Protein 7BZH (pdb70)

Structure (mmCIF, N/CA/C/O backbone):
data_7BZH
#
_entry.id   7BZH
#
loop_
_atom_site.group_PDB
_atom_site.id
_atom_site.type_symbol
_atom_site.label_atom_id
_atom_site.label_alt_id
_atom_site.label_comp_id
_atom_site.label_asym_id
_atom_site.label_entity_id
_atom_site.label_seq_id
_atom_site.pdbx_PDB_ins_code
_atom_site.Cartn_x
_atom_site.Cartn_y
_atom_site.Cartn_z
_atom_site.occupancy
_atom_site.B_iso_or_equiv
_atom_site.auth_seq_id
_atom_site.auth_comp_id
_atom_site.auth_asym_id
_atom_site.auth_atom_id
_atom_site.pdbx_PDB_model_num
ATOM 1 N N . MET A 1 1 ? -7.262 12.165 4.719 1.00 2.35 1 MET A N 1
ATOM 2 C CA . MET A 1 1 ? -8.379 11.189 4.737 1.00 1.69 1 MET A CA 1
ATOM 3 C C . MET A 1 1 ? -8.713 10.752 3.318 1.00 1.24 1 MET A C 1
ATOM 4 O O . MET A 1 1 ? -9.688 11.207 2.721 1.00 1.79 1 MET A O 1
ATOM 20 N N . GLU A 1 2 ? -7.889 9.860 2.780 1.00 0.98 2 GLU A N 1
ATOM 21 C CA . GLU A 1 2 ? -8.014 9.437 1.392 1.00 0.82 2 GLU A CA 1
ATOM 22 C C . GLU A 1 2 ? -8.493 7.994 1.295 1.00 0.93 2 GLU A C 1
ATOM 23 O O . GLU A 1 2 ? -7.998 7.222 0.469 1.00 1.98 2 GLU A O 1
ATOM 35 N N . ASP A 1 3 ? -9.430 7.632 2.166 1.00 0.54 3 ASP A N 1
ATOM 36 C CA . ASP A 1 3 ? -10.102 6.336 2.103 1.00 0.60 3 ASP A CA 1
ATOM 37 C C . ASP A 1 3 ? -9.098 5.184 2.188 1.00 0.42 3 ASP A C 1
ATOM 38 O O . ASP A 1 3 ? -8.365 5.069 3.173 1.00 0.45 3 ASP A O 1
ATOM 47 N N . VAL A 1 4 ? -9.058 4.353 1.145 1.00 0.29 4 VAL A N 1
ATOM 48 C CA . VAL A 1 4 ? -8.156 3.204 1.086 1.00 0.20 4 VAL A CA 1
ATOM 49 C C . VAL A 1 4 ? -6.726 3.581 1.421 1.00 0.18 4 VAL A C 1
ATOM 50 O O . VAL A 1 4 ? -6.045 2.845 2.133 1.00 0.23 4 VAL A O 1
ATOM 63 N N . LYS A 1 5 ? -6.281 4.733 0.921 1.00 0.17 5 LYS A N 1
ATOM 64 C CA . LYS A 1 5 ? -4.891 5.138 1.052 1.00 0.19 5 LYS A CA 1
ATOM 65 C C . LYS A 1 5 ? -4.447 5.112 2.505 1.00 0.22 5 LYS A C 1
ATOM 66 O O . LYS A 1 5 ? -3.338 4.687 2.800 1.00 0.27 5 LYS A O 1
ATOM 85 N N . GLN A 1 6 ? -5.339 5.519 3.404 1.00 0.25 6 GLN A N 1
ATOM 86 C CA . GLN A 1 6 ? -5.014 5.597 4.826 1.00 0.32 6 GLN A CA 1
ATOM 87 C C . GLN A 1 6 ? -4.644 4.228 5.391 1.00 0.28 6 GLN A C 1
ATOM 88 O O . GLN A 1 6 ? -3.776 4.116 6.257 1.00 0.33 6 GLN A O 1
ATOM 102 N N . SER A 1 7 ? -5.302 3.196 4.894 1.00 0.25 7 SER A N 1
ATOM 103 C CA . SER A 1 7 ? -5.022 1.839 5.326 1.00 0.26 7 SER A CA 1
ATOM 104 C C . SER A 1 7 ? -3.815 1.294 4.574 1.00 0.20 7 SER A C 1
ATOM 105 O O . SER A 1 7 ? -2.928 0.677 5.163 1.00 0.25 7 SER A O 1
ATOM 113 N N . VAL A 1 8 ? -3.787 1.554 3.271 1.00 0.15 8 VAL A N 1
ATOM 114 C CA . VAL A 1 8 ? -2.720 1.074 2.398 1.00 0.15 8 VAL A CA 1
ATOM 115 C C . VAL A 1 8 ? -1.354 1.548 2.883 1.00 0.16 8 VAL A C 1
ATOM 116 O O . VAL A 1 8 ? -0.461 0.735 3.126 1.00 0.20 8 VAL A O 1
ATOM 129 N N . GLU A 1 9 ? -1.207 2.862 3.045 1.00 0.15 9 GLU A N 1
ATOM 130 C CA . GLU A 1 9 ? 0.066 3.442 3.455 1.00 0.20 9 GLU A CA 1
ATOM 131 C C . GLU A 1 9 ? 0.501 2.887 4.808 1.00 0.20 9 GLU A C 1
ATOM 132 O O . GLU A 1 9 ? 1.675 2.595 5.019 1.00 0.25 9 GLU A O 1
ATOM 144 N N . LYS A 1 10 ? -0.461 2.708 5.704 1.00 0.19 10 LYS A N 1
ATOM 145 C CA . LYS A 1 10 ? -0.181 2.217 7.042 1.00 0.21 10 LYS A CA 1
ATOM 146 C C . LYS A 1 10 ? 0.386 0.803 7.002 1.00 0.19 10 LYS A C 1
ATOM 147 O O . LYS A 1 10 ? 1.409 0.524 7.622 1.00 0.20 10 LYS A O 1
ATOM 166 N N . ILE A 1 11 ? -0.279 -0.080 6.268 1.00 0.19 11 ILE A N 1
ATOM 167 C CA . ILE A 1 11 ? 0.123 -1.479 6.215 1.00 0.20 11 ILE A CA 1
ATOM 168 C C . ILE A 1 11 ? 1.521 -1.623 5.621 1.00 0.16 11 ILE A C 1
ATOM 169 O O . ILE A 1 11 ? 2.326 -2.424 6.100 1.00 0.16 11 ILE A O 1
ATOM 185 N N . ILE A 1 12 ? 1.819 -0.829 4.598 1.00 0.14 12 ILE A N 1
ATOM 186 C CA . ILE A 1 12 ? 3.146 -0.840 3.998 1.00 0.14 12 ILE A CA 1
ATOM 187 C C . ILE A 1 12 ? 4.190 -0.399 5.023 1.00 0.15 12 ILE A C 1
ATOM 188 O O . ILE A 1 12 ? 5.265 -0.984 5.128 1.00 0.20 12 ILE A O 1
ATOM 204 N N . LYS A 1 13 ? 3.851 0.630 5.790 1.00 0.18 13 LYS A N 1
ATOM 205 C CA . LYS A 1 13 ? 4.745 1.159 6.816 1.00 0.23 13 LYS A CA 1
ATOM 206 C C . LYS A 1 13 ? 4.922 0.167 7.962 1.00 0.25 13 LYS A C 1
ATOM 207 O O . LYS A 1 13 ? 6.007 0.045 8.535 1.00 0.35 13 LYS A O 1
ATOM 226 N N . ASP A 1 14 ? 3.848 -0.533 8.292 1.00 0.22 14 ASP A N 1
ATOM 227 C CA . ASP A 1 14 ? 3.850 -1.474 9.408 1.00 0.24 14 ASP A CA 1
ATOM 228 C C . ASP A 1 14 ? 4.592 -2.759 9.053 1.00 0.24 14 ASP A C 1
ATOM 229 O O . ASP A 1 14 ? 5.405 -3.254 9.833 1.00 0.30 14 ASP A O 1
ATOM 238 N N . ARG A 1 15 ? 4.323 -3.291 7.870 1.00 0.22 15 ARG A N 1
ATOM 239 C CA . ARG A 1 15 ? 4.879 -4.581 7.477 1.00 0.26 15 ARG A CA 1
ATOM 240 C C . ARG A 1 15 ? 6.193 -4.430 6.715 1.00 0.27 15 ARG A C 1
ATOM 241 O O . ARG A 1 15 ? 6.878 -5.424 6.454 1.00 0.36 15 ARG A O 1
ATOM 262 N N . GLU A 1 16 ? 6.523 -3.191 6.359 1.00 0.25 16 GLU A N 1
ATOM 263 C CA . GLU A 1 16 ? 7.737 -2.858 5.600 1.00 0.29 16 GLU A CA 1
ATOM 264 C C . GLU A 1 16 ? 7.619 -3.295 4.141 1.00 0.26 16 GLU A C 1
ATOM 265 O O . GLU A 1 16 ? 7.747 -2.474 3.235 1.00 0.39 16 GLU A O 1
ATOM 277 N N . TRP A 1 17 ? 7.382 -4.580 3.924 1.00 0.23 17 TRP A N 1
ATOM 278 C CA . TRP A 1 17 ? 7.171 -5.109 2.586 1.00 0.32 17 TRP A CA 1
ATOM 279 C C . TRP A 1 17 ? 5.971 -6.053 2.583 1.00 0.26 17 TRP A C 1
ATOM 280 O O . TRP A 1 17 ? 5.912 -7.016 3.353 1.00 0.31 17 TRP A O 1
ATOM 301 N N . VAL A 1 18 ? 4.997 -5.747 1.736 1.00 0.20 18 VAL A N 1
ATOM 302 C CA . VAL A 1 18 ? 3.742 -6.487 1.694 1.00 0.16 18 VAL A CA 1
ATOM 303 C C . VAL A 1 18 ? 3.329 -6.736 0.246 1.00 0.17 18 VAL A C 1
ATOM 304 O O . VAL A 1 18 ? 3.543 -5.890 -0.621 1.00 0.21 18 VAL A O 1
ATOM 317 N N . THR A 1 19 ? 2.767 -7.905 -0.022 1.00 0.20 19 THR A N 1
ATOM 318 C CA . THR A 1 19 ? 2.268 -8.219 -1.351 1.00 0.23 19 THR A CA 1
ATOM 319 C C . THR A 1 19 ? 0.892 -7.602 -1.572 1.00 0.21 19 THR A C 1
ATOM 320 O O . THR A 1 19 ? 0.206 -7.265 -0.606 1.00 0.21 19 THR A O 1
ATOM 331 N N . PHE A 1 20 ? 0.479 -7.456 -2.825 1.00 0.24 20 PHE A N 1
ATOM 332 C CA . PHE A 1 20 ? -0.821 -6.862 -3.116 1.00 0.25 20 PHE A CA 1
ATOM 333 C C . PHE A 1 20 ? -1.929 -7.679 -2.461 1.00 0.25 20 PHE A C 1
ATOM 334 O O . PHE A 1 20 ? -2.891 -7.134 -1.918 1.00 0.28 20 PHE A O 1
ATOM 351 N N . ASN A 1 21 ? -1.764 -8.994 -2.489 1.00 0.29 21 ASN A N 1
ATOM 352 C CA . ASN A 1 21 ? -2.742 -9.898 -1.905 1.00 0.36 21 ASN A CA 1
ATOM 353 C C . ASN A 1 21 ? -2.723 -9.824 -0.384 1.00 0.33 21 ASN A C 1
ATOM 354 O O . ASN A 1 21 ? -3.722 -10.120 0.265 1.00 0.44 21 ASN A O 1
ATOM 365 N N . ASP A 1 22 ? -1.592 -9.413 0.185 1.00 0.28 22 ASP A N 1
ATOM 366 C CA . ASP A 1 22 ? -1.478 -9.270 1.633 1.00 0.30 22 ASP A CA 1
ATOM 367 C C . ASP A 1 22 ? -2.322 -8.096 2.103 1.00 0.26 22 ASP A C 1
ATOM 368 O O . ASP A 1 22 ? -3.015 -8.179 3.117 1.00 0.32 22 ASP A O 1
ATOM 377 N N . LEU A 1 23 ? -2.278 -7.013 1.333 1.00 0.21 23 LEU A N 1
ATOM 378 C CA . LEU A 1 23 ? -3.105 -5.843 1.596 1.00 0.19 23 LEU A CA 1
ATOM 379 C C . LEU A 1 23 ? -4.578 -6.224 1.631 1.00 0.19 23 LEU A C 1
ATOM 380 O O . LEU A 1 23 ? -5.329 -5.749 2.474 1.00 0.23 23 LEU A O 1
ATOM 396 N N . LEU A 1 24 ? -4.974 -7.112 0.728 1.00 0.19 24 LEU A N 1
ATOM 397 C CA . LEU A 1 24 ? -6.364 -7.540 0.611 1.00 0.20 24 LEU A CA 1
ATOM 398 C C . LEU A 1 24 ? -6.832 -8.299 1.852 1.00 0.20 24 LEU A C 1
ATOM 399 O O . LEU A 1 24 ? -8.027 -8.388 2.122 1.00 0.25 24 LEU A O 1
ATOM 415 N N . LYS A 1 25 ? -5.886 -8.845 2.600 1.00 0.20 25 LYS A N 1
ATOM 416 C CA . LYS A 1 25 ? -6.205 -9.619 3.793 1.00 0.24 25 LYS A CA 1
ATOM 417 C C . LYS A 1 25 ? -6.507 -8.700 4.973 1.00 0.23 25 LYS A C 1
ATOM 418 O O . LYS A 1 25 ? -7.250 -9.064 5.887 1.00 0.32 25 LYS A O 1
ATOM 437 N N . TYR A 1 26 ? -5.938 -7.507 4.943 1.00 0.20 26 TYR A N 1
ATOM 438 C CA . TYR A 1 26 ? -6.141 -6.533 6.008 1.00 0.21 26 TYR A CA 1
ATOM 439 C C . TYR A 1 26 ? -7.123 -5.452 5.570 1.00 0.25 26 TYR A C 1
ATOM 440 O O . TYR A 1 26 ? -7.801 -4.834 6.392 1.00 0.44 26 TYR A O 1
ATOM 458 N N . ILE A 1 27 ? -7.196 -5.241 4.268 1.00 0.23 27 ILE A N 1
ATOM 459 C CA . ILE A 1 27 ? -8.066 -4.235 3.684 1.00 0.25 27 ILE A CA 1
ATOM 460 C C . ILE A 1 27 ? -9.288 -4.888 3.041 1.00 0.22 27 ILE A C 1
ATOM 461 O O . ILE A 1 27 ? -9.165 -5.612 2.055 1.00 0.27 27 ILE A O 1
ATOM 477 N N . PRO A 1 28 ? -10.486 -4.641 3.596 1.00 0.21 28 PRO A N 1
ATOM 478 C CA . PRO A 1 28 ? -11.735 -5.213 3.082 1.00 0.26 28 PRO A CA 1
ATOM 479 C C . PRO A 1 28 ? -12.277 -4.448 1.873 1.00 0.28 28 PRO A C 1
ATOM 480 O O . PRO A 1 28 ? -13.396 -4.691 1.411 1.00 0.43 28 PRO A O 1
ATOM 491 N N . TYR A 1 29 ? -11.477 -3.520 1.375 1.00 0.18 29 TYR A N 1
ATOM 492 C CA . TYR A 1 29 ? -11.840 -2.714 0.222 1.00 0.20 29 TYR A CA 1
ATOM 493 C C . TYR A 1 29 ? -11.385 -3.389 -1.064 1.00 0.20 29 TYR A C 1
ATOM 494 O O . TYR A 1 29 ? -10.272 -3.916 -1.131 1.00 0.18 29 TYR A O 1
ATOM 512 N N . PRO A 1 30 ? -12.275 -3.422 -2.072 1.00 0.25 30 PRO A N 1
ATOM 513 C CA . PRO A 1 30 ? -11.978 -3.934 -3.416 1.00 0.28 30 PRO A CA 1
ATOM 514 C C . PRO A 1 30 ? -10.578 -3.575 -3.903 1.00 0.25 30 PRO A C 1
ATOM 515 O O . PRO A 1 30 ? -10.085 -2.468 -3.671 1.00 0.23 30 PRO A O 1
ATOM 526 N N . ALA A 1 31 ? -9.967 -4.518 -4.615 1.00 0.25 31 ALA A N 1
ATOM 527 C CA . ALA A 1 31 ? -8.614 -4.357 -5.134 1.00 0.25 31 ALA A CA 1
ATOM 528 C C . ALA A 1 31 ? -8.437 -3.081 -5.969 1.00 0.20 31 ALA A C 1
ATOM 529 O O . ALA A 1 31 ? -7.450 -2.378 -5.783 1.00 0.21 31 ALA A O 1
ATOM 536 N N . PRO A 1 32 ? -9.367 -2.752 -6.902 1.00 0.20 32 PRO A N 1
ATOM 537 C CA . PRO A 1 32 ? -9.267 -1.526 -7.711 1.00 0.21 32 PRO A CA 1
ATOM 538 C C . PRO A 1 32 ? -9.140 -0.263 -6.858 1.00 0.18 32 PRO A C 1
ATOM 539 O O . PRO A 1 32 ? -8.578 0.741 -7.298 1.00 0.25 32 PRO A O 1
ATOM 550 N N . GLU A 1 33 ? -9.654 -0.324 -5.635 1.00 0.16 33 GLU A N 1
ATOM 551 C CA . GLU A 1 33 ? -9.585 0.804 -4.717 1.00 0.18 33 GLU A CA 1
ATOM 552 C C . GLU A 1 33 ? -8.185 0.931 -4.131 1.00 0.14 33 GLU A C 1
ATOM 553 O O . GLU A 1 33 ? -7.517 1.953 -4.296 1.00 0.17 33 GLU A O 1
ATOM 565 N N . VAL A 1 34 ? -7.748 -0.124 -3.454 1.00 0.12 34 VAL A N 1
ATOM 566 C CA . VAL A 1 34 ? -6.442 -0.140 -2.803 1.00 0.11 34 VAL A CA 1
ATOM 567 C C . VAL A 1 34 ? -5.308 -0.041 -3.824 1.00 0.13 34 VAL A C 1
ATOM 568 O O . VAL A 1 34 ? -4.289 0.593 -3.561 1.00 0.15 34 VAL A O 1
ATOM 581 N N . TYR A 1 35 ? -5.504 -0.633 -4.997 1.00 0.17 35 TYR A N 1
ATOM 582 C CA . TYR A 1 35 ? -4.498 -0.587 -6.054 1.00 0.22 35 TYR A CA 1
ATOM 583 C C . TYR A 1 35 ? -4.219 0.856 -6.470 1.00 0.20 35 TYR A C 1
ATOM 584 O O . TYR A 1 35 ? -3.063 1.256 -6.642 1.00 0.23 35 TYR A O 1
ATOM 602 N N . ASP A 1 36 ? -5.284 1.636 -6.615 1.00 0.19 36 ASP A N 1
ATOM 603 C CA . ASP A 1 36 ? -5.162 3.036 -7.006 1.00 0.21 36 ASP A CA 1
ATOM 604 C C . ASP A 1 36 ? -4.581 3.851 -5.867 1.00 0.18 36 ASP A C 1
ATOM 605 O O . ASP A 1 36 ? -3.693 4.682 -6.063 1.00 0.23 36 ASP A O 1
ATOM 614 N N . ALA A 1 37 ? -5.102 3.615 -4.678 1.00 0.14 37 ALA A N 1
ATOM 615 C CA . ALA A 1 37 ? -4.587 4.255 -3.478 1.00 0.15 37 ALA A CA 1
ATOM 616 C C . ALA A 1 37 ? -3.092 3.995 -3.334 1.00 0.12 37 ALA A C 1
ATOM 617 O O . ALA A 1 37 ? -2.323 4.898 -3.011 1.00 0.15 37 ALA A O 1
ATOM 624 N N . LEU A 1 38 ? -2.692 2.756 -3.597 1.00 0.11 38 LEU A N 1
ATOM 625 C CA . LEU A 1 38 ? -1.285 2.363 -3.555 1.00 0.12 38 LEU A CA 1
ATOM 626 C C . LEU A 1 38 ? -0.446 3.234 -4.479 1.00 0.14 38 LEU A C 1
ATOM 627 O O . LEU A 1 38 ? 0.568 3.793 -4.059 1.00 0.16 38 LEU A O 1
ATOM 643 N N . SER A 1 39 ? -0.878 3.363 -5.735 1.00 0.16 39 SER A N 1
ATOM 644 C CA . SER A 1 39 ? -0.130 4.122 -6.726 1.00 0.21 39 SER A CA 1
ATOM 645 C C . SER A 1 39 ? -0.008 5.592 -6.334 1.00 0.20 39 SER A C 1
ATOM 646 O O . SER A 1 39 ? 0.826 6.317 -6.871 1.00 0.24 39 SER A O 1
ATOM 654 N N . GLN A 1 40 ? -0.834 6.025 -5.392 1.00 0.20 40 GLN A N 1
ATOM 655 C CA . GLN A 1 40 ? -0.726 7.369 -4.852 1.00 0.23 40 GLN A CA 1
ATOM 656 C C . GLN A 1 40 ? 0.488 7.465 -3.932 1.00 0.21 40 GLN A C 1
ATOM 657 O O . GLN A 1 40 ? 1.294 8.380 -4.061 1.00 0.24 40 GLN A O 1
ATOM 671 N N . LEU A 1 41 ? 0.641 6.495 -3.026 1.00 0.20 41 LEU A N 1
ATOM 672 C CA . LEU A 1 41 ? 1.787 6.486 -2.114 1.00 0.21 41 LEU A CA 1
ATOM 673 C C . LEU A 1 41 ? 3.073 6.207 -2.878 1.00 0.17 41 LEU A C 1
ATOM 674 O O . LEU A 1 41 ? 4.135 6.728 -2.537 1.00 0.20 41 LEU A O 1
ATOM 690 N N . ILE A 1 42 ? 2.971 5.371 -3.902 1.00 0.15 42 ILE A N 1
ATOM 691 C CA . ILE A 1 42 ? 4.106 5.069 -4.763 1.00 0.17 42 ILE A CA 1
ATOM 692 C C . ILE A 1 42 ? 4.557 6.332 -5.489 1.00 0.19 42 ILE A C 1
ATOM 693 O O . ILE A 1 42 ? 5.750 6.632 -5.574 1.00 0.23 42 ILE A O 1
ATOM 709 N N . LYS A 1 43 ? 3.584 7.076 -5.989 1.00 0.21 43 LYS A N 1
ATOM 710 C CA . LYS A 1 43 ? 3.833 8.359 -6.631 1.00 0.28 43 LYS A CA 1
ATOM 711 C C . LYS A 1 43 ? 4.469 9.349 -5.651 1.00 0.29 43 LYS A C 1
ATOM 712 O O . LYS A 1 43 ? 5.349 10.125 -6.027 1.00 0.37 43 LYS A O 1
ATOM 731 N N . GLU A 1 44 ? 4.039 9.301 -4.393 1.00 0.27 44 GLU A N 1
ATOM 732 C CA . GLU A 1 44 ? 4.558 10.204 -3.368 1.00 0.35 44 GLU A CA 1
ATOM 733 C C . GLU A 1 44 ? 5.879 9.691 -2.792 1.00 0.35 44 GLU A C 1
ATOM 734 O O . GLU A 1 44 ? 6.355 10.196 -1.776 1.00 0.43 44 GLU A O 1
ATOM 746 N N . ASN A 1 45 ? 6.457 8.681 -3.450 1.00 0.31 45 ASN A N 1
ATOM 747 C CA . ASN A 1 45 ? 7.738 8.101 -3.054 1.00 0.36 45 ASN A CA 1
ATOM 748 C C . ASN A 1 45 ? 7.710 7.583 -1.622 1.00 0.35 45 ASN A C 1
ATOM 749 O O . ASN A 1 45 ? 8.714 7.621 -0.913 1.00 0.47 45 ASN A O 1
ATOM 760 N N . LYS A 1 46 ? 6.556 7.096 -1.206 1.00 0.25 46 LYS A N 1
ATOM 761 C CA . LYS A 1 46 ? 6.409 6.513 0.116 1.00 0.26 46 LYS A CA 1
ATOM 762 C C . LYS A 1 46 ? 6.445 4.997 0.015 1.00 0.17 46 LYS A C 1
ATOM 763 O O . LYS A 1 46 ? 7.031 4.317 0.852 1.00 0.15 46 LYS A O 1
ATOM 782 N N . VAL A 1 47 ? 5.834 4.476 -1.035 1.00 0.21 47 VAL A N 1
ATOM 783 C CA . VAL A 1 47 ? 5.815 3.044 -1.279 1.00 0.16 47 VAL A CA 1
ATOM 784 C C . VAL A 1 47 ? 6.428 2.751 -2.641 1.00 0.16 47 VAL A C 1
ATOM 785 O O . VAL A 1 47 ? 6.262 3.525 -3.578 1.00 0.21 47 VAL A O 1
ATOM 798 N N . GLY A 1 48 ? 7.157 1.656 -2.742 1.00 0.16 48 GLY A N 1
ATOM 799 C CA . GLY A 1 48 ? 7.745 1.280 -4.006 1.00 0.19 48 GLY A CA 1
ATOM 800 C C . GLY A 1 48 ? 7.354 -0.121 -4.413 1.00 0.19 48 GLY A C 1
ATOM 801 O O . GLY A 1 48 ? 7.233 -1.006 -3.565 1.00 0.21 48 GLY A O 1
ATOM 805 N N . ARG A 1 49 ? 7.142 -0.328 -5.703 1.00 0.18 49 ARG A N 1
ATOM 806 C CA . ARG A 1 49 ? 6.809 -1.648 -6.211 1.00 0.20 49 ARG A CA 1
ATOM 807 C C . ARG A 1 49 ? 8.079 -2.436 -6.468 1.00 0.25 49 ARG A C 1
ATOM 808 O O . ARG A 1 49 ? 8.910 -2.054 -7.294 1.00 0.36 49 ARG A O 1
ATOM 829 N N . ARG A 1 50 ? 8.226 -3.524 -5.752 1.00 0.34 50 ARG A N 1
ATOM 830 C CA . ARG A 1 50 ? 9.3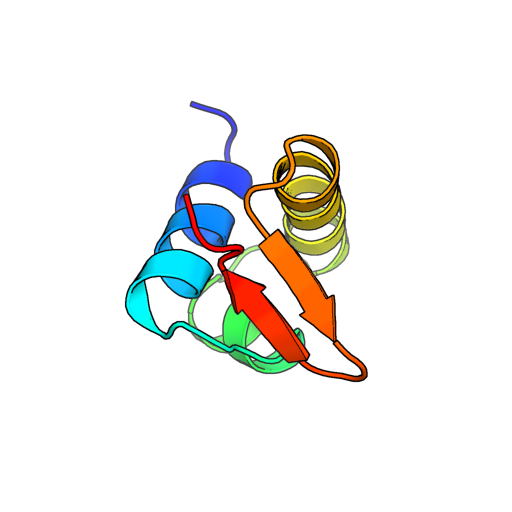92 -4.369 -5.870 1.00 0.47 50 ARG A CA 1
ATOM 831 C C . ARG A 1 50 ? 8.965 -5.779 -6.254 1.00 0.50 50 ARG A C 1
ATOM 832 O O . ARG A 1 50 ? 8.932 -6.689 -5.425 1.00 0.54 50 ARG A O 1
ATOM 853 N N . GLY A 1 51 ? 8.607 -5.941 -7.517 1.00 0.58 51 GLY A N 1
ATOM 854 C CA . GLY A 1 51 ? 8.142 -7.221 -7.997 1.00 0.70 51 GLY A CA 1
ATOM 855 C C . GLY A 1 51 ? 6.692 -7.459 -7.644 1.00 0.65 51 GLY A C 1
ATOM 856 O O . GLY A 1 51 ? 5.805 -6.748 -8.120 1.00 0.71 51 GLY A O 1
ATOM 860 N N . ARG A 1 52 ? 6.446 -8.451 -6.804 1.00 0.66 52 ARG A N 1
ATOM 861 C CA . ARG A 1 52 ? 5.086 -8.790 -6.403 1.00 0.73 52 ARG A CA 1
ATOM 862 C C . ARG A 1 52 ? 4.730 -8.123 -5.077 1.00 0.49 52 ARG A C 1
ATOM 863 O O . ARG A 1 52 ? 3.560 -8.075 -4.689 1.00 0.52 52 ARG A O 1
ATOM 884 N N . TYR A 1 53 ? 5.738 -7.601 -4.391 1.00 0.36 53 TYR A N 1
ATOM 885 C CA . TYR A 1 53 ? 5.531 -6.983 -3.091 1.00 0.27 53 TYR A CA 1
ATOM 886 C C . TYR A 1 53 ? 5.923 -5.511 -3.108 1.00 0.23 53 TYR A C 1
ATOM 887 O O . TYR A 1 53 ? 6.698 -5.064 -3.953 1.00 0.27 53 TYR A O 1
ATOM 905 N N . PHE A 1 54 ? 5.358 -4.769 -2.176 1.00 0.19 54 PHE A N 1
ATOM 906 C CA . PHE A 1 54 ? 5.583 -3.341 -2.068 1.00 0.17 54 PHE A CA 1
ATOM 907 C C . PHE A 1 54 ? 6.347 -3.037 -0.791 1.00 0.18 54 PHE A C 1
ATOM 908 O O . PHE A 1 54 ? 6.021 -3.566 0.268 1.00 0.31 54 PHE A O 1
ATOM 925 N N . TYR A 1 55 ? 7.357 -2.193 -0.894 1.00 0.14 55 TYR A N 1
ATOM 926 C CA . TYR A 1 55 ? 8.166 -1.835 0.259 1.00 0.16 55 TYR A CA 1
ATOM 927 C C . TYR A 1 55 ? 8.009 -0.353 0.562 1.00 0.14 55 TYR A C 1
ATOM 928 O O . TYR A 1 55 ? 7.775 0.450 -0.343 1.00 0.13 55 TYR A O 1
ATOM 946 N N . TYR A 1 56 ? 8.116 0.006 1.832 1.00 0.17 56 TYR A N 1
ATOM 947 C CA . TYR A 1 56 ? 8.107 1.407 2.214 1.00 0.19 56 TYR A CA 1
ATOM 948 C C . TYR A 1 56 ? 9.468 2.018 1.917 1.00 0.21 56 TYR A C 1
ATOM 949 O O . TYR A 1 56 ? 10.489 1.560 2.436 1.00 0.29 56 TYR A O 1
ATOM 967 N N . ILE A 1 57 ? 9.483 3.042 1.081 1.00 0.21 57 ILE A N 1
ATOM 968 C CA . ILE A 1 57 ? 10.731 3.663 0.680 1.00 0.26 57 ILE A CA 1
ATOM 969 C C . ILE A 1 57 ? 11.310 4.478 1.825 1.00 0.37 57 ILE A C 1
ATOM 970 O O . ILE A 1 57 ? 10.609 5.260 2.470 1.00 0.49 57 ILE A O 1
ATOM 986 N N . LYS A 1 58 ? 12.595 4.263 2.066 1.00 0.50 58 LYS A N 1
ATOM 987 C CA . LYS A 1 58 ? 13.331 4.934 3.126 1.00 0.66 58 LYS A CA 1
ATOM 988 C C . LYS A 1 58 ? 13.202 6.450 3.033 1.00 0.94 58 LYS A C 1
ATOM 989 O O . LYS A 1 58 ? 13.262 7.027 1.943 1.00 1.31 58 LYS A O 1
ATOM 1008 N N . ARG A 1 59 ? 13.031 7.083 4.181 1.00 1.08 59 ARG A N 1
ATOM 1009 C CA . ARG A 1 59 ? 12.912 8.526 4.248 1.00 1.52 59 ARG A CA 1
ATOM 1010 C C . ARG A 1 59 ? 14.116 9.117 4.975 1.00 1.96 59 ARG A C 1
ATOM 1011 O O . ARG A 1 59 ? 14.796 9.990 4.392 1.00 2.35 59 ARG A O 1
ATOM 1033 N N . MET A 1 1 ? -8.726 11.193 5.913 1.00 2.35 1 MET A N 2
ATOM 1034 C CA . MET A 1 1 ? -9.962 10.520 5.448 1.00 1.69 1 MET A CA 2
ATOM 1035 C C . MET A 1 1 ? -9.830 10.094 3.987 1.00 1.24 1 MET A C 2
ATOM 1036 O O . MET A 1 1 ? -10.763 10.242 3.198 1.00 1.79 1 MET A O 2
ATOM 1052 N N . GLU A 1 2 ? -8.675 9.538 3.633 1.00 0.98 2 GLU A N 2
ATOM 1053 C CA . GLU A 1 2 ? -8.405 9.171 2.246 1.00 0.82 2 GLU A CA 2
ATOM 1054 C C . GLU A 1 2 ? -8.785 7.716 1.980 1.00 0.93 2 GLU A C 2
ATOM 1055 O O . GLU A 1 2 ? -8.190 7.054 1.128 1.00 1.98 2 GLU A O 2
ATOM 1067 N N . ASP A 1 3 ? -9.765 7.231 2.739 1.00 0.54 3 ASP A N 2
ATOM 1068 C CA . ASP A 1 3 ? -10.365 5.916 2.523 1.00 0.60 3 ASP A CA 2
ATOM 1069 C C . ASP A 1 3 ? -9.324 4.805 2.547 1.00 0.42 3 ASP A C 2
ATOM 1070 O O . ASP A 1 3 ? -8.742 4.504 3.591 1.00 0.45 3 ASP A O 2
ATOM 1079 N N . VAL A 1 4 ? -9.093 4.214 1.388 1.00 0.29 4 VAL A N 2
ATOM 1080 C CA . VAL A 1 4 ? -8.136 3.125 1.241 1.00 0.20 4 VAL A CA 2
ATOM 1081 C C . VAL A 1 4 ? -6.734 3.564 1.615 1.00 0.18 4 VAL A C 2
ATOM 1082 O O . VAL A 1 4 ? -6.051 2.889 2.381 1.00 0.23 4 VAL A O 2
ATOM 1095 N N . LYS A 1 5 ? -6.330 4.716 1.091 1.00 0.17 5 LYS A N 2
ATOM 1096 C CA . LYS A 1 5 ? -4.943 5.157 1.151 1.00 0.19 5 LYS A CA 2
ATOM 1097 C C . LYS A 1 5 ? -4.421 5.200 2.579 1.00 0.22 5 LYS A C 2
ATOM 1098 O O . LYS A 1 5 ? -3.284 4.812 2.837 1.00 0.27 5 LYS A O 2
ATOM 1117 N N . GLN A 1 6 ? -5.265 5.638 3.506 1.00 0.25 6 GLN A N 2
ATOM 1118 C CA . GLN A 1 6 ? -4.866 5.758 4.902 1.00 0.32 6 GLN A CA 2
ATOM 1119 C C . GLN A 1 6 ? -4.543 4.403 5.526 1.00 0.28 6 GLN A C 2
ATOM 1120 O O . GLN A 1 6 ? -3.709 4.308 6.427 1.00 0.33 6 GLN A O 2
ATOM 1134 N N . SER A 1 7 ? -5.197 3.359 5.048 1.00 0.25 7 SER A N 2
ATOM 1135 C CA . SER A 1 7 ? -4.920 2.015 5.524 1.00 0.26 7 SER A CA 2
ATOM 1136 C C . SER A 1 7 ? -3.799 1.383 4.703 1.00 0.20 7 SER A C 2
ATOM 1137 O O . SER A 1 7 ? -2.941 0.681 5.239 1.00 0.25 7 SER A O 2
ATOM 1145 N N . VAL A 1 8 ? -3.801 1.668 3.403 1.00 0.15 8 VAL A N 2
ATOM 1146 C CA . VAL A 1 8 ? -2.802 1.125 2.487 1.00 0.15 8 VAL A CA 2
ATOM 1147 C C . VAL A 1 8 ? -1.395 1.516 2.917 1.00 0.16 8 VAL A C 2
ATOM 1148 O O . VAL A 1 8 ? -0.547 0.652 3.146 1.00 0.20 8 VAL A O 2
ATOM 1161 N N . GLU A 1 9 ? -1.158 2.821 3.044 1.00 0.15 9 GLU A N 2
ATOM 1162 C CA . GLU A 1 9 ? 0.165 3.318 3.393 1.00 0.20 9 GLU A CA 2
ATOM 1163 C C . GLU A 1 9 ? 0.593 2.790 4.758 1.00 0.20 9 GLU A C 2
ATOM 1164 O O . GLU A 1 9 ? 1.773 2.537 4.990 1.00 0.25 9 GLU A O 2
ATOM 1176 N N . LYS A 1 10 ? -0.376 2.595 5.645 1.00 0.19 10 LYS A N 2
ATOM 1177 C CA . LYS A 1 10 ? -0.095 2.115 6.988 1.00 0.21 10 LYS A CA 2
ATOM 1178 C C . LYS A 1 10 ? 0.424 0.684 6.968 1.00 0.19 10 LYS A C 2
ATOM 1179 O O . LYS A 1 10 ? 1.434 0.385 7.599 1.00 0.20 10 LYS A O 2
ATOM 1198 N N . ILE A 1 11 ? -0.257 -0.196 6.242 1.00 0.19 11 ILE A N 2
ATOM 1199 C CA . ILE A 1 11 ? 0.149 -1.596 6.175 1.00 0.20 11 ILE A CA 2
ATOM 1200 C C . ILE A 1 11 ? 1.558 -1.712 5.595 1.00 0.16 11 ILE A C 2
ATOM 1201 O O . ILE A 1 11 ? 2.372 -2.508 6.066 1.00 0.16 11 ILE A O 2
ATOM 1217 N N . ILE A 1 12 ? 1.845 -0.887 4.595 1.00 0.14 12 ILE A N 2
ATOM 1218 C CA . ILE A 1 12 ? 3.170 -0.847 3.989 1.00 0.14 12 ILE A CA 2
ATOM 1219 C C . ILE A 1 12 ? 4.220 -0.412 5.017 1.00 0.15 12 ILE A C 2
ATOM 1220 O O . ILE A 1 12 ? 5.319 -0.955 5.057 1.00 0.20 12 ILE A O 2
ATOM 1236 N N . LYS A 1 13 ? 3.870 0.559 5.854 1.00 0.18 13 LYS A N 2
ATOM 1237 C CA . LYS A 1 13 ? 4.771 1.032 6.906 1.00 0.23 13 LYS A CA 2
ATOM 1238 C C . LYS A 1 13 ? 4.935 -0.025 7.992 1.00 0.25 13 LYS A C 2
ATOM 1239 O O . LYS A 1 13 ? 6.046 -0.316 8.439 1.00 0.35 13 LYS A O 2
ATOM 1258 N N . ASP A 1 14 ? 3.810 -0.586 8.403 1.00 0.22 14 ASP A N 2
ATOM 1259 C CA . ASP A 1 14 ? 3.757 -1.536 9.507 1.00 0.24 14 ASP A CA 2
ATOM 1260 C C . ASP A 1 14 ? 4.517 -2.818 9.182 1.00 0.24 14 ASP A C 2
ATOM 1261 O O . ASP A 1 14 ? 5.235 -3.357 10.026 1.00 0.30 14 ASP A O 2
ATOM 1270 N N . ARG A 1 15 ? 4.367 -3.299 7.957 1.00 0.22 15 ARG A N 2
ATOM 1271 C CA . ARG A 1 15 ? 4.955 -4.576 7.569 1.00 0.26 15 ARG A CA 2
ATOM 1272 C C . ARG A 1 15 ? 6.227 -4.409 6.752 1.00 0.27 15 ARG A C 2
ATOM 1273 O O . ARG A 1 15 ? 6.961 -5.381 6.550 1.00 0.36 15 ARG A O 2
ATOM 1294 N N . GLU A 1 16 ? 6.481 -3.182 6.295 1.00 0.25 16 GLU A N 2
ATOM 1295 C CA . GLU A 1 16 ? 7.642 -2.856 5.457 1.00 0.29 16 GLU A CA 2
ATOM 1296 C C . GLU A 1 16 ? 7.518 -3.477 4.066 1.00 0.26 16 GLU A C 2
ATOM 1297 O O . GLU A 1 16 ? 7.490 -2.765 3.065 1.00 0.39 16 GLU A O 2
ATOM 1309 N N . TRP A 1 17 ? 7.446 -4.800 4.020 1.00 0.23 17 TRP A N 2
ATOM 1310 C CA . TRP A 1 17 ? 7.352 -5.538 2.769 1.00 0.32 17 TRP A CA 2
ATOM 1311 C C . TRP A 1 17 ? 6.048 -6.326 2.724 1.00 0.26 17 TRP A C 2
ATOM 1312 O O . TRP A 1 17 ? 5.868 -7.291 3.474 1.00 0.31 17 TRP A O 2
ATOM 1333 N N . VAL A 1 18 ? 5.135 -5.912 1.856 1.00 0.20 18 VAL A N 2
ATOM 1334 C CA . VAL A 1 18 ? 3.831 -6.552 1.746 1.00 0.16 18 VAL A CA 2
ATOM 1335 C C . VAL A 1 18 ? 3.434 -6.682 0.275 1.00 0.17 18 VAL A C 2
ATOM 1336 O O . VAL A 1 18 ? 3.741 -5.808 -0.532 1.00 0.21 18 VAL A O 2
ATOM 1349 N N . THR A 1 19 ? 2.786 -7.784 -0.074 1.00 0.20 19 THR A N 2
ATOM 1350 C CA . THR A 1 19 ? 2.324 -7.991 -1.437 1.00 0.23 19 THR A CA 2
ATOM 1351 C C . THR A 1 19 ? 0.904 -7.453 -1.604 1.00 0.21 19 THR A C 2
ATOM 1352 O O . THR A 1 19 ? 0.206 -7.244 -0.610 1.00 0.21 19 THR A O 2
ATOM 1363 N N . PHE A 1 20 ? 0.468 -7.226 -2.838 1.00 0.24 20 PHE A N 2
ATOM 1364 C CA . PHE A 1 20 ? -0.871 -6.691 -3.067 1.00 0.25 20 PHE A CA 2
ATOM 1365 C C . PHE A 1 20 ? -1.924 -7.641 -2.508 1.00 0.25 20 PHE A C 2
ATOM 1366 O O . PHE A 1 20 ? -2.923 -7.216 -1.923 1.00 0.28 20 PHE A O 2
ATOM 1383 N N . ASN A 1 21 ? -1.681 -8.933 -2.672 1.00 0.29 21 ASN A N 2
ATOM 1384 C CA . ASN A 1 21 ? -2.607 -9.945 -2.183 1.00 0.36 21 ASN A CA 2
ATOM 1385 C C . ASN A 1 21 ? -2.595 -10.002 -0.661 1.00 0.33 21 ASN A C 2
ATOM 1386 O O . ASN A 1 21 ? -3.591 -10.383 -0.046 1.00 0.44 21 ASN A O 2
ATOM 1397 N N . ASP A 1 22 ? -1.475 -9.612 -0.055 1.00 0.28 22 ASP A N 2
ATOM 1398 C CA . ASP A 1 22 ? -1.383 -9.543 1.397 1.00 0.30 22 ASP A CA 2
ATOM 1399 C C . ASP A 1 22 ? -2.218 -8.372 1.896 1.00 0.26 22 ASP A C 2
ATOM 1400 O O . ASP A 1 22 ? -2.942 -8.483 2.882 1.00 0.32 22 ASP A O 2
ATOM 1409 N N . LEU A 1 23 ? -2.136 -7.257 1.169 1.00 0.21 23 LEU A N 2
ATOM 1410 C CA . LEU A 1 23 ? -2.936 -6.074 1.464 1.00 0.19 23 LEU A CA 2
ATOM 1411 C C . LEU A 1 23 ? -4.422 -6.408 1.514 1.00 0.19 23 LEU A C 2
ATOM 1412 O O . LEU A 1 23 ? -5.104 -6.053 2.465 1.00 0.23 23 LEU A O 2
ATOM 1428 N N . LEU A 1 24 ? -4.905 -7.115 0.496 1.00 0.19 24 LEU A N 2
ATOM 1429 C CA . LEU A 1 24 ? -6.329 -7.422 0.362 1.00 0.20 24 LEU A CA 2
ATOM 1430 C C . LEU A 1 24 ? -6.890 -8.127 1.591 1.00 0.20 24 LEU A C 2
ATOM 1431 O O . LEU A 1 24 ? -8.075 -7.994 1.903 1.00 0.25 24 LEU A O 2
ATOM 1447 N N . LYS A 1 25 ? -6.051 -8.874 2.285 1.00 0.20 25 LYS A N 2
ATOM 1448 C CA . LYS A 1 25 ? -6.479 -9.621 3.434 1.00 0.24 25 LYS A CA 2
ATOM 1449 C C . LYS A 1 25 ? -6.727 -8.698 4.622 1.00 0.23 25 LYS A C 2
ATOM 1450 O O . LYS A 1 25 ? -7.537 -8.993 5.498 1.00 0.32 25 LYS A O 2
ATOM 1469 N N . TYR A 1 26 ? -6.028 -7.573 4.633 1.00 0.20 26 TYR A N 2
ATOM 1470 C CA . TYR A 1 26 ? -6.131 -6.604 5.717 1.00 0.21 26 TYR A CA 2
ATOM 1471 C C . TYR A 1 26 ? -6.825 -5.337 5.227 1.00 0.25 26 TYR A C 2
ATOM 1472 O O . TYR A 1 26 ? -6.975 -4.360 5.960 1.00 0.44 26 TYR A O 2
ATOM 1490 N N . ILE A 1 27 ? -7.244 -5.375 3.972 1.00 0.23 27 ILE A N 2
ATOM 1491 C CA . ILE A 1 27 ? -7.972 -4.281 3.353 1.00 0.25 27 ILE A CA 2
ATOM 1492 C C . ILE A 1 27 ? -9.355 -4.764 2.925 1.00 0.22 27 ILE A C 2
ATOM 1493 O O . ILE A 1 27 ? -9.496 -5.457 1.918 1.00 0.27 27 ILE A O 2
ATOM 1509 N N . PRO A 1 28 ? -10.395 -4.424 3.703 1.00 0.21 28 PRO A N 2
ATOM 1510 C CA . PRO A 1 28 ? -11.786 -4.787 3.390 1.00 0.26 28 PRO A CA 2
ATOM 1511 C C . PRO A 1 28 ? -12.347 -3.985 2.217 1.00 0.28 28 PRO A C 2
ATOM 1512 O O . PRO A 1 28 ? -13.531 -4.073 1.892 1.00 0.43 28 PRO A O 2
ATOM 1523 N N . TYR A 1 29 ? -11.480 -3.209 1.590 1.00 0.18 29 TYR A N 2
ATOM 1524 C CA . TYR A 1 29 ? -11.853 -2.353 0.479 1.00 0.20 29 TYR A CA 2
ATOM 1525 C C . TYR A 1 29 ? -11.538 -3.042 -0.839 1.00 0.20 29 TYR A C 2
ATOM 1526 O O . TYR A 1 29 ? -10.483 -3.667 -0.976 1.00 0.18 29 TYR A O 2
ATOM 1544 N N . PRO A 1 30 ? -12.480 -2.986 -1.794 1.00 0.25 30 PRO A N 2
ATOM 1545 C CA . PRO A 1 30 ? -12.295 -3.498 -3.154 1.00 0.28 30 PRO A CA 2
ATOM 1546 C C . PRO A 1 30 ? -10.893 -3.259 -3.698 1.00 0.25 30 PRO A C 2
ATOM 1547 O O . PRO A 1 30 ? -10.311 -2.182 -3.538 1.00 0.23 30 PRO A O 2
ATOM 1558 N N . ALA A 1 31 ? -10.384 -4.280 -4.372 1.00 0.25 31 ALA A N 2
ATOM 1559 C CA . ALA A 1 31 ? -9.019 -4.297 -4.877 1.00 0.25 31 ALA A CA 2
ATOM 1560 C C . ALA A 1 31 ? -8.669 -3.097 -5.772 1.00 0.20 31 ALA A C 2
ATOM 1561 O O . ALA A 1 31 ? -7.562 -2.571 -5.665 1.00 0.21 31 ALA A O 2
ATOM 1568 N N . PRO A 1 32 ? -9.565 -2.656 -6.688 1.00 0.20 32 PRO A N 2
ATOM 1569 C CA . PRO A 1 32 ? -9.323 -1.451 -7.496 1.00 0.21 32 PRO A CA 2
ATOM 1570 C C . PRO A 1 32 ? -9.018 -0.222 -6.639 1.00 0.18 32 PRO A C 2
ATOM 1571 O O . PRO A 1 32 ? -8.148 0.579 -6.979 1.00 0.25 32 PRO A O 2
ATOM 1582 N N . GLU A 1 33 ? -9.719 -0.093 -5.515 1.00 0.16 33 GLU A N 2
ATOM 1583 C CA . GLU A 1 33 ? -9.563 1.068 -4.644 1.00 0.18 33 GLU A CA 2
ATOM 1584 C C . GLU A 1 33 ? -8.173 1.109 -4.021 1.00 0.14 33 GLU A C 2
ATOM 1585 O O . GLU A 1 33 ? -7.486 2.130 -4.081 1.00 0.17 33 GLU A O 2
ATOM 1597 N N . VAL A 1 34 ? -7.761 -0.007 -3.436 1.00 0.12 34 VAL A N 2
ATOM 1598 C CA . VAL A 1 34 ? -6.463 -0.088 -2.779 1.00 0.11 34 VAL A CA 2
ATOM 1599 C C . VAL A 1 34 ? -5.320 -0.039 -3.796 1.00 0.13 34 VAL A C 2
ATOM 1600 O O . VAL A 1 34 ? -4.262 0.524 -3.514 1.00 0.15 34 VAL A O 2
ATOM 1613 N N . TYR A 1 35 ? -5.544 -0.586 -4.986 1.00 0.17 35 TYR A N 2
ATOM 1614 C CA . TYR A 1 35 ? -4.542 -0.527 -6.049 1.00 0.22 35 TYR A CA 2
ATOM 1615 C C . TYR A 1 35 ? -4.289 0.924 -6.435 1.00 0.20 35 TYR A C 2
ATOM 1616 O O . TYR A 1 35 ? -3.144 1.376 -6.530 1.00 0.23 35 TYR A O 2
ATOM 1634 N N . ASP A 1 36 ? -5.378 1.640 -6.662 1.00 0.19 36 ASP A N 2
ATOM 1635 C CA . ASP A 1 36 ? -5.321 3.060 -6.992 1.00 0.21 36 ASP A CA 2
ATOM 1636 C C . ASP A 1 36 ? -4.644 3.847 -5.885 1.00 0.18 36 ASP A C 2
ATOM 1637 O O . ASP A 1 36 ? -3.734 4.639 -6.135 1.00 0.23 36 ASP A O 2
ATOM 1646 N N . ALA A 1 37 ? -5.109 3.624 -4.664 1.00 0.14 37 ALA A N 2
ATOM 1647 C CA . ALA A 1 37 ? -4.543 4.275 -3.490 1.00 0.15 37 ALA A CA 2
ATOM 1648 C C . ALA A 1 37 ? -3.049 4.001 -3.388 1.00 0.12 37 ALA A C 2
ATOM 1649 O O . ALA A 1 37 ? -2.259 4.917 -3.172 1.00 0.15 37 ALA A O 2
ATOM 1656 N N . LEU A 1 38 ? -2.673 2.736 -3.561 1.00 0.11 38 LEU A N 2
ATOM 1657 C CA . LEU A 1 38 ? -1.269 2.335 -3.547 1.00 0.12 38 LEU A CA 2
ATOM 1658 C C . LEU A 1 38 ? -0.476 3.164 -4.545 1.00 0.14 38 LEU A C 2
ATOM 1659 O O . LEU A 1 38 ? 0.571 3.716 -4.211 1.00 0.16 38 LEU A O 2
ATOM 1675 N N . SER A 1 39 ? -1.003 3.264 -5.763 1.00 0.16 39 SER A N 2
ATOM 1676 C CA . SER A 1 39 ? -0.340 3.987 -6.835 1.00 0.21 39 SER A CA 2
ATOM 1677 C C . SER A 1 39 ? -0.068 5.437 -6.436 1.00 0.20 39 SER A C 2
ATOM 1678 O O . SER A 1 39 ? 0.930 6.029 -6.851 1.00 0.24 39 SER A O 2
ATOM 1686 N N . GLN A 1 40 ? -0.941 5.987 -5.601 1.00 0.20 40 GLN A N 2
ATOM 1687 C CA . GLN A 1 40 ? -0.789 7.352 -5.125 1.00 0.23 40 GLN A CA 2
ATOM 1688 C C . GLN A 1 40 ? 0.439 7.475 -4.227 1.00 0.21 40 GLN A C 2
ATOM 1689 O O . GLN A 1 40 ? 1.231 8.403 -4.375 1.00 0.24 40 GLN A O 2
ATOM 1703 N N . LEU A 1 41 ? 0.608 6.521 -3.312 1.00 0.20 41 LEU A N 2
ATOM 1704 C CA . LEU A 1 41 ? 1.748 6.538 -2.398 1.00 0.21 41 LEU A CA 2
ATOM 1705 C C . LEU A 1 41 ? 3.034 6.207 -3.148 1.00 0.17 41 LEU A C 2
ATOM 1706 O O . LEU A 1 41 ? 4.086 6.788 -2.884 1.00 0.20 41 LEU A O 2
ATOM 1722 N N . ILE A 1 42 ? 2.939 5.271 -4.081 1.00 0.15 42 ILE A N 2
ATOM 1723 C CA . ILE A 1 42 ? 4.077 4.874 -4.903 1.00 0.17 42 ILE A CA 2
ATOM 1724 C C . ILE A 1 42 ? 4.613 6.060 -5.695 1.00 0.19 42 ILE A C 2
ATOM 1725 O O . ILE A 1 42 ? 5.821 6.306 -5.737 1.00 0.23 42 ILE A O 2
ATOM 1741 N N . LYS A 1 43 ? 3.698 6.807 -6.299 1.00 0.21 43 LYS A N 2
ATOM 1742 C CA . LYS A 1 43 ? 4.051 7.985 -7.071 1.00 0.28 43 LYS A CA 2
ATOM 1743 C C . LYS A 1 43 ? 4.689 9.062 -6.186 1.00 0.29 43 LYS A C 2
ATOM 1744 O O . LYS A 1 43 ? 5.566 9.804 -6.631 1.00 0.37 43 LYS A O 2
ATOM 1763 N N . GLU A 1 44 ? 4.273 9.127 -4.925 1.00 0.27 44 GLU A N 2
ATOM 1764 C CA . GLU A 1 44 ? 4.844 10.091 -3.986 1.00 0.35 44 GLU A CA 2
ATOM 1765 C C . GLU A 1 44 ? 6.139 9.561 -3.371 1.00 0.35 44 GLU A C 2
ATOM 1766 O O . GLU A 1 44 ? 6.680 10.159 -2.441 1.00 0.43 44 GLU A O 2
ATOM 1778 N N . ASN A 1 45 ? 6.623 8.435 -3.898 1.00 0.31 45 ASN A N 2
ATOM 1779 C CA . ASN A 1 45 ? 7.846 7.799 -3.426 1.00 0.36 45 ASN A CA 2
ATOM 1780 C C . ASN A 1 45 ? 7.731 7.389 -1.965 1.00 0.35 45 ASN A C 2
ATOM 1781 O O . ASN A 1 45 ? 8.712 7.397 -1.222 1.00 0.47 45 ASN A O 2
ATOM 1792 N N . LYS A 1 46 ? 6.524 7.040 -1.555 1.00 0.25 46 LYS A N 2
ATOM 1793 C CA . LYS A 1 46 ? 6.291 6.537 -0.213 1.00 0.26 46 LYS A CA 2
ATOM 1794 C C . LYS A 1 46 ? 6.376 5.019 -0.217 1.00 0.17 46 LYS A C 2
ATOM 1795 O O . LYS A 1 46 ? 6.823 4.404 0.746 1.00 0.15 46 LYS A O 2
ATOM 1814 N N . VAL A 1 47 ? 5.949 4.426 -1.322 1.00 0.21 47 VAL A N 2
ATOM 1815 C CA . VAL A 1 47 ? 5.953 2.980 -1.469 1.00 0.16 47 VAL A CA 2
ATOM 1816 C C . VAL A 1 47 ? 6.622 2.596 -2.784 1.00 0.16 47 VAL A C 2
ATOM 1817 O O . VAL A 1 47 ? 6.389 3.229 -3.811 1.00 0.21 47 VAL A O 2
ATOM 1830 N N . GLY A 1 48 ? 7.466 1.580 -2.741 1.00 0.16 48 GLY A N 2
ATOM 1831 C CA . GLY A 1 48 ? 8.135 1.124 -3.942 1.00 0.19 48 GLY A CA 2
ATOM 1832 C C . GLY A 1 48 ? 7.685 -0.261 -4.357 1.00 0.19 48 GLY A C 2
ATOM 1833 O O . GLY A 1 48 ? 7.581 -1.159 -3.521 1.00 0.21 48 GLY A O 2
ATOM 1837 N N . ARG A 1 49 ? 7.407 -0.432 -5.642 1.00 0.18 49 ARG A N 2
ATOM 1838 C CA . ARG A 1 49 ? 6.992 -1.722 -6.170 1.00 0.20 49 ARG A CA 2
ATOM 1839 C C . ARG A 1 49 ? 8.210 -2.568 -6.529 1.00 0.25 49 ARG A C 2
ATOM 1840 O O . ARG A 1 49 ? 8.915 -2.270 -7.494 1.00 0.36 49 ARG A O 2
ATOM 1861 N N . ARG A 1 50 ? 8.471 -3.609 -5.752 1.00 0.34 50 ARG A N 2
ATOM 1862 C CA . ARG A 1 50 ? 9.568 -4.513 -6.052 1.00 0.47 50 ARG A CA 2
ATOM 1863 C C . ARG A 1 50 ? 9.019 -5.875 -6.456 1.00 0.50 50 ARG A C 2
ATOM 1864 O O . ARG A 1 50 ? 8.886 -6.778 -5.631 1.00 0.54 50 ARG A O 2
ATOM 1885 N N . GLY A 1 51 ? 8.681 -6.007 -7.727 1.00 0.58 51 GLY A N 2
ATOM 1886 C CA . GLY A 1 51 ? 8.127 -7.247 -8.220 1.00 0.70 51 GLY A CA 2
ATOM 1887 C C . GLY A 1 51 ? 6.694 -7.439 -7.779 1.00 0.65 51 GLY A C 2
ATOM 1888 O O . GLY A 1 51 ? 5.784 -6.820 -8.325 1.00 0.71 51 GLY A O 2
ATOM 1892 N N . ARG A 1 52 ? 6.494 -8.279 -6.776 1.00 0.66 52 ARG A N 2
ATOM 1893 C CA . ARG A 1 52 ? 5.155 -8.551 -6.275 1.00 0.73 52 ARG A CA 2
ATOM 1894 C C . ARG A 1 52 ? 4.964 -7.962 -4.880 1.00 0.49 52 ARG A C 2
ATOM 1895 O O . ARG A 1 52 ? 3.842 -7.883 -4.379 1.00 0.52 52 ARG A O 2
ATOM 1916 N N . TYR A 1 53 ? 6.059 -7.540 -4.260 1.00 0.36 53 TYR A N 2
ATOM 1917 C CA . TYR A 1 53 ? 6.003 -6.992 -2.912 1.00 0.27 53 TYR A CA 2
ATOM 1918 C C . TYR A 1 53 ? 6.339 -5.509 -2.913 1.00 0.23 53 TYR A C 2
ATOM 1919 O O . TYR A 1 53 ? 7.150 -5.039 -3.713 1.00 0.27 53 TYR A O 2
ATOM 1937 N N . PHE A 1 54 ? 5.691 -4.782 -2.025 1.00 0.19 54 PHE A N 2
ATOM 1938 C CA . PHE A 1 54 ? 5.865 -3.348 -1.920 1.00 0.17 54 PHE A CA 2
ATOM 1939 C C . PHE A 1 54 ? 6.618 -3.010 -0.647 1.00 0.18 54 PHE A C 2
ATOM 1940 O O . PHE A 1 54 ? 6.339 -3.575 0.410 1.00 0.31 54 PHE A O 2
ATOM 1957 N N . TYR A 1 55 ? 7.577 -2.103 -0.756 1.00 0.14 55 TYR A N 2
ATOM 1958 C CA . TYR A 1 55 ? 8.367 -1.696 0.395 1.00 0.16 55 TYR A CA 2
ATOM 1959 C C . TYR A 1 55 ? 8.179 -0.214 0.674 1.00 0.14 55 TYR A C 2
ATOM 1960 O O . TYR A 1 55 ? 8.019 0.588 -0.250 1.00 0.13 55 TYR A O 2
ATOM 1978 N N . TYR A 1 56 ? 8.181 0.144 1.949 1.00 0.17 56 TYR A N 2
ATOM 1979 C CA . TYR A 1 56 ? 8.035 1.535 2.347 1.00 0.19 56 TYR A CA 2
ATOM 1980 C C . TYR A 1 56 ? 9.348 2.280 2.147 1.00 0.21 56 TYR A C 2
ATOM 1981 O O . TYR A 1 56 ? 10.408 1.825 2.587 1.00 0.29 56 TYR A O 2
ATOM 1999 N N . ILE A 1 57 ? 9.270 3.418 1.484 1.00 0.21 57 ILE A N 2
ATOM 2000 C CA . ILE A 1 57 ? 10.445 4.216 1.179 1.00 0.26 57 ILE A CA 2
ATOM 2001 C C . ILE A 1 57 ? 10.619 5.330 2.206 1.00 0.37 57 ILE A C 2
ATOM 2002 O O . ILE A 1 57 ? 9.644 5.987 2.583 1.00 0.49 57 ILE A O 2
ATOM 2018 N N . LYS A 1 58 ? 11.865 5.540 2.641 1.00 0.50 58 LYS A N 2
ATOM 2019 C CA . LYS A 1 58 ? 12.195 6.563 3.620 1.00 0.66 58 LYS A CA 2
ATOM 2020 C C . LYS A 1 58 ? 11.335 6.455 4.875 1.00 0.94 58 LYS A C 2
ATOM 2021 O O . LYS A 1 58 ? 10.796 5.391 5.192 1.00 1.31 58 LYS A O 2
ATOM 2040 N N . ARG A 1 59 ? 11.259 7.544 5.611 1.00 1.08 59 ARG A N 2
ATOM 2041 C CA . ARG A 1 59 ? 10.406 7.619 6.785 1.00 1.52 59 ARG A CA 2
ATOM 2042 C C . ARG A 1 59 ? 9.322 8.665 6.572 1.00 1.96 59 ARG A C 2
ATOM 2043 O O . ARG A 1 59 ? 9.458 9.786 7.103 1.00 2.35 59 ARG A O 2
ATOM 2065 N N . MET A 1 1 ? -8.887 10.379 6.207 1.00 2.35 1 MET A N 3
ATOM 2066 C CA . MET A 1 1 ? -8.334 11.424 5.312 1.00 1.69 1 MET A CA 3
ATOM 2067 C C . MET A 1 1 ? -8.848 11.236 3.882 1.00 1.24 1 MET A C 3
ATOM 2068 O O . MET A 1 1 ? -9.746 11.957 3.444 1.00 1.79 1 MET A O 3
ATOM 2084 N N . GLU A 1 2 ? -8.287 10.276 3.147 1.00 0.98 2 GLU A N 3
ATOM 2085 C CA . GLU A 1 2 ? -8.762 9.992 1.796 1.00 0.82 2 GLU A CA 3
ATOM 2086 C C . GLU A 1 2 ? -9.731 8.819 1.810 1.00 0.93 2 GLU A C 3
ATOM 2087 O O . GLU A 1 2 ? -10.942 9.001 1.694 1.00 1.98 2 GLU A O 3
ATOM 2099 N N . ASP A 1 3 ? -9.182 7.622 1.979 1.00 0.54 3 ASP A N 3
ATOM 2100 C CA . ASP A 1 3 ? -9.950 6.386 1.903 1.00 0.60 3 ASP A CA 3
ATOM 2101 C C . ASP A 1 3 ? -9.013 5.200 2.114 1.00 0.42 3 ASP A C 3
ATOM 2102 O O . ASP A 1 3 ? -8.374 5.091 3.161 1.00 0.45 3 ASP A O 3
ATOM 2111 N N . VAL A 1 4 ? -8.907 4.341 1.104 1.00 0.29 4 VAL A N 3
ATOM 2112 C CA . VAL A 1 4 ? -8.000 3.197 1.138 1.00 0.20 4 VAL A CA 3
ATOM 2113 C C . VAL A 1 4 ? -6.581 3.606 1.496 1.00 0.18 4 VAL A C 3
ATOM 2114 O O . VAL A 1 4 ? -5.918 2.914 2.265 1.00 0.23 4 VAL A O 3
ATOM 2127 N N . LYS A 1 5 ? -6.129 4.734 0.947 1.00 0.17 5 LYS A N 3
ATOM 2128 C CA . LYS A 1 5 ? -4.736 5.158 1.074 1.00 0.19 5 LYS A CA 3
ATOM 2129 C C . LYS A 1 5 ? -4.272 5.150 2.522 1.00 0.22 5 LYS A C 3
ATOM 2130 O O . LYS A 1 5 ? -3.181 4.669 2.815 1.00 0.27 5 LYS A O 3
ATOM 2149 N N . GLN A 1 6 ? -5.114 5.648 3.422 1.00 0.25 6 GLN A N 3
ATOM 2150 C CA . GLN A 1 6 ? -4.761 5.727 4.837 1.00 0.32 6 GLN A CA 3
ATOM 2151 C C . GLN A 1 6 ? -4.441 4.353 5.417 1.00 0.28 6 GLN A C 3
ATOM 2152 O O . GLN A 1 6 ? -3.589 4.223 6.296 1.00 0.33 6 GLN A O 3
ATOM 2166 N N . SER A 1 7 ? -5.123 3.333 4.926 1.00 0.25 7 SER A N 3
ATOM 2167 C CA . SER A 1 7 ? -4.871 1.974 5.371 1.00 0.26 7 SER A CA 3
ATOM 2168 C C . SER A 1 7 ? -3.721 1.364 4.576 1.00 0.20 7 SER A C 3
ATOM 2169 O O . SER A 1 7 ? -2.853 0.698 5.135 1.00 0.25 7 SER A O 3
ATOM 2177 N N . VAL A 1 8 ? -3.711 1.630 3.274 1.00 0.15 8 VAL A N 3
ATOM 2178 C CA . VAL A 1 8 ? -2.686 1.103 2.378 1.00 0.15 8 VAL A CA 3
ATOM 2179 C C . VAL A 1 8 ? -1.295 1.523 2.835 1.00 0.16 8 VAL A C 3
ATOM 2180 O O . VAL A 1 8 ? -0.436 0.677 3.083 1.00 0.20 8 VAL A O 3
ATOM 2193 N N . GLU A 1 9 ? -1.088 2.830 2.969 1.00 0.15 9 GLU A N 3
ATOM 2194 C CA . GLU A 1 9 ? 0.215 3.354 3.342 1.00 0.20 9 GLU A CA 3
ATOM 2195 C C . GLU A 1 9 ? 0.613 2.858 4.726 1.00 0.20 9 GLU A C 3
ATOM 2196 O O . GLU A 1 9 ? 1.776 2.548 4.971 1.00 0.25 9 GLU A O 3
ATOM 2208 N N . LYS A 1 10 ? -0.369 2.756 5.613 1.00 0.19 10 LYS A N 3
ATOM 2209 C CA . LYS A 1 10 ? -0.127 2.317 6.977 1.00 0.21 10 LYS A CA 3
ATOM 2210 C C . LYS A 1 10 ? 0.385 0.884 7.009 1.00 0.19 10 LYS A C 3
ATOM 2211 O O . LYS A 1 10 ? 1.358 0.580 7.697 1.00 0.20 10 LYS A O 3
ATOM 2230 N N . ILE A 1 11 ? -0.271 0.007 6.261 1.00 0.19 11 ILE A N 3
ATOM 2231 C CA . ILE A 1 11 ? 0.110 -1.396 6.225 1.00 0.20 11 ILE A CA 3
ATOM 2232 C C . ILE A 1 11 ? 1.525 -1.553 5.673 1.00 0.16 11 ILE A C 3
ATOM 2233 O O . ILE A 1 11 ? 2.306 -2.371 6.164 1.00 0.16 11 ILE A O 3
ATOM 2249 N N . ILE A 1 12 ? 1.858 -0.742 4.675 1.00 0.14 12 ILE A N 3
ATOM 2250 C CA . ILE A 1 12 ? 3.196 -0.753 4.102 1.00 0.14 12 ILE A CA 3
ATOM 2251 C C . ILE A 1 12 ? 4.221 -0.272 5.134 1.00 0.15 12 ILE A C 3
ATOM 2252 O O . ILE A 1 12 ? 5.336 -0.777 5.196 1.00 0.20 12 ILE A O 3
ATOM 2268 N N . LYS A 1 13 ? 3.826 0.696 5.956 1.00 0.18 13 LYS A N 3
ATOM 2269 C CA . LYS A 1 13 ? 4.693 1.197 7.024 1.00 0.23 13 LYS A CA 3
ATOM 2270 C C . LYS A 1 13 ? 4.870 0.144 8.114 1.00 0.25 13 LYS A C 3
ATOM 2271 O O . LYS A 1 13 ? 5.969 -0.059 8.630 1.00 0.35 13 LYS A O 3
ATOM 2290 N N . ASP A 1 14 ? 3.771 -0.509 8.465 1.00 0.22 14 ASP A N 3
ATOM 2291 C CA . ASP A 1 14 ? 3.753 -1.451 9.579 1.00 0.24 14 ASP A CA 3
ATOM 2292 C C . ASP A 1 14 ? 4.425 -2.777 9.211 1.00 0.24 14 ASP A C 3
ATOM 2293 O O . ASP A 1 14 ? 5.285 -3.270 9.941 1.00 0.30 14 ASP A O 3
ATOM 2302 N N . ARG A 1 15 ? 4.046 -3.341 8.071 1.00 0.22 15 ARG A N 3
ATOM 2303 C CA . ARG A 1 15 ? 4.540 -4.658 7.669 1.00 0.26 15 ARG A CA 3
ATOM 2304 C C . ARG A 1 15 ? 5.781 -4.541 6.792 1.00 0.27 15 ARG A C 3
ATOM 2305 O O . ARG A 1 15 ? 6.484 -5.529 6.573 1.00 0.36 15 ARG A O 3
ATOM 2326 N N . GLU A 1 16 ? 6.038 -3.323 6.307 1.00 0.25 16 GLU A N 3
ATOM 2327 C CA . GLU A 1 16 ? 7.216 -3.004 5.487 1.00 0.29 16 GLU A CA 3
ATOM 2328 C C . GLU A 1 16 ? 7.164 -3.697 4.129 1.00 0.26 16 GLU A C 3
ATOM 2329 O O . GLU A 1 16 ? 6.970 -3.050 3.102 1.00 0.39 16 GLU A O 3
ATOM 2341 N N . TRP A 1 17 ? 7.334 -5.007 4.133 1.00 0.23 17 TRP A N 3
ATOM 2342 C CA . TRP A 1 17 ? 7.266 -5.793 2.917 1.00 0.32 17 TRP A CA 3
ATOM 2343 C C . TRP A 1 17 ? 5.948 -6.540 2.865 1.00 0.26 17 TRP A C 3
ATOM 2344 O O . TRP A 1 17 ? 5.722 -7.476 3.635 1.00 0.31 17 TRP A O 3
ATOM 2365 N N . VAL A 1 18 ? 5.072 -6.120 1.976 1.00 0.20 18 VAL A N 3
ATOM 2366 C CA . VAL A 1 18 ? 3.756 -6.720 1.873 1.00 0.16 18 VAL A CA 3
ATOM 2367 C C . VAL A 1 18 ? 3.389 -6.910 0.406 1.00 0.17 18 VAL A C 3
ATOM 2368 O O . VAL A 1 18 ? 3.756 -6.098 -0.438 1.00 0.21 18 VAL A O 3
ATOM 2381 N N . THR A 1 19 ? 2.706 -8.000 0.101 1.00 0.20 19 THR A N 3
ATOM 2382 C CA . THR A 1 19 ? 2.254 -8.253 -1.254 1.00 0.23 19 THR A CA 3
ATOM 2383 C C . THR A 1 19 ? 0.849 -7.698 -1.450 1.00 0.21 19 THR A C 3
ATOM 2384 O O . THR A 1 19 ? 0.203 -7.304 -0.479 1.00 0.21 19 THR A O 3
ATOM 2395 N N . PHE A 1 20 ? 0.366 -7.661 -2.682 1.00 0.24 20 PHE A N 3
ATOM 2396 C CA . PHE A 1 20 ? -0.975 -7.150 -2.929 1.00 0.25 20 PHE A CA 3
ATOM 2397 C C . PHE A 1 20 ? -2.001 -8.070 -2.278 1.00 0.25 20 PHE A C 3
ATOM 2398 O O . PHE A 1 20 ? -3.016 -7.615 -1.751 1.00 0.28 20 PHE A O 3
ATOM 2415 N N . ASN A 1 21 ? -1.707 -9.367 -2.295 1.00 0.29 21 ASN A N 3
ATOM 2416 C CA . ASN A 1 21 ? -2.545 -10.354 -1.621 1.00 0.36 21 ASN A CA 3
ATOM 2417 C C . ASN A 1 21 ? -2.553 -10.089 -0.124 1.00 0.33 21 ASN A C 3
ATOM 2418 O O . ASN A 1 21 ? -3.591 -10.160 0.529 1.00 0.44 21 ASN A O 3
ATOM 2429 N N . ASP A 1 22 ? -1.378 -9.761 0.398 1.00 0.28 22 ASP A N 3
ATOM 2430 C CA . ASP A 1 22 ? -1.203 -9.460 1.816 1.00 0.30 22 ASP A CA 3
ATOM 2431 C C . ASP A 1 22 ? -2.046 -8.248 2.206 1.00 0.26 22 ASP A C 3
ATOM 2432 O O . ASP A 1 22 ? -2.693 -8.239 3.252 1.00 0.32 22 ASP A O 3
ATOM 2441 N N . LEU A 1 23 ? -2.059 -7.241 1.336 1.00 0.21 23 LEU A N 3
ATOM 2442 C CA . LEU A 1 23 ? -2.884 -6.053 1.534 1.00 0.19 23 LEU A CA 3
ATOM 2443 C C . LEU A 1 23 ? -4.366 -6.407 1.588 1.00 0.19 23 LEU A C 3
ATOM 2444 O O . LEU A 1 23 ? -5.079 -5.970 2.483 1.00 0.23 23 LEU A O 3
ATOM 2460 N N . LEU A 1 24 ? -4.814 -7.219 0.637 1.00 0.19 24 LEU A N 3
ATOM 2461 C CA . LEU A 1 24 ? -6.225 -7.585 0.521 1.00 0.20 24 LEU A CA 3
ATOM 2462 C C . LEU A 1 24 ? -6.730 -8.314 1.761 1.00 0.20 24 LEU A C 3
ATOM 2463 O O . LEU A 1 24 ? -7.931 -8.342 2.033 1.00 0.25 24 LEU A O 3
ATOM 2479 N N . LYS A 1 25 ? -5.815 -8.901 2.507 1.00 0.20 25 LYS A N 3
ATOM 2480 C CA . LYS A 1 25 ? -6.172 -9.657 3.695 1.00 0.24 25 LYS A CA 3
ATOM 2481 C C . LYS A 1 25 ? -6.382 -8.737 4.890 1.00 0.23 25 LYS A C 3
ATOM 2482 O O . LYS A 1 25 ? -7.067 -9.092 5.849 1.00 0.32 25 LYS A O 3
ATOM 2501 N N . TYR A 1 26 ? -5.808 -7.548 4.824 1.00 0.20 26 TYR A N 3
ATOM 2502 C CA . TYR A 1 26 ? -5.972 -6.565 5.886 1.00 0.21 26 TYR A CA 3
ATOM 2503 C C . TYR A 1 26 ? -6.838 -5.402 5.415 1.00 0.25 26 TYR A C 3
ATOM 2504 O O . TYR A 1 26 ? -7.252 -4.557 6.208 1.00 0.44 26 TYR A O 3
ATOM 2522 N N . ILE A 1 27 ? -7.106 -5.365 4.119 1.00 0.23 27 ILE A N 3
ATOM 2523 C CA . ILE A 1 27 ? -7.931 -4.325 3.529 1.00 0.25 27 ILE A CA 3
ATOM 2524 C C . ILE A 1 27 ? -9.195 -4.922 2.916 1.00 0.22 27 ILE A C 3
ATOM 2525 O O . ILE A 1 27 ? -9.131 -5.679 1.948 1.00 0.27 27 ILE A O 3
ATOM 2541 N N . PRO A 1 28 ? -10.365 -4.594 3.485 1.00 0.21 28 PRO A N 3
ATOM 2542 C CA . PRO A 1 28 ? -11.657 -5.091 2.998 1.00 0.26 28 PRO A CA 3
ATOM 2543 C C . PRO A 1 28 ? -12.144 -4.339 1.760 1.00 0.28 28 PRO A C 3
ATOM 2544 O O . PRO A 1 28 ? -13.196 -4.650 1.198 1.00 0.43 28 PRO A O 3
ATOM 2555 N N . TYR A 1 29 ? -11.373 -3.351 1.343 1.00 0.18 29 TYR A N 3
ATOM 2556 C CA . TYR A 1 29 ? -11.710 -2.537 0.185 1.00 0.20 29 TYR A CA 3
ATOM 2557 C C . TYR A 1 29 ? -11.290 -3.231 -1.102 1.00 0.20 29 TYR A C 3
ATOM 2558 O O . TYR A 1 29 ? -10.206 -3.813 -1.170 1.00 0.18 29 TYR A O 3
ATOM 2576 N N . PRO A 1 30 ? -12.182 -3.220 -2.109 1.00 0.25 30 PRO A N 3
ATOM 2577 C CA . PRO A 1 30 ? -11.913 -3.767 -3.446 1.00 0.28 30 PRO A CA 3
ATOM 2578 C C . PRO A 1 30 ? -10.509 -3.452 -3.951 1.00 0.25 30 PRO A C 3
ATOM 2579 O O . PRO A 1 30 ? -9.961 -2.377 -3.700 1.00 0.23 30 PRO A O 3
ATOM 2590 N N . ALA A 1 31 ? -9.957 -4.401 -4.697 1.00 0.25 31 ALA A N 3
ATOM 2591 C CA . ALA A 1 31 ? -8.604 -4.306 -5.231 1.00 0.25 31 ALA A CA 3
ATOM 2592 C C . ALA A 1 31 ? -8.370 -3.039 -6.070 1.00 0.20 31 ALA A C 3
ATOM 2593 O O . ALA A 1 31 ? -7.328 -2.400 -5.920 1.00 0.21 31 ALA A O 3
ATOM 2600 N N . PRO A 1 32 ? -9.304 -2.658 -6.979 1.00 0.20 32 PRO A N 3
ATOM 2601 C CA . PRO A 1 32 ? -9.188 -1.412 -7.754 1.00 0.21 32 PRO A CA 3
ATOM 2602 C C . PRO A 1 32 ? -9.044 -0.176 -6.864 1.00 0.18 32 PRO A C 3
ATOM 2603 O O . PRO A 1 32 ? -8.480 0.835 -7.280 1.00 0.25 32 PRO A O 3
ATOM 2614 N N . GLU A 1 33 ? -9.547 -0.267 -5.637 1.00 0.16 33 GLU A N 3
ATOM 2615 C CA . GLU A 1 33 ? -9.464 0.839 -4.692 1.00 0.18 33 GLU A CA 3
ATOM 2616 C C . GLU A 1 33 ? -8.068 0.928 -4.089 1.00 0.14 33 GLU A C 3
ATOM 2617 O O . GLU A 1 33 ? -7.390 1.949 -4.207 1.00 0.17 33 GLU A O 3
ATOM 2629 N N . VAL A 1 34 ? -7.646 -0.154 -3.449 1.00 0.12 34 VAL A N 3
ATOM 2630 C CA . VAL A 1 34 ? -6.364 -0.187 -2.758 1.00 0.11 34 VAL A CA 3
ATOM 2631 C C . VAL A 1 34 ? -5.190 -0.017 -3.726 1.00 0.13 34 VAL A C 3
ATOM 2632 O O . VAL A 1 34 ? -4.194 0.617 -3.380 1.00 0.15 34 VAL A O 3
ATOM 2645 N N . TYR A 1 35 ? -5.307 -0.547 -4.941 1.00 0.17 35 TYR A N 3
ATOM 2646 C CA . TYR A 1 35 ? -4.234 -0.392 -5.921 1.00 0.22 35 TYR A CA 3
ATOM 2647 C C . TYR A 1 35 ? -4.120 1.063 -6.349 1.00 0.20 35 TYR A C 3
ATOM 2648 O O . TYR A 1 35 ? -3.020 1.608 -6.458 1.00 0.23 35 TYR A O 3
ATOM 2666 N N . ASP A 1 36 ? -5.267 1.677 -6.600 1.00 0.19 36 ASP A N 3
ATOM 2667 C CA . ASP A 1 36 ? -5.317 3.104 -6.921 1.00 0.21 36 ASP A CA 3
ATOM 2668 C C . ASP A 1 36 ? -4.635 3.905 -5.830 1.00 0.18 36 ASP A C 3
ATOM 2669 O O . ASP A 1 36 ? -3.732 4.696 -6.088 1.00 0.23 36 ASP A O 3
ATOM 2678 N N . ALA A 1 37 ? -5.078 3.682 -4.607 1.00 0.14 37 ALA A N 3
ATOM 2679 C CA . ALA A 1 37 ? -4.495 4.336 -3.448 1.00 0.15 37 ALA A CA 3
ATOM 2680 C C . ALA A 1 37 ? -2.996 4.067 -3.362 1.00 0.12 37 ALA A C 3
ATOM 2681 O O . ALA A 1 37 ? -2.214 4.964 -3.061 1.00 0.15 37 ALA A O 3
ATOM 2688 N N . LEU A 1 38 ? -2.608 2.830 -3.641 1.00 0.11 38 LEU A N 3
ATOM 2689 C CA . LEU A 1 38 ? -1.206 2.433 -3.636 1.00 0.12 38 LEU A CA 3
ATOM 2690 C C . LEU A 1 38 ? -0.395 3.282 -4.605 1.00 0.14 38 LEU A C 3
ATOM 2691 O O . LEU A 1 38 ? 0.651 3.811 -4.236 1.00 0.16 38 LEU A O 3
ATOM 2707 N N . SER A 1 39 ? -0.886 3.420 -5.838 1.00 0.16 39 SER A N 3
ATOM 2708 C CA . SER A 1 39 ? -0.183 4.199 -6.855 1.00 0.21 39 SER A CA 3
ATOM 2709 C C . SER A 1 39 ? 0.026 5.632 -6.377 1.00 0.20 39 SER A C 3
ATOM 2710 O O . SER A 1 39 ? 0.998 6.287 -6.753 1.00 0.24 39 SER A O 3
ATOM 2718 N N . GLN A 1 40 ? -0.882 6.099 -5.528 1.00 0.20 40 GLN A N 3
ATOM 2719 C CA . GLN A 1 40 ? -0.761 7.415 -4.927 1.00 0.23 40 GLN A CA 3
ATOM 2720 C C . GLN A 1 40 ? 0.470 7.471 -4.023 1.00 0.21 40 GLN A C 3
ATOM 2721 O O . GLN A 1 40 ? 1.309 8.349 -4.175 1.00 0.24 40 GLN A O 3
ATOM 2735 N N . LEU A 1 41 ? 0.601 6.512 -3.107 1.00 0.20 41 LEU A N 3
ATOM 2736 C CA . LEU A 1 41 ? 1.762 6.476 -2.212 1.00 0.21 41 LEU A CA 3
ATOM 2737 C C . LEU A 1 41 ? 3.041 6.260 -3.003 1.00 0.17 41 LEU A C 3
ATOM 2738 O O . LEU A 1 41 ? 4.112 6.740 -2.625 1.00 0.20 41 LEU A O 3
ATOM 2754 N N . ILE A 1 42 ? 2.922 5.524 -4.091 1.00 0.15 42 ILE A N 3
ATOM 2755 C CA . ILE A 1 42 ? 4.049 5.257 -4.964 1.00 0.17 42 ILE A CA 3
ATOM 2756 C C . ILE A 1 42 ? 4.543 6.547 -5.611 1.00 0.19 42 ILE A C 3
ATOM 2757 O O . ILE A 1 42 ? 5.736 6.853 -5.562 1.00 0.23 42 ILE A O 3
ATOM 2773 N N . LYS A 1 43 ? 3.626 7.321 -6.184 1.00 0.21 43 LYS A N 3
ATOM 2774 C CA . LYS A 1 43 ? 3.996 8.609 -6.769 1.00 0.28 43 LYS A CA 3
ATOM 2775 C C . LYS A 1 43 ? 4.371 9.623 -5.683 1.00 0.29 43 LYS A C 3
ATOM 2776 O O . LYS A 1 43 ? 5.107 10.574 -5.943 1.00 0.37 43 LYS A O 3
ATOM 2795 N N . GLU A 1 44 ? 3.868 9.411 -4.465 1.00 0.27 44 GLU A N 3
ATOM 2796 C CA . GLU A 1 44 ? 4.266 10.225 -3.318 1.00 0.35 44 GLU A CA 3
ATOM 2797 C C . GLU A 1 44 ? 5.659 9.837 -2.829 1.00 0.35 44 GLU A C 3
ATOM 2798 O O . GLU A 1 44 ? 6.180 10.434 -1.888 1.00 0.43 44 GLU A O 3
ATOM 2810 N N . ASN A 1 45 ? 6.245 8.822 -3.470 1.00 0.31 45 ASN A N 3
ATOM 2811 C CA . ASN A 1 45 ? 7.570 8.321 -3.121 1.00 0.36 45 ASN A CA 3
ATOM 2812 C C . ASN A 1 45 ? 7.594 7.793 -1.694 1.00 0.35 45 ASN A C 3
ATOM 2813 O O . ASN A 1 45 ? 8.590 7.919 -0.982 1.00 0.47 45 ASN A O 3
ATOM 2824 N N . LYS A 1 46 ? 6.483 7.199 -1.284 1.00 0.25 46 LYS A N 3
ATOM 2825 C CA . LYS A 1 46 ? 6.373 6.599 0.036 1.00 0.26 46 LYS A CA 3
ATOM 2826 C C . LYS A 1 46 ? 6.421 5.080 -0.061 1.00 0.17 46 LYS A C 3
ATOM 2827 O O . LYS A 1 46 ? 6.935 4.408 0.827 1.00 0.15 46 LYS A O 3
ATOM 2846 N N . VAL A 1 47 ? 5.893 4.543 -1.151 1.00 0.21 47 VAL A N 3
ATOM 2847 C CA . VAL A 1 47 ? 5.869 3.101 -1.357 1.00 0.16 47 VAL A CA 3
ATOM 2848 C C . VAL A 1 47 ? 6.429 2.756 -2.733 1.00 0.16 47 VAL A C 3
ATOM 2849 O O . VAL A 1 47 ? 6.203 3.485 -3.698 1.00 0.21 47 VAL A O 3
ATOM 2862 N N . GLY A 1 48 ? 7.174 1.665 -2.810 1.00 0.16 48 GLY A N 3
ATOM 2863 C CA . GLY A 1 48 ? 7.712 1.220 -4.077 1.00 0.19 48 GLY A CA 3
ATOM 2864 C C . GLY A 1 48 ? 7.258 -0.184 -4.422 1.00 0.19 48 GLY A C 3
ATOM 2865 O O . GLY A 1 48 ? 7.054 -1.012 -3.532 1.00 0.21 48 GLY A O 3
ATOM 2869 N N . ARG A 1 49 ? 7.094 -0.451 -5.709 1.00 0.18 49 ARG A N 3
ATOM 2870 C CA . ARG A 1 49 ? 6.677 -1.768 -6.176 1.00 0.20 49 ARG A CA 3
ATOM 2871 C C . ARG A 1 49 ? 7.854 -2.538 -6.747 1.00 0.25 49 ARG A C 3
ATOM 2872 O O . ARG A 1 49 ? 8.687 -1.979 -7.460 1.00 0.36 49 ARG A O 3
ATOM 2893 N N . ARG A 1 50 ? 7.922 -3.821 -6.433 1.00 0.34 50 ARG A N 3
ATOM 2894 C CA . ARG A 1 50 ? 8.881 -4.709 -7.069 1.00 0.47 50 ARG A CA 3
ATOM 2895 C C . ARG A 1 50 ? 8.351 -6.135 -7.101 1.00 0.50 50 ARG A C 3
ATOM 2896 O O . ARG A 1 50 ? 8.064 -6.730 -6.062 1.00 0.54 50 ARG A O 3
ATOM 2917 N N . GLY A 1 51 ? 8.196 -6.665 -8.305 1.00 0.58 51 GLY A N 3
ATOM 2918 C CA . GLY A 1 51 ? 7.722 -8.023 -8.470 1.00 0.70 51 GLY A CA 3
ATOM 2919 C C . GLY A 1 51 ? 6.287 -8.204 -8.020 1.00 0.65 51 GLY A C 3
ATOM 2920 O O . GLY A 1 51 ? 5.348 -7.840 -8.731 1.00 0.71 51 GLY A O 3
ATOM 2924 N N . ARG A 1 52 ? 6.122 -8.756 -6.830 1.00 0.66 52 ARG A N 3
ATOM 2925 C CA . ARG A 1 52 ? 4.800 -9.048 -6.296 1.00 0.73 52 ARG A CA 3
ATOM 2926 C C . ARG A 1 52 ? 4.584 -8.337 -4.964 1.00 0.49 52 ARG A C 3
ATOM 2927 O O . ARG A 1 52 ? 3.492 -8.378 -4.398 1.00 0.52 52 ARG A O 3
ATOM 2948 N N . TYR A 1 53 ? 5.627 -7.684 -4.467 1.00 0.36 53 TYR A N 3
ATOM 2949 C CA . TYR A 1 53 ? 5.584 -7.101 -3.135 1.00 0.27 53 TYR A CA 3
ATOM 2950 C C . TYR A 1 53 ? 5.902 -5.613 -3.155 1.00 0.23 53 TYR A C 3
ATOM 2951 O O . TYR A 1 53 ? 6.502 -5.092 -4.101 1.00 0.27 53 TYR A O 3
ATOM 2969 N N . PHE A 1 54 ? 5.472 -4.945 -2.101 1.00 0.19 54 PHE A N 3
ATOM 2970 C CA . PHE A 1 54 ? 5.640 -3.515 -1.947 1.00 0.17 54 PHE A CA 3
ATOM 2971 C C . PHE A 1 54 ? 6.539 -3.231 -0.755 1.00 0.18 54 PHE A C 3
ATOM 2972 O O . PHE A 1 54 ? 6.544 -3.990 0.216 1.00 0.31 54 PHE A O 3
ATOM 2989 N N . TYR A 1 55 ? 7.304 -2.157 -0.836 1.00 0.14 55 TYR A N 3
ATOM 2990 C CA . TYR A 1 55 ? 8.180 -1.762 0.254 1.00 0.16 55 TYR A CA 3
ATOM 2991 C C . TYR A 1 55 ? 8.020 -0.278 0.546 1.00 0.14 55 TYR A C 3
ATOM 2992 O O . TYR A 1 55 ? 7.716 0.511 -0.353 1.00 0.13 55 TYR A O 3
ATOM 3010 N N . TYR A 1 56 ? 8.211 0.097 1.799 1.00 0.17 56 TYR A N 3
ATOM 3011 C CA . TYR A 1 56 ? 8.129 1.493 2.192 1.00 0.19 56 TYR A CA 3
ATOM 3012 C C . TYR A 1 56 ? 9.449 2.193 1.903 1.00 0.21 56 TYR A C 3
ATOM 3013 O O . TYR A 1 56 ? 10.506 1.754 2.360 1.00 0.29 56 TYR A O 3
ATOM 3031 N N . ILE A 1 57 ? 9.383 3.271 1.136 1.00 0.21 57 ILE A N 3
ATOM 3032 C CA . ILE A 1 57 ? 10.564 4.059 0.823 1.00 0.26 57 ILE A CA 3
ATOM 3033 C C . ILE A 1 57 ? 10.957 4.891 2.038 1.00 0.37 57 ILE A C 3
ATOM 3034 O O . ILE A 1 57 ? 10.111 5.547 2.646 1.00 0.49 57 ILE A O 3
ATOM 3050 N N . LYS A 1 58 ? 12.241 4.836 2.383 1.00 0.50 58 LYS A N 3
ATOM 3051 C CA . LYS A 1 58 ? 12.768 5.488 3.580 1.00 0.66 58 LYS A CA 3
ATOM 3052 C C . LYS A 1 58 ? 12.320 6.946 3.689 1.00 0.94 58 LYS A C 3
ATOM 3053 O O . LYS A 1 58 ? 12.447 7.726 2.741 1.00 1.31 58 LYS A O 3
ATOM 3072 N N . ARG A 1 59 ? 11.790 7.302 4.852 1.00 1.08 59 ARG A N 3
ATOM 3073 C CA . ARG A 1 59 ? 11.342 8.662 5.102 1.00 1.52 59 ARG A CA 3
ATOM 3074 C C . ARG A 1 59 ? 12.537 9.587 5.323 1.00 1.96 59 ARG A C 3
ATOM 3075 O O . ARG A 1 59 ? 13.495 9.178 6.015 1.00 2.35 59 ARG A O 3
ATOM 3097 N N . MET A 1 1 ? -9.033 12.366 4.968 1.00 2.35 1 MET A N 4
ATOM 3098 C CA . MET A 1 1 ? -8.921 10.891 4.970 1.00 1.69 1 MET A CA 4
ATOM 3099 C C . MET A 1 1 ? -9.072 10.346 3.556 1.00 1.24 1 MET A C 4
ATOM 3100 O O . MET A 1 1 ? -10.178 10.274 3.019 1.00 1.79 1 MET A O 4
ATOM 3116 N N . GLU A 1 2 ? -7.953 9.961 2.957 1.00 0.98 2 GLU A N 4
ATOM 3117 C CA . GLU A 1 2 ? -7.937 9.475 1.585 1.00 0.82 2 GLU A CA 4
ATOM 3118 C C . GLU A 1 2 ? -8.289 7.983 1.528 1.00 0.93 2 GLU A C 4
ATOM 3119 O O . GLU A 1 2 ? -7.451 7.152 1.193 1.00 1.98 2 GLU A O 4
ATOM 3131 N N . ASP A 1 3 ? -9.530 7.678 1.914 1.00 0.54 3 ASP A N 4
ATOM 3132 C CA . ASP A 1 3 ? -10.141 6.347 1.767 1.00 0.60 3 ASP A CA 4
ATOM 3133 C C . ASP A 1 3 ? -9.156 5.201 2.038 1.00 0.42 3 ASP A C 4
ATOM 3134 O O . ASP A 1 3 ? -8.584 5.106 3.129 1.00 0.45 3 ASP A O 4
ATOM 3143 N N . VAL A 1 4 ? -8.968 4.338 1.042 1.00 0.29 4 VAL A N 4
ATOM 3144 C CA . VAL A 1 4 ? -8.078 3.186 1.149 1.00 0.20 4 VAL A CA 4
ATOM 3145 C C . VAL A 1 4 ? -6.657 3.580 1.508 1.00 0.18 4 VAL A C 4
ATOM 3146 O O . VAL A 1 4 ? -6.018 2.905 2.313 1.00 0.23 4 VAL A O 4
ATOM 3159 N N . LYS A 1 5 ? -6.173 4.668 0.914 1.00 0.17 5 LYS A N 4
ATOM 3160 C CA . LYS A 1 5 ? -4.776 5.065 1.043 1.00 0.19 5 LYS A CA 4
ATOM 3161 C C . LYS A 1 5 ? -4.359 5.161 2.502 1.00 0.22 5 LYS A C 4
ATOM 3162 O O . LYS A 1 5 ? -3.231 4.821 2.846 1.00 0.27 5 LYS A O 4
ATOM 3181 N N . GLN A 1 6 ? -5.285 5.596 3.352 1.00 0.25 6 GLN A N 4
ATOM 3182 C CA . GLN A 1 6 ? -5.017 5.730 4.782 1.00 0.32 6 GLN A CA 4
ATOM 3183 C C . GLN A 1 6 ? -4.567 4.401 5.381 1.00 0.28 6 GLN A C 4
ATOM 3184 O O . GLN A 1 6 ? -3.681 4.358 6.235 1.00 0.33 6 GLN A O 4
ATOM 3198 N N . SER A 1 7 ? -5.175 3.322 4.914 1.00 0.25 7 SER A N 4
ATOM 3199 C CA . SER A 1 7 ? -4.848 1.990 5.390 1.00 0.26 7 SER A CA 4
ATOM 3200 C C . SER A 1 7 ? -3.695 1.397 4.582 1.00 0.20 7 SER A C 4
ATOM 3201 O O . SER A 1 7 ? -2.810 0.749 5.137 1.00 0.25 7 SER A O 4
ATOM 3209 N N . VAL A 1 8 ? -3.704 1.648 3.275 1.00 0.15 8 VAL A N 4
ATOM 3210 C CA . VAL A 1 8 ? -2.701 1.087 2.372 1.00 0.15 8 VAL A CA 4
ATOM 3211 C C . VAL A 1 8 ? -1.291 1.481 2.792 1.00 0.16 8 VAL A C 4
ATOM 3212 O O . VAL A 1 8 ? -0.438 0.615 2.995 1.00 0.20 8 VAL A O 4
ATOM 3225 N N . GLU A 1 9 ? -1.052 2.782 2.943 1.00 0.15 9 GLU A N 4
ATOM 3226 C CA . GLU A 1 9 ? 0.266 3.259 3.338 1.00 0.20 9 GLU A CA 4
ATOM 3227 C C . GLU A 1 9 ? 0.640 2.697 4.703 1.00 0.20 9 GLU A C 4
ATOM 3228 O O . GLU A 1 9 ? 1.788 2.331 4.939 1.00 0.25 9 GLU A O 4
ATOM 3240 N N . LYS A 1 10 ? -0.353 2.593 5.578 1.00 0.19 10 LYS A N 4
ATOM 3241 C CA . LYS A 1 10 ? -0.141 2.104 6.929 1.00 0.21 10 LYS A CA 4
ATOM 3242 C C . LYS A 1 10 ? 0.350 0.662 6.923 1.00 0.19 10 LYS A C 4
ATOM 3243 O O . LYS A 1 10 ? 1.308 0.331 7.618 1.00 0.20 10 LYS A O 4
ATOM 3262 N N . ILE A 1 11 ? -0.307 -0.192 6.143 1.00 0.19 11 ILE A N 4
ATOM 3263 C CA . ILE A 1 11 ? 0.085 -1.593 6.049 1.00 0.20 11 ILE A CA 4
ATOM 3264 C C . ILE A 1 11 ? 1.526 -1.710 5.567 1.00 0.16 11 ILE A C 4
ATOM 3265 O O . ILE A 1 11 ? 2.308 -2.502 6.097 1.00 0.16 11 ILE A O 4
ATOM 3281 N N . ILE A 1 12 ? 1.878 -0.894 4.580 1.00 0.14 12 ILE A N 4
ATOM 3282 C CA . ILE A 1 12 ? 3.228 -0.894 4.038 1.00 0.14 12 ILE A CA 4
ATOM 3283 C C . ILE A 1 12 ? 4.229 -0.428 5.095 1.00 0.15 12 ILE A C 4
ATOM 3284 O O . ILE A 1 12 ? 5.334 -0.949 5.187 1.00 0.20 12 ILE A O 4
ATOM 3300 N N . LYS A 1 13 ? 3.833 0.549 5.896 1.00 0.18 13 LYS A N 4
ATOM 3301 C CA . LYS A 1 13 ? 4.689 1.059 6.962 1.00 0.23 13 LYS A CA 4
ATOM 3302 C C . LYS A 1 13 ? 4.795 0.050 8.104 1.00 0.25 13 LYS A C 4
ATOM 3303 O O . LYS A 1 13 ? 5.850 -0.099 8.718 1.00 0.35 13 LYS A O 4
ATOM 3322 N N . ASP A 1 14 ? 3.697 -0.642 8.371 1.00 0.22 14 ASP A N 4
ATOM 3323 C CA . ASP A 1 14 ? 3.634 -1.602 9.469 1.00 0.24 14 ASP A CA 4
ATOM 3324 C C . ASP A 1 14 ? 4.420 -2.870 9.143 1.00 0.24 14 ASP A C 4
ATOM 3325 O O . ASP A 1 14 ? 5.214 -3.345 9.956 1.00 0.30 14 ASP A O 4
ATOM 3334 N N . ARG A 1 15 ? 4.206 -3.413 7.949 1.00 0.22 15 ARG A N 4
ATOM 3335 C CA . ARG A 1 15 ? 4.847 -4.666 7.562 1.00 0.26 15 ARG A CA 4
ATOM 3336 C C . ARG A 1 15 ? 6.181 -4.434 6.859 1.00 0.27 15 ARG A C 4
ATOM 3337 O O . ARG A 1 15 ? 7.046 -5.316 6.859 1.00 0.36 15 ARG A O 4
ATOM 3358 N N . GLU A 1 16 ? 6.329 -3.253 6.258 1.00 0.25 16 GLU A N 4
ATOM 3359 C CA . GLU A 1 16 ? 7.502 -2.889 5.451 1.00 0.29 16 GLU A CA 4
ATOM 3360 C C . GLU A 1 16 ? 7.509 -3.616 4.108 1.00 0.26 16 GLU A C 4
ATOM 3361 O O . GLU A 1 16 ? 7.734 -2.999 3.068 1.00 0.39 16 GLU A O 4
ATOM 3373 N N . TRP A 1 17 ? 7.267 -4.920 4.136 1.00 0.23 17 TRP A N 4
ATOM 3374 C CA . TRP A 1 17 ? 7.186 -5.715 2.919 1.00 0.32 17 TRP A CA 4
ATOM 3375 C C . TRP A 1 17 ? 5.849 -6.444 2.850 1.00 0.26 17 TRP A C 4
ATOM 3376 O O . TRP A 1 17 ? 5.599 -7.376 3.617 1.00 0.31 17 TRP A O 4
ATOM 3397 N N . VAL A 1 18 ? 4.988 -6.007 1.940 1.00 0.20 18 VAL A N 4
ATOM 3398 C CA . VAL A 1 18 ? 3.667 -6.596 1.780 1.00 0.16 18 VAL A CA 4
ATOM 3399 C C . VAL A 1 18 ? 3.349 -6.747 0.294 1.00 0.17 18 VAL A C 4
ATOM 3400 O O . VAL A 1 18 ? 3.799 -5.949 -0.526 1.00 0.21 18 VAL A O 4
ATOM 3413 N N . THR A 1 19 ? 2.605 -7.784 -0.048 1.00 0.20 19 THR A N 4
ATOM 3414 C CA . THR A 1 19 ? 2.202 -8.012 -1.423 1.00 0.23 19 THR A CA 4
ATOM 3415 C C . THR A 1 19 ? 0.781 -7.501 -1.642 1.00 0.21 19 THR A C 4
ATOM 3416 O O . THR A 1 19 ? 0.069 -7.246 -0.669 1.00 0.21 19 THR A O 4
ATOM 3427 N N . PHE A 1 20 ? 0.356 -7.344 -2.891 1.00 0.24 20 PHE A N 4
ATOM 3428 C CA . PHE A 1 20 ? -0.958 -6.769 -3.157 1.00 0.25 20 PHE A CA 4
ATOM 3429 C C . PHE A 1 20 ? -2.065 -7.623 -2.545 1.00 0.25 20 PHE A C 4
ATOM 3430 O O . PHE A 1 20 ? -3.027 -7.101 -1.978 1.00 0.28 20 PHE A O 4
ATOM 3447 N N . ASN A 1 21 ? -1.910 -8.934 -2.645 1.00 0.29 21 ASN A N 4
ATOM 3448 C CA . ASN A 1 21 ? -2.869 -9.865 -2.068 1.00 0.36 21 ASN A CA 4
ATOM 3449 C C . ASN A 1 21 ? -2.910 -9.729 -0.551 1.00 0.33 21 ASN A C 4
ATOM 3450 O O . ASN A 1 21 ? -3.980 -9.773 0.046 1.00 0.44 21 ASN A O 4
ATOM 3461 N N . ASP A 1 22 ? -1.746 -9.546 0.061 1.00 0.28 22 ASP A N 4
ATOM 3462 C CA . ASP A 1 22 ? -1.655 -9.388 1.511 1.00 0.30 22 ASP A CA 4
ATOM 3463 C C . ASP A 1 22 ? -2.447 -8.170 1.968 1.00 0.26 22 ASP A C 4
ATOM 3464 O O . ASP A 1 22 ? -3.146 -8.216 2.984 1.00 0.32 22 ASP A O 4
ATOM 3473 N N . LEU A 1 23 ? -2.353 -7.094 1.192 1.00 0.21 23 LEU A N 4
ATOM 3474 C CA . LEU A 1 23 ? -3.103 -5.874 1.463 1.00 0.19 23 LEU A CA 4
ATOM 3475 C C . LEU A 1 23 ? -4.597 -6.159 1.574 1.00 0.19 23 LEU A C 4
ATOM 3476 O O . LEU A 1 23 ? -5.266 -5.639 2.455 1.00 0.23 23 LEU A O 4
ATOM 3492 N N . LEU A 1 24 ? -5.104 -7.017 0.700 1.00 0.19 24 LEU A N 4
ATOM 3493 C CA . LEU A 1 24 ? -6.532 -7.308 0.640 1.00 0.20 24 LEU A CA 4
ATOM 3494 C C . LEU A 1 24 ? -7.009 -8.092 1.861 1.00 0.20 24 LEU A C 4
ATOM 3495 O O . LEU A 1 24 ? -8.208 -8.188 2.119 1.00 0.25 24 LEU A O 4
ATOM 3511 N N . LYS A 1 25 ? -6.075 -8.660 2.606 1.00 0.20 25 LYS A N 4
ATOM 3512 C CA . LYS A 1 25 ? -6.421 -9.425 3.799 1.00 0.24 25 LYS A CA 4
ATOM 3513 C C . LYS A 1 25 ? -6.505 -8.518 5.022 1.00 0.23 25 LYS A C 4
ATOM 3514 O O . LYS A 1 25 ? -7.208 -8.819 5.989 1.00 0.32 25 LYS A O 4
ATOM 3533 N N . TYR A 1 26 ? -5.784 -7.407 4.979 1.00 0.20 26 TYR A N 4
ATOM 3534 C CA . TYR A 1 26 ? -5.847 -6.413 6.044 1.00 0.21 26 TYR A CA 4
ATOM 3535 C C . TYR A 1 26 ? -6.800 -5.289 5.660 1.00 0.25 26 TYR A C 4
ATOM 3536 O O . TYR A 1 26 ? -7.302 -4.558 6.515 1.00 0.44 26 TYR A O 4
ATOM 3554 N N . ILE A 1 27 ? -7.044 -5.165 4.368 1.00 0.23 27 ILE A N 4
ATOM 3555 C CA . ILE A 1 27 ? -7.880 -4.107 3.829 1.00 0.25 27 ILE A CA 4
ATOM 3556 C C . ILE A 1 27 ? -9.119 -4.698 3.151 1.00 0.22 27 ILE A C 4
ATOM 3557 O O . ILE A 1 27 ? -9.010 -5.392 2.142 1.00 0.27 27 ILE A O 4
ATOM 3573 N N . PRO A 1 28 ? -10.314 -4.424 3.699 1.00 0.21 28 PRO A N 4
ATOM 3574 C CA . PRO A 1 28 ? -11.575 -4.987 3.194 1.00 0.26 28 PRO A CA 4
ATOM 3575 C C . PRO A 1 28 ? -12.113 -4.251 1.965 1.00 0.28 28 PRO A C 4
ATOM 3576 O O . PRO A 1 28 ? -13.244 -4.478 1.534 1.00 0.43 28 PRO A O 4
ATOM 3587 N N . TYR A 1 29 ? -11.299 -3.369 1.414 1.00 0.18 29 TYR A N 4
ATOM 3588 C CA . TYR A 1 29 ? -11.678 -2.592 0.243 1.00 0.20 29 TYR A CA 4
ATOM 3589 C C . TYR A 1 29 ? -11.233 -3.294 -1.034 1.00 0.20 29 TYR A C 4
ATOM 3590 O O . TYR A 1 29 ? -10.125 -3.828 -1.101 1.00 0.18 29 TYR A O 4
ATOM 3608 N N . PRO A 1 30 ? -12.133 -3.343 -2.033 1.00 0.25 30 PRO A N 4
ATOM 3609 C CA . PRO A 1 30 ? -11.875 -3.940 -3.352 1.00 0.28 30 PRO A CA 4
ATOM 3610 C C . PRO A 1 30 ? -10.493 -3.634 -3.918 1.00 0.25 30 PRO A C 4
ATOM 3611 O O . PRO A 1 30 ? -9.967 -2.538 -3.708 1.00 0.23 30 PRO A O 4
ATOM 3622 N N . ALA A 1 31 ? -9.930 -4.583 -4.654 1.00 0.25 31 ALA A N 4
ATOM 3623 C CA . ALA A 1 31 ? -8.589 -4.434 -5.217 1.00 0.25 31 ALA A CA 4
ATOM 3624 C C . ALA A 1 31 ? -8.391 -3.098 -5.944 1.00 0.20 31 ALA A C 4
ATOM 3625 O O . ALA A 1 31 ? -7.458 -2.365 -5.617 1.00 0.21 31 ALA A O 4
ATOM 3632 N N . PRO A 1 32 ? -9.260 -2.738 -6.922 1.00 0.20 32 PRO A N 4
ATOM 3633 C CA . PRO A 1 32 ? -9.131 -1.480 -7.670 1.00 0.21 32 PRO A CA 4
ATOM 3634 C C . PRO A 1 32 ? -8.973 -0.261 -6.760 1.00 0.18 32 PRO A C 4
ATOM 3635 O O . PRO A 1 32 ? -8.236 0.673 -7.082 1.00 0.25 32 PRO A O 4
ATOM 3646 N N . GLU A 1 33 ? -9.648 -0.290 -5.615 1.00 0.16 33 GLU A N 4
ATOM 3647 C CA . GLU A 1 33 ? -9.582 0.803 -4.655 1.00 0.18 33 GLU A CA 4
ATOM 3648 C C . GLU A 1 33 ? -8.174 0.930 -4.083 1.00 0.14 33 GLU A C 4
ATOM 3649 O O . GLU A 1 33 ? -7.508 1.953 -4.257 1.00 0.17 33 GLU A O 4
ATOM 3661 N N . VAL A 1 34 ? -7.722 -0.125 -3.420 1.00 0.12 34 VAL A N 4
ATOM 3662 C CA . VAL A 1 34 ? -6.408 -0.134 -2.788 1.00 0.11 34 VAL A CA 4
ATOM 3663 C C . VAL A 1 34 ? -5.286 -0.045 -3.826 1.00 0.13 34 VAL A C 4
ATOM 3664 O O . VAL A 1 34 ? -4.233 0.531 -3.561 1.00 0.15 34 VAL A O 4
ATOM 3677 N N . TYR A 1 35 ? -5.525 -0.582 -5.016 1.00 0.17 35 TYR A N 4
ATOM 3678 C CA . TYR A 1 35 ? -4.534 -0.535 -6.085 1.00 0.22 35 TYR A CA 4
ATOM 3679 C C . TYR A 1 35 ? -4.286 0.908 -6.527 1.00 0.20 35 TYR A C 4
ATOM 3680 O O . TYR A 1 35 ? -3.145 1.311 -6.761 1.00 0.23 35 TYR A O 4
ATOM 3698 N N . ASP A 1 36 ? -5.359 1.685 -6.629 1.00 0.19 36 ASP A N 4
ATOM 3699 C CA . ASP A 1 36 ? -5.248 3.096 -6.987 1.00 0.21 36 ASP A CA 4
ATOM 3700 C C . ASP A 1 36 ? -4.583 3.858 -5.859 1.00 0.18 36 ASP A C 4
ATOM 3701 O O . ASP A 1 36 ? -3.679 4.666 -6.077 1.00 0.23 36 ASP A O 4
ATOM 3710 N N . ALA A 1 37 ? -5.047 3.580 -4.652 1.00 0.14 37 ALA A N 4
ATOM 3711 C CA . ALA A 1 37 ? -4.483 4.166 -3.448 1.00 0.15 37 ALA A CA 4
ATOM 3712 C C . ALA A 1 37 ? -2.985 3.907 -3.368 1.00 0.12 37 ALA A C 4
ATOM 3713 O O . ALA A 1 37 ? -2.205 4.826 -3.129 1.00 0.15 37 ALA A O 4
ATOM 3720 N N . LEU A 1 38 ? -2.596 2.653 -3.584 1.00 0.11 38 LEU A N 4
ATOM 3721 C CA . LEU A 1 38 ? -1.188 2.268 -3.601 1.00 0.12 38 LEU A CA 4
ATOM 3722 C C . LEU A 1 38 ? -0.422 3.130 -4.588 1.00 0.14 38 LEU A C 4
ATOM 3723 O O . LEU A 1 38 ? 0.636 3.667 -4.267 1.00 0.16 38 LEU A O 4
ATOM 3739 N N . SER A 1 39 ? -0.986 3.269 -5.782 1.00 0.16 39 SER A N 4
ATOM 3740 C CA . SER A 1 39 ? -0.371 4.039 -6.844 1.00 0.21 39 SER A CA 4
ATOM 3741 C C . SER A 1 39 ? -0.140 5.486 -6.411 1.00 0.20 39 SER A C 4
ATOM 3742 O O . SER A 1 39 ? 0.797 6.141 -6.873 1.00 0.24 39 SER A O 4
ATOM 3750 N N . GLN A 1 40 ? -0.985 5.977 -5.513 1.00 0.20 40 GLN A N 4
ATOM 3751 C CA . GLN A 1 40 ? -0.810 7.309 -4.959 1.00 0.23 40 GLN A CA 4
ATOM 3752 C C . GLN A 1 40 ? 0.409 7.349 -4.040 1.00 0.21 40 GLN A C 4
ATOM 3753 O O . GLN A 1 40 ? 1.229 8.256 -4.139 1.00 0.24 40 GLN A O 4
ATOM 3767 N N . LEU A 1 41 ? 0.545 6.346 -3.172 1.00 0.20 41 LEU A N 4
AT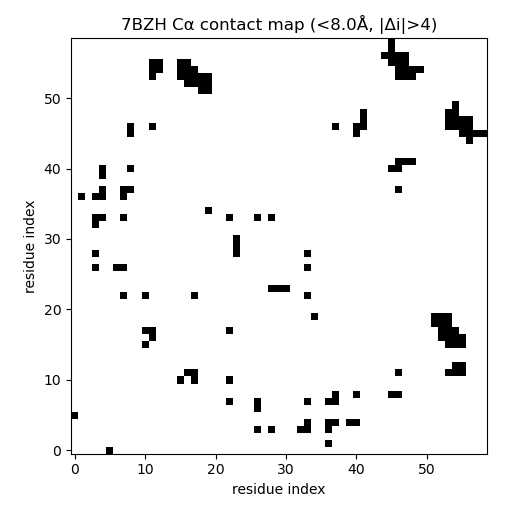OM 3768 C CA . LEU A 1 41 ? 1.689 6.279 -2.256 1.00 0.21 41 LEU A CA 4
ATOM 3769 C C . LEU A 1 41 ? 2.985 6.100 -3.022 1.00 0.17 41 LEU A C 4
ATOM 3770 O O . LEU A 1 41 ? 4.026 6.635 -2.641 1.00 0.20 41 LEU A O 4
ATOM 3786 N N . ILE A 1 42 ? 2.916 5.325 -4.088 1.00 0.15 42 ILE A N 4
ATOM 3787 C CA . ILE A 1 42 ? 4.068 5.081 -4.938 1.00 0.17 42 ILE A CA 4
ATOM 3788 C C . ILE A 1 42 ? 4.497 6.369 -5.628 1.00 0.19 42 ILE A C 4
ATOM 3789 O O . ILE A 1 42 ? 5.687 6.654 -5.766 1.00 0.23 42 ILE A O 4
ATOM 3805 N N . LYS A 1 43 ? 3.514 7.162 -6.033 1.00 0.21 43 LYS A N 4
ATOM 3806 C CA . LYS A 1 43 ? 3.777 8.468 -6.611 1.00 0.28 43 LYS A CA 4
ATOM 3807 C C . LYS A 1 43 ? 4.288 9.433 -5.537 1.00 0.29 43 LYS A C 4
ATOM 3808 O O . LYS A 1 43 ? 5.151 10.271 -5.801 1.00 0.37 43 LYS A O 4
ATOM 3827 N N . GLU A 1 44 ? 3.757 9.301 -4.322 1.00 0.27 44 GLU A N 4
ATOM 3828 C CA . GLU A 1 44 ? 4.190 10.124 -3.191 1.00 0.35 44 GLU A CA 4
ATOM 3829 C C . GLU A 1 44 ? 5.574 9.710 -2.708 1.00 0.35 44 GLU A C 4
ATOM 3830 O O . GLU A 1 44 ? 6.136 10.330 -1.805 1.00 0.43 44 GLU A O 4
ATOM 3842 N N . ASN A 1 45 ? 6.102 8.651 -3.316 1.00 0.31 45 ASN A N 4
ATOM 3843 C CA . ASN A 1 45 ? 7.393 8.081 -2.943 1.00 0.36 45 ASN A CA 4
ATOM 3844 C C . ASN A 1 45 ? 7.370 7.614 -1.485 1.00 0.35 45 ASN A C 4
ATOM 3845 O O . ASN A 1 45 ? 8.347 7.743 -0.748 1.00 0.47 45 ASN A O 4
ATOM 3856 N N . LYS A 1 46 ? 6.225 7.091 -1.070 1.00 0.25 46 LYS A N 4
ATOM 3857 C CA . LYS A 1 46 ? 6.112 6.433 0.221 1.00 0.26 46 LYS A CA 4
ATOM 3858 C C . LYS A 1 46 ? 6.350 4.944 0.044 1.00 0.17 46 LYS A C 4
ATOM 3859 O O . LYS A 1 46 ? 7.062 4.317 0.821 1.00 0.15 46 LYS A O 4
ATOM 3878 N N . VAL A 1 47 ? 5.761 4.393 -1.005 1.00 0.21 47 VAL A N 4
ATOM 3879 C CA . VAL A 1 47 ? 5.827 2.966 -1.264 1.00 0.16 47 VAL A CA 4
ATOM 3880 C C . VAL A 1 47 ? 6.403 2.705 -2.649 1.00 0.16 47 VAL A C 4
ATOM 3881 O O . VAL A 1 47 ? 6.124 3.444 -3.589 1.00 0.21 47 VAL A O 4
ATOM 3894 N N . GLY A 1 48 ? 7.217 1.672 -2.766 1.00 0.16 48 GLY A N 4
ATOM 3895 C CA . GLY A 1 48 ? 7.768 1.313 -4.055 1.00 0.19 48 GLY A CA 4
ATOM 3896 C C . GLY A 1 48 ? 7.389 -0.095 -4.464 1.00 0.19 48 GLY A C 4
ATOM 3897 O O . GLY A 1 48 ? 7.340 -0.994 -3.624 1.00 0.21 48 GLY A O 4
ATOM 3901 N N . ARG A 1 49 ? 7.111 -0.291 -5.749 1.00 0.18 49 ARG A N 4
ATOM 3902 C CA . ARG A 1 49 ? 6.793 -1.613 -6.260 1.00 0.20 49 ARG A CA 4
ATOM 3903 C C . ARG A 1 49 ? 8.080 -2.376 -6.544 1.00 0.25 49 ARG A C 4
ATOM 3904 O O . ARG A 1 49 ? 8.923 -1.906 -7.311 1.00 0.36 49 ARG A O 4
ATOM 3925 N N . ARG A 1 50 ? 8.253 -3.527 -5.921 1.00 0.34 50 ARG A N 4
ATOM 3926 C CA . ARG A 1 50 ? 9.400 -4.362 -6.205 1.00 0.47 50 ARG A CA 4
ATOM 3927 C C . ARG A 1 50 ? 8.951 -5.776 -6.552 1.00 0.50 50 ARG A C 4
ATOM 3928 O O . ARG A 1 50 ? 8.872 -6.653 -5.690 1.00 0.54 50 ARG A O 4
ATOM 3949 N N . GLY A 1 51 ? 8.630 -5.984 -7.818 1.00 0.58 51 GLY A N 4
ATOM 3950 C CA . GLY A 1 51 ? 8.197 -7.289 -8.268 1.00 0.70 51 GLY A CA 4
ATOM 3951 C C . GLY A 1 51 ? 6.768 -7.585 -7.867 1.00 0.65 51 GLY A C 4
ATOM 3952 O O . GLY A 1 51 ? 5.826 -7.097 -8.495 1.00 0.71 51 GLY A O 4
ATOM 3956 N N . ARG A 1 52 ? 6.601 -8.379 -6.819 1.00 0.66 52 ARG A N 4
ATOM 3957 C CA . ARG A 1 52 ? 5.270 -8.721 -6.333 1.00 0.73 52 ARG A CA 4
ATOM 3958 C C . ARG A 1 52 ? 4.993 -8.048 -4.994 1.00 0.49 52 ARG A C 4
ATOM 3959 O O . ARG A 1 52 ? 3.841 -7.929 -4.575 1.00 0.52 52 ARG A O 4
ATOM 3980 N N . TYR A 1 53 ? 6.045 -7.609 -4.322 1.00 0.36 53 TYR A N 4
ATOM 3981 C CA . TYR A 1 53 ? 5.898 -7.015 -3.004 1.00 0.27 53 TYR A CA 4
ATOM 3982 C C . TYR A 1 53 ? 6.231 -5.534 -3.030 1.00 0.23 53 TYR A C 4
ATOM 3983 O O . TYR A 1 53 ? 6.985 -5.061 -3.882 1.00 0.27 53 TYR A O 4
ATOM 4001 N N . PHE A 1 54 ? 5.641 -4.809 -2.100 1.00 0.19 54 PHE A N 4
ATOM 4002 C CA . PHE A 1 54 ? 5.816 -3.376 -2.009 1.00 0.17 54 PHE A CA 4
ATOM 4003 C C . PHE A 1 54 ? 6.593 -3.030 -0.752 1.00 0.18 54 PHE A C 4
ATOM 4004 O O . PHE A 1 54 ? 6.312 -3.559 0.325 1.00 0.31 54 PHE A O 4
ATOM 4021 N N . TYR A 1 55 ? 7.577 -2.161 -0.900 1.00 0.14 55 TYR A N 4
ATOM 4022 C CA . TYR A 1 55 ? 8.424 -1.776 0.214 1.00 0.16 55 TYR A CA 4
ATOM 4023 C C . TYR A 1 55 ? 8.195 -0.317 0.566 1.00 0.14 55 TYR A C 4
ATOM 4024 O O . TYR A 1 55 ? 7.881 0.500 -0.303 1.00 0.13 55 TYR A O 4
ATOM 4042 N N . TYR A 1 56 ? 8.344 0.006 1.837 1.00 0.17 56 TYR A N 4
ATOM 4043 C CA . TYR A 1 56 ? 8.222 1.382 2.276 1.00 0.19 56 TYR A CA 4
ATOM 4044 C C . TYR A 1 56 ? 9.532 2.115 2.019 1.00 0.21 56 TYR A C 4
ATOM 4045 O O . TYR A 1 56 ? 10.568 1.778 2.597 1.00 0.29 56 TYR A O 4
ATOM 4063 N N . ILE A 1 57 ? 9.481 3.102 1.139 1.00 0.21 57 ILE A N 4
ATOM 4064 C CA . ILE A 1 57 ? 10.665 3.850 0.756 1.00 0.26 57 ILE A CA 4
ATOM 4065 C C . ILE A 1 57 ? 11.166 4.685 1.925 1.00 0.37 57 ILE A C 4
ATOM 4066 O O . ILE A 1 57 ? 10.374 5.274 2.666 1.00 0.49 57 ILE A O 4
ATOM 4082 N N . LYS A 1 58 ? 12.482 4.703 2.093 1.00 0.50 58 LYS A N 4
ATOM 4083 C CA . LYS A 1 58 ? 13.129 5.476 3.142 1.00 0.66 58 LYS A CA 4
ATOM 4084 C C . LYS A 1 58 ? 12.716 6.946 3.073 1.00 0.94 58 LYS A C 4
ATOM 4085 O O . LYS A 1 58 ? 12.536 7.499 1.985 1.00 1.31 58 LYS A O 4
ATOM 4104 N N . ARG A 1 59 ? 12.537 7.558 4.233 1.00 1.08 59 ARG A N 4
ATOM 4105 C CA . ARG A 1 59 ? 12.158 8.959 4.313 1.00 1.52 59 ARG A CA 4
ATOM 4106 C C . ARG A 1 59 ? 13.305 9.852 3.863 1.00 1.96 59 ARG A C 4
ATOM 4107 O O . ARG A 1 59 ? 13.173 10.508 2.811 1.00 2.35 59 ARG A O 4
ATOM 4129 N N . MET A 1 1 ? -9.317 14.240 3.341 1.00 2.35 1 MET A N 5
ATOM 4130 C CA . MET A 1 1 ? -9.134 12.960 4.058 1.00 1.69 1 MET A CA 5
ATOM 4131 C C . MET A 1 1 ? -8.988 11.817 3.063 1.00 1.24 1 MET A C 5
ATOM 4132 O O . MET A 1 1 ? -9.739 11.726 2.091 1.00 1.79 1 MET A O 5
ATOM 4148 N N . GLU A 1 2 ? -8.004 10.960 3.298 1.00 0.98 2 GLU A N 5
ATOM 4149 C CA . GLU A 1 2 ? -7.747 9.832 2.414 1.00 0.82 2 GLU A CA 5
ATOM 4150 C C . GLU A 1 2 ? -8.624 8.648 2.805 1.00 0.93 2 GLU A C 5
ATOM 4151 O O . GLU A 1 2 ? -9.144 8.594 3.920 1.00 1.98 2 GLU A O 5
ATOM 4163 N N . ASP A 1 3 ? -8.784 7.707 1.885 1.00 0.54 3 ASP A N 5
ATOM 4164 C CA . ASP A 1 3 ? -9.658 6.562 2.103 1.00 0.60 3 ASP A CA 5
ATOM 4165 C C . ASP A 1 3 ? -8.846 5.279 2.247 1.00 0.42 3 ASP A C 5
ATOM 4166 O O . ASP A 1 3 ? -8.242 5.036 3.290 1.00 0.45 3 ASP A O 5
ATOM 4175 N N . VAL A 1 4 ? -8.830 4.477 1.190 1.00 0.29 4 VAL A N 5
ATOM 4176 C CA . VAL A 1 4 ? -8.043 3.250 1.144 1.00 0.20 4 VAL A CA 5
ATOM 4177 C C . VAL A 1 4 ? -6.599 3.513 1.521 1.00 0.18 4 VAL A C 5
ATOM 4178 O O . VAL A 1 4 ? -5.988 2.731 2.247 1.00 0.23 4 VAL A O 5
ATOM 4191 N N . LYS A 1 5 ? -6.076 4.637 1.043 1.00 0.17 5 LYS A N 5
ATOM 4192 C CA . LYS A 1 5 ? -4.668 4.959 1.196 1.00 0.19 5 LYS A CA 5
ATOM 4193 C C . LYS A 1 5 ? -4.251 4.959 2.656 1.00 0.22 5 LYS A C 5
ATOM 4194 O O . LYS A 1 5 ? -3.121 4.603 2.971 1.00 0.27 5 LYS A O 5
ATOM 4213 N N . GLN A 1 6 ? -5.175 5.321 3.541 1.00 0.25 6 GLN A N 5
ATOM 4214 C CA . GLN A 1 6 ? -4.881 5.354 4.973 1.00 0.32 6 GLN A CA 5
ATOM 4215 C C . GLN A 1 6 ? -4.429 3.980 5.456 1.00 0.28 6 GLN A C 5
ATOM 4216 O O . GLN A 1 6 ? -3.428 3.856 6.161 1.00 0.33 6 GLN A O 5
ATOM 4230 N N . SER A 1 7 ? -5.161 2.952 5.051 1.00 0.25 7 SER A N 5
ATOM 4231 C CA . SER A 1 7 ? -4.838 1.587 5.429 1.00 0.26 7 SER A CA 5
ATOM 4232 C C . SER A 1 7 ? -3.706 1.033 4.566 1.00 0.20 7 SER A C 5
ATOM 4233 O O . SER A 1 7 ? -2.842 0.308 5.057 1.00 0.25 7 SER A O 5
ATOM 4241 N N . VAL A 1 8 ? -3.707 1.394 3.283 1.00 0.15 8 VAL A N 5
ATOM 4242 C CA . VAL A 1 8 ? -2.699 0.906 2.343 1.00 0.15 8 VAL A CA 5
ATOM 4243 C C . VAL A 1 8 ? -1.293 1.275 2.804 1.00 0.16 8 VAL A C 5
ATOM 4244 O O . VAL A 1 8 ? -0.440 0.402 2.983 1.00 0.20 8 VAL A O 5
ATOM 4257 N N . GLU A 1 9 ? -1.062 2.566 3.017 1.00 0.15 9 GLU A N 5
ATOM 4258 C CA . GLU A 1 9 ? 0.253 3.037 3.420 1.00 0.20 9 GLU A CA 5
ATOM 4259 C C . GLU A 1 9 ? 0.595 2.528 4.813 1.00 0.20 9 GLU A C 5
ATOM 4260 O O . GLU A 1 9 ? 1.762 2.301 5.128 1.00 0.25 9 GLU A O 5
ATOM 4272 N N . LYS A 1 10 ? -0.430 2.341 5.641 1.00 0.19 10 LYS A N 5
ATOM 4273 C CA . LYS A 1 10 ? -0.233 1.878 7.004 1.00 0.21 10 LYS A CA 5
ATOM 4274 C C . LYS A 1 10 ? 0.345 0.472 7.023 1.00 0.19 10 LYS A C 5
ATOM 4275 O O . LYS A 1 10 ? 1.333 0.216 7.700 1.00 0.20 10 LYS A O 5
ATOM 4294 N N . ILE A 1 11 ? -0.271 -0.431 6.274 1.00 0.19 11 ILE A N 5
ATOM 4295 C CA . ILE A 1 11 ? 0.173 -1.819 6.237 1.00 0.20 11 ILE A CA 5
ATOM 4296 C C . ILE A 1 11 ? 1.596 -1.908 5.701 1.00 0.16 11 ILE A C 5
ATOM 4297 O O . ILE A 1 11 ? 2.412 -2.679 6.199 1.00 0.16 11 ILE A O 5
ATOM 4313 N N . ILE A 1 12 ? 1.891 -1.097 4.700 1.00 0.14 12 ILE A N 5
ATOM 4314 C CA . ILE A 1 12 ? 3.221 -1.063 4.113 1.00 0.14 12 ILE A CA 5
ATOM 4315 C C . ILE A 1 12 ? 4.229 -0.417 5.066 1.00 0.15 12 ILE A C 5
ATOM 4316 O O . ILE A 1 12 ? 5.389 -0.814 5.118 1.00 0.20 12 ILE A O 5
ATOM 4332 N N . LYS A 1 13 ? 3.776 0.568 5.828 1.00 0.18 13 LYS A N 5
ATOM 4333 C CA . LYS A 1 13 ? 4.570 1.169 6.867 1.00 0.23 13 LYS A CA 5
ATOM 4334 C C . LYS A 1 13 ? 4.826 0.168 7.992 1.00 0.25 13 LYS A C 5
ATOM 4335 O O . LYS A 1 13 ? 5.918 0.102 8.552 1.00 0.35 13 LYS A O 5
ATOM 4354 N N . ASP A 1 14 ? 3.796 -0.608 8.299 1.00 0.22 14 ASP A N 5
ATOM 4355 C CA . ASP A 1 14 ? 3.823 -1.551 9.410 1.00 0.24 14 ASP A CA 5
ATOM 4356 C C . ASP A 1 14 ? 4.615 -2.811 9.061 1.00 0.24 14 ASP A C 5
ATOM 4357 O O . ASP A 1 14 ? 5.550 -3.182 9.770 1.00 0.30 14 ASP A O 5
ATOM 4366 N N . ARG A 1 15 ? 4.240 -3.464 7.965 1.00 0.22 15 ARG A N 5
ATOM 4367 C CA . ARG A 1 15 ? 4.873 -4.720 7.567 1.00 0.26 15 ARG A CA 5
ATOM 4368 C C . ARG A 1 15 ? 6.164 -4.463 6.801 1.00 0.27 15 ARG A C 5
ATOM 4369 O O . ARG A 1 15 ? 6.964 -5.379 6.606 1.00 0.36 15 ARG A O 5
ATOM 4390 N N . GLU A 1 16 ? 6.341 -3.216 6.361 1.00 0.25 16 GLU A N 5
ATOM 4391 C CA . GLU A 1 16 ? 7.523 -2.780 5.610 1.00 0.29 16 GLU A CA 5
ATOM 4392 C C . GLU A 1 16 ? 7.524 -3.314 4.178 1.00 0.26 16 GLU A C 5
ATOM 4393 O O . GLU A 1 16 ? 7.833 -2.580 3.239 1.00 0.39 16 GLU A O 5
ATOM 4405 N N . TRP A 1 17 ? 7.204 -4.586 4.017 1.00 0.23 17 TRP A N 5
ATOM 4406 C CA . TRP A 1 17 ? 7.038 -5.175 2.696 1.00 0.32 17 TRP A CA 5
ATOM 4407 C C . TRP A 1 17 ? 5.771 -6.031 2.666 1.00 0.26 17 TRP A C 5
ATOM 4408 O O . TRP A 1 17 ? 5.606 -6.953 3.468 1.00 0.31 17 TRP A O 5
ATOM 4429 N N . VAL A 1 18 ? 4.856 -5.684 1.772 1.00 0.20 18 VAL A N 5
ATOM 4430 C CA . VAL A 1 18 ? 3.572 -6.365 1.670 1.00 0.16 18 VAL A CA 5
ATOM 4431 C C . VAL A 1 18 ? 3.187 -6.512 0.202 1.00 0.17 18 VAL A C 5
ATOM 4432 O O . VAL A 1 18 ? 3.488 -5.641 -0.608 1.00 0.21 18 VAL A O 5
ATOM 4445 N N . THR A 1 19 ? 2.553 -7.622 -0.140 1.00 0.20 19 THR A N 5
ATOM 4446 C CA . THR A 1 19 ? 2.129 -7.854 -1.509 1.00 0.23 19 THR A CA 5
ATOM 4447 C C . THR A 1 19 ? 0.730 -7.292 -1.733 1.00 0.21 19 THR A C 5
ATOM 4448 O O . THR A 1 19 ? 0.015 -7.022 -0.764 1.00 0.21 19 THR A O 5
ATOM 4459 N N . PHE A 1 20 ? 0.329 -7.110 -2.986 1.00 0.24 20 PHE A N 5
ATOM 4460 C CA . PHE A 1 20 ? -0.985 -6.548 -3.273 1.00 0.25 20 PHE A CA 5
ATOM 4461 C C . PHE A 1 20 ? -2.076 -7.430 -2.688 1.00 0.25 20 PHE A C 5
ATOM 4462 O O . PHE A 1 20 ? -3.062 -6.941 -2.132 1.00 0.28 20 PHE A O 5
ATOM 4479 N N . ASN A 1 21 ? -1.878 -8.734 -2.791 1.00 0.29 21 ASN A N 5
ATOM 4480 C CA . ASN A 1 21 ? -2.849 -9.686 -2.285 1.00 0.36 21 ASN A CA 5
ATOM 4481 C C . ASN A 1 21 ? -2.850 -9.694 -0.766 1.00 0.33 21 ASN A C 5
ATOM 4482 O O . ASN A 1 21 ? -3.880 -9.945 -0.150 1.00 0.44 21 ASN A O 5
ATOM 4493 N N . ASP A 1 22 ? -1.705 -9.391 -0.160 1.00 0.28 22 ASP A N 5
ATOM 4494 C CA . ASP A 1 22 ? -1.606 -9.360 1.293 1.00 0.30 22 ASP A CA 5
ATOM 4495 C C . ASP A 1 22 ? -2.420 -8.202 1.849 1.00 0.26 22 ASP A C 5
ATOM 4496 O O . ASP A 1 22 ? -3.087 -8.331 2.878 1.00 0.32 22 ASP A O 5
ATOM 4505 N N . LEU A 1 23 ? -2.374 -7.078 1.139 1.00 0.21 23 LEU A N 5
ATOM 4506 C CA . LEU A 1 23 ? -3.162 -5.905 1.489 1.00 0.19 23 LEU A CA 5
ATOM 4507 C C . LEU A 1 23 ? -4.640 -6.255 1.596 1.00 0.19 23 LEU A C 5
ATOM 4508 O O . LEU A 1 23 ? -5.343 -5.742 2.458 1.00 0.23 23 LEU A O 5
ATOM 4524 N N . LEU A 1 24 ? -5.094 -7.149 0.730 1.00 0.19 24 LEU A N 5
ATOM 4525 C CA . LEU A 1 24 ? -6.505 -7.506 0.649 1.00 0.20 24 LEU A CA 5
ATOM 4526 C C . LEU A 1 24 ? -6.966 -8.314 1.863 1.00 0.20 24 LEU A C 5
ATOM 4527 O O . LEU A 1 24 ? -8.161 -8.387 2.146 1.00 0.25 24 LEU A O 5
ATOM 4543 N N . LYS A 1 25 ? -6.025 -8.919 2.579 1.00 0.20 25 LYS A N 5
ATOM 4544 C CA . LYS A 1 25 ? -6.365 -9.687 3.776 1.00 0.24 25 LYS A CA 5
ATOM 4545 C C . LYS A 1 25 ? -6.636 -8.752 4.949 1.00 0.23 25 LYS A C 5
ATOM 4546 O O . LYS A 1 25 ? -7.451 -9.045 5.827 1.00 0.32 25 LYS A O 5
ATOM 4565 N N . TYR A 1 26 ? -5.952 -7.621 4.952 1.00 0.20 26 TYR A N 5
ATOM 4566 C CA . TYR A 1 26 ? -6.126 -6.623 5.994 1.00 0.21 26 TYR A CA 5
ATOM 4567 C C . TYR A 1 26 ? -7.159 -5.580 5.570 1.00 0.25 26 TYR A C 5
ATOM 4568 O O . TYR A 1 26 ? -7.965 -5.117 6.379 1.00 0.44 26 TYR A O 5
ATOM 4586 N N . ILE A 1 27 ? -7.141 -5.233 4.293 1.00 0.23 27 ILE A N 5
ATOM 4587 C CA . ILE A 1 27 ? -8.043 -4.232 3.744 1.00 0.25 27 ILE A CA 5
ATOM 4588 C C . ILE A 1 27 ? -9.262 -4.897 3.104 1.00 0.22 27 ILE A C 5
ATOM 4589 O O . ILE A 1 27 ? -9.131 -5.666 2.154 1.00 0.27 27 ILE A O 5
ATOM 4605 N N . PRO A 1 28 ? -10.465 -4.610 3.624 1.00 0.21 28 PRO A N 5
ATOM 4606 C CA . PRO A 1 28 ? -11.710 -5.178 3.096 1.00 0.26 28 PRO A CA 5
ATOM 4607 C C . PRO A 1 28 ? -12.170 -4.482 1.816 1.00 0.28 28 PRO A C 5
ATOM 4608 O O . PRO A 1 28 ? -13.076 -4.952 1.126 1.00 0.43 28 PRO A O 5
ATOM 4619 N N . TYR A 1 29 ? -11.525 -3.368 1.505 1.00 0.18 29 TYR A N 5
ATOM 4620 C CA . TYR A 1 29 ? -11.867 -2.568 0.339 1.00 0.20 29 TYR A CA 5
ATOM 4621 C C . TYR A 1 29 ? -11.419 -3.248 -0.949 1.00 0.20 29 TYR A C 5
ATOM 4622 O O . TYR A 1 29 ? -10.309 -3.780 -1.022 1.00 0.18 29 TYR A O 5
ATOM 4640 N N . PRO A 1 30 ? -12.316 -3.272 -1.953 1.00 0.25 30 PRO A N 5
ATOM 4641 C CA . PRO A 1 30 ? -12.039 -3.777 -3.305 1.00 0.28 30 PRO A CA 5
ATOM 4642 C C . PRO A 1 30 ? -10.639 -3.450 -3.806 1.00 0.25 30 PRO A C 5
ATOM 4643 O O . PRO A 1 30 ? -10.102 -2.367 -3.561 1.00 0.23 30 PRO A O 5
ATOM 4654 N N . ALA A 1 31 ? -10.086 -4.397 -4.556 1.00 0.25 31 ALA A N 5
ATOM 4655 C CA . ALA A 1 31 ? -8.736 -4.294 -5.094 1.00 0.25 31 ALA A CA 5
ATOM 4656 C C . ALA A 1 31 ? -8.500 -3.013 -5.905 1.00 0.20 31 ALA A C 5
ATOM 4657 O O . ALA A 1 31 ? -7.465 -2.375 -5.728 1.00 0.21 31 ALA A O 5
ATOM 4664 N N . PRO A 1 32 ? -9.422 -2.611 -6.815 1.00 0.20 32 PRO A N 5
ATOM 4665 C CA . PRO A 1 32 ? -9.276 -1.364 -7.578 1.00 0.21 32 PRO A CA 5
ATOM 4666 C C . PRO A 1 32 ? -9.061 -0.144 -6.682 1.00 0.18 32 PRO A C 5
ATOM 4667 O O . PRO A 1 32 ? -8.322 0.777 -7.040 1.00 0.25 32 PRO A O 5
ATOM 4678 N N . GLU A 1 33 ? -9.688 -0.153 -5.508 1.00 0.16 33 GLU A N 5
ATOM 4679 C CA . GLU A 1 33 ? -9.586 0.967 -4.584 1.00 0.18 33 GLU A CA 5
ATOM 4680 C C . GLU A 1 33 ? -8.194 1.038 -3.970 1.00 0.14 33 GLU A C 5
ATOM 4681 O O . GLU A 1 33 ? -7.519 2.065 -4.050 1.00 0.17 33 GLU A O 5
ATOM 4693 N N . VAL A 1 34 ? -7.763 -0.063 -3.371 1.00 0.12 34 VAL A N 5
ATOM 4694 C CA . VAL A 1 34 ? -6.453 -0.118 -2.734 1.00 0.11 34 VAL A CA 5
ATOM 4695 C C . VAL A 1 34 ? -5.328 -0.002 -3.767 1.00 0.13 34 VAL A C 5
ATOM 4696 O O . VAL A 1 34 ? -4.283 0.579 -3.483 1.00 0.15 34 VAL A O 5
ATOM 4709 N N . TYR A 1 35 ? -5.555 -0.516 -4.972 1.00 0.17 35 TYR A N 5
ATOM 4710 C CA . TYR A 1 35 ? -4.563 -0.413 -6.040 1.00 0.22 35 TYR A CA 5
ATOM 4711 C C . TYR A 1 35 ? -4.357 1.051 -6.428 1.00 0.20 35 TYR A C 5
ATOM 4712 O O . TYR A 1 35 ? -3.227 1.502 -6.622 1.00 0.23 35 TYR A O 5
ATOM 4730 N N . ASP A 1 36 ? -5.458 1.788 -6.531 1.00 0.19 36 ASP A N 5
ATOM 4731 C CA . ASP A 1 36 ? -5.406 3.216 -6.839 1.00 0.21 36 ASP A CA 5
ATOM 4732 C C . ASP A 1 36 ? -4.661 3.963 -5.751 1.00 0.18 36 ASP A C 5
ATOM 4733 O O . ASP A 1 36 ? -3.748 4.748 -6.024 1.00 0.23 36 ASP A O 5
ATOM 4742 N N . ALA A 1 37 ? -5.073 3.709 -4.521 1.00 0.14 37 ALA A N 5
ATOM 4743 C CA . ALA A 1 37 ? -4.447 4.302 -3.353 1.00 0.15 37 ALA A CA 5
ATOM 4744 C C . ALA A 1 37 ? -2.961 3.973 -3.303 1.00 0.12 37 ALA A C 5
ATOM 4745 O O . ALA A 1 37 ? -2.138 4.842 -3.024 1.00 0.15 37 ALA A O 5
ATOM 4752 N N . LEU A 1 38 ? -2.628 2.715 -3.578 1.00 0.11 38 LEU A N 5
ATOM 4753 C CA . LEU A 1 38 ? -1.237 2.281 -3.633 1.00 0.12 38 LEU A CA 5
ATOM 4754 C C . LEU A 1 38 ? -0.459 3.134 -4.618 1.00 0.14 38 LEU A C 5
ATOM 4755 O O . LEU A 1 38 ? 0.621 3.632 -4.302 1.00 0.16 38 LEU A O 5
ATOM 4771 N N . SER A 1 39 ? -1.029 3.311 -5.808 1.00 0.16 39 SER A N 5
ATOM 4772 C CA . SER A 1 39 ? -0.376 4.066 -6.865 1.00 0.21 39 SER A CA 5
ATOM 4773 C C . SER A 1 39 ? -0.067 5.486 -6.399 1.00 0.20 39 SER A C 5
ATOM 4774 O O . SER A 1 39 ? 0.895 6.101 -6.857 1.00 0.24 39 SER A O 5
ATOM 4782 N N . GLN A 1 40 ? -0.876 5.991 -5.474 1.00 0.20 40 GLN A N 5
ATOM 4783 C CA . GLN A 1 40 ? -0.637 7.301 -4.891 1.00 0.23 40 GLN A CA 5
ATOM 4784 C C . GLN A 1 40 ? 0.651 7.291 -4.074 1.00 0.21 40 GLN A C 5
ATOM 4785 O O . GLN A 1 40 ? 1.537 8.104 -4.312 1.00 0.24 40 GLN A O 5
ATOM 4799 N N . LEU A 1 41 ? 0.768 6.350 -3.133 1.00 0.20 41 LEU A N 5
ATOM 4800 C CA . LEU A 1 41 ? 1.966 6.264 -2.290 1.00 0.21 41 LEU A CA 5
ATOM 4801 C C . LEU A 1 41 ? 3.201 6.002 -3.139 1.00 0.17 41 LEU A C 5
ATOM 4802 O O . LEU A 1 41 ? 4.280 6.520 -2.858 1.00 0.20 41 LEU A O 5
ATOM 4818 N N . ILE A 1 42 ? 3.038 5.183 -4.167 1.00 0.15 42 ILE A N 5
ATOM 4819 C CA . ILE A 1 42 ? 4.128 4.870 -5.074 1.00 0.17 42 ILE A CA 5
ATOM 4820 C C . ILE A 1 42 ? 4.589 6.130 -5.801 1.00 0.19 42 ILE A C 5
ATOM 4821 O O . ILE A 1 42 ? 5.787 6.419 -5.875 1.00 0.23 42 ILE A O 5
ATOM 4837 N N . LYS A 1 43 ? 3.627 6.888 -6.307 1.00 0.21 43 LYS A N 5
ATOM 4838 C CA . LYS A 1 43 ? 3.910 8.151 -6.976 1.00 0.28 43 LYS A CA 5
ATOM 4839 C C . LYS A 1 43 ? 4.484 9.174 -5.993 1.00 0.29 43 LYS A C 5
ATOM 4840 O O . LYS A 1 43 ? 5.412 9.908 -6.327 1.00 0.37 43 LYS A O 5
ATOM 4859 N N . GLU A 1 44 ? 3.950 9.196 -4.773 1.00 0.27 44 GLU A N 5
ATOM 4860 C CA . GLU A 1 44 ? 4.411 10.121 -3.736 1.00 0.35 44 GLU A CA 5
ATOM 4861 C C . GLU A 1 44 ? 5.776 9.708 -3.181 1.00 0.35 44 GLU A C 5
ATOM 4862 O O . GLU A 1 44 ? 6.325 10.371 -2.301 1.00 0.43 44 GLU A O 5
ATOM 4874 N N . ASN A 1 45 ? 6.306 8.603 -3.706 1.00 0.31 45 ASN A N 5
ATOM 4875 C CA . ASN A 1 45 ? 7.609 8.070 -3.304 1.00 0.36 45 ASN A CA 5
ATOM 4876 C C . ASN A 1 45 ? 7.595 7.694 -1.824 1.00 0.35 45 ASN A C 5
ATOM 4877 O O . ASN A 1 45 ? 8.514 8.002 -1.069 1.00 0.47 45 ASN A O 5
ATOM 4888 N N . LYS A 1 46 ? 6.515 7.047 -1.420 1.00 0.25 46 LYS A N 5
ATOM 4889 C CA . LYS A 1 46 ? 6.379 6.542 -0.063 1.00 0.26 46 LYS A CA 5
ATOM 4890 C C . LYS A 1 46 ? 6.401 5.023 -0.076 1.00 0.17 46 LYS A C 5
ATOM 4891 O O . LYS A 1 46 ? 6.799 4.385 0.893 1.00 0.15 46 LYS A O 5
ATOM 4910 N N . VAL A 1 47 ? 5.972 4.449 -1.191 1.00 0.21 47 VAL A N 5
ATOM 4911 C CA . VAL A 1 47 ? 5.976 3.005 -1.367 1.00 0.16 47 VAL A CA 5
ATOM 4912 C C . VAL A 1 47 ? 6.575 2.651 -2.723 1.00 0.16 47 VAL A C 5
ATOM 4913 O O . VAL A 1 47 ? 6.313 3.324 -3.719 1.00 0.21 47 VAL A O 5
ATOM 4926 N N . GLY A 1 48 ? 7.401 1.618 -2.753 1.00 0.16 48 GLY A N 5
ATOM 4927 C CA . GLY A 1 48 ? 8.011 1.197 -3.995 1.00 0.19 48 GLY A CA 5
ATOM 4928 C C . GLY A 1 48 ? 7.603 -0.207 -4.381 1.00 0.19 48 GLY A C 5
ATOM 4929 O O . GLY A 1 48 ? 7.522 -1.091 -3.527 1.00 0.21 48 GLY A O 5
ATOM 4933 N N . ARG A 1 49 ? 7.332 -0.414 -5.662 1.00 0.18 49 ARG A N 5
ATOM 4934 C CA . ARG A 1 49 ? 6.961 -1.727 -6.158 1.00 0.20 49 ARG A CA 5
ATOM 4935 C C . ARG A 1 49 ? 8.212 -2.556 -6.429 1.00 0.25 49 ARG A C 5
ATOM 4936 O O . ARG A 1 49 ? 8.878 -2.365 -7.445 1.00 0.36 49 ARG A O 5
ATOM 4957 N N . ARG A 1 50 ? 8.544 -3.458 -5.519 1.00 0.34 50 ARG A N 5
ATOM 4958 C CA . ARG A 1 50 ? 9.705 -4.312 -5.694 1.00 0.47 50 ARG A CA 5
ATOM 4959 C C . ARG A 1 50 ? 9.265 -5.735 -6.000 1.00 0.50 50 ARG A C 5
ATOM 4960 O O . ARG A 1 50 ? 9.109 -6.564 -5.099 1.00 0.54 50 ARG A O 5
ATOM 4981 N N . GLY A 1 51 ? 9.048 -6.002 -7.276 1.00 0.58 51 GLY A N 5
ATOM 4982 C CA . GLY A 1 51 ? 8.618 -7.314 -7.696 1.00 0.70 51 GLY A CA 5
ATOM 4983 C C . GLY A 1 51 ? 7.198 -7.612 -7.276 1.00 0.65 51 GLY A C 5
ATOM 4984 O O . GLY A 1 51 ? 6.263 -6.925 -7.694 1.00 0.71 51 GLY A O 5
ATOM 4988 N N . ARG A 1 52 ? 7.038 -8.617 -6.430 1.00 0.66 52 ARG A N 5
ATOM 4989 C CA . ARG A 1 52 ? 5.715 -9.059 -6.011 1.00 0.73 52 ARG A CA 5
ATOM 4990 C C . ARG A 1 52 ? 5.204 -8.254 -4.820 1.00 0.49 52 ARG A C 5
ATOM 4991 O O . ARG A 1 52 ? 3.999 -8.195 -4.577 1.00 0.52 52 ARG A O 5
ATOM 5012 N N . TYR A 1 53 ? 6.110 -7.630 -4.080 1.00 0.36 53 TYR A N 5
ATOM 5013 C CA . TYR A 1 53 ? 5.722 -6.920 -2.870 1.00 0.27 53 TYR A CA 5
ATOM 5014 C C . TYR A 1 53 ? 6.086 -5.446 -2.938 1.00 0.23 53 TYR A C 5
ATOM 5015 O O . TYR A 1 53 ? 6.897 -5.021 -3.760 1.00 0.27 53 TYR A O 5
ATOM 5033 N N . PHE A 1 54 ? 5.464 -4.679 -2.064 1.00 0.19 54 PHE A N 5
ATOM 5034 C CA . PHE A 1 54 ? 5.668 -3.249 -1.995 1.00 0.17 54 PHE A CA 5
ATOM 5035 C C . PHE A 1 54 ? 6.378 -2.898 -0.700 1.00 0.18 54 PHE A C 5
ATOM 5036 O O . PHE A 1 54 ? 5.977 -3.349 0.373 1.00 0.31 54 PHE A O 5
ATOM 5053 N N . TYR A 1 55 ? 7.436 -2.114 -0.806 1.00 0.14 55 TYR A N 5
ATOM 5054 C CA . TYR A 1 55 ? 8.210 -1.727 0.363 1.00 0.16 55 TYR A CA 5
ATOM 5055 C C . TYR A 1 55 ? 8.032 -0.244 0.640 1.00 0.14 55 TYR A C 5
ATOM 5056 O O . TYR A 1 55 ? 7.820 0.546 -0.281 1.00 0.13 55 TYR A O 5
ATOM 5074 N N . TYR A 1 56 ? 8.108 0.131 1.907 1.00 0.17 56 TYR A N 5
ATOM 5075 C CA . TYR A 1 56 ? 7.991 1.528 2.287 1.00 0.19 56 TYR A CA 5
ATOM 5076 C C . TYR A 1 56 ? 9.315 2.244 2.043 1.00 0.21 56 TYR A C 5
ATOM 5077 O O . TYR A 1 56 ? 10.372 1.778 2.477 1.00 0.29 56 TYR A O 5
ATOM 5095 N N . ILE A 1 57 ? 9.253 3.366 1.346 1.00 0.21 57 ILE A N 5
ATOM 5096 C CA . ILE A 1 57 ? 10.444 4.125 1.006 1.00 0.26 57 ILE A CA 5
ATOM 5097 C C . ILE A 1 57 ? 10.757 5.139 2.095 1.00 0.37 57 ILE A C 5
ATOM 5098 O O . ILE A 1 57 ? 9.869 5.844 2.578 1.00 0.49 57 ILE A O 5
ATOM 5114 N N . LYS A 1 58 ? 12.024 5.185 2.479 1.00 0.50 58 LYS A N 5
ATOM 5115 C CA . LYS A 1 58 ? 12.513 6.158 3.442 1.00 0.66 58 LYS A CA 5
ATOM 5116 C C . LYS A 1 58 ? 12.247 7.578 2.952 1.00 0.94 58 LYS A C 5
ATOM 5117 O O . LYS A 1 58 ? 12.408 7.877 1.766 1.00 1.31 58 LYS A O 5
ATOM 5136 N N . ARG A 1 59 ? 11.840 8.445 3.859 1.00 1.08 59 ARG A N 5
ATOM 5137 C CA . ARG A 1 59 ? 11.536 9.820 3.504 1.00 1.52 59 ARG A CA 5
ATOM 5138 C C . ARG A 1 59 ? 12.798 10.670 3.576 1.00 1.96 59 ARG A C 5
ATOM 5139 O O . ARG A 1 59 ? 13.160 11.288 2.555 1.00 2.35 59 ARG A O 5
ATOM 5161 N N . MET A 1 1 ? -8.101 13.635 5.657 1.00 2.35 1 MET A N 6
ATOM 5162 C CA . MET A 1 1 ? -8.761 12.312 5.618 1.00 1.69 1 MET A CA 6
ATOM 5163 C C . MET A 1 1 ? -8.592 11.672 4.249 1.00 1.24 1 MET A C 6
ATOM 5164 O O . MET A 1 1 ? -8.838 12.308 3.224 1.00 1.79 1 MET A O 6
ATOM 5180 N N . GLU A 1 2 ? -8.168 10.417 4.237 1.00 0.98 2 GLU A N 6
ATOM 5181 C CA . GLU A 1 2 ? -8.027 9.666 2.999 1.00 0.82 2 GLU A CA 6
ATOM 5182 C C . GLU A 1 2 ? -8.851 8.388 3.067 1.00 0.93 2 GLU A C 6
ATOM 5183 O O . GLU A 1 2 ? -9.278 7.977 4.145 1.00 1.98 2 GLU A O 6
ATOM 5195 N N . ASP A 1 3 ? -9.069 7.766 1.921 1.00 0.54 3 ASP A N 6
ATOM 5196 C CA . ASP A 1 3 ? -9.843 6.532 1.849 1.00 0.60 3 ASP A CA 6
ATOM 5197 C C . ASP A 1 3 ? -8.946 5.327 2.095 1.00 0.42 3 ASP A C 6
ATOM 5198 O O . ASP A 1 3 ? -8.333 5.199 3.159 1.00 0.45 3 ASP A O 6
ATOM 5207 N N . VAL A 1 4 ? -8.883 4.446 1.103 1.00 0.29 4 VAL A N 6
ATOM 5208 C CA . VAL A 1 4 ? -7.985 3.299 1.128 1.00 0.20 4 VAL A CA 6
ATOM 5209 C C . VAL A 1 4 ? -6.555 3.722 1.416 1.00 0.18 4 VAL A C 6
ATOM 5210 O O . VAL A 1 4 ? -5.864 3.071 2.190 1.00 0.23 4 VAL A O 6
ATOM 5223 N N . LYS A 1 5 ? -6.140 4.829 0.805 1.00 0.17 5 LYS A N 6
ATOM 5224 C CA . LYS A 1 5 ? -4.745 5.252 0.806 1.00 0.19 5 LYS A CA 6
ATOM 5225 C C . LYS A 1 5 ? -4.137 5.269 2.203 1.00 0.22 5 LYS A C 6
ATOM 5226 O O . LYS A 1 5 ? -3.032 4.767 2.398 1.00 0.27 5 LYS A O 6
ATOM 5245 N N . GLN A 1 6 ? -4.860 5.816 3.173 1.00 0.25 6 GLN A N 6
ATOM 5246 C CA . GLN A 1 6 ? -4.321 5.938 4.527 1.00 0.32 6 GLN A CA 6
ATOM 5247 C C . GLN A 1 6 ? -4.120 4.569 5.160 1.00 0.28 6 GLN A C 6
ATOM 5248 O O . GLN A 1 6 ? -3.153 4.335 5.885 1.00 0.33 6 GLN A O 6
ATOM 5262 N N . SER A 1 7 ? -5.044 3.673 4.888 1.00 0.25 7 SER A N 6
ATOM 5263 C CA . SER A 1 7 ? -4.961 2.314 5.391 1.00 0.26 7 SER A CA 6
ATOM 5264 C C . SER A 1 7 ? -3.897 1.530 4.624 1.00 0.20 7 SER A C 6
ATOM 5265 O O . SER A 1 7 ? -3.148 0.750 5.208 1.00 0.25 7 SER A O 6
ATOM 5273 N N . VAL A 1 8 ? -3.825 1.767 3.319 1.00 0.15 8 VAL A N 6
ATOM 5274 C CA . VAL A 1 8 ? -2.851 1.104 2.459 1.00 0.15 8 VAL A CA 6
ATOM 5275 C C . VAL A 1 8 ? -1.434 1.455 2.875 1.00 0.16 8 VAL A C 6
ATOM 5276 O O . VAL A 1 8 ? -0.611 0.566 3.106 1.00 0.20 8 VAL A O 6
ATOM 5289 N N . GLU A 1 9 ? -1.150 2.753 2.988 1.00 0.15 9 GLU A N 6
ATOM 5290 C CA . GLU A 1 9 ? 0.178 3.193 3.377 1.00 0.20 9 GLU A CA 6
ATOM 5291 C C . GLU A 1 9 ? 0.524 2.655 4.758 1.00 0.20 9 GLU A C 6
ATOM 5292 O O . GLU A 1 9 ? 1.664 2.289 5.021 1.00 0.25 9 GLU A O 6
ATOM 5304 N N . LYS A 1 10 ? -0.485 2.574 5.620 1.00 0.19 10 LYS A N 6
ATOM 5305 C CA . LYS A 1 10 ? -0.299 2.088 6.976 1.00 0.21 10 LYS A CA 6
ATOM 5306 C C . LYS A 1 10 ? 0.202 0.652 6.968 1.00 0.19 10 LYS A C 6
ATOM 5307 O O . LYS A 1 10 ? 1.150 0.321 7.675 1.00 0.20 10 LYS A O 6
ATOM 5326 N N . ILE A 1 11 ? -0.434 -0.197 6.167 1.00 0.19 11 ILE A N 6
ATOM 5327 C CA . ILE A 1 11 ? -0.033 -1.594 6.064 1.00 0.20 11 ILE A CA 6
ATOM 5328 C C . ILE A 1 11 ? 1.417 -1.692 5.603 1.00 0.16 11 ILE A C 6
ATOM 5329 O O . ILE A 1 11 ? 2.205 -2.473 6.140 1.00 0.16 11 ILE A O 6
ATOM 5345 N N . ILE A 1 12 ? 1.763 -0.879 4.612 1.00 0.14 12 ILE A N 6
ATOM 5346 C CA . ILE A 1 12 ? 3.116 -0.860 4.071 1.00 0.14 12 ILE A CA 6
ATOM 5347 C C . ILE A 1 12 ? 4.111 -0.362 5.122 1.00 0.15 12 ILE A C 6
ATOM 5348 O O . ILE A 1 12 ? 5.222 -0.865 5.220 1.00 0.20 12 ILE A O 6
ATOM 5364 N N . LYS A 1 13 ? 3.702 0.626 5.910 1.00 0.18 13 LYS A N 6
ATOM 5365 C CA . LYS A 1 13 ? 4.539 1.144 6.993 1.00 0.23 13 LYS A CA 6
ATOM 5366 C C . LYS A 1 13 ? 4.692 0.106 8.099 1.00 0.25 13 LYS A C 6
ATOM 5367 O O . LYS A 1 13 ? 5.777 -0.083 8.650 1.00 0.35 13 LYS A O 6
ATOM 5386 N N . ASP A 1 14 ? 3.591 -0.560 8.412 1.00 0.22 14 ASP A N 6
ATOM 5387 C CA . ASP A 1 14 ? 3.542 -1.536 9.495 1.00 0.24 14 ASP A CA 6
ATOM 5388 C C . ASP A 1 14 ? 4.363 -2.781 9.175 1.00 0.24 14 ASP A C 6
ATOM 5389 O O . ASP A 1 14 ? 5.142 -3.252 10.002 1.00 0.30 14 ASP A O 6
ATOM 5398 N N . ARG A 1 15 ? 4.194 -3.311 7.973 1.00 0.22 15 ARG A N 6
ATOM 5399 C CA . ARG A 1 15 ? 4.821 -4.577 7.614 1.00 0.26 15 ARG A CA 6
ATOM 5400 C C . ARG A 1 15 ? 6.083 -4.381 6.789 1.00 0.27 15 ARG A C 6
ATOM 5401 O O . ARG A 1 15 ? 6.896 -5.300 6.676 1.00 0.36 15 ARG A O 6
ATOM 5422 N N . GLU A 1 16 ? 6.238 -3.182 6.232 1.00 0.25 16 GLU A N 6
ATOM 5423 C CA . GLU A 1 16 ? 7.375 -2.835 5.375 1.00 0.29 16 GLU A CA 6
ATOM 5424 C C . GLU A 1 16 ? 7.303 -3.576 4.042 1.00 0.26 16 GLU A C 6
ATOM 5425 O O . GLU A 1 16 ? 7.140 -2.955 2.996 1.00 0.39 16 GLU A O 6
ATOM 5437 N N . TRP A 1 17 ? 7.401 -4.896 4.089 1.00 0.23 17 TRP A N 6
ATOM 5438 C CA . TRP A 1 17 ? 7.312 -5.716 2.891 1.00 0.32 17 TRP A CA 6
ATOM 5439 C C . TRP A 1 17 ? 5.996 -6.484 2.877 1.00 0.26 17 TRP A C 6
ATOM 5440 O O . TRP A 1 17 ? 5.792 -7.402 3.673 1.00 0.31 17 TRP A O 6
ATOM 5461 N N . VAL A 1 18 ? 5.099 -6.091 1.983 1.00 0.20 18 VAL A N 6
ATOM 5462 C CA . VAL A 1 18 ? 3.798 -6.731 1.857 1.00 0.16 18 VAL A CA 6
ATOM 5463 C C . VAL A 1 18 ? 3.441 -6.862 0.379 1.00 0.17 18 VAL A C 6
ATOM 5464 O O . VAL A 1 18 ? 3.796 -6.003 -0.426 1.00 0.21 18 VAL A O 6
ATOM 5477 N N . THR A 1 19 ? 2.775 -7.948 0.021 1.00 0.20 19 THR A N 6
ATOM 5478 C CA . THR A 1 19 ? 2.369 -8.161 -1.357 1.00 0.23 19 THR A CA 6
ATOM 5479 C C . THR A 1 19 ? 0.966 -7.619 -1.592 1.00 0.21 19 THR A C 6
ATOM 5480 O O . THR A 1 19 ? 0.220 -7.401 -0.635 1.00 0.21 19 THR A O 6
ATOM 5491 N N . PHE A 1 20 ? 0.599 -7.394 -2.849 1.00 0.24 20 PHE A N 6
ATOM 5492 C CA . PHE A 1 20 ? -0.730 -6.875 -3.156 1.00 0.25 20 PHE A CA 6
ATOM 5493 C C . PHE A 1 20 ? -1.792 -7.845 -2.661 1.00 0.25 20 PHE A C 6
ATOM 5494 O O . PHE A 1 20 ? -2.836 -7.442 -2.143 1.00 0.28 20 PHE A O 6
ATOM 5511 N N . ASN A 1 21 ? -1.500 -9.129 -2.797 1.00 0.29 21 ASN A N 6
ATOM 5512 C CA . ASN A 1 21 ? -2.424 -10.169 -2.379 1.00 0.36 21 ASN A CA 6
ATOM 5513 C C . ASN A 1 21 ? -2.491 -10.263 -0.860 1.00 0.33 21 ASN A C 6
ATOM 5514 O O . ASN A 1 21 ? -3.474 -10.752 -0.315 1.00 0.44 21 ASN A O 6
ATOM 5525 N N . ASP A 1 22 ? -1.454 -9.784 -0.176 1.00 0.28 22 ASP A N 6
ATOM 5526 C CA . ASP A 1 22 ? -1.449 -9.767 1.284 1.00 0.30 22 ASP A CA 6
ATOM 5527 C C . ASP A 1 22 ? -2.271 -8.590 1.793 1.00 0.26 22 ASP A C 6
ATOM 5528 O O . ASP A 1 22 ? -2.997 -8.705 2.782 1.00 0.32 22 ASP A O 6
ATOM 5537 N N . LEU A 1 23 ? -2.168 -7.468 1.083 1.00 0.21 23 LEU A N 6
ATOM 5538 C CA . LEU A 1 23 ? -2.918 -6.259 1.411 1.00 0.19 23 LEU A CA 6
ATOM 5539 C C . LEU A 1 23 ? -4.412 -6.543 1.526 1.00 0.19 23 LEU A C 6
ATOM 5540 O O . LEU A 1 23 ? -5.064 -6.079 2.452 1.00 0.23 23 LEU A O 6
ATOM 5556 N N . LEU A 1 24 ? -4.935 -7.334 0.600 1.00 0.19 24 LEU A N 6
ATOM 5557 C CA . LEU A 1 24 ? -6.368 -7.600 0.513 1.00 0.20 24 LEU A CA 6
ATOM 5558 C C . LEU A 1 24 ? -6.906 -8.328 1.748 1.00 0.20 24 LEU A C 6
ATOM 5559 O O . LEU A 1 24 ? -8.115 -8.359 1.982 1.00 0.25 24 LEU A O 6
ATOM 5575 N N . LYS A 1 25 ? -6.015 -8.913 2.533 1.00 0.20 25 LYS A N 6
ATOM 5576 C CA . LYS A 1 25 ? -6.416 -9.603 3.755 1.00 0.24 25 LYS A CA 6
ATOM 5577 C C . LYS A 1 25 ? -6.687 -8.606 4.876 1.00 0.23 25 LYS A C 6
ATOM 5578 O O . LYS A 1 25 ? -7.527 -8.842 5.745 1.00 0.32 25 LYS A O 6
ATOM 5597 N N . TYR A 1 26 ? -5.981 -7.488 4.846 1.00 0.20 26 TYR A N 6
ATOM 5598 C CA . TYR A 1 26 ? -6.070 -6.502 5.913 1.00 0.21 26 TYR A CA 6
ATOM 5599 C C . TYR A 1 26 ? -6.775 -5.245 5.423 1.00 0.25 26 TYR A C 6
ATOM 5600 O O . TYR A 1 26 ? -7.245 -4.430 6.213 1.00 0.44 26 TYR A O 6
ATOM 5618 N N . ILE A 1 27 ? -6.842 -5.106 4.112 1.00 0.23 27 ILE A N 6
ATOM 5619 C CA . ILE A 1 27 ? -7.611 -4.051 3.485 1.00 0.25 27 ILE A CA 6
ATOM 5620 C C . ILE A 1 27 ? -8.944 -4.619 3.004 1.00 0.22 27 ILE A C 6
ATOM 5621 O O . ILE A 1 27 ? -8.993 -5.350 2.016 1.00 0.27 27 ILE A O 6
ATOM 5637 N N . PRO A 1 28 ? -10.042 -4.296 3.705 1.00 0.21 28 PRO A N 6
ATOM 5638 C CA . PRO A 1 28 ? -11.371 -4.824 3.378 1.00 0.26 28 PRO A CA 6
ATOM 5639 C C . PRO A 1 28 ? -11.980 -4.140 2.157 1.00 0.28 28 PRO A C 6
ATOM 5640 O O . PRO A 1 28 ? -13.099 -4.451 1.741 1.00 0.43 28 PRO A O 6
ATOM 5651 N N . TYR A 1 29 ? -11.227 -3.219 1.586 1.00 0.18 29 TYR A N 6
ATOM 5652 C CA . TYR A 1 29 ? -11.668 -2.451 0.436 1.00 0.20 29 TYR A CA 6
ATOM 5653 C C . TYR A 1 29 ? -11.254 -3.143 -0.853 1.00 0.20 29 TYR A C 6
ATOM 5654 O O . TYR A 1 29 ? -10.134 -3.646 -0.955 1.00 0.18 29 TYR A O 6
ATOM 5672 N N . PRO A 1 30 ? -12.187 -3.224 -1.817 1.00 0.25 30 PRO A N 6
ATOM 5673 C CA . PRO A 1 30 ? -11.951 -3.779 -3.155 1.00 0.28 30 PRO A CA 6
ATOM 5674 C C . PRO A 1 30 ? -10.570 -3.469 -3.713 1.00 0.25 30 PRO A C 6
ATOM 5675 O O . PRO A 1 30 ? -10.029 -2.377 -3.524 1.00 0.23 30 PRO A O 6
ATOM 5686 N N . ALA A 1 31 ? -10.031 -4.447 -4.434 1.00 0.25 31 ALA A N 6
ATOM 5687 C CA . ALA A 1 31 ? -8.712 -4.349 -5.040 1.00 0.25 31 ALA A CA 6
ATOM 5688 C C . ALA A 1 31 ? -8.529 -3.083 -5.889 1.00 0.20 31 ALA A C 6
ATOM 5689 O O . ALA A 1 31 ? -7.493 -2.435 -5.784 1.00 0.21 31 ALA A O 6
ATOM 5696 N N . PRO A 1 32 ? -9.507 -2.707 -6.752 1.00 0.20 32 PRO A N 6
ATOM 5697 C CA . PRO A 1 32 ? -9.422 -1.469 -7.540 1.00 0.21 32 PRO A CA 6
ATOM 5698 C C . PRO A 1 32 ? -9.175 -0.232 -6.674 1.00 0.18 32 PRO A C 6
ATOM 5699 O O . PRO A 1 32 ? -8.528 0.724 -7.108 1.00 0.25 32 PRO A O 6
ATOM 5710 N N . GLU A 1 33 ? -9.675 -0.259 -5.444 1.00 0.16 33 GLU A N 6
ATOM 5711 C CA . GLU A 1 33 ? -9.520 0.871 -4.538 1.00 0.18 33 GLU A CA 6
ATOM 5712 C C . GLU A 1 33 ? -8.097 0.939 -4.001 1.00 0.14 33 GLU A C 6
ATOM 5713 O O . GLU A 1 33 ? -7.420 1.956 -4.147 1.00 0.17 33 GLU A O 6
ATOM 5725 N N . VAL A 1 34 ? -7.644 -0.152 -3.399 1.00 0.12 34 VAL A N 6
ATOM 5726 C CA . VAL A 1 34 ? -6.310 -0.206 -2.810 1.00 0.11 34 VAL A CA 6
ATOM 5727 C C . VAL A 1 34 ? -5.214 -0.141 -3.881 1.00 0.13 34 VAL A C 6
ATOM 5728 O O . VAL A 1 34 ? -4.138 0.403 -3.635 1.00 0.15 34 VAL A O 6
ATOM 5741 N N . TYR A 1 35 ? -5.493 -0.664 -5.070 1.00 0.17 35 TYR A N 6
ATOM 5742 C CA . TYR A 1 35 ? -4.548 -0.580 -6.186 1.00 0.22 35 TYR A CA 6
ATOM 5743 C C . TYR A 1 35 ? -4.266 0.877 -6.522 1.00 0.20 35 TYR A C 6
ATOM 5744 O O . TYR A 1 35 ? -3.116 1.322 -6.546 1.00 0.23 35 TYR A O 6
ATOM 5762 N N . ASP A 1 36 ? -5.337 1.608 -6.785 1.00 0.19 36 ASP A N 6
ATOM 5763 C CA . ASP A 1 36 ? -5.246 3.031 -7.106 1.00 0.21 36 ASP A CA 6
ATOM 5764 C C . ASP A 1 36 ? -4.651 3.800 -5.937 1.00 0.18 36 ASP A C 6
ATOM 5765 O O . ASP A 1 36 ? -3.819 4.688 -6.114 1.00 0.23 36 ASP A O 6
ATOM 5774 N N . ALA A 1 37 ? -5.095 3.446 -4.741 1.00 0.14 37 ALA A N 6
ATOM 5775 C CA . ALA A 1 37 ? -4.561 4.023 -3.515 1.00 0.15 37 ALA A CA 6
ATOM 5776 C C . ALA A 1 37 ? -3.053 3.839 -3.438 1.00 0.12 37 ALA A C 6
ATOM 5777 O O . ALA A 1 37 ? -2.316 4.799 -3.225 1.00 0.15 37 ALA A O 6
ATOM 5784 N N . LEU A 1 38 ? -2.606 2.600 -3.626 1.00 0.11 38 LEU A N 6
ATOM 5785 C CA . LEU A 1 38 ? -1.184 2.274 -3.632 1.00 0.12 38 LEU A CA 6
ATOM 5786 C C . LEU A 1 38 ? -0.449 3.140 -4.640 1.00 0.14 38 LEU A C 6
ATOM 5787 O O . LEU A 1 38 ? 0.618 3.675 -4.346 1.00 0.16 38 LEU A O 6
ATOM 5803 N N . SER A 1 39 ? -1.045 3.283 -5.819 1.00 0.16 39 SER A N 6
ATOM 5804 C CA . SER A 1 39 ? -0.475 4.085 -6.888 1.00 0.21 39 SER A CA 6
ATOM 5805 C C . SER A 1 39 ? -0.145 5.491 -6.390 1.00 0.20 39 SER A C 6
ATOM 5806 O O . SER A 1 39 ? 0.906 6.048 -6.717 1.00 0.24 39 SER A O 6
ATOM 5814 N N . GLN A 1 40 ? -1.041 6.044 -5.580 1.00 0.20 40 GLN A N 6
ATOM 5815 C CA . GLN A 1 40 ? -0.838 7.355 -4.986 1.00 0.23 40 GLN A CA 6
ATOM 5816 C C . GLN A 1 40 ? 0.391 7.361 -4.081 1.00 0.21 40 GLN A C 6
ATOM 5817 O O . GLN A 1 40 ? 1.256 8.216 -4.217 1.00 0.24 40 GLN A O 6
ATOM 5831 N N . LEU A 1 41 ? 0.485 6.390 -3.180 1.00 0.20 41 LEU A N 6
ATOM 5832 C CA . LEU A 1 41 ? 1.613 6.332 -2.252 1.00 0.21 41 LEU A CA 6
ATOM 5833 C C . LEU A 1 41 ? 2.928 6.145 -2.993 1.00 0.17 41 LEU A C 6
ATOM 5834 O O . LEU A 1 41 ? 3.965 6.671 -2.589 1.00 0.20 41 LEU A O 6
ATOM 5850 N N . ILE A 1 42 ? 2.876 5.392 -4.074 1.00 0.15 42 ILE A N 6
ATOM 5851 C CA . ILE A 1 42 ? 4.056 5.114 -4.872 1.00 0.17 42 ILE A CA 6
ATOM 5852 C C . ILE A 1 42 ? 4.602 6.393 -5.502 1.00 0.19 42 ILE A C 6
ATOM 5853 O O . ILE A 1 42 ? 5.790 6.698 -5.370 1.00 0.23 42 ILE A O 6
ATOM 5869 N N . LYS A 1 43 ? 3.735 7.157 -6.152 1.00 0.21 43 LYS A N 6
ATOM 5870 C CA . LYS A 1 43 ? 4.151 8.422 -6.753 1.00 0.28 43 LYS A CA 6
ATOM 5871 C C . LYS A 1 43 ? 4.478 9.470 -5.683 1.00 0.29 43 LYS A C 6
ATOM 5872 O O . LYS A 1 43 ? 5.237 10.403 -5.938 1.00 0.37 43 LYS A O 6
ATOM 5891 N N . GLU A 1 44 ? 3.914 9.305 -4.485 1.00 0.27 44 GLU A N 6
ATOM 5892 C CA . GLU A 1 44 ? 4.221 10.185 -3.357 1.00 0.35 44 GLU A CA 6
ATOM 5893 C C . GLU A 1 44 ? 5.545 9.802 -2.698 1.00 0.35 44 GLU A C 6
ATOM 5894 O O . GLU A 1 44 ? 5.892 10.329 -1.640 1.00 0.43 44 GLU A O 6
ATOM 5906 N N . ASN A 1 45 ? 6.269 8.872 -3.324 1.00 0.31 45 ASN A N 6
ATOM 5907 C CA . ASN A 1 45 ? 7.573 8.420 -2.845 1.00 0.36 45 ASN A CA 6
ATOM 5908 C C . ASN A 1 45 ? 7.465 7.747 -1.483 1.00 0.35 45 ASN A C 6
ATOM 5909 O O . ASN A 1 45 ? 8.406 7.763 -0.689 1.00 0.47 45 ASN A O 6
ATOM 5920 N N . LYS A 1 46 ? 6.316 7.146 -1.222 1.00 0.25 46 LYS A N 6
ATOM 5921 C CA . LYS A 1 46 ? 6.090 6.434 0.024 1.00 0.26 46 LYS A CA 6
ATOM 5922 C C . LYS A 1 46 ? 6.342 4.946 -0.150 1.00 0.17 46 LYS A C 6
ATOM 5923 O O . LYS A 1 46 ? 7.013 4.326 0.664 1.00 0.15 46 LYS A O 6
ATOM 5942 N N . VAL A 1 47 ? 5.801 4.376 -1.214 1.00 0.21 47 VAL A N 6
ATOM 5943 C CA . VAL A 1 47 ? 5.895 2.941 -1.432 1.00 0.16 47 VAL A CA 6
ATOM 5944 C C . VAL A 1 47 ? 6.560 2.638 -2.769 1.00 0.16 47 VAL A C 6
ATOM 5945 O O . VAL A 1 47 ? 6.290 3.301 -3.768 1.00 0.21 47 VAL A O 6
ATOM 5958 N N . GLY A 1 48 ? 7.439 1.650 -2.774 1.00 0.16 48 GLY A N 6
ATOM 5959 C CA . GLY A 1 48 ? 8.084 1.233 -4.001 1.00 0.19 48 GLY A CA 6
ATOM 5960 C C . GLY A 1 48 ? 7.640 -0.150 -4.422 1.00 0.19 48 GLY A C 6
ATOM 5961 O O . GLY A 1 48 ? 7.498 -1.042 -3.580 1.00 0.21 48 GLY A O 6
ATOM 5965 N N . ARG A 1 49 ? 7.409 -0.332 -5.714 1.00 0.18 49 ARG A N 6
ATOM 5966 C CA . ARG A 1 49 ? 6.971 -1.618 -6.238 1.00 0.20 49 ARG A CA 6
ATOM 5967 C C . ARG A 1 49 ? 8.167 -2.477 -6.609 1.00 0.25 49 ARG A C 6
ATOM 5968 O O . ARG A 1 49 ? 9.092 -2.012 -7.279 1.00 0.36 49 ARG A O 6
ATOM 5989 N N . ARG A 1 50 ? 8.151 -3.720 -6.173 1.00 0.34 50 ARG A N 6
ATOM 5990 C CA . ARG A 1 50 ? 9.155 -4.686 -6.574 1.00 0.47 50 ARG A CA 6
ATOM 5991 C C . ARG A 1 50 ? 8.500 -6.038 -6.822 1.00 0.50 50 ARG A C 6
ATOM 5992 O O . ARG A 1 50 ? 8.473 -6.904 -5.951 1.00 0.54 50 ARG A O 6
ATOM 6013 N N . GLY A 1 51 ? 7.943 -6.198 -8.011 1.00 0.58 51 GLY A N 6
ATOM 6014 C CA . GLY A 1 51 ? 7.255 -7.424 -8.347 1.00 0.70 51 GLY A CA 6
ATOM 6015 C C . GLY A 1 51 ? 5.885 -7.482 -7.708 1.00 0.65 51 GLY A C 6
ATOM 6016 O O . GLY A 1 51 ? 5.042 -6.619 -7.953 1.00 0.71 51 GLY A O 6
ATOM 6020 N N . ARG A 1 52 ? 5.664 -8.482 -6.871 1.00 0.66 52 ARG A N 6
ATOM 6021 C CA . ARG A 1 52 ? 4.384 -8.618 -6.192 1.00 0.73 52 ARG A CA 6
ATOM 6022 C C . ARG A 1 52 ? 4.437 -7.998 -4.798 1.00 0.49 52 ARG A C 6
ATOM 6023 O O . ARG A 1 52 ? 3.402 -7.799 -4.163 1.00 0.52 52 ARG A O 6
ATOM 6044 N N . TYR A 1 53 ? 5.640 -7.683 -4.330 1.00 0.36 53 TYR A N 6
ATOM 6045 C CA . TYR A 1 53 ? 5.811 -7.128 -2.993 1.00 0.27 53 TYR A CA 6
ATOM 6046 C C . TYR A 1 53 ? 6.153 -5.647 -3.050 1.00 0.23 53 TYR A C 6
ATOM 6047 O O . TYR A 1 53 ? 6.792 -5.172 -3.992 1.00 0.27 53 TYR A O 6
ATOM 6065 N N . PHE A 1 54 ? 5.696 -4.927 -2.044 1.00 0.19 54 PHE A N 6
ATOM 6066 C CA . PHE A 1 54 ? 5.917 -3.498 -1.944 1.00 0.17 54 PHE A CA 6
ATOM 6067 C C . PHE A 1 54 ? 6.692 -3.193 -0.673 1.00 0.18 54 PHE A C 6
ATOM 6068 O O . PHE A 1 54 ? 6.597 -3.939 0.303 1.00 0.31 54 PHE A O 6
ATOM 6085 N N . TYR A 1 55 ? 7.456 -2.116 -0.688 1.00 0.14 55 TYR A N 6
ATOM 6086 C CA . TYR A 1 55 ? 8.213 -1.702 0.483 1.00 0.16 55 TYR A CA 6
ATOM 6087 C C . TYR A 1 55 ? 8.028 -0.212 0.721 1.00 0.14 55 TYR A C 6
ATOM 6088 O O . TYR A 1 55 ? 7.782 0.546 -0.221 1.00 0.13 55 TYR A O 6
ATOM 6106 N N . TYR A 1 56 ? 8.142 0.206 1.971 1.00 0.17 56 TYR A N 6
ATOM 6107 C CA . TYR A 1 56 ? 7.984 1.609 2.305 1.00 0.19 56 TYR A CA 6
ATOM 6108 C C . TYR A 1 56 ? 9.317 2.332 2.174 1.00 0.21 56 TYR A C 6
ATOM 6109 O O . TYR A 1 56 ? 10.269 2.047 2.906 1.00 0.29 56 TYR A O 6
ATOM 6127 N N . ILE A 1 57 ? 9.370 3.263 1.238 1.00 0.21 57 ILE A N 6
ATOM 6128 C CA . ILE A 1 57 ? 10.570 4.038 0.972 1.00 0.26 57 ILE A CA 6
ATOM 6129 C C . ILE A 1 57 ? 10.902 4.926 2.168 1.00 0.37 57 ILE A C 6
ATOM 6130 O O . ILE A 1 57 ? 10.004 5.414 2.858 1.00 0.49 57 ILE A O 6
ATOM 6146 N N . LYS A 1 58 ? 12.194 5.112 2.416 1.00 0.50 58 LYS A N 6
ATOM 6147 C CA . LYS A 1 58 ? 12.659 5.946 3.512 1.00 0.66 58 LYS A CA 6
ATOM 6148 C C . LYS A 1 58 ? 12.157 7.375 3.335 1.00 0.94 58 LYS A C 6
ATOM 6149 O O . LYS A 1 58 ? 11.928 7.818 2.208 1.00 1.31 58 LYS A O 6
ATOM 6168 N N . ARG A 1 59 ? 11.990 8.084 4.441 1.00 1.08 59 ARG A N 6
ATOM 6169 C CA . ARG A 1 59 ? 11.535 9.468 4.400 1.00 1.52 59 ARG A CA 6
ATOM 6170 C C . ARG A 1 59 ? 12.575 10.351 3.718 1.00 1.96 59 ARG A C 6
ATOM 6171 O O . ARG A 1 59 ? 12.487 10.534 2.484 1.00 2.35 59 ARG A O 6
ATOM 6193 N N . MET A 1 1 ? -8.137 10.885 6.066 1.00 2.35 1 MET A N 7
ATOM 6194 C CA . MET A 1 1 ? -9.398 11.008 5.298 1.00 1.69 1 MET A CA 7
ATOM 6195 C C . MET A 1 1 ? -9.119 10.933 3.800 1.00 1.24 1 MET A C 7
ATOM 6196 O O . MET A 1 1 ? -9.584 11.772 3.028 1.00 1.79 1 MET A O 7
ATOM 6212 N N . GLU A 1 2 ? -8.345 9.931 3.394 1.00 0.98 2 GLU A N 7
ATOM 6213 C CA . GLU A 1 2 ? -8.006 9.754 1.991 1.00 0.82 2 GLU A CA 7
ATOM 6214 C C . GLU A 1 2 ? -8.371 8.348 1.534 1.00 0.93 2 GLU A C 7
ATOM 6215 O O . GLU A 1 2 ? -7.606 7.697 0.824 1.00 1.98 2 GLU A O 7
ATOM 6227 N N . ASP A 1 3 ? -9.539 7.886 1.972 1.00 0.54 3 ASP A N 7
ATOM 6228 C CA . ASP A 1 3 ? -10.079 6.594 1.561 1.00 0.60 3 ASP A CA 7
ATOM 6229 C C . ASP A 1 3 ? -9.113 5.464 1.896 1.00 0.42 3 ASP A C 7
ATOM 6230 O O . ASP A 1 3 ? -8.526 5.432 2.980 1.00 0.45 3 ASP A O 7
ATOM 6239 N N . VAL A 1 4 ? -8.957 4.543 0.954 1.00 0.29 4 VAL A N 7
ATOM 6240 C CA . VAL A 1 4 ? -8.079 3.389 1.115 1.00 0.20 4 VAL A CA 7
ATOM 6241 C C . VAL A 1 4 ? -6.653 3.802 1.465 1.00 0.18 4 VAL A C 7
ATOM 6242 O O . VAL A 1 4 ? -5.997 3.136 2.266 1.00 0.23 4 VAL A O 7
ATOM 6255 N N . LYS A 1 5 ? -6.202 4.919 0.891 1.00 0.17 5 LYS A N 7
ATOM 6256 C CA . LYS A 1 5 ? -4.802 5.345 0.971 1.00 0.19 5 LYS A CA 7
ATOM 6257 C C . LYS A 1 5 ? -4.277 5.340 2.403 1.00 0.22 5 LYS A C 7
ATOM 6258 O O . LYS A 1 5 ? -3.218 4.778 2.674 1.00 0.27 5 LYS A O 7
ATOM 6277 N N . GLN A 1 6 ? -5.038 5.942 3.309 1.00 0.25 6 GLN A N 7
ATOM 6278 C CA . GLN A 1 6 ? -4.615 6.095 4.702 1.00 0.32 6 GLN A CA 7
ATOM 6279 C C . GLN A 1 6 ? -4.369 4.751 5.381 1.00 0.28 6 GLN A C 7
ATOM 6280 O O . GLN A 1 6 ? -3.530 4.645 6.279 1.00 0.33 6 GLN A O 7
ATOM 6294 N N . SER A 1 7 ? -5.092 3.730 4.951 1.00 0.25 7 SER A N 7
ATOM 6295 C CA . SER A 1 7 ? -4.922 2.400 5.511 1.00 0.26 7 SER A CA 7
ATOM 6296 C C . SER A 1 7 ? -3.804 1.673 4.768 1.00 0.20 7 SER A C 7
ATOM 6297 O O . SER A 1 7 ? -2.945 1.040 5.381 1.00 0.25 7 SER A O 7
ATOM 6305 N N . VAL A 1 8 ? -3.812 1.805 3.444 1.00 0.15 8 VAL A N 7
ATOM 6306 C CA . VAL A 1 8 ? -2.814 1.171 2.584 1.00 0.15 8 VAL A CA 7
ATOM 6307 C C . VAL A 1 8 ? -1.401 1.567 2.993 1.00 0.16 8 VAL A C 7
ATOM 6308 O O . VAL A 1 8 ? -0.556 0.709 3.255 1.00 0.20 8 VAL A O 7
ATOM 6321 N N . GLU A 1 9 ? -1.161 2.872 3.056 1.00 0.15 9 GLU A N 7
ATOM 6322 C CA . GLU A 1 9 ? 0.161 3.390 3.368 1.00 0.20 9 GLU A CA 7
ATOM 6323 C C . GLU A 1 9 ? 0.609 2.925 4.746 1.00 0.20 9 GLU A C 7
ATOM 6324 O O . GLU A 1 9 ? 1.772 2.584 4.948 1.00 0.25 9 GLU A O 7
ATOM 6336 N N . LYS A 1 10 ? -0.333 2.887 5.680 1.00 0.19 10 LYS A N 7
ATOM 6337 C CA . LYS A 1 10 ? -0.049 2.454 7.035 1.00 0.21 10 LYS A CA 7
ATOM 6338 C C . LYS A 1 10 ? 0.394 0.999 7.052 1.00 0.19 10 LYS A C 7
ATOM 6339 O O . LYS A 1 10 ? 1.373 0.652 7.707 1.00 0.20 10 LYS A O 7
ATOM 6358 N N . ILE A 1 11 ? -0.330 0.158 6.323 1.00 0.19 11 ILE A N 7
ATOM 6359 C CA . ILE A 1 11 ? -0.015 -1.263 6.251 1.00 0.20 11 ILE A CA 7
ATOM 6360 C C . ILE A 1 11 ? 1.373 -1.482 5.659 1.00 0.16 11 ILE A C 7
ATOM 6361 O O . ILE A 1 11 ? 2.144 -2.307 6.148 1.00 0.16 11 ILE A O 7
ATOM 6377 N N . ILE A 1 12 ? 1.690 -0.725 4.617 1.00 0.14 12 ILE A N 7
ATOM 6378 C CA . ILE A 1 12 ? 2.999 -0.814 3.981 1.00 0.14 12 ILE A CA 7
ATOM 6379 C C . ILE A 1 12 ? 4.097 -0.378 4.953 1.00 0.15 12 ILE A C 7
ATOM 6380 O O . ILE A 1 12 ? 5.158 -0.992 5.018 1.00 0.20 12 ILE A O 7
ATOM 6396 N N . LYS A 1 13 ? 3.826 0.674 5.717 1.00 0.18 13 LYS A N 7
ATOM 6397 C CA . LYS A 1 13 ? 4.769 1.155 6.724 1.00 0.23 13 LYS A CA 7
ATOM 6398 C C . LYS A 1 13 ? 4.917 0.139 7.852 1.00 0.25 13 LYS A C 7
ATOM 6399 O O . LYS A 1 13 ? 6.025 -0.164 8.292 1.00 0.35 13 LYS A O 7
ATOM 6418 N N . ASP A 1 14 ? 3.785 -0.389 8.297 1.00 0.22 14 ASP A N 7
ATOM 6419 C CA . ASP A 1 14 ? 3.736 -1.307 9.429 1.00 0.24 14 ASP A CA 7
ATOM 6420 C C . ASP A 1 14 ? 4.413 -2.637 9.102 1.00 0.24 14 ASP A C 7
ATOM 6421 O O . ASP A 1 14 ? 5.160 -3.182 9.916 1.00 0.30 14 ASP A O 7
ATOM 6430 N N . ARG A 1 15 ? 4.165 -3.147 7.903 1.00 0.22 15 ARG A N 7
ATOM 6431 C CA . ARG A 1 15 ? 4.646 -4.471 7.519 1.00 0.26 15 ARG A CA 7
ATOM 6432 C C . ARG A 1 15 ? 5.937 -4.401 6.706 1.00 0.27 15 ARG A C 7
ATOM 6433 O O . ARG A 1 15 ? 6.534 -5.437 6.403 1.00 0.36 15 ARG A O 7
ATOM 6454 N N . GLU A 1 16 ? 6.350 -3.178 6.368 1.00 0.25 16 GLU A N 7
ATOM 6455 C CA . GLU A 1 16 ? 7.588 -2.911 5.618 1.00 0.29 16 GLU A CA 7
ATOM 6456 C C . GLU A 1 16 ? 7.486 -3.367 4.163 1.00 0.26 16 GLU A C 7
ATOM 6457 O O . GLU A 1 16 ? 7.590 -2.553 3.244 1.00 0.39 16 GLU A O 7
ATOM 6469 N N . TRP A 1 17 ? 7.296 -4.661 3.959 1.00 0.23 17 TRP A N 7
ATOM 6470 C CA . TRP A 1 17 ? 7.130 -5.214 2.626 1.00 0.32 17 TRP A CA 7
ATOM 6471 C C . TRP A 1 17 ? 5.957 -6.189 2.611 1.00 0.26 17 TRP A C 7
ATOM 6472 O O . TRP A 1 17 ? 5.909 -7.142 3.392 1.00 0.31 17 TRP A O 7
ATOM 6493 N N . VAL A 1 18 ? 4.993 -5.916 1.745 1.00 0.20 18 VAL A N 7
ATOM 6494 C CA . VAL A 1 18 ? 3.763 -6.695 1.680 1.00 0.16 18 VAL A CA 7
ATOM 6495 C C . VAL A 1 18 ? 3.374 -6.914 0.221 1.00 0.17 18 VAL A C 7
ATOM 6496 O O . VAL A 1 18 ? 3.638 -6.063 -0.626 1.00 0.21 18 VAL A O 7
ATOM 6509 N N . THR A 1 19 ? 2.781 -8.057 -0.078 1.00 0.20 19 THR A N 7
ATOM 6510 C CA . THR A 1 19 ? 2.329 -8.340 -1.429 1.00 0.23 19 THR A CA 7
ATOM 6511 C C . THR A 1 19 ? 0.906 -7.825 -1.627 1.00 0.21 19 THR A C 7
ATOM 6512 O O . THR A 1 19 ? 0.204 -7.568 -0.648 1.00 0.21 19 THR A O 7
ATOM 6523 N N . PHE A 1 20 ? 0.469 -7.667 -2.869 1.00 0.24 20 PHE A N 7
ATOM 6524 C CA . PHE A 1 20 ? -0.876 -7.159 -3.121 1.00 0.25 20 PHE A CA 7
ATOM 6525 C C . PHE A 1 20 ? -1.911 -8.108 -2.533 1.00 0.25 20 PHE A C 7
ATOM 6526 O O . PHE A 1 20 ? -2.929 -7.688 -1.975 1.00 0.28 20 PHE A O 7
ATOM 6543 N N . ASN A 1 21 ? -1.615 -9.392 -2.625 1.00 0.29 21 ASN A N 7
ATOM 6544 C CA . ASN A 1 21 ? -2.485 -10.425 -2.089 1.00 0.36 21 ASN A CA 7
ATOM 6545 C C . ASN A 1 21 ? -2.427 -10.456 -0.567 1.00 0.33 21 ASN A C 7
ATOM 6546 O O . ASN A 1 21 ? -3.301 -11.030 0.078 1.00 0.44 21 ASN A O 7
ATOM 6557 N N . ASP A 1 22 ? -1.396 -9.840 0.002 1.00 0.28 22 ASP A N 7
ATOM 6558 C CA . ASP A 1 22 ? -1.261 -9.732 1.450 1.00 0.30 22 ASP A CA 7
ATOM 6559 C C . ASP A 1 22 ? -2.100 -8.561 1.960 1.00 0.26 22 ASP A C 7
ATOM 6560 O O . ASP A 1 22 ? -2.744 -8.650 3.006 1.00 0.32 22 ASP A O 7
ATOM 6569 N N . LEU A 1 23 ? -2.114 -7.478 1.179 1.00 0.21 23 LEU A N 7
ATOM 6570 C CA . LEU A 1 23 ? -2.907 -6.289 1.497 1.00 0.19 23 LEU A CA 7
ATOM 6571 C C . LEU A 1 23 ? -4.385 -6.622 1.647 1.00 0.19 23 LEU A C 7
ATOM 6572 O O . LEU A 1 23 ? -5.047 -6.134 2.558 1.00 0.23 23 LEU A O 7
ATOM 6588 N N . LEU A 1 24 ? -4.889 -7.467 0.755 1.00 0.19 24 LEU A N 7
ATOM 6589 C CA . LEU A 1 24 ? -6.311 -7.802 0.715 1.00 0.20 24 LEU A CA 7
ATOM 6590 C C . LEU A 1 24 ? -6.789 -8.445 2.020 1.00 0.20 24 LEU A C 7
ATOM 6591 O O . LEU A 1 24 ? -7.986 -8.481 2.299 1.00 0.25 24 LEU A O 7
ATOM 6607 N N . LYS A 1 25 ? -5.854 -8.954 2.812 1.00 0.20 25 LYS A N 7
ATOM 6608 C CA . LYS A 1 25 ? -6.191 -9.577 4.086 1.00 0.24 25 LYS A CA 7
ATOM 6609 C C . LYS A 1 25 ? -6.506 -8.524 5.141 1.00 0.23 25 LYS A C 7
ATOM 6610 O O . LYS A 1 25 ? -7.338 -8.743 6.020 1.00 0.32 25 LYS A O 7
ATOM 6629 N N . TYR A 1 26 ? -5.850 -7.380 5.044 1.00 0.20 26 TYR A N 7
ATOM 6630 C CA . TYR A 1 26 ? -6.067 -6.294 5.987 1.00 0.21 26 TYR A CA 7
ATOM 6631 C C . TYR A 1 26 ? -7.002 -5.247 5.393 1.00 0.25 26 TYR A C 7
ATOM 6632 O O . TYR A 1 26 ? -7.654 -4.494 6.116 1.00 0.44 26 TYR A O 7
ATOM 6650 N N . ILE A 1 27 ? -7.059 -5.207 4.071 1.00 0.23 27 ILE A N 7
ATOM 6651 C CA . ILE A 1 27 ? -7.913 -4.269 3.363 1.00 0.25 27 ILE A CA 7
ATOM 6652 C C . ILE A 1 27 ? -9.182 -4.961 2.865 1.00 0.22 27 ILE A C 7
ATOM 6653 O O . ILE A 1 27 ? -9.140 -5.765 1.932 1.00 0.27 27 ILE A O 7
ATOM 6669 N N . PRO A 1 28 ? -10.330 -4.658 3.491 1.00 0.21 28 PRO A N 7
ATOM 6670 C CA . PRO A 1 28 ? -11.628 -5.187 3.071 1.00 0.26 28 PRO A CA 7
ATOM 6671 C C . PRO A 1 28 ? -12.226 -4.369 1.928 1.00 0.28 28 PRO A C 7
ATOM 6672 O O . PRO A 1 28 ? -13.384 -4.542 1.548 1.00 0.43 28 PRO A O 7
ATOM 6683 N N . TYR A 1 29 ? -11.414 -3.468 1.403 1.00 0.18 29 TYR A N 7
ATOM 6684 C CA . TYR A 1 29 ? -11.792 -2.608 0.295 1.00 0.20 29 TYR A CA 7
ATOM 6685 C C . TYR A 1 29 ? -11.342 -3.230 -1.020 1.00 0.20 29 TYR A C 7
ATOM 6686 O O . TYR A 1 29 ? -10.242 -3.781 -1.102 1.00 0.18 29 TYR A O 7
ATOM 6704 N N . PRO A 1 30 ? -12.224 -3.205 -2.037 1.00 0.25 30 PRO A N 7
ATOM 6705 C CA . PRO A 1 30 ? -11.942 -3.731 -3.378 1.00 0.28 30 PRO A CA 7
ATOM 6706 C C . PRO A 1 30 ? -10.526 -3.432 -3.851 1.00 0.25 30 PRO A C 7
ATOM 6707 O O . PRO A 1 30 ? -10.006 -2.326 -3.680 1.00 0.23 30 PRO A O 7
ATOM 6718 N N . ALA A 1 31 ? -9.935 -4.442 -4.484 1.00 0.25 31 ALA A N 7
ATOM 6719 C CA . ALA A 1 31 ? -8.547 -4.405 -4.926 1.00 0.25 31 ALA A CA 7
ATOM 6720 C C . ALA A 1 31 ? -8.224 -3.205 -5.823 1.00 0.20 31 ALA A C 7
ATOM 6721 O O . ALA A 1 31 ? -7.200 -2.564 -5.621 1.00 0.21 31 ALA A O 7
ATOM 6728 N N . PRO A 1 32 ? -9.063 -2.881 -6.833 1.00 0.20 32 PRO A N 7
ATOM 6729 C CA . PRO A 1 32 ? -8.834 -1.717 -7.700 1.00 0.21 32 PRO A CA 7
ATOM 6730 C C . PRO A 1 32 ? -8.711 -0.410 -6.920 1.00 0.18 32 PRO A C 7
ATOM 6731 O O . PRO A 1 32 ? -8.034 0.519 -7.358 1.00 0.25 32 PRO A O 7
ATOM 6742 N N . GLU A 1 33 ? -9.363 -0.341 -5.765 1.00 0.16 33 GLU A N 7
ATOM 6743 C CA . GLU A 1 33 ? -9.324 0.859 -4.943 1.00 0.18 33 GLU A CA 7
ATOM 6744 C C . GLU A 1 33 ? -7.998 0.952 -4.198 1.00 0.14 33 GLU A C 7
ATOM 6745 O O . GLU A 1 33 ? -7.304 1.963 -4.273 1.00 0.17 33 GLU A O 7
ATOM 6757 N N . VAL A 1 34 ? -7.641 -0.116 -3.490 1.00 0.12 34 VAL A N 7
ATOM 6758 C CA . VAL A 1 34 ? -6.387 -0.152 -2.744 1.00 0.11 34 VAL A CA 7
ATOM 6759 C C . VAL A 1 34 ? -5.184 -0.104 -3.688 1.00 0.13 34 VAL A C 7
ATOM 6760 O O . VAL A 1 34 ? -4.174 0.522 -3.377 1.00 0.15 34 VAL A O 7
ATOM 6773 N N . TYR A 1 35 ? -5.305 -0.733 -4.853 1.00 0.17 35 TYR A N 7
ATOM 6774 C CA . TYR A 1 35 ? -4.243 -0.693 -5.854 1.00 0.22 35 TYR A CA 7
ATOM 6775 C C . TYR A 1 35 ? -4.049 0.740 -6.348 1.00 0.20 35 TYR A C 7
ATOM 6776 O O . TYR A 1 35 ? -2.922 1.207 -6.524 1.00 0.23 35 TYR A O 7
ATOM 6794 N N . ASP A 1 36 ? -5.162 1.431 -6.557 1.00 0.19 36 ASP A N 7
ATOM 6795 C CA . ASP A 1 36 ? -5.143 2.824 -6.989 1.00 0.21 36 ASP A CA 7
ATOM 6796 C C . ASP A 1 36 ? -4.528 3.703 -5.913 1.00 0.18 36 ASP A C 7
ATOM 6797 O O . ASP A 1 36 ? -3.622 4.492 -6.178 1.00 0.23 36 ASP A O 7
ATOM 6806 N N . ALA A 1 37 ? -5.037 3.552 -4.699 1.00 0.14 37 ALA A N 7
ATOM 6807 C CA . ALA A 1 37 ? -4.524 4.282 -3.550 1.00 0.15 37 ALA A CA 7
ATOM 6808 C C . ALA A 1 37 ? -3.035 4.027 -3.366 1.00 0.12 37 ALA A C 7
ATOM 6809 O O . ALA A 1 37 ? -2.271 4.947 -3.090 1.00 0.15 37 ALA A O 7
ATOM 6816 N N . LEU A 1 38 ? -2.638 2.769 -3.530 1.00 0.11 38 LEU A N 7
ATOM 6817 C CA . LEU A 1 38 ? -1.233 2.381 -3.457 1.00 0.12 38 LEU A CA 7
ATOM 6818 C C . LEU A 1 38 ? -0.405 3.205 -4.429 1.00 0.14 38 LEU A C 7
ATOM 6819 O O . LEU A 1 38 ? 0.647 3.732 -4.070 1.00 0.16 38 LEU A O 7
ATOM 6835 N N . SER A 1 39 ? -0.907 3.322 -5.655 1.00 0.16 39 SER A N 7
ATOM 6836 C CA . SER A 1 39 ? -0.220 4.056 -6.707 1.00 0.21 39 SER A CA 7
ATOM 6837 C C . SER A 1 39 ? 0.040 5.494 -6.272 1.00 0.20 39 SER A C 7
ATOM 6838 O O . SER A 1 39 ? 1.070 6.082 -6.615 1.00 0.24 39 SER A O 7
ATOM 6846 N N . GLN A 1 40 ? -0.883 6.041 -5.488 1.00 0.20 40 GLN A N 7
ATOM 6847 C CA . GLN A 1 40 ? -0.734 7.383 -4.942 1.00 0.23 40 GLN A CA 7
ATOM 6848 C C . GLN A 1 40 ? 0.496 7.453 -4.045 1.00 0.21 40 GLN A C 7
ATOM 6849 O O . GLN A 1 40 ? 1.330 8.337 -4.200 1.00 0.24 40 GLN A O 7
ATOM 6863 N N . LEU A 1 41 ? 0.622 6.495 -3.131 1.00 0.20 41 LEU A N 7
ATOM 6864 C CA . LEU A 1 41 ? 1.752 6.471 -2.202 1.00 0.21 41 LEU A CA 7
ATOM 6865 C C . LEU A 1 41 ? 3.057 6.215 -2.937 1.00 0.17 41 LEU A C 7
ATOM 6866 O O . LEU A 1 41 ? 4.105 6.749 -2.576 1.00 0.20 41 LEU A O 7
ATOM 6882 N N . ILE A 1 42 ? 2.987 5.376 -3.957 1.00 0.15 42 ILE A N 7
ATOM 6883 C CA . ILE A 1 42 ? 4.144 5.063 -4.777 1.00 0.17 42 ILE A CA 7
ATOM 6884 C C . ILE A 1 42 ? 4.633 6.316 -5.492 1.00 0.19 42 ILE A C 7
ATOM 6885 O O . ILE A 1 42 ? 5.832 6.589 -5.554 1.00 0.23 42 ILE A O 7
ATOM 6901 N N . LYS A 1 43 ? 3.688 7.095 -5.993 1.00 0.21 43 LYS A N 7
ATOM 6902 C CA . LYS A 1 43 ? 4.000 8.343 -6.660 1.00 0.28 43 LYS A CA 7
ATOM 6903 C C . LYS A 1 43 ? 4.464 9.395 -5.650 1.00 0.29 43 LYS A C 7
ATOM 6904 O O . LYS A 1 43 ? 5.365 10.184 -5.933 1.00 0.37 43 LYS A O 7
ATOM 6923 N N . GLU A 1 44 ? 3.863 9.386 -4.466 1.00 0.27 44 GLU A N 7
ATOM 6924 C CA . GLU A 1 44 ? 4.176 10.375 -3.438 1.00 0.35 44 GLU A CA 7
ATOM 6925 C C . GLU A 1 44 ? 5.412 9.993 -2.619 1.00 0.35 44 GLU A C 7
ATOM 6926 O O . GLU A 1 44 ? 5.632 10.531 -1.531 1.00 0.43 44 GLU A O 7
ATOM 6938 N N . ASN A 1 45 ? 6.215 9.070 -3.154 1.00 0.31 45 ASN A N 7
ATOM 6939 C CA . ASN A 1 45 ? 7.495 8.676 -2.543 1.00 0.36 45 ASN A CA 7
ATOM 6940 C C . ASN A 1 45 ? 7.285 8.112 -1.140 1.00 0.35 45 ASN A C 7
ATOM 6941 O O . ASN A 1 45 ? 7.931 8.527 -0.179 1.00 0.47 45 ASN A O 7
ATOM 6952 N N . LYS A 1 46 ? 6.368 7.168 -1.031 1.00 0.25 46 LYS A N 7
ATOM 6953 C CA . LYS A 1 46 ? 6.153 6.454 0.218 1.00 0.26 46 LYS A CA 7
ATOM 6954 C C . LYS A 1 46 ? 6.352 4.960 0.020 1.00 0.17 46 LYS A C 7
ATOM 6955 O O . LYS A 1 46 ? 6.997 4.296 0.827 1.00 0.15 46 LYS A O 7
ATOM 6974 N N . VAL A 1 47 ? 5.801 4.433 -1.063 1.00 0.21 47 VAL A N 7
ATOM 6975 C CA . VAL A 1 47 ? 5.868 3.004 -1.330 1.00 0.16 47 VAL A CA 7
ATOM 6976 C C . VAL A 1 47 ? 6.513 2.743 -2.687 1.00 0.16 47 VAL A C 7
ATOM 6977 O O . VAL A 1 47 ? 6.379 3.544 -3.610 1.00 0.21 47 VAL A O 7
ATOM 6990 N N . GLY A 1 48 ? 7.240 1.643 -2.791 1.00 0.16 48 GLY A N 7
ATOM 6991 C CA . GLY A 1 48 ? 7.793 1.238 -4.066 1.00 0.19 48 GLY A CA 7
ATOM 6992 C C . GLY A 1 48 ? 7.312 -0.140 -4.471 1.00 0.19 48 GLY A C 7
ATOM 6993 O O . GLY A 1 48 ? 7.062 -0.987 -3.611 1.00 0.21 48 GLY A O 7
ATOM 6997 N N . ARG A 1 49 ? 7.170 -0.373 -5.770 1.00 0.18 49 ARG A N 7
ATOM 6998 C CA . ARG A 1 49 ? 6.731 -1.673 -6.257 1.00 0.20 49 ARG A CA 7
ATOM 6999 C C . ARG A 1 49 ? 7.912 -2.503 -6.722 1.00 0.25 49 ARG A C 7
ATOM 7000 O O . ARG A 1 49 ? 8.774 -2.021 -7.455 1.00 0.36 49 ARG A O 7
ATOM 7021 N N . ARG A 1 50 ? 7.949 -3.746 -6.289 1.00 0.34 50 ARG A N 7
ATOM 7022 C CA . ARG A 1 50 ? 8.905 -4.707 -6.804 1.00 0.47 50 ARG A CA 7
ATOM 7023 C C . ARG A 1 50 ? 8.171 -5.962 -7.243 1.00 0.50 50 ARG A C 7
ATOM 7024 O O . ARG A 1 50 ? 8.200 -6.992 -6.570 1.00 0.54 50 ARG A O 7
ATOM 7045 N N . GLY A 1 51 ? 7.483 -5.844 -8.367 1.00 0.58 51 GLY A N 7
ATOM 7046 C CA . GLY A 1 51 ? 6.732 -6.953 -8.902 1.00 0.70 51 GLY A CA 7
ATOM 7047 C C . GLY A 1 51 ? 5.448 -7.198 -8.143 1.00 0.65 51 GLY A C 7
ATOM 7048 O O . GLY A 1 51 ? 4.448 -6.514 -8.360 1.00 0.71 51 GLY A O 7
ATOM 7052 N N . ARG A 1 52 ? 5.479 -8.160 -7.235 1.00 0.66 52 ARG A N 7
ATOM 7053 C CA . ARG A 1 52 ? 4.284 -8.552 -6.501 1.00 0.73 52 ARG A CA 7
ATOM 7054 C C . ARG A 1 52 ? 4.303 -8.020 -5.071 1.00 0.49 52 ARG A C 7
ATOM 7055 O O . ARG A 1 52 ? 3.282 -8.040 -4.384 1.00 0.52 52 ARG A O 7
ATOM 7076 N N . TYR A 1 53 ? 5.458 -7.546 -4.622 1.00 0.36 53 TYR A N 7
ATOM 7077 C CA . TYR A 1 53 ? 5.584 -7.053 -3.259 1.00 0.27 53 TYR A CA 7
ATOM 7078 C C . TYR A 1 53 ? 5.932 -5.571 -3.231 1.00 0.23 53 TYR A C 7
ATOM 7079 O O . TYR A 1 53 ? 6.665 -5.065 -4.085 1.00 0.27 53 TYR A O 7
ATOM 7097 N N . PHE A 1 54 ? 5.370 -4.888 -2.248 1.00 0.19 54 PHE A N 7
ATOM 7098 C CA . PHE A 1 54 ? 5.536 -3.458 -2.083 1.00 0.17 54 PHE A CA 7
ATOM 7099 C C . PHE A 1 54 ? 6.373 -3.174 -0.851 1.00 0.18 54 PHE A C 7
ATOM 7100 O O . PHE A 1 54 ? 6.176 -3.796 0.191 1.00 0.31 54 PHE A O 7
ATOM 7117 N N . TYR A 1 55 ? 7.302 -2.245 -0.969 1.00 0.14 55 TYR A N 7
ATOM 7118 C CA . TYR A 1 55 ? 8.174 -1.906 0.142 1.00 0.16 55 TYR A CA 7
ATOM 7119 C C . TYR A 1 55 ? 8.056 -0.428 0.488 1.00 0.14 55 TYR A C 7
ATOM 7120 O O . TYR A 1 55 ? 7.919 0.422 -0.395 1.00 0.13 55 TYR A O 7
ATOM 7138 N N . TYR A 1 56 ? 8.089 -0.136 1.778 1.00 0.17 56 TYR A N 7
ATOM 7139 C CA . TYR A 1 56 ? 8.034 1.234 2.260 1.00 0.19 56 TYR A CA 7
ATOM 7140 C C . TYR A 1 56 ? 9.384 1.913 2.076 1.00 0.21 56 TYR A C 7
ATOM 7141 O O . TYR A 1 56 ? 10.416 1.395 2.513 1.00 0.29 56 TYR A O 7
ATOM 7159 N N . ILE A 1 57 ? 9.370 3.063 1.423 1.00 0.21 57 ILE A N 7
ATOM 7160 C CA . ILE A 1 57 ? 10.585 3.812 1.168 1.00 0.26 57 ILE A CA 7
ATOM 7161 C C . ILE A 1 57 ? 10.975 4.627 2.394 1.00 0.37 57 ILE A C 7
ATOM 7162 O O . ILE A 1 57 ? 10.139 5.293 3.008 1.00 0.49 57 ILE A O 7
ATOM 7178 N N . LYS A 1 58 ? 12.248 4.536 2.747 1.00 0.50 58 LYS A N 7
ATOM 7179 C CA . LYS A 1 58 ? 12.800 5.244 3.893 1.00 0.66 58 LYS A CA 7
ATOM 7180 C C . LYS A 1 58 ? 12.707 6.754 3.702 1.00 0.94 58 LYS A C 7
ATOM 7181 O O . LYS A 1 58 ? 12.640 7.242 2.574 1.00 1.31 58 LYS A O 7
ATOM 7200 N N . ARG A 1 59 ? 12.711 7.483 4.806 1.00 1.08 59 ARG A N 7
ATOM 7201 C CA . ARG A 1 59 ? 12.664 8.935 4.760 1.00 1.52 59 ARG A CA 7
ATOM 7202 C C . ARG A 1 59 ? 14.036 9.491 4.404 1.00 1.96 59 ARG A C 7
ATOM 7203 O O . ARG A 1 59 ? 14.248 9.858 3.229 1.00 2.35 59 ARG A O 7
ATOM 7225 N N . MET A 1 1 ? -10.771 10.296 5.564 1.00 2.35 1 MET A N 8
ATOM 7226 C CA . MET A 1 1 ? -10.341 10.900 4.284 1.00 1.69 1 MET A CA 8
ATOM 7227 C C . MET A 1 1 ? -9.327 9.994 3.610 1.00 1.24 1 MET A C 8
ATOM 7228 O O . MET A 1 1 ? -8.616 9.258 4.286 1.00 1.79 1 MET A O 8
ATOM 7244 N N . GLU A 1 2 ? -9.299 10.024 2.276 1.00 0.98 2 GLU A N 8
ATOM 7245 C CA . GLU A 1 2 ? -8.343 9.250 1.475 1.00 0.82 2 GLU A CA 8
ATOM 7246 C C . GLU A 1 2 ? -8.666 7.753 1.463 1.00 0.93 2 GLU A C 8
ATOM 7247 O O . GLU A 1 2 ? -8.062 6.993 0.702 1.00 1.98 2 GLU A O 8
ATOM 7259 N N . ASP A 1 3 ? -9.606 7.342 2.316 1.00 0.54 3 ASP A N 8
ATOM 7260 C CA . ASP A 1 3 ? -10.163 5.987 2.291 1.00 0.60 3 ASP A CA 8
ATOM 7261 C C . ASP A 1 3 ? -9.094 4.909 2.368 1.00 0.42 3 ASP A C 8
ATOM 7262 O O . ASP A 1 3 ? -8.453 4.709 3.402 1.00 0.45 3 ASP A O 8
ATOM 7271 N N . VAL A 1 4 ? -8.928 4.221 1.246 1.00 0.29 4 VAL A N 8
ATOM 7272 C CA . VAL A 1 4 ? -7.994 3.113 1.124 1.00 0.20 4 VAL A CA 8
ATOM 7273 C C . VAL A 1 4 ? -6.578 3.528 1.459 1.00 0.18 4 VAL A C 8
ATOM 7274 O O . VAL A 1 4 ? -5.889 2.824 2.189 1.00 0.23 4 VAL A O 8
ATOM 7287 N N . LYS A 1 5 ? -6.158 4.679 0.937 1.00 0.17 5 LYS A N 8
ATOM 7288 C CA . LYS A 1 5 ? -4.772 5.109 1.031 1.00 0.19 5 LYS A CA 8
ATOM 7289 C C . LYS A 1 5 ? -4.287 5.109 2.466 1.00 0.22 5 LYS A C 8
ATOM 7290 O O . LYS A 1 5 ? -3.183 4.650 2.745 1.00 0.27 5 LYS A O 8
ATOM 7309 N N . GLN A 1 6 ? -5.130 5.584 3.374 1.00 0.25 6 GLN A N 8
ATOM 7310 C CA . GLN A 1 6 ? -4.745 5.681 4.779 1.00 0.32 6 GLN A CA 8
ATOM 7311 C C . GLN A 1 6 ? -4.439 4.307 5.360 1.00 0.28 6 GLN A C 8
ATOM 7312 O O . GLN A 1 6 ? -3.537 4.156 6.184 1.00 0.33 6 GLN A O 8
ATOM 7326 N N . SER A 1 7 ? -5.183 3.309 4.911 1.00 0.25 7 SER A N 8
ATOM 7327 C CA . SER A 1 7 ? -4.949 1.940 5.331 1.00 0.26 7 SER A CA 8
ATOM 7328 C C . SER A 1 7 ? -3.766 1.347 4.566 1.00 0.20 7 SER A C 8
ATOM 7329 O O . SER A 1 7 ? -2.889 0.726 5.158 1.00 0.25 7 SER A O 8
ATOM 7337 N N . VAL A 1 8 ? -3.742 1.578 3.254 1.00 0.15 8 VAL A N 8
ATOM 7338 C CA . VAL A 1 8 ? -2.692 1.050 2.383 1.00 0.15 8 VAL A CA 8
ATOM 7339 C C . VAL A 1 8 ? -1.312 1.448 2.886 1.00 0.16 8 VAL A C 8
ATOM 7340 O O . VAL A 1 8 ? -0.476 0.587 3.162 1.00 0.20 8 VAL A O 8
ATOM 7353 N N . GLU A 1 9 ? -1.091 2.750 3.028 1.00 0.15 9 GLU A N 8
ATOM 7354 C CA . GLU A 1 9 ? 0.208 3.261 3.440 1.00 0.20 9 GLU A CA 8
ATOM 7355 C C . GLU A 1 9 ? 0.578 2.744 4.825 1.00 0.20 9 GLU A C 8
ATOM 7356 O O . GLU A 1 9 ? 1.748 2.503 5.115 1.00 0.25 9 GLU A O 8
ATOM 7368 N N . LYS A 1 10 ? -0.429 2.549 5.666 1.00 0.19 10 LYS A N 8
ATOM 7369 C CA . LYS A 1 10 ? -0.209 2.038 7.004 1.00 0.21 10 LYS A CA 8
ATOM 7370 C C . LYS A 1 10 ? 0.250 0.585 6.958 1.00 0.19 10 LYS A C 8
ATOM 7371 O O . LYS A 1 10 ? 1.190 0.211 7.654 1.00 0.20 10 LYS A O 8
ATOM 7390 N N . ILE A 1 11 ? -0.411 -0.228 6.138 1.00 0.19 11 ILE A N 8
ATOM 7391 C CA . ILE A 1 11 ? -0.036 -1.629 5.991 1.00 0.20 11 ILE A CA 8
ATOM 7392 C C . ILE A 1 11 ? 1.391 -1.740 5.468 1.00 0.16 11 ILE A C 8
ATOM 7393 O O . ILE A 1 11 ? 2.181 -2.559 5.947 1.00 0.16 11 ILE A O 8
ATOM 7409 N N . ILE A 1 12 ? 1.717 -0.894 4.495 1.00 0.14 12 ILE A N 8
ATOM 7410 C CA . ILE A 1 12 ? 3.052 -0.873 3.915 1.00 0.14 12 ILE A CA 8
ATOM 7411 C C . ILE A 1 12 ? 4.091 -0.502 4.975 1.00 0.15 12 ILE A C 8
ATOM 7412 O O . ILE A 1 12 ? 5.205 -1.008 4.965 1.00 0.20 12 ILE A O 8
ATOM 7428 N N . LYS A 1 13 ? 3.714 0.378 5.893 1.00 0.18 13 LYS A N 8
ATOM 7429 C CA . LYS A 1 13 ? 4.590 0.743 7.003 1.00 0.23 13 LYS A CA 8
ATOM 7430 C C . LYS A 1 13 ? 4.677 -0.390 8.019 1.00 0.25 13 LYS A C 8
ATOM 7431 O O . LYS A 1 13 ? 5.765 -0.767 8.454 1.00 0.35 13 LYS A O 8
ATOM 7450 N N . ASP A 1 14 ? 3.515 -0.924 8.384 1.00 0.22 14 ASP A N 8
ATOM 7451 C CA . ASP A 1 14 ? 3.408 -1.972 9.396 1.00 0.24 14 ASP A CA 8
ATOM 7452 C C . ASP A 1 14 ? 4.273 -3.181 9.044 1.00 0.24 14 ASP A C 8
ATOM 7453 O O . ASP A 1 14 ? 4.996 -3.705 9.891 1.00 0.30 14 ASP A O 8
ATOM 7462 N N . ARG A 1 15 ? 4.211 -3.606 7.792 1.00 0.22 15 ARG A N 8
ATOM 7463 C CA . ARG A 1 15 ? 4.936 -4.794 7.357 1.00 0.26 15 ARG A CA 8
ATOM 7464 C C . ARG A 1 15 ? 6.241 -4.443 6.651 1.00 0.27 15 ARG A C 8
ATOM 7465 O O . ARG A 1 15 ? 7.078 -5.321 6.424 1.00 0.36 15 ARG A O 8
ATOM 7486 N N . GLU A 1 16 ? 6.398 -3.166 6.302 1.00 0.25 16 GLU A N 8
ATOM 7487 C CA . GLU A 1 16 ? 7.540 -2.676 5.517 1.00 0.29 16 GLU A CA 8
ATOM 7488 C C . GLU A 1 16 ? 7.451 -3.136 4.060 1.00 0.26 16 GLU A C 8
ATOM 7489 O O . GLU A 1 16 ? 7.619 -2.336 3.144 1.00 0.39 16 GLU A O 8
ATOM 7501 N N . TRP A 1 17 ? 7.195 -4.420 3.857 1.00 0.23 17 TRP A N 8
ATOM 7502 C CA . TRP A 1 17 ? 6.977 -4.960 2.524 1.00 0.32 17 TRP A CA 8
ATOM 7503 C C . TRP A 1 17 ? 5.778 -5.907 2.532 1.00 0.26 17 TRP A C 8
ATOM 7504 O O . TRP A 1 17 ? 5.717 -6.855 3.318 1.00 0.31 17 TRP A O 8
ATOM 7525 N N . VAL A 1 18 ? 4.804 -5.617 1.683 1.00 0.20 18 VAL A N 8
ATOM 7526 C CA . VAL A 1 18 ? 3.571 -6.391 1.629 1.00 0.16 18 VAL A CA 8
ATOM 7527 C C . VAL A 1 18 ? 3.158 -6.599 0.173 1.00 0.17 18 VAL A C 8
ATOM 7528 O O . VAL A 1 18 ? 3.378 -5.724 -0.660 1.00 0.21 18 VAL A O 8
ATOM 7541 N N . THR A 1 19 ? 2.592 -7.756 -0.143 1.00 0.20 19 THR A N 8
ATOM 7542 C CA . THR A 1 19 ? 2.136 -8.015 -1.501 1.00 0.23 19 THR A CA 8
ATOM 7543 C C . THR A 1 19 ? 0.745 -7.434 -1.707 1.00 0.21 19 THR A C 8
ATOM 7544 O O . THR A 1 19 ? 0.053 -7.127 -0.733 1.00 0.21 19 THR A O 8
ATOM 7555 N N . PHE A 1 20 ? 0.323 -7.286 -2.955 1.00 0.24 20 PHE A N 8
ATOM 7556 C CA . PHE A 1 20 ? -1.005 -6.759 -3.234 1.00 0.25 20 PHE A CA 8
ATOM 7557 C C . PHE A 1 20 ? -2.057 -7.686 -2.645 1.00 0.25 20 PHE A C 8
ATOM 7558 O O . PHE A 1 20 ? -3.110 -7.252 -2.177 1.00 0.28 20 PHE A O 8
ATOM 7575 N N . ASN A 1 21 ? -1.732 -8.964 -2.647 1.00 0.29 21 ASN A N 8
ATOM 7576 C CA . ASN A 1 21 ? -2.608 -9.988 -2.111 1.00 0.36 21 ASN A CA 8
ATOM 7577 C C . ASN A 1 21 ? -2.686 -9.877 -0.597 1.00 0.33 21 ASN A C 8
ATOM 7578 O O . ASN A 1 21 ? -3.759 -10.018 -0.018 1.00 0.44 21 ASN A O 8
ATOM 7589 N N . ASP A 1 22 ? -1.548 -9.595 0.034 1.00 0.28 22 ASP A N 8
ATOM 7590 C CA . ASP A 1 22 ? -1.483 -9.420 1.472 1.00 0.30 22 ASP A CA 8
ATOM 7591 C C . ASP A 1 22 ? -2.342 -8.248 1.918 1.00 0.26 22 ASP A C 8
ATOM 7592 O O . ASP A 1 22 ? -3.007 -8.315 2.951 1.00 0.32 22 ASP A O 8
ATOM 7601 N N . LEU A 1 23 ? -2.324 -7.178 1.128 1.00 0.21 23 LEU A N 8
ATOM 7602 C CA . LEU A 1 23 ? -3.118 -5.987 1.415 1.00 0.19 23 LEU A CA 8
ATOM 7603 C C . LEU A 1 23 ? -4.594 -6.333 1.578 1.00 0.19 23 LEU A C 8
ATOM 7604 O O . LEU A 1 23 ? -5.262 -5.813 2.465 1.00 0.23 23 LEU A O 8
ATOM 7620 N N . LEU A 1 24 ? -5.082 -7.239 0.743 1.00 0.19 24 LEU A N 8
ATOM 7621 C CA . LEU A 1 24 ? -6.495 -7.599 0.730 1.00 0.20 24 LEU A CA 8
ATOM 7622 C C . LEU A 1 24 ? -6.909 -8.328 2.009 1.00 0.20 24 LEU A C 8
ATOM 7623 O O . LEU A 1 24 ? -8.095 -8.400 2.336 1.00 0.25 24 LEU A O 8
ATOM 7639 N N . LYS A 1 25 ? -5.934 -8.868 2.731 1.00 0.20 25 LYS A N 8
ATOM 7640 C CA . LYS A 1 25 ? -6.215 -9.562 3.985 1.00 0.24 25 LYS A CA 8
ATOM 7641 C C . LYS A 1 25 ? -6.508 -8.566 5.101 1.00 0.23 25 LYS A C 8
ATOM 7642 O O . LYS A 1 25 ? -7.383 -8.792 5.936 1.00 0.32 25 LYS A O 8
ATOM 7661 N N . TYR A 1 26 ? -5.788 -7.454 5.102 1.00 0.20 26 TYR A N 8
ATOM 7662 C CA . TYR A 1 26 ? -5.966 -6.437 6.132 1.00 0.21 26 TYR A CA 8
ATOM 7663 C C . TYR A 1 26 ? -6.979 -5.398 5.676 1.00 0.25 26 TYR A C 8
ATOM 7664 O O . TYR A 1 26 ? -7.710 -4.819 6.479 1.00 0.44 26 TYR A O 8
ATOM 7682 N N . ILE A 1 27 ? -7.005 -5.169 4.376 1.00 0.23 27 ILE A N 8
ATOM 7683 C CA . ILE A 1 27 ? -7.875 -4.176 3.779 1.00 0.25 27 ILE A CA 8
ATOM 7684 C C . ILE A 1 27 ? -9.076 -4.845 3.116 1.00 0.22 27 ILE A C 8
ATOM 7685 O O . ILE A 1 27 ? -8.927 -5.569 2.133 1.00 0.27 27 ILE A O 8
ATOM 7701 N N . PRO A 1 28 ? -10.285 -4.621 3.655 1.00 0.21 28 PRO A N 8
ATOM 7702 C CA . PRO A 1 28 ? -11.514 -5.215 3.116 1.00 0.26 28 PRO A CA 8
ATOM 7703 C C . PRO A 1 28 ? -12.007 -4.497 1.861 1.00 0.28 28 PRO A C 8
ATOM 7704 O O . PRO A 1 28 ? -12.942 -4.946 1.198 1.00 0.43 28 PRO A O 8
ATOM 7715 N N . TYR A 1 29 ? -11.364 -3.382 1.543 1.00 0.18 29 TYR A N 8
ATOM 7716 C CA . TYR A 1 29 ? -11.737 -2.567 0.395 1.00 0.20 29 TYR A CA 8
ATOM 7717 C C . TYR A 1 29 ? -11.309 -3.237 -0.906 1.00 0.20 29 TYR A C 8
ATOM 7718 O O . TYR A 1 29 ? -10.198 -3.764 -1.001 1.00 0.18 29 TYR A O 8
ATOM 7736 N N . PRO A 1 30 ? -12.221 -3.263 -1.895 1.00 0.25 30 PRO A N 8
ATOM 7737 C CA . PRO A 1 30 ? -11.962 -3.775 -3.248 1.00 0.28 30 PRO A CA 8
ATOM 7738 C C . PRO A 1 30 ? -10.573 -3.440 -3.775 1.00 0.25 30 PRO A C 8
ATOM 7739 O O . PRO A 1 30 ? -10.051 -2.341 -3.568 1.00 0.23 30 PRO A O 8
ATOM 7750 N N . ALA A 1 31 ? -10.011 -4.401 -4.502 1.00 0.25 31 ALA A N 8
ATOM 7751 C CA . ALA A 1 31 ? -8.667 -4.294 -5.053 1.00 0.25 31 ALA A CA 8
ATOM 7752 C C . ALA A 1 31 ? -8.456 -3.038 -5.908 1.00 0.20 31 ALA A C 8
ATOM 7753 O O . ALA A 1 31 ? -7.418 -2.396 -5.780 1.00 0.21 31 ALA A O 8
ATOM 7760 N N . PRO A 1 32 ? -9.399 -2.671 -6.810 1.00 0.20 32 PRO A N 8
ATOM 7761 C CA . PRO A 1 32 ? -9.286 -1.436 -7.599 1.00 0.21 32 PRO A CA 8
ATOM 7762 C C . PRO A 1 32 ? -9.049 -0.200 -6.729 1.00 0.18 32 PRO A C 8
ATOM 7763 O O . PRO A 1 32 ? -8.310 0.710 -7.120 1.00 0.25 32 PRO A O 8
ATOM 7774 N N . GLU A 1 33 ? -9.658 -0.184 -5.545 1.00 0.16 33 GLU A N 8
ATOM 7775 C CA . GLU A 1 33 ? -9.524 0.938 -4.624 1.00 0.18 33 GLU A CA 8
ATOM 7776 C C . GLU A 1 33 ? -8.116 0.993 -4.042 1.00 0.14 33 GLU A C 8
ATOM 7777 O O . GLU A 1 33 ? -7.406 1.988 -4.198 1.00 0.17 33 GLU A O 8
ATOM 7789 N N . VAL A 1 34 ? -7.712 -0.088 -3.383 1.00 0.12 34 VAL A N 8
ATOM 7790 C CA . VAL A 1 34 ? -6.399 -0.151 -2.748 1.00 0.11 34 VAL A CA 8
ATOM 7791 C C . VAL A 1 34 ? -5.273 -0.034 -3.780 1.00 0.13 34 VAL A C 8
ATOM 7792 O O . VAL A 1 34 ? -4.219 0.533 -3.493 1.00 0.15 34 VAL A O 8
ATOM 7805 N N . TYR A 1 35 ? -5.513 -0.527 -4.989 1.00 0.17 35 TYR A N 8
ATOM 7806 C CA . TYR A 1 35 ? -4.524 -0.429 -6.057 1.00 0.22 35 TYR A CA 8
ATOM 7807 C C . TYR A 1 35 ? -4.286 1.035 -6.430 1.00 0.20 35 TYR A C 8
ATOM 7808 O O . TYR A 1 35 ? -3.144 1.469 -6.601 1.00 0.23 35 TYR A O 8
ATOM 7826 N N . ASP A 1 36 ? -5.370 1.793 -6.540 1.00 0.19 36 ASP A N 8
ATOM 7827 C CA . ASP A 1 36 ? -5.286 3.215 -6.862 1.00 0.21 36 ASP A CA 8
ATOM 7828 C C . ASP A 1 36 ? -4.640 3.972 -5.720 1.00 0.18 36 ASP A C 8
ATOM 7829 O O . ASP A 1 36 ? -3.750 4.798 -5.917 1.00 0.23 36 ASP A O 8
ATOM 7838 N N . ALA A 1 37 ? -5.104 3.677 -4.522 1.00 0.14 37 ALA A N 8
ATOM 7839 C CA . ALA A 1 37 ? -4.545 4.260 -3.316 1.00 0.15 37 ALA A CA 8
ATOM 7840 C C . ALA A 1 37 ? -3.045 4.015 -3.240 1.00 0.12 37 ALA A C 8
ATOM 7841 O O . ALA A 1 37 ? -2.273 4.916 -2.923 1.00 0.15 37 ALA A O 8
ATOM 7848 N N . LEU A 1 38 ? -2.645 2.790 -3.555 1.00 0.11 38 LEU A N 8
ATOM 7849 C CA . LEU A 1 38 ? -1.238 2.413 -3.567 1.00 0.12 38 LEU A CA 8
ATOM 7850 C C . LEU A 1 38 ? -0.438 3.322 -4.490 1.00 0.14 38 LEU A C 8
ATOM 7851 O O . LEU A 1 38 ? 0.598 3.857 -4.094 1.00 0.16 38 LEU A O 8
ATOM 7867 N N . SER A 1 39 ? -0.928 3.512 -5.716 1.00 0.16 39 SER A N 8
ATOM 7868 C CA . SER A 1 39 ? -0.213 4.309 -6.701 1.00 0.21 39 SER A CA 8
ATOM 7869 C C . SER A 1 39 ? -0.062 5.763 -6.249 1.00 0.20 39 SER A C 8
ATOM 7870 O O . SER A 1 39 ? 0.805 6.484 -6.739 1.00 0.24 39 SER A O 8
ATOM 7878 N N . GLN A 1 40 ? -0.892 6.185 -5.304 1.00 0.20 40 GLN A N 8
ATOM 7879 C CA . GLN A 1 40 ? -0.765 7.514 -4.725 1.00 0.23 40 GLN A CA 8
ATOM 7880 C C . GLN A 1 40 ? 0.512 7.604 -3.896 1.00 0.21 40 GLN A C 8
ATOM 7881 O O . GLN A 1 40 ? 1.294 8.543 -4.043 1.00 0.24 40 GLN A O 8
ATOM 7895 N N . LEU A 1 41 ? 0.737 6.603 -3.048 1.00 0.20 41 LEU A N 8
ATOM 7896 C CA . LEU A 1 41 ? 1.908 6.601 -2.175 1.00 0.21 41 LEU A CA 8
ATOM 7897 C C . LEU A 1 41 ? 3.168 6.272 -2.963 1.00 0.17 41 LEU A C 8
ATOM 7898 O O . LEU A 1 41 ? 4.243 6.800 -2.679 1.00 0.20 41 LEU A O 8
ATOM 7914 N N . ILE A 1 42 ? 3.035 5.389 -3.949 1.00 0.15 42 ILE A N 8
ATOM 7915 C CA . ILE A 1 42 ? 4.155 5.034 -4.814 1.00 0.17 42 ILE A CA 8
ATOM 7916 C C . ILE A 1 42 ? 4.656 6.263 -5.561 1.00 0.19 42 ILE A C 8
ATOM 7917 O O . ILE A 1 42 ? 5.860 6.499 -5.663 1.00 0.23 42 ILE A O 8
ATOM 7933 N N . LYS A 1 43 ? 3.713 7.050 -6.058 1.00 0.21 43 LYS A N 8
ATOM 7934 C CA . LYS A 1 43 ? 4.021 8.281 -6.768 1.00 0.28 43 LYS A CA 8
ATOM 7935 C C . LYS A 1 43 ? 4.737 9.283 -5.859 1.00 0.29 43 LYS A C 8
ATOM 7936 O O . LYS A 1 43 ? 5.614 10.022 -6.309 1.00 0.37 43 LYS A O 8
ATOM 7955 N N . GLU A 1 44 ? 4.373 9.298 -4.580 1.00 0.27 44 GLU A N 8
ATOM 7956 C CA . GLU A 1 44 ? 5.007 10.201 -3.622 1.00 0.35 44 GLU A CA 8
ATOM 7957 C C . GLU A 1 44 ? 6.331 9.632 -3.117 1.00 0.35 44 GLU A C 8
ATOM 7958 O O . GLU A 1 44 ? 6.930 10.176 -2.188 1.00 0.43 44 GLU A O 8
ATOM 7970 N N . ASN A 1 45 ? 6.770 8.530 -3.728 1.00 0.31 45 ASN A N 8
ATOM 7971 C CA . ASN A 1 45 ? 8.022 7.867 -3.355 1.00 0.36 45 ASN A CA 8
ATOM 7972 C C . ASN A 1 45 ? 7.966 7.404 -1.898 1.00 0.35 45 ASN A C 8
ATOM 7973 O O . ASN A 1 45 ? 8.965 7.393 -1.182 1.00 0.47 45 ASN A O 8
ATOM 7984 N N . LYS A 1 46 ? 6.771 7.037 -1.460 1.00 0.25 46 LYS A N 8
ATOM 7985 C CA . LYS A 1 46 ? 6.578 6.500 -0.122 1.00 0.26 46 LYS A CA 8
ATOM 7986 C C . LYS A 1 46 ? 6.542 4.986 -0.173 1.00 0.17 46 LYS A C 8
ATOM 7987 O O . LYS A 1 46 ? 6.935 4.312 0.771 1.00 0.15 46 LYS A O 8
ATOM 8006 N N . VAL A 1 47 ? 6.061 4.458 -1.284 1.00 0.21 47 VAL A N 8
ATOM 8007 C CA . VAL A 1 47 ? 5.984 3.020 -1.481 1.00 0.16 47 VAL A CA 8
ATOM 8008 C C . VAL A 1 47 ? 6.565 2.658 -2.839 1.00 0.16 47 VAL A C 8
ATOM 8009 O O . VAL A 1 47 ? 6.399 3.398 -3.806 1.00 0.21 47 VAL A O 8
ATOM 8022 N N . GLY A 1 48 ? 7.269 1.544 -2.903 1.00 0.16 48 GLY A N 8
ATOM 8023 C CA . GLY A 1 48 ? 7.815 1.093 -4.165 1.00 0.19 48 GLY A CA 8
ATOM 8024 C C . GLY A 1 48 ? 7.387 -0.319 -4.498 1.00 0.19 48 GLY A C 8
ATOM 8025 O O . GLY A 1 48 ? 7.215 -1.147 -3.604 1.00 0.21 48 GLY A O 8
ATOM 8029 N N . ARG A 1 49 ? 7.214 -0.598 -5.780 1.00 0.18 49 ARG A N 8
ATOM 8030 C CA . ARG A 1 49 ? 6.848 -1.927 -6.228 1.00 0.20 49 ARG A CA 8
ATOM 8031 C C . ARG A 1 49 ? 8.107 -2.761 -6.458 1.00 0.25 49 ARG A C 8
ATOM 8032 O O . ARG A 1 49 ? 8.834 -2.542 -7.428 1.00 0.36 49 ARG A O 8
ATOM 8053 N N . ARG A 1 50 ? 8.372 -3.706 -5.567 1.00 0.34 50 ARG A N 8
ATOM 8054 C CA . ARG A 1 50 ? 9.546 -4.555 -5.684 1.00 0.47 50 ARG A CA 8
ATOM 8055 C C . ARG A 1 50 ? 9.141 -6.008 -5.894 1.00 0.50 50 ARG A C 8
ATOM 8056 O O . ARG A 1 50 ? 8.837 -6.731 -4.939 1.00 0.54 50 ARG A O 8
ATOM 8077 N N . GLY A 1 51 ? 9.126 -6.424 -7.149 1.00 0.58 51 GLY A N 8
ATOM 8078 C CA . GLY A 1 51 ? 8.805 -7.795 -7.475 1.00 0.70 51 GLY A CA 8
ATOM 8079 C C . GLY A 1 51 ? 7.346 -8.117 -7.249 1.00 0.65 51 GLY A C 8
ATOM 8080 O O . GLY A 1 51 ? 6.484 -7.702 -8.021 1.00 0.71 51 GLY A O 8
ATOM 8084 N N . ARG A 1 52 ? 7.071 -8.848 -6.181 1.00 0.66 52 ARG A N 8
ATOM 8085 C CA . ARG A 1 52 ? 5.713 -9.273 -5.875 1.00 0.73 52 ARG A CA 8
ATOM 8086 C C . ARG A 1 52 ? 5.115 -8.436 -4.750 1.00 0.49 52 ARG A C 8
ATOM 8087 O O . ARG A 1 52 ? 3.919 -8.526 -4.468 1.00 0.52 52 ARG A O 8
ATOM 8108 N N . TYR A 1 53 ? 5.945 -7.625 -4.108 1.00 0.36 53 TYR A N 8
ATOM 8109 C CA . TYR A 1 53 ? 5.510 -6.888 -2.931 1.00 0.27 53 TYR A CA 8
ATOM 8110 C C . TYR A 1 53 ? 5.877 -5.415 -3.018 1.00 0.23 53 TYR A C 8
ATOM 8111 O O . TYR A 1 53 ? 6.631 -4.992 -3.892 1.00 0.27 53 TYR A O 8
ATOM 8129 N N . PHE A 1 54 ? 5.322 -4.646 -2.100 1.00 0.19 54 PHE A N 8
ATOM 8130 C CA . PHE A 1 54 ? 5.531 -3.215 -2.048 1.00 0.17 54 PHE A CA 8
ATOM 8131 C C . PHE A 1 54 ? 6.267 -2.848 -0.772 1.00 0.18 54 PHE A C 8
ATOM 8132 O O . PHE A 1 54 ? 5.853 -3.233 0.319 1.00 0.31 54 PHE A O 8
ATOM 8149 N N . TYR A 1 55 ? 7.359 -2.116 -0.918 1.00 0.14 55 TYR A N 8
ATOM 8150 C CA . TYR A 1 55 ? 8.183 -1.737 0.221 1.00 0.16 55 TYR A CA 8
ATOM 8151 C C . TYR A 1 55 ? 8.015 -0.254 0.519 1.00 0.14 55 TYR A C 8
ATOM 8152 O O . TYR A 1 55 ? 7.812 0.549 -0.395 1.00 0.13 55 TYR A O 8
ATOM 8170 N N . TYR A 1 56 ? 8.087 0.106 1.791 1.00 0.17 56 TYR A N 8
ATOM 8171 C CA . TYR A 1 56 ? 7.979 1.500 2.187 1.00 0.19 56 TYR A CA 8
ATOM 8172 C C . TYR A 1 56 ? 9.328 2.188 2.029 1.00 0.21 56 TYR A C 8
ATOM 8173 O O . TYR A 1 56 ? 10.352 1.681 2.490 1.00 0.29 56 TYR A O 8
ATOM 8191 N N . ILE A 1 57 ? 9.322 3.334 1.369 1.00 0.21 57 ILE A N 8
ATOM 8192 C CA . ILE A 1 57 ? 10.544 4.070 1.093 1.00 0.26 57 ILE A CA 8
ATOM 8193 C C . ILE A 1 57 ? 10.698 5.224 2.074 1.00 0.37 57 ILE A C 8
ATOM 8194 O O . ILE A 1 57 ? 9.713 5.792 2.548 1.00 0.49 57 ILE A O 8
ATOM 8210 N N . LYS A 1 58 ? 11.942 5.546 2.393 1.00 0.50 58 LYS A N 8
ATOM 8211 C CA . LYS A 1 58 ? 12.251 6.649 3.286 1.00 0.66 58 LYS A CA 8
ATOM 8212 C C . LYS A 1 58 ? 11.906 7.988 2.638 1.00 0.94 58 LYS A C 8
ATOM 8213 O O . LYS A 1 58 ? 12.157 8.204 1.447 1.00 1.31 58 LYS A O 8
ATOM 8232 N N . ARG A 1 59 ? 11.326 8.879 3.425 1.00 1.08 59 ARG A N 8
ATOM 8233 C CA . ARG A 1 59 ? 10.954 10.200 2.948 1.00 1.52 59 ARG A CA 8
ATOM 8234 C C . ARG A 1 59 ? 11.400 11.274 3.937 1.00 1.96 59 ARG A C 8
ATOM 8235 O O . ARG A 1 59 ? 10.680 11.527 4.921 1.00 2.35 59 ARG A O 8
ATOM 8257 N N . MET A 1 1 ? -8.756 12.916 5.136 1.00 2.35 1 MET A N 9
ATOM 8258 C CA . MET A 1 1 ? -9.372 11.710 4.538 1.00 1.69 1 MET A CA 9
ATOM 8259 C C . MET A 1 1 ? -8.730 11.400 3.194 1.00 1.24 1 MET A C 9
ATOM 8260 O O . MET A 1 1 ? -8.815 12.196 2.261 1.00 1.79 1 MET A O 9
ATOM 8276 N N . GLU A 1 2 ? -8.080 10.245 3.104 1.00 0.98 2 GLU A N 9
ATOM 8277 C CA . GLU A 1 2 ? -7.421 9.830 1.869 1.00 0.82 2 GLU A CA 9
ATOM 8278 C C . GLU A 1 2 ? -7.948 8.476 1.404 1.00 0.93 2 GLU A C 9
ATOM 8279 O O . GLU A 1 2 ? -7.313 7.801 0.592 1.00 1.98 2 GLU A O 9
ATOM 8291 N N . ASP A 1 3 ? -9.103 8.083 1.937 1.00 0.54 3 ASP A N 9
ATOM 8292 C CA . ASP A 1 3 ? -9.766 6.839 1.549 1.00 0.60 3 ASP A CA 9
ATOM 8293 C C . ASP A 1 3 ? -8.898 5.632 1.889 1.00 0.42 3 ASP A C 9
ATOM 8294 O O . ASP A 1 3 ? -8.264 5.584 2.947 1.00 0.45 3 ASP A O 9
ATOM 8303 N N . VAL A 1 4 ? -8.887 4.668 0.972 1.00 0.29 4 VAL A N 9
ATOM 8304 C CA . VAL A 1 4 ? -8.085 3.448 1.088 1.00 0.20 4 VAL A CA 9
ATOM 8305 C C . VAL A 1 4 ? -6.644 3.752 1.492 1.00 0.18 4 VAL A C 9
ATOM 8306 O O . VAL A 1 4 ? -6.045 3.007 2.264 1.00 0.23 4 VAL A O 9
ATOM 8319 N N . LYS A 1 5 ? -6.114 4.866 0.979 1.00 0.17 5 LYS A N 9
ATOM 8320 C CA . LYS A 1 5 ? -4.697 5.203 1.109 1.00 0.19 5 LYS A CA 9
ATOM 8321 C C . LYS A 1 5 ? -4.219 5.132 2.552 1.00 0.22 5 LYS A C 9
ATOM 8322 O O . LYS A 1 5 ? -3.158 4.579 2.820 1.00 0.27 5 LYS A O 9
ATOM 8341 N N . GLN A 1 6 ? -5.021 5.657 3.473 1.00 0.25 6 GLN A N 9
ATOM 8342 C CA . GLN A 1 6 ? -4.651 5.689 4.887 1.00 0.32 6 GLN A CA 9
ATOM 8343 C C . GLN A 1 6 ? -4.353 4.296 5.425 1.00 0.28 6 GLN A C 9
ATOM 8344 O O . GLN A 1 6 ? -3.401 4.103 6.182 1.00 0.33 6 GLN A O 9
ATOM 8358 N N . SER A 1 7 ? -5.163 3.331 5.030 1.00 0.25 7 SER A N 9
ATOM 8359 C CA . SER A 1 7 ? -4.992 1.964 5.482 1.00 0.26 7 SER A CA 9
ATOM 8360 C C . SER A 1 7 ? -3.902 1.265 4.673 1.00 0.20 7 SER A C 9
ATOM 8361 O O . SER A 1 7 ? -3.121 0.481 5.209 1.00 0.25 7 SER A O 9
ATOM 8369 N N . VAL A 1 8 ? -3.844 1.582 3.384 1.00 0.15 8 VAL A N 9
ATOM 8370 C CA . VAL A 1 8 ? -2.868 0.987 2.478 1.00 0.15 8 VAL A CA 9
ATOM 8371 C C . VAL A 1 8 ? -1.450 1.338 2.903 1.00 0.16 8 VAL A C 9
ATOM 8372 O O . VAL A 1 8 ? -0.629 0.450 3.147 1.00 0.20 8 VAL A O 9
ATOM 8385 N N . GLU A 1 9 ? -1.178 2.635 3.011 1.00 0.15 9 GLU A N 9
ATOM 8386 C CA . GLU A 1 9 ? 0.154 3.108 3.349 1.00 0.20 9 GLU A CA 9
ATOM 8387 C C . GLU A 1 9 ? 0.566 2.598 4.722 1.00 0.20 9 GLU A C 9
ATOM 8388 O O . GLU A 1 9 ? 1.728 2.273 4.946 1.00 0.25 9 GLU A O 9
ATOM 8400 N N . LYS A 1 10 ? -0.403 2.506 5.625 1.00 0.19 10 LYS A N 9
ATOM 8401 C CA . LYS A 1 10 ? -0.146 2.065 6.983 1.00 0.21 10 LYS A CA 9
ATOM 8402 C C . LYS A 1 10 ? 0.417 0.653 6.998 1.00 0.19 10 LYS A C 9
ATOM 8403 O O . LYS A 1 10 ? 1.393 0.381 7.686 1.00 0.20 10 LYS A O 9
ATOM 8422 N N . ILE A 1 11 ? -0.198 -0.238 6.234 1.00 0.19 11 ILE A N 9
ATOM 8423 C CA . ILE A 1 11 ? 0.251 -1.622 6.176 1.00 0.20 11 ILE A CA 9
ATOM 8424 C C . ILE A 1 11 ? 1.662 -1.697 5.602 1.00 0.16 11 ILE A C 9
ATOM 8425 O O . ILE A 1 11 ? 2.496 -2.470 6.076 1.00 0.16 11 ILE A O 9
ATOM 8441 N N . ILE A 1 12 ? 1.928 -0.871 4.597 1.00 0.14 12 ILE A N 9
ATOM 8442 C CA . ILE A 1 12 ? 3.253 -0.811 3.996 1.00 0.14 12 ILE A CA 9
ATOM 8443 C C . ILE A 1 12 ? 4.273 -0.319 5.019 1.00 0.15 12 ILE A C 9
ATOM 8444 O O . ILE A 1 12 ? 5.371 -0.853 5.124 1.00 0.20 12 ILE A O 9
ATOM 8460 N N . LYS A 1 13 ? 3.892 0.707 5.770 1.00 0.18 13 LYS A N 9
ATOM 8461 C CA . LYS A 1 13 ? 4.711 1.260 6.817 1.00 0.23 13 LYS A CA 9
ATOM 8462 C C . LYS A 1 13 ? 4.929 0.244 7.934 1.00 0.25 13 LYS A C 9
ATOM 8463 O O . LYS A 1 13 ? 6.052 0.011 8.377 1.00 0.35 13 LYS A O 9
ATOM 8482 N N . ASP A 1 14 ? 3.833 -0.353 8.368 1.00 0.22 14 ASP A N 9
ATOM 8483 C CA . ASP A 1 14 ? 3.828 -1.282 9.490 1.00 0.24 14 ASP A CA 9
ATOM 8484 C C . ASP A 1 14 ? 4.632 -2.542 9.190 1.00 0.24 14 ASP A C 9
ATOM 8485 O O . ASP A 1 14 ? 5.470 -2.955 9.990 1.00 0.30 14 ASP A O 9
ATOM 8494 N N . ARG A 1 15 ? 4.388 -3.148 8.033 1.00 0.22 15 ARG A N 9
ATOM 8495 C CA . ARG A 1 15 ? 5.017 -4.422 7.700 1.00 0.26 15 ARG A CA 9
ATOM 8496 C C . ARG A 1 15 ? 6.319 -4.230 6.929 1.00 0.27 15 ARG A C 9
ATOM 8497 O O . ARG A 1 15 ? 7.083 -5.182 6.749 1.00 0.36 15 ARG A O 9
ATOM 8518 N N . GLU A 1 16 ? 6.552 -2.999 6.479 1.00 0.25 16 GLU A N 9
ATOM 8519 C CA . GLU A 1 16 ? 7.730 -2.630 5.681 1.00 0.29 16 GLU A CA 9
ATOM 8520 C C . GLU A 1 16 ? 7.606 -3.135 4.244 1.00 0.26 16 GLU A C 9
ATOM 8521 O O . GLU A 1 16 ? 7.778 -2.370 3.297 1.00 0.39 16 GLU A O 9
ATOM 8533 N N . TRP A 1 17 ? 7.310 -4.417 4.083 1.00 0.23 17 TRP A N 9
ATOM 8534 C CA . TRP A 1 17 ? 7.056 -4.981 2.767 1.00 0.32 17 TRP A CA 9
ATOM 8535 C C . TRP A 1 17 ? 5.854 -5.920 2.836 1.00 0.26 17 TRP A C 9
ATOM 8536 O O . TRP A 1 17 ? 5.751 -6.754 3.739 1.00 0.31 17 TRP A O 9
ATOM 8557 N N . VAL A 1 18 ? 4.926 -5.750 1.906 1.00 0.20 18 VAL A N 9
ATOM 8558 C CA . VAL A 1 18 ? 3.692 -6.520 1.899 1.00 0.16 18 VAL A CA 9
ATOM 8559 C C . VAL A 1 18 ? 3.304 -6.868 0.462 1.00 0.17 18 VAL A C 9
ATOM 8560 O O . VAL A 1 18 ? 3.511 -6.069 -0.452 1.00 0.21 18 VAL A O 9
ATOM 8573 N N . THR A 1 19 ? 2.774 -8.066 0.261 1.00 0.20 19 THR A N 9
ATOM 8574 C CA . THR A 1 19 ? 2.330 -8.487 -1.061 1.00 0.23 19 THR A CA 9
ATOM 8575 C C . THR A 1 19 ? 0.944 -7.925 -1.355 1.00 0.21 19 THR A C 9
ATOM 8576 O O . THR A 1 19 ? 0.206 -7.585 -0.427 1.00 0.21 19 THR A O 9
ATOM 8587 N N . PHE A 1 20 ? 0.577 -7.826 -2.629 1.00 0.24 20 PHE A N 9
ATOM 8588 C CA . PHE A 1 20 ? -0.742 -7.312 -2.980 1.00 0.25 20 PHE A CA 9
ATOM 8589 C C . PHE A 1 20 ? -1.814 -8.250 -2.442 1.00 0.25 20 PHE A C 9
ATOM 8590 O O . PHE A 1 20 ? -2.919 -7.827 -2.103 1.00 0.28 20 PHE A O 9
ATOM 8607 N N . ASN A 1 21 ? -1.468 -9.528 -2.354 1.00 0.29 21 ASN A N 9
ATOM 8608 C CA . ASN A 1 21 ? -2.345 -10.519 -1.746 1.00 0.36 21 ASN A CA 9
ATOM 8609 C C . ASN A 1 21 ? -2.577 -10.197 -0.278 1.00 0.33 21 ASN A C 9
ATOM 8610 O O . ASN A 1 21 ? -3.717 -10.175 0.180 1.00 0.44 21 ASN A O 9
ATOM 8621 N N . ASP A 1 22 ? -1.495 -9.925 0.449 1.00 0.28 22 ASP A N 9
ATOM 8622 C CA . ASP A 1 22 ? -1.582 -9.634 1.877 1.00 0.30 22 ASP A CA 9
ATOM 8623 C C . ASP A 1 22 ? -2.451 -8.415 2.132 1.00 0.26 22 ASP A C 9
ATOM 8624 O O . ASP A 1 22 ? -3.255 -8.398 3.068 1.00 0.32 22 ASP A O 9
ATOM 8633 N N . LEU A 1 23 ? -2.304 -7.405 1.279 1.00 0.21 23 LEU A N 9
ATOM 8634 C CA . LEU A 1 23 ? -3.109 -6.197 1.377 1.00 0.19 23 LEU A CA 9
ATOM 8635 C C . LEU A 1 23 ? -4.595 -6.525 1.386 1.00 0.19 23 LEU A C 9
ATOM 8636 O O . LEU A 1 23 ? -5.342 -5.968 2.171 1.00 0.23 23 LEU A O 9
ATOM 8652 N N . LEU A 1 24 ? -5.012 -7.455 0.540 1.00 0.19 24 LEU A N 9
ATOM 8653 C CA . LEU A 1 24 ? -6.424 -7.796 0.410 1.00 0.20 24 LEU A CA 9
ATOM 8654 C C . LEU A 1 24 ? -6.953 -8.536 1.637 1.00 0.20 24 LEU A C 9
ATOM 8655 O O . LEU A 1 24 ? -8.163 -8.621 1.847 1.00 0.25 24 LEU A O 9
ATOM 8671 N N . LYS A 1 25 ? -6.054 -9.078 2.444 1.00 0.20 25 LYS A N 9
ATOM 8672 C CA . LYS A 1 25 ? -6.453 -9.787 3.656 1.00 0.24 25 LYS A CA 9
ATOM 8673 C C . LYS A 1 25 ? -6.628 -8.819 4.822 1.00 0.23 25 LYS A C 9
ATOM 8674 O O . LYS A 1 25 ? -7.367 -9.095 5.767 1.00 0.32 25 LYS A O 9
ATOM 8693 N N . TYR A 1 26 ? -5.935 -7.692 4.756 1.00 0.20 26 TYR A N 9
ATOM 8694 C CA . TYR A 1 26 ? -6.088 -6.637 5.755 1.00 0.21 26 TYR A CA 9
ATOM 8695 C C . TYR A 1 26 ? -7.101 -5.601 5.275 1.00 0.25 26 TYR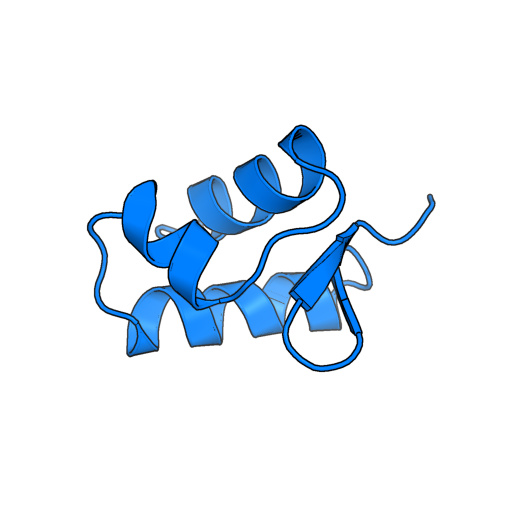 A C 9
ATOM 8696 O O . TYR A 1 26 ? -7.940 -5.122 6.040 1.00 0.44 26 TYR A O 9
ATOM 8714 N N . ILE A 1 27 ? -7.010 -5.276 3.998 1.00 0.23 27 ILE A N 9
ATOM 8715 C CA . ILE A 1 27 ? -7.873 -4.293 3.365 1.00 0.25 27 ILE A CA 9
ATOM 8716 C C . ILE A 1 27 ? -9.150 -4.955 2.849 1.00 0.22 27 ILE A C 9
ATOM 8717 O O . ILE A 1 27 ? -9.096 -5.808 1.967 1.00 0.27 27 ILE A O 9
ATOM 8733 N N . PRO A 1 28 ? -10.314 -4.580 3.402 1.00 0.21 28 PRO A N 9
ATOM 8734 C CA . PRO A 1 28 ? -11.608 -5.099 2.945 1.00 0.26 28 PRO A CA 9
ATOM 8735 C C . PRO A 1 28 ? -12.080 -4.405 1.669 1.00 0.28 28 PRO A C 9
ATOM 8736 O O . PRO A 1 28 ? -13.075 -4.798 1.057 1.00 0.43 28 PRO A O 9
ATOM 8747 N N . TYR A 1 29 ? -11.341 -3.380 1.278 1.00 0.18 29 TYR A N 9
ATOM 8748 C CA . TYR A 1 29 ? -11.660 -2.584 0.105 1.00 0.20 29 TYR A CA 9
ATOM 8749 C C . TYR A 1 29 ? -11.162 -3.277 -1.159 1.00 0.20 29 TYR A C 9
ATOM 8750 O O . TYR A 1 29 ? -10.048 -3.805 -1.182 1.00 0.18 29 TYR A O 9
ATOM 8768 N N . PRO A 1 30 ? -12.016 -3.330 -2.197 1.00 0.25 30 PRO A N 9
ATOM 8769 C CA . PRO A 1 30 ? -11.669 -3.841 -3.531 1.00 0.28 30 PRO A CA 9
ATOM 8770 C C . PRO A 1 30 ? -10.262 -3.462 -3.980 1.00 0.25 30 PRO A C 9
ATOM 8771 O O . PRO A 1 30 ? -9.787 -2.351 -3.733 1.00 0.23 30 PRO A O 9
ATOM 8782 N N . ALA A 1 31 ? -9.627 -4.396 -4.686 1.00 0.25 31 ALA A N 9
ATOM 8783 C CA . ALA A 1 31 ? -8.257 -4.240 -5.160 1.00 0.25 31 ALA A CA 9
ATOM 8784 C C . ALA A 1 31 ? -8.039 -2.961 -5.977 1.00 0.20 31 ALA A C 9
ATOM 8785 O O . ALA A 1 31 ? -7.019 -2.304 -5.798 1.00 0.21 31 ALA A O 9
ATOM 8792 N N . PRO A 1 32 ? -8.953 -2.594 -6.907 1.00 0.20 32 PRO A N 9
ATOM 8793 C CA . PRO A 1 32 ? -8.845 -1.334 -7.651 1.00 0.21 32 PRO A CA 9
ATOM 8794 C C . PRO A 1 32 ? -8.709 -0.126 -6.727 1.00 0.18 32 PRO A C 9
ATOM 8795 O O . PRO A 1 32 ? -7.977 0.812 -7.032 1.00 0.25 32 PRO A O 9
ATOM 8806 N N . GLU A 1 33 ? -9.397 -0.168 -5.590 1.00 0.16 33 GLU A N 9
ATOM 8807 C CA . GLU A 1 33 ? -9.369 0.931 -4.637 1.00 0.18 33 GLU A CA 9
ATOM 8808 C C . GLU A 1 33 ? -8.018 1.013 -3.940 1.00 0.14 33 GLU A C 9
ATOM 8809 O O . GLU A 1 33 ? -7.348 2.044 -3.986 1.00 0.17 33 GLU A O 9
ATOM 8821 N N . VAL A 1 34 ? -7.616 -0.082 -3.308 1.00 0.12 34 VAL A N 9
ATOM 8822 C CA . VAL A 1 34 ? -6.349 -0.121 -2.584 1.00 0.11 34 VAL A CA 9
ATOM 8823 C C . VAL A 1 34 ? -5.161 0.077 -3.527 1.00 0.13 34 VAL A C 9
ATOM 8824 O O . VAL A 1 34 ? -4.174 0.708 -3.155 1.00 0.15 34 VAL A O 9
ATOM 8837 N N . TYR A 1 35 ? -5.264 -0.424 -4.753 1.00 0.17 35 TYR A N 9
ATOM 8838 C CA . TYR A 1 35 ? -4.185 -0.248 -5.718 1.00 0.22 35 TYR A CA 9
ATOM 8839 C C . TYR A 1 35 ? -4.133 1.205 -6.190 1.00 0.20 35 TYR A C 9
ATOM 8840 O O . TYR A 1 35 ? -3.056 1.768 -6.367 1.00 0.23 35 TYR A O 9
ATOM 8858 N N . ASP A 1 36 ? -5.302 1.812 -6.376 1.00 0.19 36 ASP A N 9
ATOM 8859 C CA . ASP A 1 36 ? -5.390 3.225 -6.751 1.00 0.21 36 ASP A CA 9
ATOM 8860 C C . ASP A 1 36 ? -4.795 4.089 -5.657 1.00 0.18 36 ASP A C 9
ATOM 8861 O O . ASP A 1 36 ? -4.095 5.070 -5.912 1.00 0.23 36 ASP A O 9
ATOM 8870 N N . ALA A 1 37 ? -5.104 3.718 -4.434 1.00 0.14 37 ALA A N 9
ATOM 8871 C CA . ALA A 1 37 ? -4.511 4.348 -3.273 1.00 0.15 37 ALA A CA 9
ATOM 8872 C C . ALA A 1 37 ? -3.009 4.111 -3.249 1.00 0.12 37 ALA A C 9
ATOM 8873 O O . ALA A 1 37 ? -2.232 5.028 -3.002 1.00 0.15 37 ALA A O 9
ATOM 8880 N N . LEU A 1 38 ? -2.615 2.873 -3.522 1.00 0.11 38 LEU A N 9
ATOM 8881 C CA . LEU A 1 38 ? -1.211 2.491 -3.563 1.00 0.12 38 LEU A CA 9
ATOM 8882 C C . LEU A 1 38 ? -0.436 3.349 -4.549 1.00 0.14 38 LEU A C 9
ATOM 8883 O O . LEU A 1 38 ? 0.640 3.845 -4.222 1.00 0.16 38 LEU A O 9
ATOM 8899 N N . SER A 1 39 ? -0.983 3.531 -5.749 1.00 0.16 39 SER A N 9
ATOM 8900 C CA . SER A 1 39 ? -0.315 4.316 -6.772 1.00 0.21 39 SER A CA 9
ATOM 8901 C C . SER A 1 39 ? -0.109 5.757 -6.313 1.00 0.20 39 SER A C 9
ATOM 8902 O O . SER A 1 39 ? 0.825 6.424 -6.751 1.00 0.24 39 SER A O 9
ATOM 8910 N N . GLN A 1 40 ? -0.966 6.222 -5.408 1.00 0.20 40 GLN A N 9
ATOM 8911 C CA . GLN A 1 40 ? -0.773 7.515 -4.770 1.00 0.23 40 GLN A CA 9
ATOM 8912 C C . GLN A 1 40 ? 0.476 7.503 -3.891 1.00 0.21 40 GLN A C 9
ATOM 8913 O O . GLN A 1 40 ? 1.315 8.394 -3.995 1.00 0.24 40 GLN A O 9
ATOM 8927 N N . LEU A 1 41 ? 0.613 6.482 -3.045 1.00 0.20 41 LEU A N 9
ATOM 8928 C CA . LEU A 1 41 ? 1.788 6.369 -2.178 1.00 0.21 41 LEU A CA 9
ATOM 8929 C C . LEU A 1 41 ? 3.045 6.161 -3.007 1.00 0.17 41 LEU A C 9
ATOM 8930 O O . LEU A 1 41 ? 4.107 6.702 -2.696 1.00 0.20 41 LEU A O 9
ATOM 8946 N N . ILE A 1 42 ? 2.919 5.360 -4.053 1.00 0.15 42 ILE A N 9
ATOM 8947 C CA . ILE A 1 42 ? 4.013 5.127 -4.980 1.00 0.17 42 ILE A CA 9
ATOM 8948 C C . ILE A 1 42 ? 4.432 6.443 -5.626 1.00 0.19 42 ILE A C 9
ATOM 8949 O O . ILE A 1 42 ? 5.616 6.771 -5.686 1.00 0.23 42 ILE A O 9
ATOM 8965 N N . LYS A 1 43 ? 3.439 7.202 -6.069 1.00 0.21 43 LYS A N 9
ATOM 8966 C CA . LYS A 1 43 ? 3.656 8.520 -6.650 1.00 0.28 43 LYS A CA 9
ATOM 8967 C C . LYS A 1 43 ? 4.316 9.464 -5.640 1.00 0.29 43 LYS A C 9
ATOM 8968 O O . LYS A 1 43 ? 5.216 10.229 -5.991 1.00 0.37 43 LYS A O 9
ATOM 8987 N N . GLU A 1 44 ? 3.882 9.388 -4.387 1.00 0.27 44 GLU A N 9
ATOM 8988 C CA . GLU A 1 44 ? 4.413 10.243 -3.328 1.00 0.35 44 GLU A CA 9
ATOM 8989 C C . GLU A 1 44 ? 5.764 9.738 -2.815 1.00 0.35 44 GLU A C 9
ATOM 8990 O O . GLU A 1 44 ? 6.290 10.256 -1.828 1.00 0.43 44 GLU A O 9
ATOM 9002 N N . ASN A 1 45 ? 6.316 8.734 -3.501 1.00 0.31 45 ASN A N 9
ATOM 9003 C CA . ASN A 1 45 ? 7.610 8.153 -3.153 1.00 0.36 45 ASN A CA 9
ATOM 9004 C C . ASN A 1 45 ? 7.604 7.590 -1.737 1.00 0.35 45 ASN A C 9
ATOM 9005 O O . ASN A 1 45 ? 8.612 7.629 -1.031 1.00 0.47 45 ASN A O 9
ATOM 9016 N N . LYS A 1 46 ? 6.460 7.064 -1.329 1.00 0.25 46 LYS A N 9
ATOM 9017 C CA . LYS A 1 46 ? 6.317 6.469 -0.011 1.00 0.26 46 LYS A CA 9
ATOM 9018 C C . LYS A 1 46 ? 6.357 4.952 -0.103 1.00 0.17 46 LYS A C 9
ATOM 9019 O O . LYS A 1 46 ? 6.800 4.275 0.823 1.00 0.15 46 LYS A O 9
ATOM 9038 N N . VAL A 1 47 ? 5.898 4.422 -1.224 1.00 0.21 47 VAL A N 9
ATOM 9039 C CA . VAL A 1 47 ? 5.861 2.982 -1.426 1.00 0.16 47 VAL A CA 9
ATOM 9040 C C . VAL A 1 47 ? 6.422 2.624 -2.796 1.00 0.16 47 VAL A C 9
ATOM 9041 O O . VAL A 1 47 ? 6.120 3.282 -3.790 1.00 0.21 47 VAL A O 9
ATOM 9054 N N . GLY A 1 48 ? 7.253 1.596 -2.838 1.00 0.16 48 GLY A N 9
ATOM 9055 C CA . GLY A 1 48 ? 7.810 1.144 -4.096 1.00 0.19 48 GLY A CA 9
ATOM 9056 C C . GLY A 1 48 ? 7.358 -0.257 -4.439 1.00 0.19 48 GLY A C 9
ATOM 9057 O O . GLY A 1 48 ? 7.210 -1.100 -3.552 1.00 0.21 48 GLY A O 9
ATOM 9061 N N . ARG A 1 49 ? 7.130 -0.515 -5.719 1.00 0.18 49 ARG A N 9
ATOM 9062 C CA . ARG A 1 49 ? 6.705 -1.834 -6.161 1.00 0.20 49 ARG A CA 9
ATOM 9063 C C . ARG A 1 49 ? 7.912 -2.707 -6.460 1.00 0.25 49 ARG A C 9
ATOM 9064 O O . ARG A 1 49 ? 8.814 -2.307 -7.194 1.00 0.36 49 ARG A O 9
ATOM 9085 N N . ARG A 1 50 ? 7.927 -3.892 -5.882 1.00 0.34 50 ARG A N 9
ATOM 9086 C CA . ARG A 1 50 ? 8.994 -4.849 -6.117 1.00 0.47 50 ARG A CA 9
ATOM 9087 C C . ARG A 1 50 ? 8.379 -6.180 -6.524 1.00 0.50 50 ARG A C 9
ATOM 9088 O O . ARG A 1 50 ? 8.136 -7.052 -5.687 1.00 0.54 50 ARG A O 9
ATOM 9109 N N . GLY A 1 51 ? 8.110 -6.314 -7.811 1.00 0.58 51 GLY A N 9
ATOM 9110 C CA . GLY A 1 51 ? 7.515 -7.525 -8.324 1.00 0.70 51 GLY A CA 9
ATOM 9111 C C . GLY A 1 51 ? 6.102 -7.736 -7.820 1.00 0.65 51 GLY A C 9
ATOM 9112 O O . GLY A 1 51 ? 5.164 -7.074 -8.271 1.00 0.71 51 GLY A O 9
ATOM 9116 N N . ARG A 1 52 ? 5.955 -8.647 -6.872 1.00 0.66 52 ARG A N 9
ATOM 9117 C CA . ARG A 1 52 ? 4.643 -9.009 -6.354 1.00 0.73 52 ARG A CA 9
ATOM 9118 C C . ARG A 1 52 ? 4.324 -8.260 -5.061 1.00 0.49 52 ARG A C 9
ATOM 9119 O O . ARG A 1 52 ? 3.167 -8.198 -4.646 1.00 0.52 52 ARG A O 9
ATOM 9140 N N . TYR A 1 53 ? 5.339 -7.684 -4.430 1.00 0.36 53 TYR A N 9
ATOM 9141 C CA . TYR A 1 53 ? 5.130 -7.017 -3.153 1.00 0.27 53 TYR A CA 9
ATOM 9142 C C . TYR A 1 53 ? 5.601 -5.572 -3.179 1.00 0.23 53 TYR A C 9
ATOM 9143 O O . TYR A 1 53 ? 6.327 -5.152 -4.079 1.00 0.27 53 TYR A O 9
ATOM 9161 N N . PHE A 1 54 ? 5.161 -4.822 -2.185 1.00 0.19 54 PHE A N 9
ATOM 9162 C CA . PHE A 1 54 ? 5.437 -3.402 -2.092 1.00 0.17 54 PHE A CA 9
ATOM 9163 C C . PHE A 1 54 ? 6.245 -3.114 -0.839 1.00 0.18 54 PHE A C 9
ATOM 9164 O O . PHE A 1 54 ? 5.960 -3.666 0.223 1.00 0.31 54 PHE A O 9
ATOM 9181 N N . TYR A 1 55 ? 7.248 -2.261 -0.962 1.00 0.14 55 TYR A N 9
ATOM 9182 C CA . TYR A 1 55 ? 8.090 -1.918 0.171 1.00 0.16 55 TYR A CA 9
ATOM 9183 C C . TYR A 1 55 ? 7.988 -0.433 0.481 1.00 0.14 55 TYR A C 9
ATOM 9184 O O . TYR A 1 55 ? 7.779 0.391 -0.414 1.00 0.13 55 TYR A O 9
ATOM 9202 N N . TYR A 1 56 ? 8.120 -0.105 1.755 1.00 0.17 56 TYR A N 9
ATOM 9203 C CA . TYR A 1 56 ? 8.060 1.275 2.206 1.00 0.19 56 TYR A CA 9
ATOM 9204 C C . TYR A 1 56 ? 9.367 1.997 1.902 1.00 0.21 56 TYR A C 9
ATOM 9205 O O . TYR A 1 56 ? 10.453 1.501 2.220 1.00 0.29 56 TYR A O 9
ATOM 9223 N N . ILE A 1 57 ? 9.253 3.168 1.292 1.00 0.21 57 ILE A N 9
ATOM 9224 C CA . ILE A 1 57 ? 10.415 3.966 0.946 1.00 0.26 57 ILE A CA 9
ATOM 9225 C C . ILE A 1 57 ? 10.682 5.021 2.012 1.00 0.37 57 ILE A C 9
ATOM 9226 O O . ILE A 1 57 ? 9.760 5.678 2.503 1.00 0.49 57 ILE A O 9
ATOM 9242 N N . LYS A 1 58 ? 11.950 5.160 2.365 1.00 0.50 58 LYS A N 9
ATOM 9243 C CA . LYS A 1 58 ? 12.396 6.167 3.317 1.00 0.66 58 LYS A CA 9
ATOM 9244 C C . LYS A 1 58 ? 12.031 7.570 2.835 1.00 0.94 58 LYS A C 9
ATOM 9245 O O . LYS A 1 58 ? 12.078 7.855 1.635 1.00 1.31 58 LYS A O 9
ATOM 9264 N N . ARG A 1 59 ? 11.667 8.438 3.768 1.00 1.08 59 ARG A N 9
ATOM 9265 C CA . ARG A 1 59 ? 11.269 9.794 3.424 1.00 1.52 59 ARG A CA 9
ATOM 9266 C C . ARG A 1 59 ? 12.490 10.664 3.137 1.00 1.96 59 ARG A C 9
ATOM 9267 O O . ARG A 1 59 ? 13.217 11.031 4.086 1.00 2.35 59 ARG A O 9
ATOM 9289 N N . MET A 1 1 ? -8.045 10.678 7.456 1.00 2.35 1 MET A N 10
ATOM 9290 C CA . MET A 1 1 ? -9.074 10.303 6.460 1.00 1.69 1 MET A CA 10
ATOM 9291 C C . MET A 1 1 ? -8.657 10.762 5.069 1.00 1.24 1 MET A C 10
ATOM 9292 O O . MET A 1 1 ? -8.245 11.905 4.877 1.00 1.79 1 MET A O 10
ATOM 9308 N N . GLU A 1 2 ? -8.754 9.857 4.108 1.00 0.98 2 GLU A N 10
ATOM 9309 C CA . GLU A 1 2 ? -8.426 10.157 2.723 1.00 0.82 2 GLU A CA 10
ATOM 9310 C C . GLU A 1 2 ? -9.185 9.197 1.823 1.00 0.93 2 GLU A C 10
ATOM 9311 O O . GLU A 1 2 ? -10.088 9.588 1.081 1.00 1.98 2 GLU A O 10
ATOM 9323 N N . ASP A 1 3 ? -8.824 7.927 1.944 1.00 0.54 3 ASP A N 10
ATOM 9324 C CA . ASP A 1 3 ? -9.429 6.846 1.190 1.00 0.60 3 ASP A CA 10
ATOM 9325 C C . ASP A 1 3 ? -8.754 5.543 1.583 1.00 0.42 3 ASP A C 10
ATOM 9326 O O . ASP A 1 3 ? -8.159 5.460 2.661 1.00 0.45 3 ASP A O 10
ATOM 9335 N N . VAL A 1 4 ? -8.850 4.536 0.713 1.00 0.29 4 VAL A N 10
ATOM 9336 C CA . VAL A 1 4 ? -8.113 3.285 0.867 1.00 0.20 4 VAL A CA 10
ATOM 9337 C C . VAL A 1 4 ? -6.666 3.548 1.277 1.00 0.18 4 VAL A C 10
ATOM 9338 O O . VAL A 1 4 ? -6.084 2.780 2.044 1.00 0.23 4 VAL A O 10
ATOM 9351 N N . LYS A 1 5 ? -6.112 4.651 0.764 1.00 0.17 5 LYS A N 10
ATOM 9352 C CA . LYS A 1 5 ? -4.736 5.055 1.023 1.00 0.19 5 LYS A CA 10
ATOM 9353 C C . LYS A 1 5 ? -4.393 4.960 2.499 1.00 0.22 5 LYS A C 10
ATOM 9354 O O . LYS A 1 5 ? -3.333 4.463 2.857 1.00 0.27 5 LYS A O 10
ATOM 9373 N N . GLN A 1 6 ? -5.319 5.402 3.342 1.00 0.25 6 GLN A N 10
ATOM 9374 C CA . GLN A 1 6 ? -5.073 5.481 4.783 1.00 0.32 6 GLN A CA 10
ATOM 9375 C C . GLN A 1 6 ? -4.736 4.110 5.362 1.00 0.28 6 GLN A C 10
ATOM 9376 O O . GLN A 1 6 ? -3.864 3.984 6.222 1.00 0.33 6 GLN A O 10
ATOM 9390 N N . SER A 1 7 ? -5.422 3.089 4.878 1.00 0.25 7 SER A N 10
ATOM 9391 C CA . SER A 1 7 ? -5.152 1.726 5.294 1.00 0.26 7 SER A CA 10
ATOM 9392 C C . SER A 1 7 ? -3.927 1.182 4.561 1.00 0.20 7 SER A C 10
ATOM 9393 O O . SER A 1 7 ? -3.085 0.507 5.152 1.00 0.25 7 SER A O 10
ATOM 9401 N N . VAL A 1 8 ? -3.824 1.514 3.278 1.00 0.15 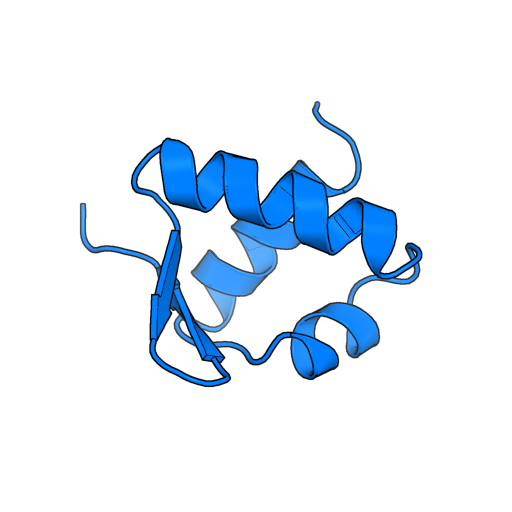8 VAL A N 10
ATOM 9402 C CA . VAL A 1 8 ? -2.742 1.025 2.428 1.00 0.15 8 VAL A CA 10
ATOM 9403 C C . VAL A 1 8 ? -1.379 1.484 2.940 1.00 0.16 8 VAL A C 10
ATOM 9404 O O . VAL A 1 8 ? -0.507 0.660 3.224 1.00 0.20 8 VAL A O 10
ATOM 9417 N N . GLU A 1 9 ? -1.211 2.798 3.077 1.00 0.15 9 GLU A N 10
ATOM 9418 C CA . GLU A 1 9 ? 0.069 3.371 3.473 1.00 0.20 9 GLU A CA 10
ATOM 9419 C C . GLU A 1 9 ? 0.494 2.844 4.839 1.00 0.20 9 GLU A C 10
ATOM 9420 O O . GLU A 1 9 ? 1.672 2.577 5.073 1.00 0.25 9 GLU A O 10
ATOM 9432 N N . LYS A 1 10 ? -0.480 2.663 5.719 1.00 0.19 10 LYS A N 10
ATOM 9433 C CA . LYS A 1 10 ? -0.218 2.159 7.054 1.00 0.21 10 LYS A CA 10
ATOM 9434 C C . LYS A 1 10 ? 0.329 0.739 7.007 1.00 0.19 10 LYS A C 10
ATOM 9435 O O . LYS A 1 10 ? 1.346 0.445 7.624 1.00 0.20 10 LYS A O 10
ATOM 9454 N N . ILE A 1 11 ? -0.345 -0.137 6.269 1.00 0.19 11 ILE A N 10
ATOM 9455 C CA . ILE A 1 11 ? 0.064 -1.535 6.191 1.00 0.20 11 ILE A CA 10
ATOM 9456 C C . ILE A 1 11 ? 1.456 -1.657 5.575 1.00 0.16 11 ILE A C 10
ATOM 9457 O O . ILE A 1 11 ? 2.267 -2.476 6.013 1.00 0.16 11 ILE A O 10
ATOM 9473 N N . ILE A 1 12 ? 1.733 -0.825 4.576 1.00 0.14 12 ILE A N 10
ATOM 9474 C CA . ILE A 1 12 ? 3.050 -0.801 3.952 1.00 0.14 12 ILE A CA 10
ATOM 9475 C C . ILE A 1 12 ? 4.109 -0.355 4.958 1.00 0.15 12 ILE A C 10
ATOM 9476 O O . ILE A 1 12 ? 5.169 -0.962 5.063 1.00 0.20 12 ILE A O 10
ATOM 9492 N N . LYS A 1 13 ? 3.808 0.702 5.704 1.00 0.18 13 LYS A N 10
ATOM 9493 C CA . LYS A 1 13 ? 4.727 1.214 6.718 1.00 0.23 13 LYS A CA 10
ATOM 9494 C C . LYS A 1 13 ? 4.911 0.206 7.849 1.00 0.25 13 LYS A C 10
ATOM 9495 O O . LYS A 1 13 ? 6.028 -0.042 8.303 1.00 0.35 13 LYS A O 10
ATOM 9514 N N . ASP A 1 14 ? 3.801 -0.372 8.283 1.00 0.22 14 ASP A N 10
ATOM 9515 C CA . ASP A 1 14 ? 3.783 -1.303 9.406 1.00 0.24 14 ASP A CA 10
ATOM 9516 C C . ASP A 1 14 ? 4.597 -2.562 9.113 1.00 0.24 14 ASP A C 10
ATOM 9517 O O . ASP A 1 14 ? 5.363 -3.027 9.958 1.00 0.30 14 ASP A O 10
ATOM 9526 N N . ARG A 1 15 ? 4.433 -3.107 7.917 1.00 0.22 15 ARG A N 10
ATOM 9527 C CA . ARG A 1 15 ? 5.073 -4.370 7.564 1.00 0.26 15 ARG A CA 10
ATOM 9528 C C . ARG A 1 15 ? 6.374 -4.169 6.797 1.00 0.27 15 ARG A C 10
ATOM 9529 O O . ARG A 1 15 ? 7.204 -5.078 6.742 1.00 0.36 15 ARG A O 10
ATOM 9550 N N . GLU A 1 16 ? 6.539 -2.986 6.207 1.00 0.25 16 GLU A N 10
ATOM 9551 C CA . GLU A 1 16 ? 7.707 -2.648 5.380 1.00 0.29 16 GLU A CA 10
ATOM 9552 C C . GLU A 1 16 ? 7.673 -3.386 4.042 1.00 0.26 16 GLU A C 10
ATOM 9553 O O . GLU A 1 16 ? 7.857 -2.780 2.989 1.00 0.39 16 GLU A O 10
ATOM 9565 N N . TRP A 1 17 ? 7.445 -4.692 4.095 1.00 0.23 17 TRP A N 10
ATOM 9566 C CA . TRP A 1 17 ? 7.294 -5.509 2.901 1.00 0.32 17 TRP A CA 10
ATOM 9567 C C . TRP A 1 17 ? 5.975 -6.267 2.957 1.00 0.26 17 TRP A C 10
ATOM 9568 O O . TRP A 1 17 ? 5.762 -7.084 3.850 1.00 0.31 17 TRP A O 10
ATOM 9589 N N . VAL A 1 18 ? 5.081 -5.975 2.023 1.00 0.20 18 VAL A N 10
ATOM 9590 C CA . VAL A 1 18 ? 3.778 -6.629 1.974 1.00 0.16 18 VAL A CA 10
ATOM 9591 C C . VAL A 1 18 ? 3.410 -6.932 0.524 1.00 0.17 18 VAL A C 10
ATOM 9592 O O . VAL A 1 18 ? 3.713 -6.148 -0.374 1.00 0.21 18 VAL A O 10
ATOM 9605 N N . THR A 1 19 ? 2.793 -8.083 0.289 1.00 0.20 19 THR A N 10
ATOM 9606 C CA . THR A 1 19 ? 2.341 -8.434 -1.049 1.00 0.23 19 THR A CA 10
ATOM 9607 C C . THR A 1 19 ? 0.976 -7.820 -1.324 1.00 0.21 19 THR A C 10
ATOM 9608 O O . THR A 1 19 ? 0.261 -7.464 -0.385 1.00 0.21 19 THR A O 10
ATOM 9619 N N . PHE A 1 20 ? 0.605 -7.690 -2.591 1.00 0.24 20 PHE A N 10
ATOM 9620 C CA . PHE A 1 20 ? -0.693 -7.117 -2.928 1.00 0.25 20 PHE A CA 10
ATOM 9621 C C . PHE A 1 20 ? -1.806 -7.952 -2.319 1.00 0.25 20 PHE A C 10
ATOM 9622 O O . PHE A 1 20 ? -2.806 -7.424 -1.828 1.00 0.28 20 PHE A O 10
ATOM 9639 N N . ASN A 1 21 ? -1.613 -9.260 -2.33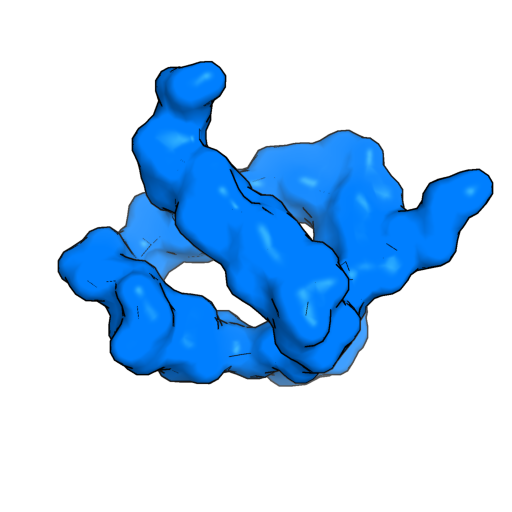4 1.00 0.29 21 ASN A N 10
ATOM 9640 C CA . ASN A 1 21 ? -2.595 -10.175 -1.783 1.00 0.36 21 ASN A CA 10
ATOM 9641 C C . ASN A 1 21 ? -2.648 -10.050 -0.267 1.00 0.33 21 ASN A C 10
ATOM 9642 O O . ASN A 1 21 ? -3.703 -10.226 0.334 1.00 0.44 21 ASN A O 10
ATOM 9653 N N . ASP A 1 22 ? -1.517 -9.713 0.347 1.00 0.28 22 ASP A N 10
ATOM 9654 C CA . ASP A 1 22 ? -1.464 -9.516 1.792 1.00 0.30 22 ASP A CA 10
ATOM 9655 C C . ASP A 1 22 ? -2.300 -8.297 2.170 1.00 0.26 22 ASP A C 10
ATOM 9656 O O . ASP A 1 22 ? -3.030 -8.317 3.158 1.00 0.32 22 ASP A O 10
ATOM 9665 N N . LEU A 1 23 ? -2.212 -7.255 1.344 1.00 0.21 23 LEU A N 10
ATOM 9666 C CA . LEU A 1 23 ? -3.004 -6.042 1.531 1.00 0.19 23 LEU A CA 10
ATOM 9667 C C . LEU A 1 23 ? -4.496 -6.353 1.567 1.00 0.19 23 LEU A C 10
ATOM 9668 O O . LEU A 1 23 ? -5.209 -5.886 2.451 1.00 0.23 23 LEU A O 10
ATOM 9684 N N . LEU A 1 24 ? -4.956 -7.160 0.615 1.00 0.19 24 LEU A N 10
ATOM 9685 C CA . LEU A 1 24 ? -6.377 -7.476 0.480 1.00 0.20 24 LEU A CA 10
ATOM 9686 C C . LEU A 1 24 ? -6.937 -8.147 1.729 1.00 0.20 24 LEU A C 10
ATOM 9687 O O . LEU A 1 24 ? -8.116 -8.007 2.040 1.00 0.25 24 LEU A O 10
ATOM 9703 N N . LYS A 1 25 ? -6.090 -8.865 2.446 1.00 0.20 25 LYS A N 10
ATOM 9704 C CA . LYS A 1 25 ? -6.523 -9.584 3.639 1.00 0.24 25 LYS A CA 10
ATOM 9705 C C . LYS A 1 25 ? -6.759 -8.629 4.806 1.00 0.23 25 LYS A C 10
ATOM 9706 O O . LYS A 1 25 ? -7.499 -8.941 5.741 1.00 0.32 25 LYS A O 10
ATOM 9725 N N . TYR A 1 26 ? -6.130 -7.469 4.751 1.00 0.20 26 TYR A N 10
ATOM 9726 C CA . TYR A 1 26 ? -6.257 -6.483 5.815 1.00 0.21 26 TYR A CA 10
ATOM 9727 C C . TYR A 1 26 ? -7.051 -5.274 5.339 1.00 0.25 26 TYR A C 10
ATOM 9728 O O . TYR A 1 26 ? -7.376 -4.378 6.116 1.00 0.44 26 TYR A O 10
ATOM 9746 N N . ILE A 1 27 ? -7.360 -5.261 4.054 1.00 0.23 27 ILE A N 10
ATOM 9747 C CA . ILE A 1 27 ? -8.133 -4.191 3.456 1.00 0.25 27 ILE A CA 10
ATOM 9748 C C . ILE A 1 27 ? -9.413 -4.745 2.834 1.00 0.22 27 ILE A C 10
ATOM 9749 O O . ILE A 1 27 ? -9.366 -5.465 1.839 1.00 0.27 27 ILE A O 10
ATOM 9765 N N . PRO A 1 28 ? -10.579 -4.416 3.417 1.00 0.21 28 PRO A N 10
ATOM 9766 C CA . PRO A 1 28 ? -11.879 -4.910 2.937 1.00 0.26 28 PRO A CA 10
ATOM 9767 C C . PRO A 1 28 ? -12.305 -4.253 1.625 1.00 0.28 28 PRO A C 10
ATOM 9768 O O . PRO A 1 28 ? -13.336 -4.598 1.045 1.00 0.43 28 PRO A O 10
ATOM 9779 N N . TYR A 1 29 ? -11.502 -3.308 1.166 1.00 0.18 29 TYR A N 10
ATOM 9780 C CA . TYR A 1 29 ? -11.776 -2.593 -0.067 1.00 0.20 29 TYR A CA 10
ATOM 9781 C C . TYR A 1 29 ? -11.224 -3.363 -1.264 1.00 0.20 29 TYR A C 10
ATOM 9782 O O . TYR A 1 29 ? -10.097 -3.859 -1.224 1.00 0.18 29 TYR A O 10
ATOM 9800 N N . PRO A 1 30 ? -12.053 -3.511 -2.312 1.00 0.25 30 PRO A N 10
ATOM 9801 C CA . PRO A 1 30 ? -11.684 -4.148 -3.585 1.00 0.28 30 PRO A CA 10
ATOM 9802 C C . PRO A 1 30 ? -10.296 -3.781 -4.103 1.00 0.25 30 PRO A C 10
ATOM 9803 O O . PRO A 1 30 ? -9.780 -2.706 -3.793 1.00 0.23 30 PRO A O 10
ATOM 9814 N N . ALA A 1 31 ? -9.720 -4.657 -4.921 1.00 0.25 31 ALA A N 10
ATOM 9815 C CA . ALA A 1 31 ? -8.383 -4.438 -5.469 1.00 0.25 31 ALA A CA 10
ATOM 9816 C C . ALA A 1 31 ? -8.233 -3.053 -6.106 1.00 0.20 31 ALA A C 10
ATOM 9817 O O . ALA A 1 31 ? -7.333 -2.310 -5.721 1.00 0.21 31 ALA A O 10
ATOM 9824 N N . PRO A 1 32 ? -9.116 -2.663 -7.061 1.00 0.20 32 PRO A N 10
ATOM 9825 C CA . PRO A 1 32 ? -9.011 -1.370 -7.752 1.00 0.21 32 PRO A CA 10
ATOM 9826 C C . PRO A 1 32 ? -8.945 -0.188 -6.790 1.00 0.18 32 PRO A C 10
ATOM 9827 O O . PRO A 1 32 ? -8.446 0.879 -7.141 1.00 0.25 32 PRO A O 10
ATOM 9838 N N . GLU A 1 33 ? -9.444 -0.382 -5.577 1.00 0.16 33 GLU A N 10
ATOM 9839 C CA . GLU A 1 33 ? -9.411 0.663 -4.571 1.00 0.18 33 GLU A CA 10
ATOM 9840 C C . GLU A 1 33 ? -8.020 0.758 -3.953 1.00 0.14 33 GLU A C 10
ATOM 9841 O O . GLU A 1 33 ? -7.328 1.761 -4.117 1.00 0.17 33 GLU A O 10
ATOM 9853 N N . VAL A 1 34 ? -7.609 -0.303 -3.269 1.00 0.12 34 VAL A N 10
ATOM 9854 C CA . VAL A 1 34 ? -6.306 -0.340 -2.606 1.00 0.11 34 VAL A CA 10
ATOM 9855 C C . VAL A 1 34 ? -5.158 -0.194 -3.609 1.00 0.13 34 VAL A C 10
ATOM 9856 O O . VAL A 1 34 ? -4.186 0.510 -3.346 1.00 0.15 34 VAL A O 10
ATOM 9869 N N . TYR A 1 35 ? -5.292 -0.835 -4.761 1.00 0.17 35 TYR A N 10
ATOM 9870 C CA . TYR A 1 35 ? -4.271 -0.778 -5.800 1.00 0.22 35 TYR A CA 10
ATOM 9871 C C . TYR A 1 35 ? -4.082 0.650 -6.316 1.00 0.20 35 TYR A C 10
ATOM 9872 O O . TYR A 1 35 ? -2.952 1.104 -6.512 1.00 0.23 35 TYR A O 10
ATOM 9890 N N . ASP A 1 36 ? -5.179 1.368 -6.515 1.00 0.19 36 ASP A N 10
ATOM 9891 C CA . ASP A 1 36 ? -5.095 2.740 -7.002 1.00 0.21 36 ASP A CA 10
ATOM 9892 C C . ASP A 1 36 ? -4.613 3.654 -5.893 1.00 0.18 36 ASP A C 10
ATOM 9893 O O . ASP A 1 36 ? -3.804 4.549 -6.115 1.00 0.23 36 ASP A O 10
ATOM 9902 N N . ALA A 1 37 ? -5.115 3.416 -4.695 1.00 0.14 37 ALA A N 10
ATOM 9903 C CA . ALA A 1 37 ? -4.671 4.152 -3.523 1.00 0.15 37 ALA A CA 10
ATOM 9904 C C . ALA A 1 37 ? -3.173 3.984 -3.325 1.00 0.12 37 ALA A C 10
ATOM 9905 O O . ALA A 1 37 ? -2.471 4.929 -2.972 1.00 0.15 37 ALA A O 10
ATOM 9912 N N . LEU A 1 38 ? -2.704 2.766 -3.558 1.00 0.11 38 LEU A N 10
ATOM 9913 C CA . LEU A 1 38 ? -1.284 2.442 -3.479 1.00 0.12 38 LEU A CA 10
ATOM 9914 C C . LEU A 1 38 ? -0.465 3.366 -4.369 1.00 0.14 38 LEU A C 10
ATOM 9915 O O . LEU A 1 38 ? 0.570 3.887 -3.949 1.00 0.16 38 LEU A O 10
ATOM 9931 N N . SER A 1 39 ? -0.941 3.574 -5.597 1.00 0.16 39 SER A N 10
ATOM 9932 C CA . SER A 1 39 ? -0.217 4.380 -6.573 1.00 0.21 39 SER A CA 10
ATOM 9933 C C . SER A 1 39 ? -0.013 5.801 -6.061 1.00 0.20 39 SER A C 10
ATOM 9934 O O . SER A 1 39 ? 0.932 6.479 -6.461 1.00 0.24 39 SER A O 10
ATOM 9942 N N . GLN A 1 40 ? -0.897 6.240 -5.170 1.00 0.20 40 GLN A N 10
ATOM 9943 C CA . GLN A 1 40 ? -0.745 7.543 -4.533 1.00 0.23 40 GLN A CA 10
ATOM 9944 C C . GLN A 1 40 ? 0.525 7.571 -3.688 1.00 0.21 40 GLN A C 10
ATOM 9945 O O . GLN A 1 40 ? 1.355 8.461 -3.843 1.00 0.24 40 GLN A O 10
ATOM 9959 N N . LEU A 1 41 ? 0.689 6.576 -2.814 1.00 0.20 41 LEU A N 10
ATOM 9960 C CA . LEU A 1 41 ? 1.862 6.515 -1.938 1.00 0.21 41 LEU A CA 10
ATOM 9961 C C . LEU A 1 41 ? 3.126 6.292 -2.751 1.00 0.17 41 LEU A C 10
ATOM 9962 O O . LEU A 1 41 ? 4.192 6.815 -2.423 1.00 0.20 41 LEU A O 10
ATOM 9978 N N . ILE A 1 42 ? 3.003 5.500 -3.801 1.00 0.15 42 ILE A N 10
ATOM 9979 C CA . ILE A 1 42 ? 4.115 5.239 -4.698 1.00 0.17 42 ILE A CA 10
ATOM 9980 C C . ILE A 1 42 ? 4.528 6.528 -5.401 1.00 0.19 42 ILE A C 10
ATOM 9981 O O . ILE A 1 42 ? 5.715 6.817 -5.556 1.00 0.23 42 ILE A O 10
ATOM 9997 N N . LYS A 1 43 ? 3.531 7.307 -5.797 1.00 0.21 43 LYS A N 10
ATOM 9998 C CA . LYS A 1 43 ? 3.757 8.621 -6.379 1.00 0.28 43 LYS A CA 10
ATOM 9999 C C . LYS A 1 43 ? 4.381 9.564 -5.346 1.00 0.29 43 LYS A C 10
ATOM 10000 O O . LYS A 1 43 ? 5.234 10.386 -5.680 1.00 0.37 43 LYS A O 10
ATOM 10019 N N . GLU A 1 44 ? 3.966 9.425 -4.089 1.00 0.27 44 GLU A N 10
ATOM 10020 C CA . GLU A 1 44 ? 4.512 10.235 -3.001 1.00 0.35 44 GLU A CA 10
ATOM 10021 C C . GLU A 1 44 ? 5.917 9.771 -2.620 1.00 0.35 44 GLU A C 10
ATOM 10022 O O . GLU A 1 44 ? 6.518 10.288 -1.678 1.00 0.43 44 GLU A O 10
ATOM 10034 N N . ASN A 1 45 ? 6.428 8.792 -3.365 1.00 0.31 45 ASN A N 10
ATOM 10035 C CA . ASN A 1 45 ? 7.735 8.202 -3.119 1.00 0.36 45 ASN A CA 10
ATOM 10036 C C . ASN A 1 45 ? 7.812 7.613 -1.718 1.00 0.35 45 ASN A C 10
ATOM 10037 O O . ASN A 1 45 ? 8.858 7.639 -1.069 1.00 0.47 45 ASN A O 10
ATOM 10048 N N . LYS A 1 46 ? 6.689 7.087 -1.254 1.00 0.25 46 LYS A N 10
ATOM 10049 C CA . LYS A 1 46 ? 6.626 6.451 0.049 1.00 0.26 46 LYS A CA 10
ATOM 10050 C C . LYS A 1 46 ? 6.626 4.936 -0.098 1.00 0.17 46 LYS A C 10
ATOM 10051 O O . LYS A 1 46 ? 7.056 4.222 0.798 1.00 0.15 46 LYS A O 10
ATOM 10070 N N . VAL A 1 47 ? 6.150 4.449 -1.236 1.00 0.21 47 VAL A N 10
ATOM 10071 C CA . VAL A 1 47 ? 6.073 3.012 -1.476 1.00 0.16 47 VAL A CA 10
ATOM 10072 C C . VAL A 1 47 ? 6.614 2.674 -2.861 1.00 0.16 47 VAL A C 10
ATOM 10073 O O . VAL A 1 47 ? 6.398 3.418 -3.813 1.00 0.21 47 VAL A O 10
ATOM 10086 N N . GLY A 1 48 ? 7.338 1.571 -2.958 1.00 0.16 48 GLY A N 10
ATOM 10087 C CA . GLY A 1 48 ? 7.849 1.126 -4.242 1.00 0.19 48 GLY A CA 10
ATOM 10088 C C . GLY A 1 48 ? 7.275 -0.218 -4.654 1.00 0.19 48 GLY A C 10
ATOM 10089 O O . GLY A 1 48 ? 7.077 -1.093 -3.809 1.00 0.21 48 GLY A O 10
ATOM 10093 N N . ARG A 1 49 ? 7.004 -0.383 -5.946 1.00 0.18 49 ARG A N 10
ATOM 10094 C CA . ARG A 1 49 ? 6.457 -1.631 -6.462 1.00 0.20 49 ARG A CA 10
ATOM 10095 C C . ARG A 1 49 ? 7.583 -2.600 -6.799 1.00 0.25 49 ARG A C 10
ATOM 10096 O O . ARG A 1 49 ? 8.352 -2.363 -7.730 1.00 0.36 49 ARG A O 10
ATOM 10117 N N . ARG A 1 50 ? 7.688 -3.683 -6.047 1.00 0.34 50 ARG A N 10
ATOM 10118 C CA . ARG A 1 50 ? 8.706 -4.688 -6.313 1.00 0.47 50 ARG A CA 10
ATOM 10119 C C . ARG A 1 50 ? 8.049 -6.012 -6.694 1.00 0.50 50 ARG A C 10
ATOM 10120 O O . ARG A 1 50 ? 7.957 -6.940 -5.887 1.00 0.54 50 ARG A O 10
ATOM 10141 N N . GLY A 1 51 ? 7.575 -6.082 -7.929 1.00 0.58 51 GLY A N 10
ATOM 10142 C CA . GLY A 1 51 ? 6.928 -7.284 -8.412 1.00 0.70 51 GLY A CA 10
ATOM 10143 C C . GLY A 1 51 ? 5.552 -7.482 -7.811 1.00 0.65 51 GLY A C 10
ATOM 10144 O O . GLY A 1 51 ? 4.582 -6.852 -8.238 1.00 0.71 51 GLY A O 10
ATOM 10148 N N . ARG A 1 52 ? 5.466 -8.353 -6.817 1.00 0.66 52 ARG A N 10
ATOM 10149 C CA . ARG A 1 52 ? 4.195 -8.641 -6.167 1.00 0.73 52 ARG A CA 10
ATOM 10150 C C . ARG A 1 52 ? 4.172 -8.092 -4.745 1.00 0.49 52 ARG A C 10
ATOM 10151 O O . ARG A 1 52 ? 3.132 -8.094 -4.085 1.00 0.52 52 ARG A O 10
ATOM 10172 N N . TYR A 1 53 ? 5.317 -7.616 -4.277 1.00 0.36 53 TYR A N 10
ATOM 10173 C CA . TYR A 1 53 ? 5.410 -7.059 -2.939 1.00 0.27 53 TYR A CA 10
ATOM 10174 C C . TYR A 1 53 ? 5.855 -5.608 -2.982 1.00 0.23 53 TYR A C 10
ATOM 10175 O O . TYR A 1 53 ? 6.597 -5.193 -3.871 1.00 0.27 53 TYR A O 10
ATOM 10193 N N . PHE A 1 54 ? 5.371 -4.843 -2.026 1.00 0.19 54 PHE A N 10
ATOM 10194 C CA . PHE A 1 54 ? 5.638 -3.423 -1.966 1.00 0.17 54 PHE A CA 10
ATOM 10195 C C . PHE A 1 54 ? 6.474 -3.099 -0.743 1.00 0.18 54 PHE A C 10
ATOM 10196 O O . PHE A 1 54 ? 6.310 -3.718 0.311 1.00 0.31 54 PHE A O 10
ATOM 10213 N N . TYR A 1 55 ? 7.373 -2.143 -0.890 1.00 0.14 55 TYR A N 10
ATOM 10214 C CA . TYR A 1 55 ? 8.245 -1.751 0.200 1.00 0.16 55 TYR A CA 10
ATOM 10215 C C . TYR A 1 55 ? 8.136 -0.259 0.458 1.00 0.14 55 TYR A C 10
ATOM 10216 O O . TYR A 1 55 ? 7.917 0.527 -0.467 1.00 0.13 55 TYR A O 10
ATOM 10234 N N . TYR A 1 56 ? 8.273 0.125 1.715 1.00 0.17 56 TYR A N 10
ATOM 10235 C CA . TYR A 1 56 ? 8.251 1.529 2.082 1.00 0.19 56 TYR A CA 10
ATOM 10236 C C . TYR A 1 56 ? 9.597 2.170 1.770 1.00 0.21 56 TYR A C 10
ATOM 10237 O O . TYR A 1 56 ? 10.644 1.678 2.193 1.00 0.29 56 TYR A O 10
ATOM 10255 N N . ILE A 1 57 ? 9.565 3.261 1.026 1.00 0.21 57 ILE A N 10
ATOM 10256 C CA . ILE A 1 57 ? 10.780 3.954 0.634 1.00 0.26 57 ILE A CA 10
ATOM 10257 C C . ILE A 1 57 ? 11.180 4.965 1.700 1.00 0.37 57 ILE A C 10
ATOM 10258 O O . ILE A 1 57 ? 10.333 5.655 2.271 1.00 0.49 57 ILE A O 10
ATOM 10274 N N . LYS A 1 58 ? 12.479 5.026 1.954 1.00 0.50 58 LYS A N 10
ATOM 10275 C CA . LYS A 1 58 ? 13.064 5.965 2.904 1.00 0.66 58 LYS A CA 10
ATOM 10276 C C . LYS A 1 58 ? 12.649 7.407 2.622 1.00 0.94 58 LYS A C 10
ATOM 10277 O O . LYS A 1 58 ? 12.207 7.739 1.522 1.00 1.31 58 LYS A O 10
ATOM 10296 N N . ARG A 1 59 ? 12.816 8.258 3.618 1.00 1.08 59 ARG A N 10
ATOM 10297 C CA . ARG A 1 59 ? 12.542 9.676 3.462 1.00 1.52 59 ARG A CA 10
ATOM 10298 C C . ARG A 1 59 ? 13.823 10.410 3.100 1.00 1.96 59 ARG A C 10
ATOM 10299 O O . ARG A 1 59 ? 14.013 10.727 1.910 1.00 2.35 59 ARG A O 10
ATOM 10321 N N . MET A 1 1 ? -7.740 12.207 5.319 1.00 2.35 1 MET A N 11
ATOM 10322 C CA . MET A 1 1 ? -8.736 11.148 5.038 1.00 1.69 1 MET A CA 11
ATOM 10323 C C . MET A 1 1 ? -8.703 10.781 3.561 1.00 1.24 1 MET A C 11
ATOM 10324 O O . MET A 1 1 ? -9.644 11.059 2.820 1.00 1.79 1 MET A O 11
ATOM 10340 N N . GLU A 1 2 ? -7.621 10.146 3.133 1.00 0.98 2 GLU A N 11
ATOM 10341 C CA . GLU A 1 2 ? -7.433 9.823 1.724 1.00 0.82 2 GLU A CA 11
ATOM 10342 C C . GLU A 1 2 ? -7.994 8.440 1.391 1.00 0.93 2 GLU A C 11
ATOM 10343 O O . GLU A 1 2 ? -7.384 7.675 0.642 1.00 1.98 2 GLU A O 11
ATOM 10355 N N . ASP A 1 3 ? -9.152 8.131 1.970 1.00 0.54 3 ASP A N 11
ATOM 10356 C CA . ASP A 1 3 ? -9.869 6.885 1.706 1.00 0.60 3 ASP A CA 11
ATOM 10357 C C . ASP A 1 3 ? -8.970 5.671 1.976 1.00 0.42 3 ASP A C 11
ATOM 10358 O O . ASP A 1 3 ? -8.313 5.603 3.018 1.00 0.45 3 ASP A O 11
ATOM 10367 N N . VAL A 1 4 ? -8.951 4.728 1.035 1.00 0.29 4 VAL A N 11
ATOM 10368 C CA . VAL A 1 4 ? -8.147 3.507 1.149 1.00 0.20 4 VAL A CA 11
ATOM 10369 C C . VAL A 1 4 ? -6.697 3.800 1.506 1.00 0.18 4 VAL A C 11
ATOM 10370 O O . VAL A 1 4 ? -6.085 3.056 2.276 1.00 0.23 4 VAL A O 11
ATOM 10383 N N . LYS A 1 5 ? -6.160 4.891 0.956 1.00 0.17 5 LYS A N 11
ATOM 10384 C CA . LYS A 1 5 ? -4.741 5.202 1.074 1.00 0.19 5 LYS A CA 11
ATOM 10385 C C . LYS A 1 5 ? -4.288 5.210 2.528 1.00 0.22 5 LYS A C 11
ATOM 10386 O O . LYS A 1 5 ? -3.173 4.798 2.827 1.00 0.27 5 LYS A O 11
ATOM 10405 N N . GLN A 1 6 ? -5.175 5.644 3.423 1.00 0.25 6 GLN A N 11
ATOM 10406 C CA . GLN A 1 6 ? -4.862 5.725 4.849 1.00 0.32 6 GLN A CA 11
ATOM 10407 C C . GLN A 1 6 ? -4.359 4.386 5.379 1.00 0.28 6 GLN A C 11
ATOM 10408 O O . GLN A 1 6 ? -3.314 4.314 6.029 1.00 0.33 6 GLN A O 11
ATOM 10422 N N . SER A 1 7 ? -5.101 3.329 5.084 1.00 0.25 7 SER A N 11
ATOM 10423 C CA . SER A 1 7 ? -4.746 2.001 5.544 1.00 0.26 7 SER A CA 11
ATOM 10424 C C . SER A 1 7 ? -3.662 1.393 4.658 1.00 0.20 7 SER A C 11
ATOM 10425 O O . SER A 1 7 ? -2.765 0.712 5.150 1.00 0.25 7 SER A O 11
ATOM 10433 N N . VAL A 1 8 ? -3.736 1.666 3.357 1.00 0.15 8 VAL A N 11
ATOM 10434 C CA . VAL A 1 8 ? -2.782 1.113 2.400 1.00 0.15 8 VAL A CA 11
ATOM 10435 C C . VAL A 1 8 ? -1.353 1.495 2.766 1.00 0.16 8 VAL A C 11
ATOM 10436 O O . VAL A 1 8 ? -0.495 0.626 2.924 1.00 0.20 8 VAL A O 11
ATOM 10449 N N . GLU A 1 9 ? -1.106 2.794 2.923 1.00 0.15 9 GLU A N 11
ATOM 10450 C CA . GLU A 1 9 ? 0.229 3.270 3.261 1.00 0.20 9 GLU A CA 11
ATOM 10451 C C . GLU A 1 9 ? 0.659 2.722 4.616 1.00 0.20 9 GLU A C 11
ATOM 10452 O O . GLU A 1 9 ? 1.813 2.345 4.804 1.00 0.25 9 GLU A O 11
ATOM 10464 N N . LYS A 1 10 ? -0.292 2.638 5.538 1.00 0.19 10 LYS A N 11
ATOM 10465 C CA . LYS A 1 10 ? -0.016 2.182 6.890 1.00 0.21 10 LYS A CA 11
ATOM 10466 C C . LYS A 1 10 ? 0.470 0.740 6.900 1.00 0.19 10 LYS A C 11
ATOM 10467 O O . LYS A 1 10 ? 1.444 0.419 7.571 1.00 0.20 10 LYS A O 11
ATOM 10486 N N . ILE A 1 11 ? -0.206 -0.126 6.155 1.00 0.19 11 ILE A N 11
ATOM 10487 C CA . ILE A 1 11 ? 0.153 -1.540 6.117 1.00 0.20 11 ILE A CA 11
ATOM 10488 C C . ILE A 1 11 ? 1.555 -1.726 5.549 1.00 0.16 11 ILE A C 11
ATOM 10489 O O . ILE A 1 11 ? 2.323 -2.562 6.028 1.00 0.16 11 ILE A O 11
ATOM 10505 N N . ILE A 1 12 ? 1.887 -0.938 4.534 1.00 0.14 12 ILE A N 11
ATOM 10506 C CA . ILE A 1 12 ? 3.216 -0.986 3.943 1.00 0.14 12 ILE A CA 11
ATOM 10507 C C . ILE A 1 12 ? 4.261 -0.570 4.976 1.00 0.15 12 ILE A C 11
ATOM 10508 O O . ILE A 1 12 ? 5.336 -1.157 5.061 1.00 0.20 12 ILE A O 11
ATOM 10524 N N . LYS A 1 13 ? 3.927 0.438 5.770 1.00 0.18 13 LYS A N 11
ATOM 10525 C CA . LYS A 1 13 ? 4.812 0.908 6.830 1.00 0.23 13 LYS A CA 11
ATOM 10526 C C . LYS A 1 13 ? 4.903 -0.131 7.944 1.00 0.25 13 LYS A C 11
ATOM 10527 O O . LYS A 1 13 ? 5.990 -0.473 8.410 1.00 0.35 13 LYS A O 11
ATOM 10546 N N . ASP A 1 14 ? 3.744 -0.639 8.341 1.00 0.22 14 ASP A N 11
ATOM 10547 C CA . ASP A 1 14 ? 3.634 -1.586 9.445 1.00 0.24 14 ASP A CA 11
ATOM 10548 C C . ASP A 1 14 ? 4.380 -2.884 9.150 1.00 0.24 14 ASP A C 11
ATOM 10549 O O . ASP A 1 14 ? 5.124 -3.385 9.990 1.00 0.30 14 ASP A O 11
ATOM 10558 N N . ARG A 1 15 ? 4.189 -3.417 7.951 1.00 0.22 15 ARG A N 11
ATOM 10559 C CA . ARG A 1 15 ? 4.763 -4.710 7.598 1.00 0.26 15 ARG A CA 11
ATOM 10560 C C . ARG A 1 15 ? 6.088 -4.572 6.857 1.00 0.27 15 ARG A C 11
ATOM 10561 O O . ARG A 1 15 ? 6.747 -5.578 6.573 1.00 0.36 15 ARG A O 11
ATOM 10582 N N . GLU A 1 16 ? 6.456 -3.331 6.540 1.00 0.25 16 GLU A N 11
ATOM 10583 C CA . GLU A 1 16 ? 7.690 -3.009 5.807 1.00 0.29 16 GLU A CA 11
ATOM 10584 C C . GLU A 1 16 ? 7.574 -3.382 4.329 1.00 0.26 16 GLU A C 11
ATOM 10585 O O . GLU A 1 16 ? 7.760 -2.537 3.452 1.00 0.39 16 GLU A O 11
ATOM 10597 N N . TRP A 1 17 ? 7.275 -4.645 4.057 1.00 0.23 17 TRP A N 11
ATOM 10598 C CA . TRP A 1 17 ? 7.080 -5.111 2.694 1.00 0.32 17 TRP A CA 11
ATOM 10599 C C . TRP A 1 17 ? 5.895 -6.072 2.632 1.00 0.26 17 TRP A C 11
ATOM 10600 O O . TRP A 1 17 ? 5.795 -7.011 3.425 1.00 0.31 17 TRP A O 11
ATOM 10621 N N . VAL A 1 18 ? 4.977 -5.804 1.711 1.00 0.20 18 VAL A N 11
ATOM 10622 C CA . VAL A 1 18 ? 3.746 -6.575 1.590 1.00 0.16 18 VAL A CA 11
ATOM 10623 C C . VAL A 1 18 ? 3.391 -6.748 0.112 1.00 0.17 18 VAL A C 11
ATOM 10624 O O . VAL A 1 18 ? 3.704 -5.882 -0.702 1.00 0.21 18 VAL A O 11
ATOM 10637 N N . THR A 1 19 ? 2.766 -7.864 -0.244 1.00 0.20 19 THR A N 11
ATOM 10638 C CA . THR A 1 19 ? 2.316 -8.058 -1.616 1.00 0.23 19 THR A CA 11
ATOM 10639 C C . THR A 1 19 ? 0.890 -7.538 -1.766 1.00 0.21 19 THR A C 11
ATOM 10640 O O . THR A 1 19 ? 0.208 -7.335 -0.761 1.00 0.21 19 THR A O 11
ATOM 10651 N N . PHE A 1 20 ? 0.427 -7.324 -2.992 1.00 0.24 20 PHE A N 11
ATOM 10652 C CA . PHE A 1 20 ? -0.931 -6.828 -3.195 1.00 0.25 20 PHE A CA 11
ATOM 10653 C C . PHE A 1 20 ? -1.934 -7.812 -2.614 1.00 0.25 20 PHE A C 11
ATOM 10654 O O . PHE A 1 20 ? -2.958 -7.432 -2.047 1.00 0.28 20 PHE A O 11
ATOM 10671 N N . ASN A 1 21 ? -1.594 -9.082 -2.740 1.00 0.29 21 ASN A N 11
ATOM 10672 C CA . ASN A 1 21 ? -2.417 -10.165 -2.236 1.00 0.36 21 ASN A CA 11
ATOM 10673 C C . ASN A 1 21 ? -2.523 -10.093 -0.716 1.00 0.33 21 ASN A C 11
ATOM 10674 O O . ASN A 1 21 ? -3.553 -10.427 -0.144 1.00 0.44 21 ASN A O 11
ATOM 10685 N N . ASP A 1 22 ? -1.450 -9.631 -0.076 1.00 0.28 22 ASP A N 11
ATOM 10686 C CA . ASP A 1 22 ? -1.407 -9.478 1.368 1.00 0.30 22 ASP A CA 11
ATOM 10687 C C . ASP A 1 22 ? -2.319 -8.350 1.826 1.00 0.26 22 ASP A C 11
ATOM 10688 O O . ASP A 1 22 ? -3.020 -8.475 2.830 1.00 0.32 22 ASP A O 11
ATOM 10697 N N . LEU A 1 23 ? -2.303 -7.252 1.078 1.00 0.21 23 LEU A N 11
ATOM 10698 C CA . LEU A 1 23 ? -3.113 -6.082 1.397 1.00 0.19 23 LEU A CA 11
ATOM 10699 C C . LEU A 1 23 ? -4.591 -6.439 1.492 1.00 0.19 23 LEU A C 11
ATOM 10700 O O . LEU A 1 23 ? -5.300 -5.936 2.355 1.00 0.23 23 LEU A O 11
ATOM 10716 N N . LEU A 1 24 ? -5.036 -7.333 0.620 1.00 0.19 24 LEU A N 11
ATOM 10717 C CA . LEU A 1 24 ? -6.443 -7.711 0.541 1.00 0.20 24 LEU A CA 11
ATOM 10718 C C . LEU A 1 24 ? -6.937 -8.385 1.819 1.00 0.20 24 LEU A C 11
ATOM 10719 O O . LEU A 1 24 ? -8.141 -8.422 2.083 1.00 0.25 24 LEU A O 11
ATOM 10735 N N . LYS A 1 25 ? -6.014 -8.921 2.606 1.00 0.20 25 LYS A N 11
ATOM 10736 C CA . LYS A 1 25 ? -6.370 -9.566 3.865 1.00 0.24 25 LYS A CA 11
ATOM 10737 C C . LYS A 1 25 ? -6.724 -8.523 4.921 1.00 0.23 25 LYS A C 11
ATOM 10738 O O . LYS A 1 25 ? -7.630 -8.721 5.729 1.00 0.32 25 LYS A O 11
ATOM 10757 N N . TYR A 1 26 ? -6.015 -7.405 4.894 1.00 0.20 26 TYR A N 11
ATOM 10758 C CA . TYR A 1 26 ? -6.216 -6.345 5.874 1.00 0.21 26 TYR A CA 11
ATOM 10759 C C . TYR A 1 26 ? -7.223 -5.326 5.359 1.00 0.25 26 TYR A C 11
ATOM 10760 O O . TYR A 1 26 ? -8.022 -4.783 6.120 1.00 0.44 26 TYR A O 11
ATOM 10778 N N . ILE A 1 27 ? -7.170 -5.076 4.062 1.00 0.23 27 ILE A N 11
ATOM 10779 C CA . ILE A 1 27 ? -8.028 -4.094 3.421 1.00 0.25 27 ILE A CA 11
ATOM 10780 C C . ILE A 1 27 ? -9.371 -4.716 3.044 1.00 0.22 27 ILE A C 11
ATOM 10781 O O . ILE A 1 27 ? -9.440 -5.571 2.161 1.00 0.27 27 ILE A O 11
ATOM 10797 N N . PRO A 1 28 ? -10.459 -4.297 3.716 1.00 0.21 28 PRO A N 11
ATOM 10798 C CA . PRO A 1 28 ? -11.812 -4.773 3.416 1.00 0.26 28 PRO A CA 11
ATOM 10799 C C . PRO A 1 28 ? -12.431 -4.014 2.245 1.00 0.28 28 PRO A C 11
ATOM 10800 O O . PRO A 1 28 ? -13.619 -4.142 1.949 1.00 0.43 28 PRO A O 11
ATOM 10811 N N . TYR A 1 29 ? -11.598 -3.227 1.588 1.00 0.18 29 TYR A N 11
ATOM 10812 C CA . TYR A 1 29 ? -12.009 -2.405 0.466 1.00 0.20 29 TYR A CA 11
ATOM 10813 C C . TYR A 1 29 ? -11.584 -3.072 -0.836 1.00 0.20 29 TYR A C 11
ATOM 10814 O O . TYR A 1 29 ? -10.473 -3.595 -0.931 1.00 0.18 29 TYR A O 11
ATOM 10832 N N . PRO A 1 30 ? -12.496 -3.113 -1.825 1.00 0.25 30 PRO A N 11
ATOM 10833 C CA . PRO A 1 30 ? -12.268 -3.770 -3.120 1.00 0.28 30 PRO A CA 11
ATOM 10834 C C . PRO A 1 30 ? -10.888 -3.517 -3.717 1.00 0.25 30 PRO A C 11
ATOM 10835 O O . PRO A 1 30 ? -10.352 -2.412 -3.599 1.00 0.23 30 PRO A O 11
ATOM 10846 N N . ALA A 1 31 ? -10.337 -4.532 -4.366 1.00 0.25 31 ALA A N 11
ATOM 10847 C CA . ALA A 1 31 ? -8.959 -4.498 -4.853 1.00 0.25 31 ALA A CA 11
ATOM 10848 C C . ALA A 1 31 ? -8.613 -3.217 -5.632 1.00 0.20 31 ALA A C 11
ATOM 10849 O O . ALA A 1 31 ? -7.628 -2.550 -5.299 1.00 0.21 31 ALA A O 11
ATOM 10856 N N . PRO A 1 32 ? -9.406 -2.837 -6.662 1.00 0.20 32 PRO A N 11
ATOM 10857 C CA . PRO A 1 32 ? -9.116 -1.656 -7.490 1.00 0.21 32 PRO A CA 11
ATOM 10858 C C . PRO A 1 32 ? -8.967 -0.372 -6.675 1.00 0.18 32 PRO A C 11
ATOM 10859 O O . PRO A 1 32 ? -8.239 0.539 -7.074 1.00 0.25 32 PRO A O 11
ATOM 10870 N N . GLU A 1 33 ? -9.641 -0.303 -5.533 1.00 0.16 33 GLU A N 11
ATOM 10871 C CA . GLU A 1 33 ? -9.573 0.879 -4.687 1.00 0.18 33 GLU A CA 11
ATOM 10872 C C . GLU A 1 33 ? -8.189 0.991 -4.062 1.00 0.14 33 GLU A C 11
ATOM 10873 O O . GLU A 1 33 ? -7.509 2.009 -4.203 1.00 0.17 33 GLU A O 11
ATOM 10885 N N . VAL A 1 34 ? -7.768 -0.074 -3.391 1.00 0.12 34 VAL A N 11
ATOM 10886 C CA . VAL A 1 34 ? -6.461 -0.111 -2.746 1.00 0.11 34 VAL A CA 11
ATOM 10887 C C . VAL A 1 34 ? -5.334 -0.111 -3.784 1.00 0.13 34 VAL A C 11
ATOM 10888 O O . VAL A 1 34 ? -4.253 0.418 -3.531 1.00 0.15 34 VAL A O 11
ATOM 10901 N N . TYR A 1 35 ? -5.601 -0.673 -4.959 1.00 0.17 35 TYR A N 11
ATOM 10902 C CA . TYR A 1 35 ? -4.634 -0.653 -6.057 1.00 0.22 35 TYR A CA 11
ATOM 10903 C C . TYR A 1 35 ? -4.320 0.789 -6.444 1.00 0.20 35 TYR A C 11
ATOM 10904 O O . TYR A 1 35 ? -3.159 1.193 -6.542 1.00 0.23 35 TYR A O 11
ATOM 10922 N N . ASP A 1 36 ? -5.378 1.553 -6.665 1.00 0.19 36 ASP A N 11
ATOM 10923 C CA . ASP A 1 36 ? -5.259 2.966 -7.014 1.00 0.21 36 ASP A CA 11
ATOM 10924 C C . ASP A 1 36 ? -4.664 3.759 -5.869 1.00 0.18 36 ASP A C 11
ATOM 10925 O O . ASP A 1 36 ? -3.829 4.637 -6.068 1.00 0.23 36 ASP A O 11
ATOM 10934 N N . ALA A 1 37 ? -5.122 3.461 -4.672 1.00 0.14 37 ALA A N 11
ATOM 10935 C CA . ALA A 1 37 ? -4.577 4.080 -3.473 1.00 0.15 37 ALA A CA 11
ATOM 10936 C C . ALA A 1 37 ? -3.074 3.840 -3.382 1.00 0.12 37 ALA A C 11
ATOM 10937 O O . ALA A 1 37 ? -2.309 4.756 -3.094 1.00 0.15 37 ALA A O 11
ATOM 10944 N N . LEU A 1 38 ? -2.666 2.604 -3.648 1.00 0.11 38 LEU A N 11
ATOM 10945 C CA . LEU A 1 38 ? -1.255 2.225 -3.616 1.00 0.12 38 LEU A CA 11
ATOM 10946 C C . LEU A 1 38 ? -0.427 3.084 -4.559 1.00 0.14 38 LEU A C 11
ATOM 10947 O O . LEU A 1 38 ? 0.611 3.617 -4.167 1.00 0.16 38 LEU A O 11
ATOM 10963 N N . SER A 1 39 ? -0.888 3.223 -5.801 1.00 0.16 39 SER A N 11
ATOM 10964 C CA . SER A 1 39 ? -0.148 3.970 -6.805 1.00 0.21 39 SER A CA 11
ATOM 10965 C C . SER A 1 39 ? -0.001 5.435 -6.404 1.00 0.20 39 SER A C 11
ATOM 10966 O O . SER A 1 39 ? 0.900 6.127 -6.872 1.00 0.24 39 SER A O 11
ATOM 10974 N N . GLN A 1 40 ? -0.874 5.892 -5.517 1.00 0.20 40 GLN A N 11
ATOM 10975 C CA . GLN A 1 40 ? -0.758 7.225 -4.954 1.00 0.23 40 GLN A CA 11
ATOM 10976 C C . GLN A 1 40 ? 0.456 7.300 -4.028 1.00 0.21 40 GLN A C 11
ATOM 10977 O O . GLN A 1 40 ? 1.254 8.228 -4.123 1.00 0.24 40 GLN A O 11
ATOM 10991 N N . LEU A 1 41 ? 0.612 6.301 -3.158 1.00 0.20 41 LEU A N 11
ATOM 10992 C CA . LEU A 1 41 ? 1.763 6.250 -2.252 1.00 0.21 41 LEU A CA 11
ATOM 10993 C C . LEU A 1 41 ? 3.050 6.060 -3.033 1.00 0.17 41 LEU A C 11
ATOM 10994 O O . LEU A 1 41 ? 4.084 6.641 -2.703 1.00 0.20 41 LEU A O 11
ATOM 11010 N N . ILE A 1 42 ? 2.978 5.224 -4.056 1.00 0.15 42 ILE A N 11
ATOM 11011 C CA . ILE A 1 42 ? 4.119 4.968 -4.923 1.00 0.17 42 ILE A CA 11
ATOM 11012 C C . ILE A 1 42 ? 4.534 6.255 -5.624 1.00 0.19 42 ILE A C 11
ATOM 11013 O O . ILE A 1 42 ? 5.722 6.557 -5.759 1.00 0.23 42 ILE A O 11
ATOM 11029 N N . LYS A 1 43 ? 3.536 7.016 -6.040 1.00 0.21 43 LYS A N 11
ATOM 11030 C CA . LYS A 1 43 ? 3.750 8.329 -6.632 1.00 0.28 43 LYS A CA 11
ATOM 11031 C C . LYS A 1 43 ? 4.313 9.320 -5.604 1.00 0.29 43 LYS A C 11
ATOM 11032 O O . LYS A 1 43 ? 5.182 10.129 -5.930 1.00 0.37 43 LYS A O 11
ATOM 11051 N N . GLU A 1 44 ? 3.831 9.241 -4.364 1.00 0.27 44 GLU A N 11
ATOM 11052 C CA . GLU A 1 44 ? 4.277 10.143 -3.296 1.00 0.35 44 GLU A CA 11
ATOM 11053 C C . GLU A 1 44 ? 5.670 9.780 -2.783 1.00 0.35 44 GLU A C 11
ATOM 11054 O O . GLU A 1 44 ? 6.180 10.425 -1.864 1.00 0.43 44 GLU A O 11
ATOM 11066 N N . ASN A 1 45 ? 6.266 8.740 -3.365 1.00 0.31 45 ASN A N 11
ATOM 11067 C CA . ASN A 1 45 ? 7.585 8.248 -2.950 1.00 0.36 45 ASN A CA 11
ATOM 11068 C C . ASN A 1 45 ? 7.515 7.691 -1.530 1.00 0.35 45 ASN A C 11
ATOM 11069 O O . ASN A 1 45 ? 8.498 7.684 -0.788 1.00 0.47 45 ASN A O 11
ATOM 11080 N N . LYS A 1 46 ? 6.333 7.225 -1.157 1.00 0.25 46 LYS A N 11
ATOM 11081 C CA . LYS A 1 46 ? 6.131 6.605 0.141 1.00 0.26 46 LYS A CA 11
ATOM 11082 C C . LYS A 1 46 ? 6.350 5.105 0.025 1.00 0.17 46 LYS A C 11
ATOM 11083 O O . LYS A 1 46 ? 7.040 4.497 0.836 1.00 0.15 46 LYS A O 11
ATOM 11102 N N . VAL A 1 47 ? 5.766 4.519 -1.007 1.00 0.21 47 VAL A N 11
ATOM 11103 C CA . VAL A 1 47 ? 5.852 3.086 -1.223 1.00 0.16 47 VAL A CA 11
ATOM 11104 C C . VAL A 1 47 ? 6.479 2.801 -2.582 1.00 0.16 47 VAL A C 11
ATOM 11105 O O . VAL A 1 47 ? 6.271 3.548 -3.536 1.00 0.21 47 VAL A O 11
ATOM 11118 N N . GLY A 1 48 ? 7.268 1.745 -2.658 1.00 0.16 48 GLY A N 11
ATOM 11119 C CA . GLY A 1 48 ? 7.877 1.372 -3.914 1.00 0.19 48 GLY A CA 11
ATOM 11120 C C . GLY A 1 48 ? 7.533 -0.046 -4.304 1.00 0.19 48 GLY A C 11
ATOM 11121 O O . GLY A 1 48 ? 7.441 -0.924 -3.444 1.00 0.21 48 GLY A O 11
ATOM 11125 N N . ARG A 1 49 ? 7.335 -0.277 -5.592 1.00 0.18 49 ARG A N 11
ATOM 11126 C CA . ARG A 1 49 ? 7.027 -1.612 -6.075 1.00 0.20 49 ARG A CA 11
ATOM 11127 C C . ARG A 1 49 ? 8.316 -2.361 -6.362 1.00 0.25 49 ARG A C 11
ATOM 11128 O O . ARG A 1 49 ? 9.136 -1.919 -7.166 1.00 0.36 49 ARG A O 11
ATOM 11149 N N . ARG A 1 50 ? 8.500 -3.480 -5.694 1.00 0.34 50 ARG A N 11
ATOM 11150 C CA . ARG A 1 50 ? 9.653 -4.323 -5.928 1.00 0.47 50 ARG A CA 11
ATOM 11151 C C . ARG A 1 50 ? 9.198 -5.663 -6.484 1.00 0.50 50 ARG A C 11
ATOM 11152 O O . ARG A 1 50 ? 9.253 -6.686 -5.799 1.00 0.54 50 ARG A O 11
ATOM 11173 N N . GLY A 1 51 ? 8.713 -5.637 -7.721 1.00 0.58 51 GLY A N 11
ATOM 11174 C CA . GLY A 1 51 ? 8.282 -6.851 -8.383 1.00 0.70 51 GLY A CA 11
ATOM 11175 C C . GLY A 1 51 ? 7.121 -7.521 -7.678 1.00 0.65 51 GLY A C 11
ATOM 11176 O O . GLY A 1 51 ? 5.960 -7.155 -7.882 1.00 0.71 51 GLY A O 11
ATOM 11180 N N . ARG A 1 52 ? 7.447 -8.490 -6.837 1.00 0.66 52 ARG A N 11
ATOM 11181 C CA . ARG A 1 52 ? 6.455 -9.296 -6.147 1.00 0.73 52 ARG A CA 11
ATOM 11182 C C . ARG A 1 52 ? 5.718 -8.497 -5.072 1.00 0.49 52 ARG A C 11
ATOM 11183 O O . ARG A 1 52 ? 4.509 -8.655 -4.894 1.00 0.52 52 ARG A O 11
ATOM 11204 N N . TYR A 1 53 ? 6.435 -7.634 -4.364 1.00 0.36 53 TYR A N 11
ATOM 11205 C CA . TYR A 1 53 ? 5.850 -6.949 -3.218 1.00 0.27 53 TYR A CA 11
ATOM 11206 C C . TYR A 1 53 ? 6.150 -5.457 -3.218 1.00 0.23 53 TYR A C 11
ATOM 11207 O O . TYR A 1 53 ? 6.893 -4.951 -4.057 1.00 0.27 53 TYR A O 11
ATOM 11225 N N . PHE A 1 54 ? 5.553 -4.771 -2.257 1.00 0.19 54 PHE A N 11
ATOM 11226 C CA . PHE A 1 54 ? 5.702 -3.338 -2.098 1.00 0.17 54 PHE A CA 11
ATOM 11227 C C . PHE A 1 54 ? 6.439 -3.045 -0.802 1.00 0.18 54 PHE A C 11
ATOM 11228 O O . PHE A 1 54 ? 6.098 -3.596 0.244 1.00 0.31 54 PHE A O 11
ATOM 11245 N N . TYR A 1 55 ? 7.444 -2.189 -0.869 1.00 0.14 55 TYR A N 11
ATOM 11246 C CA . TYR A 1 55 ? 8.238 -1.855 0.303 1.00 0.16 55 TYR A CA 11
ATOM 11247 C C . TYR A 1 55 ? 8.101 -0.376 0.629 1.00 0.14 55 TYR A C 11
ATOM 11248 O O . TYR A 1 55 ? 7.912 0.453 -0.266 1.00 0.13 55 TYR A O 11
ATOM 11266 N N . TYR A 1 56 ? 8.179 -0.051 1.911 1.00 0.17 56 TYR A N 11
ATOM 11267 C CA . TYR A 1 56 ? 8.081 1.332 2.352 1.00 0.19 56 TYR A CA 11
ATOM 11268 C C . TYR A 1 56 ? 9.402 2.054 2.114 1.00 0.21 56 TYR A C 11
ATOM 11269 O O . TYR A 1 56 ? 10.454 1.612 2.580 1.00 0.29 56 TYR A O 11
ATOM 11287 N N . ILE A 1 57 ? 9.344 3.155 1.382 1.00 0.21 57 ILE A N 11
ATOM 11288 C CA . ILE A 1 57 ? 10.537 3.923 1.063 1.00 0.26 57 ILE A CA 11
ATOM 11289 C C . ILE A 1 57 ? 10.802 4.961 2.142 1.00 0.37 57 ILE A C 11
ATOM 11290 O O . ILE A 1 57 ? 9.875 5.574 2.679 1.00 0.49 57 ILE A O 11
ATOM 11306 N N . LYS A 1 58 ? 12.074 5.143 2.455 1.00 0.50 58 LYS A N 11
ATOM 11307 C CA . LYS A 1 58 ? 12.502 6.111 3.437 1.00 0.66 58 LYS A CA 11
ATOM 11308 C C . LYS A 1 58 ? 12.324 7.530 2.925 1.00 0.94 58 LYS A C 11
ATOM 11309 O O . LYS A 1 58 ? 12.272 7.767 1.716 1.00 1.31 58 LYS A O 11
ATOM 11328 N N . ARG A 1 59 ? 12.242 8.461 3.854 1.00 1.08 59 ARG A N 11
ATOM 11329 C CA . ARG A 1 59 ? 12.029 9.863 3.525 1.00 1.52 59 ARG A CA 11
ATOM 11330 C C . ARG A 1 59 ? 13.303 10.490 2.967 1.00 1.96 59 ARG A C 11
ATOM 11331 O O . ARG A 1 59 ? 14.306 10.571 3.700 1.00 2.35 59 ARG A O 11
ATOM 11353 N N . MET A 1 1 ? -8.823 13.737 1.828 1.00 2.35 1 MET A N 12
ATOM 11354 C CA . MET A 1 1 ? -9.513 12.909 0.812 1.00 1.69 1 MET A CA 12
ATOM 11355 C C . MET A 1 1 ? -8.791 11.578 0.630 1.00 1.24 1 MET A C 12
ATOM 11356 O O . MET A 1 1 ? -8.699 11.053 -0.481 1.00 1.79 1 MET A O 12
ATOM 11372 N N . GLU A 1 2 ? -8.269 11.041 1.723 1.00 0.98 2 GLU A N 12
ATOM 11373 C CA . GLU A 1 2 ? -7.542 9.787 1.679 1.00 0.82 2 GLU A CA 12
ATOM 11374 C C . GLU A 1 2 ? -8.371 8.694 2.339 1.00 0.93 2 GLU A C 12
ATOM 11375 O O . GLU A 1 2 ? -8.716 8.794 3.517 1.00 1.98 2 GLU A O 12
ATOM 11387 N N . ASP A 1 3 ? -8.712 7.667 1.580 1.00 0.54 3 ASP A N 12
ATOM 11388 C CA . ASP A 1 3 ? -9.518 6.567 2.099 1.00 0.60 3 ASP A CA 12
ATOM 11389 C C . ASP A 1 3 ? -8.683 5.306 2.237 1.00 0.42 3 ASP A C 12
ATOM 11390 O O . ASP A 1 3 ? -8.051 5.080 3.269 1.00 0.45 3 ASP A O 12
ATOM 11399 N N . VAL A 1 4 ? -8.671 4.504 1.185 1.00 0.29 4 VAL A N 12
ATOM 11400 C CA . VAL A 1 4 ? -7.864 3.295 1.145 1.00 0.20 4 VAL A CA 12
ATOM 11401 C C . VAL A 1 4 ? -6.409 3.612 1.393 1.00 0.18 4 VAL A C 12
ATOM 11402 O O . VAL A 1 4 ? -5.726 2.862 2.082 1.00 0.23 4 VAL A O 12
ATOM 11415 N N . LYS A 1 5 ? -5.948 4.733 0.843 1.00 0.17 5 LYS A N 12
ATOM 11416 C CA . LYS A 1 5 ? -4.558 5.131 0.972 1.00 0.19 5 LYS A CA 12
ATOM 11417 C C . LYS A 1 5 ? -4.134 5.125 2.428 1.00 0.22 5 LYS A C 12
ATOM 11418 O O . LYS A 1 5 ? -3.034 4.694 2.747 1.00 0.27 5 LYS A O 12
ATOM 11437 N N . GLN A 1 6 ? -5.037 5.553 3.306 1.00 0.25 6 GLN A N 12
ATOM 11438 C CA . GLN A 1 6 ? -4.737 5.624 4.735 1.00 0.32 6 GLN A CA 12
ATOM 11439 C C . GLN A 1 6 ? -4.394 4.249 5.296 1.00 0.28 6 GLN A C 12
ATOM 11440 O O . GLN A 1 6 ? -3.478 4.109 6.104 1.00 0.33 6 GLN A O 12
ATOM 11454 N N . SER A 1 7 ? -5.125 3.241 4.853 1.00 0.25 7 SER A N 12
ATOM 11455 C CA . SER A 1 7 ? -4.876 1.880 5.285 1.00 0.26 7 SER A CA 12
ATOM 11456 C C . SER A 1 7 ? -3.678 1.311 4.533 1.00 0.20 7 SER A C 12
ATOM 11457 O O . SER A 1 7 ? -2.788 0.711 5.131 1.00 0.25 7 SER A O 12
ATOM 11465 N N . VAL A 1 8 ? -3.652 1.538 3.223 1.00 0.15 8 VAL A N 12
ATOM 11466 C CA . VAL A 1 8 ? -2.596 1.010 2.360 1.00 0.15 8 VAL A CA 12
ATOM 11467 C C . VAL A 1 8 ? -1.210 1.437 2.834 1.00 0.16 8 VAL A C 12
ATOM 11468 O O . VAL A 1 8 ? -0.351 0.589 3.079 1.00 0.20 8 VAL A O 12
ATOM 11481 N N . GLU A 1 9 ? -0.997 2.745 2.983 1.00 0.15 9 GLU A N 12
ATOM 11482 C CA . GLU A 1 9 ? 0.305 3.254 3.401 1.00 0.20 9 GLU A CA 12
ATOM 11483 C C . GLU A 1 9 ? 0.662 2.718 4.784 1.00 0.20 9 GLU A C 12
ATOM 11484 O O . GLU A 1 9 ? 1.816 2.393 5.058 1.00 0.25 9 GLU A O 12
ATOM 11496 N N . LYS A 1 10 ? -0.349 2.592 5.632 1.00 0.19 10 LYS A N 12
ATOM 11497 C CA . LYS A 1 10 ? -0.171 2.082 6.983 1.00 0.21 10 LYS A CA 12
ATOM 11498 C C . LYS A 1 10 ? 0.308 0.636 6.964 1.00 0.19 10 LYS A C 12
ATOM 11499 O O . LYS A 1 10 ? 1.261 0.290 7.656 1.00 0.20 10 LYS A O 12
ATOM 11518 N N . ILE A 1 11 ? -0.352 -0.206 6.171 1.00 0.19 11 ILE A N 12
ATOM 11519 C CA . ILE A 1 11 ? 0.021 -1.612 6.074 1.00 0.20 11 ILE A CA 12
ATOM 11520 C C . ILE A 1 11 ? 1.460 -1.757 5.589 1.00 0.16 11 ILE A C 12
ATOM 11521 O O . ILE A 1 11 ? 2.219 -2.576 6.108 1.00 0.16 11 ILE A O 12
ATOM 11537 N N . ILE A 1 12 ? 1.834 -0.943 4.607 1.00 0.14 12 ILE A N 12
ATOM 11538 C CA . ILE A 1 12 ? 3.188 -0.969 4.066 1.00 0.14 12 ILE A CA 12
ATOM 11539 C C . ILE A 1 12 ? 4.203 -0.563 5.134 1.00 0.15 12 ILE A C 12
ATOM 11540 O O . ILE A 1 12 ? 5.297 -1.112 5.208 1.00 0.20 12 ILE A O 12
ATOM 11556 N N . LYS A 1 13 ? 3.825 0.394 5.967 1.00 0.18 13 LYS A N 12
ATOM 11557 C CA . LYS A 1 13 ? 4.689 0.857 7.043 1.00 0.23 13 LYS A CA 12
ATOM 11558 C C . LYS A 1 13 ? 4.746 -0.170 8.171 1.00 0.25 13 LYS A C 12
ATOM 11559 O O . LYS A 1 13 ? 5.811 -0.439 8.730 1.00 0.35 13 LYS A O 12
ATOM 11578 N N . ASP A 1 14 ? 3.595 -0.749 8.485 1.00 0.22 14 ASP A N 12
ATOM 11579 C CA . ASP A 1 14 ? 3.479 -1.698 9.588 1.00 0.24 14 ASP A CA 12
ATOM 11580 C C . ASP A 1 14 ? 4.139 -3.032 9.256 1.00 0.24 14 ASP A C 12
ATOM 11581 O O . ASP A 1 14 ? 4.876 -3.589 10.072 1.00 0.30 14 ASP A O 12
ATOM 11590 N N . ARG A 1 15 ? 3.878 -3.544 8.061 1.00 0.22 15 ARG A N 12
ATOM 11591 C CA . ARG A 1 15 ? 4.373 -4.862 7.678 1.00 0.26 15 ARG A CA 12
ATOM 11592 C C . ARG A 1 15 ? 5.676 -4.766 6.898 1.00 0.27 15 ARG A C 12
ATOM 11593 O O . ARG A 1 15 ? 6.333 -5.782 6.659 1.00 0.36 15 ARG A O 12
ATOM 11614 N N . GLU A 1 16 ? 6.033 -3.542 6.506 1.00 0.25 16 GLU A N 12
ATOM 11615 C CA . GLU A 1 16 ? 7.293 -3.247 5.815 1.00 0.29 16 GLU A CA 12
ATOM 11616 C C . GLU A 1 16 ? 7.305 -3.796 4.385 1.00 0.26 16 GLU A C 12
ATOM 11617 O O . GLU A 1 16 ? 7.354 -3.033 3.422 1.00 0.39 16 GLU A O 12
ATOM 11629 N N . TRP A 1 17 ? 7.262 -5.111 4.255 1.00 0.23 17 TRP A N 12
ATOM 11630 C CA . TRP A 1 17 ? 7.201 -5.757 2.954 1.00 0.32 17 TRP A CA 12
ATOM 11631 C C . TRP A 1 17 ? 5.896 -6.523 2.828 1.00 0.26 17 TRP A C 12
ATOM 11632 O O . TRP A 1 17 ? 5.694 -7.531 3.505 1.00 0.31 17 TRP A O 12
ATOM 11653 N N . VAL A 1 18 ? 5.003 -6.035 1.982 1.00 0.20 18 VAL A N 12
ATOM 11654 C CA . VAL A 1 18 ? 3.686 -6.637 1.835 1.00 0.16 18 VAL A CA 12
ATOM 11655 C C . VAL A 1 18 ? 3.327 -6.762 0.356 1.00 0.17 18 VAL A C 12
ATOM 11656 O O . VAL A 1 18 ? 3.712 -5.920 -0.451 1.00 0.21 18 VAL A O 12
ATOM 11669 N N . THR A 1 19 ? 2.621 -7.826 -0.002 1.00 0.20 19 THR A N 12
ATOM 11670 C CA . THR A 1 19 ? 2.169 -8.011 -1.372 1.00 0.23 19 THR A CA 12
ATOM 11671 C C . THR A 1 19 ? 0.760 -7.460 -1.548 1.00 0.21 19 THR A C 12
ATOM 11672 O O . THR A 1 19 ? 0.102 -7.118 -0.566 1.00 0.21 19 THR A O 12
ATOM 11683 N N . PHE A 1 20 ? 0.286 -7.379 -2.783 1.00 0.24 20 PHE A N 12
ATOM 11684 C CA . PHE A 1 20 ? -1.057 -6.872 -3.031 1.00 0.25 20 PHE A CA 12
ATOM 11685 C C . PHE A 1 20 ? -2.094 -7.805 -2.419 1.00 0.25 20 PHE A C 12
ATOM 11686 O O . PHE A 1 20 ? -3.126 -7.364 -1.909 1.00 0.28 20 PHE A O 12
ATOM 11703 N N . ASN A 1 21 ? -1.796 -9.095 -2.443 1.00 0.29 21 ASN A N 12
ATOM 11704 C CA . ASN A 1 21 ? -2.686 -10.089 -1.862 1.00 0.36 21 ASN A CA 12
ATOM 11705 C C . ASN A 1 21 ? -2.664 -9.973 -0.345 1.00 0.33 21 ASN A C 12
ATOM 11706 O O . ASN A 1 21 ? -3.691 -10.120 0.316 1.00 0.44 21 ASN A O 12
ATOM 11717 N N . ASP A 1 22 ? -1.484 -9.689 0.195 1.00 0.28 22 ASP A N 12
ATOM 11718 C CA . ASP A 1 22 ? -1.320 -9.480 1.628 1.00 0.30 22 ASP A CA 12
ATOM 11719 C C . ASP A 1 22 ? -2.135 -8.270 2.078 1.00 0.26 22 ASP A C 12
ATOM 11720 O O . ASP A 1 22 ? -2.789 -8.305 3.119 1.00 0.32 22 ASP A O 12
ATOM 11729 N N . LEU A 1 23 ? -2.116 -7.214 1.262 1.00 0.21 23 LEU A N 12
ATOM 11730 C CA . LEU A 1 23 ? -2.922 -6.021 1.512 1.00 0.19 23 LEU A CA 12
ATOM 11731 C C . LEU A 1 23 ? -4.401 -6.367 1.632 1.00 0.19 23 LEU A C 12
ATOM 11732 O O . LEU A 1 23 ? -5.044 -6.013 2.613 1.00 0.23 23 LEU A O 12
ATOM 11748 N N . LEU A 1 24 ? -4.925 -7.080 0.641 1.00 0.19 24 LEU A N 12
ATOM 11749 C CA . LEU A 1 24 ? -6.351 -7.397 0.573 1.00 0.20 24 LEU A CA 12
ATOM 11750 C C . LEU A 1 24 ? -6.815 -8.215 1.775 1.00 0.20 24 LEU A C 12
ATOM 11751 O O . LEU A 1 24 ? -7.994 -8.219 2.118 1.00 0.25 24 LEU A O 12
ATOM 11767 N N . LYS A 1 25 ? -5.881 -8.894 2.413 1.00 0.20 25 LYS A N 12
ATOM 11768 C CA . LYS A 1 25 ? -6.192 -9.742 3.553 1.00 0.24 25 LYS A CA 12
ATOM 11769 C C . LYS A 1 25 ? -6.296 -8.929 4.842 1.00 0.23 25 LYS A C 12
ATOM 11770 O O . LYS A 1 25 ? -6.806 -9.410 5.855 1.00 0.32 25 LYS A O 12
ATOM 11789 N N . TYR A 1 26 ? -5.796 -7.706 4.802 1.00 0.20 26 TYR A N 12
ATOM 11790 C CA . TYR A 1 26 ? -5.942 -6.782 5.920 1.00 0.21 26 TYR A CA 12
ATOM 11791 C C . TYR A 1 26 ? -6.895 -5.650 5.551 1.00 0.25 26 TYR A C 12
ATOM 11792 O O . TYR A 1 26 ? -7.554 -5.068 6.412 1.00 0.44 26 TYR A O 12
ATOM 11810 N N . ILE A 1 27 ? -6.965 -5.357 4.262 1.00 0.23 27 ILE A N 12
ATOM 11811 C CA . ILE A 1 27 ? -7.819 -4.299 3.742 1.00 0.25 27 ILE A CA 12
ATOM 11812 C C . ILE A 1 27 ? -9.048 -4.892 3.050 1.00 0.22 27 ILE A C 12
ATOM 11813 O O . ILE A 1 27 ? -8.929 -5.546 2.017 1.00 0.27 27 ILE A O 12
ATOM 11829 N N . PRO A 1 28 ? -10.246 -4.670 3.615 1.00 0.21 28 PRO A N 12
ATOM 11830 C CA . PRO A 1 28 ? -11.497 -5.213 3.070 1.00 0.26 28 PRO A CA 12
ATOM 11831 C C . PRO A 1 28 ? -12.019 -4.424 1.868 1.00 0.28 28 PRO A C 12
ATOM 11832 O O . PRO A 1 28 ? -13.011 -4.804 1.246 1.00 0.43 28 PRO A O 12
ATOM 11843 N N . TYR A 1 29 ? -11.351 -3.323 1.556 1.00 0.18 29 TYR A N 12
ATOM 11844 C CA . TYR A 1 29 ? -11.728 -2.484 0.425 1.00 0.20 29 TYR A CA 12
ATOM 11845 C C . TYR A 1 29 ? -11.347 -3.143 -0.895 1.00 0.20 29 TYR A C 12
ATOM 11846 O O . TYR A 1 29 ? -10.260 -3.708 -1.018 1.00 0.18 29 TYR A O 12
ATOM 11864 N N . PRO A 1 30 ? -12.273 -3.114 -1.873 1.00 0.25 30 PRO A N 12
ATOM 11865 C CA . PRO A 1 30 ? -12.057 -3.655 -3.224 1.00 0.28 30 PRO A CA 12
ATOM 11866 C C . PRO A 1 30 ? -10.676 -3.337 -3.781 1.00 0.25 30 PRO A C 12
ATOM 11867 O O . PRO A 1 30 ? -10.146 -2.236 -3.604 1.00 0.23 30 PRO A O 12
ATOM 11878 N N . ALA A 1 31 ? -10.130 -4.321 -4.493 1.00 0.25 31 ALA A N 12
ATOM 11879 C CA . ALA A 1 31 ? -8.778 -4.261 -5.038 1.00 0.25 31 ALA A CA 12
ATOM 11880 C C . ALA A 1 31 ? -8.525 -3.028 -5.915 1.00 0.20 31 ALA A C 12
ATOM 11881 O O . ALA A 1 31 ? -7.475 -2.404 -5.785 1.00 0.21 31 ALA A O 12
ATOM 11888 N N . PRO A 1 32 ? -9.451 -2.660 -6.834 1.00 0.20 32 PRO A N 12
ATOM 11889 C CA . PRO A 1 32 ? -9.299 -1.452 -7.661 1.00 0.21 32 PRO A CA 12
ATOM 11890 C C . PRO A 1 32 ? -9.035 -0.197 -6.827 1.00 0.18 32 PRO A C 12
ATOM 11891 O O . PRO A 1 32 ? -8.283 0.689 -7.239 1.00 0.25 32 PRO A O 12
ATOM 11902 N N . GLU A 1 33 ? -9.639 -0.142 -5.646 1.00 0.16 33 GLU A N 12
ATOM 11903 C CA . GLU A 1 33 ? -9.520 1.017 -4.774 1.00 0.18 33 GLU A CA 12
ATOM 11904 C C . GLU A 1 33 ? -8.133 1.078 -4.145 1.00 0.14 33 GLU A C 12
ATOM 11905 O O . GLU A 1 33 ? -7.442 2.093 -4.235 1.00 0.17 33 GLU A O 12
ATOM 11917 N N . VAL A 1 34 ? -7.728 -0.017 -3.515 1.00 0.12 34 VAL A N 12
ATOM 11918 C CA . VAL A 1 34 ? -6.431 -0.081 -2.850 1.00 0.11 34 VAL A CA 12
ATOM 11919 C C . VAL A 1 34 ? -5.284 -0.017 -3.863 1.00 0.13 34 VAL A C 12
ATOM 11920 O O . VAL A 1 34 ? -4.213 0.506 -3.558 1.00 0.15 34 VAL A O 12
ATOM 11933 N N . TYR A 1 35 ? -5.521 -0.508 -5.075 1.00 0.17 35 TYR A N 12
ATOM 11934 C CA . TYR A 1 35 ? -4.523 -0.416 -6.137 1.00 0.22 35 TYR A CA 12
ATOM 11935 C C . TYR A 1 35 ? -4.266 1.043 -6.478 1.00 0.20 35 TYR A C 12
ATOM 11936 O O . TYR A 1 35 ? -3.121 1.496 -6.534 1.00 0.23 35 TYR A O 12
ATOM 11954 N N . ASP A 1 36 ? -5.352 1.767 -6.711 1.00 0.19 36 ASP A N 12
ATOM 11955 C CA . ASP A 1 36 ? -5.288 3.204 -6.979 1.00 0.21 36 ASP A CA 12
ATOM 11956 C C . ASP A 1 36 ? -4.608 3.929 -5.832 1.00 0.18 36 ASP A C 12
ATOM 11957 O O . ASP A 1 36 ? -3.719 4.757 -6.040 1.00 0.23 36 ASP A O 12
ATOM 11966 N N . ALA A 1 37 ? -5.051 3.610 -4.628 1.00 0.14 37 ALA A N 12
ATOM 11967 C CA . ALA A 1 37 ? -4.478 4.171 -3.415 1.00 0.15 37 ALA A CA 12
ATOM 11968 C C . ALA A 1 37 ? -2.980 3.909 -3.340 1.00 0.12 37 ALA A C 12
ATOM 11969 O O . ALA A 1 37 ? -2.200 4.815 -3.061 1.00 0.15 37 ALA A O 12
ATOM 11976 N N . LEU A 1 38 ? -2.589 2.665 -3.595 1.00 0.11 38 LEU A N 12
ATOM 11977 C CA . LEU A 1 38 ? -1.177 2.292 -3.632 1.00 0.12 38 LEU A CA 12
ATOM 11978 C C . LEU A 1 38 ? -0.433 3.157 -4.633 1.00 0.14 38 LEU A C 12
ATOM 11979 O O . LEU A 1 38 ? 0.645 3.673 -4.340 1.00 0.16 38 LEU A O 12
ATOM 11995 N N . SER A 1 39 ? -1.029 3.320 -5.812 1.00 0.16 39 SER A N 12
ATOM 11996 C CA . SER A 1 39 ? -0.441 4.125 -6.870 1.00 0.21 39 SER A CA 12
ATOM 11997 C C . SER A 1 39 ? -0.178 5.544 -6.375 1.00 0.20 39 SER A C 12
ATOM 11998 O O . SER A 1 39 ? 0.797 6.180 -6.776 1.00 0.24 39 SER A O 12
ATOM 12006 N N . GLN A 1 40 ? -1.040 6.022 -5.481 1.00 0.20 40 GLN A N 12
ATOM 12007 C CA . GLN A 1 40 ? -0.869 7.335 -4.880 1.00 0.23 40 GLN A CA 12
ATOM 12008 C C . GLN A 1 40 ? 0.383 7.360 -4.009 1.00 0.21 40 GLN A C 12
ATOM 12009 O O . GLN A 1 40 ? 1.211 8.250 -4.148 1.00 0.24 40 GLN A O 12
ATOM 12023 N N . LEU A 1 41 ? 0.530 6.369 -3.127 1.00 0.20 41 LEU A N 12
ATOM 12024 C CA . LEU A 1 41 ? 1.708 6.295 -2.259 1.00 0.21 41 LEU A CA 12
ATOM 12025 C C . LEU A 1 41 ? 2.978 6.151 -3.078 1.00 0.17 41 LEU A C 12
ATOM 12026 O O . LEU A 1 41 ? 3.998 6.764 -2.774 1.00 0.20 41 LEU A O 12
ATOM 12042 N N . ILE A 1 42 ? 2.909 5.330 -4.112 1.00 0.15 42 ILE A N 12
ATOM 12043 C CA . ILE A 1 42 ? 4.036 5.132 -5.007 1.00 0.17 42 ILE A CA 12
ATOM 12044 C C . ILE A 1 42 ? 4.382 6.446 -5.706 1.00 0.19 42 ILE A C 12
ATOM 12045 O O . ILE A 1 42 ? 5.554 6.795 -5.881 1.00 0.23 42 ILE A O 12
ATOM 12061 N N . LYS A 1 43 ? 3.342 7.173 -6.081 1.00 0.21 43 LYS A N 12
ATOM 12062 C CA . LYS A 1 43 ? 3.480 8.496 -6.673 1.00 0.28 43 LYS A CA 12
ATOM 12063 C C . LYS A 1 43 ? 4.053 9.498 -5.665 1.00 0.29 43 LYS A C 12
ATOM 12064 O O . LYS A 1 43 ? 4.859 10.355 -6.022 1.00 0.37 43 LYS A O 12
ATOM 12083 N N . GLU A 1 44 ? 3.651 9.373 -4.403 1.00 0.27 44 GLU A N 12
ATOM 12084 C CA . GLU A 1 44 ? 4.117 10.277 -3.349 1.00 0.35 44 GLU A CA 12
ATOM 12085 C C . GLU A 1 44 ? 5.479 9.846 -2.807 1.00 0.35 44 GLU A C 12
ATOM 12086 O O . GLU A 1 44 ? 5.975 10.418 -1.835 1.00 0.43 44 GLU A O 12
ATOM 12098 N N . ASN A 1 45 ? 6.071 8.830 -3.440 1.00 0.31 45 ASN A N 12
ATOM 12099 C CA . ASN A 1 45 ? 7.371 8.299 -3.045 1.00 0.36 45 ASN A CA 12
ATOM 12100 C C . ASN A 1 45 ? 7.335 7.758 -1.622 1.00 0.35 45 ASN A C 12
ATOM 12101 O O . ASN A 1 45 ? 8.327 7.806 -0.896 1.00 0.47 45 ASN A O 12
ATOM 12112 N N . LYS A 1 46 ? 6.179 7.239 -1.237 1.00 0.25 46 LYS A N 12
ATOM 12113 C CA . LYS A 1 46 ? 6.009 6.620 0.067 1.00 0.26 46 LYS A CA 12
ATOM 12114 C C . LYS A 1 46 ? 6.302 5.133 -0.039 1.00 0.17 46 LYS A C 12
ATOM 12115 O O . LYS A 1 46 ? 7.003 4.559 0.789 1.00 0.15 46 LYS A O 12
ATOM 12134 N N . VAL A 1 47 ? 5.756 4.517 -1.079 1.00 0.21 47 VAL A N 12
ATOM 12135 C CA . VAL A 1 47 ? 5.868 3.082 -1.276 1.00 0.16 47 VAL A CA 12
ATOM 12136 C C . VAL A 1 47 ? 6.446 2.777 -2.653 1.00 0.16 47 VAL A C 12
ATOM 12137 O O . VAL A 1 47 ? 6.110 3.437 -3.635 1.00 0.21 47 VAL A O 12
ATOM 12150 N N . GLY A 1 48 ? 7.328 1.794 -2.714 1.00 0.16 48 GLY A N 12
ATOM 12151 C CA . GLY A 1 48 ? 7.893 1.380 -3.978 1.00 0.19 48 GLY A CA 12
ATOM 12152 C C . GLY A 1 48 ? 7.507 -0.041 -4.320 1.00 0.19 48 GLY A C 12
ATOM 12153 O O . GLY A 1 48 ? 7.334 -0.871 -3.425 1.00 0.21 48 GLY A O 12
ATOM 12157 N N . ARG A 1 49 ? 7.355 -0.325 -5.604 1.00 0.18 49 ARG A N 12
ATOM 12158 C CA . ARG A 1 49 ? 6.983 -1.664 -6.046 1.00 0.20 49 ARG A CA 12
ATOM 12159 C C . ARG A 1 49 ? 8.219 -2.515 -6.304 1.00 0.25 49 ARG A C 12
ATOM 12160 O O . ARG A 1 49 ? 9.125 -2.108 -7.031 1.00 0.36 49 ARG A O 12
ATOM 12181 N N . ARG A 1 50 ? 8.245 -3.696 -5.712 1.00 0.34 50 ARG A N 12
ATOM 12182 C CA . ARG A 1 50 ? 9.329 -4.640 -5.923 1.00 0.47 50 ARG A CA 12
ATOM 12183 C C . ARG A 1 50 ? 8.766 -5.943 -6.486 1.00 0.50 50 ARG A C 12
ATOM 12184 O O . ARG A 1 50 ? 8.746 -6.975 -5.809 1.00 0.54 50 ARG A O 12
ATOM 12205 N N . GLY A 1 51 ? 8.304 -5.893 -7.723 1.00 0.58 51 GLY A N 12
ATOM 12206 C CA . GLY A 1 51 ? 7.684 -7.053 -8.326 1.00 0.70 51 GLY A CA 12
ATOM 12207 C C . GLY A 1 51 ? 6.251 -7.223 -7.868 1.00 0.65 51 GLY A C 12
ATOM 12208 O O . GLY A 1 51 ? 5.353 -6.543 -8.361 1.00 0.71 51 GLY A O 12
ATOM 12212 N N . ARG A 1 52 ? 6.030 -8.121 -6.916 1.00 0.66 52 ARG A N 12
ATOM 12213 C CA . ARG A 1 52 ? 4.691 -8.341 -6.389 1.00 0.73 52 ARG A CA 12
ATOM 12214 C C . ARG A 1 52 ? 4.553 -7.768 -4.982 1.00 0.49 52 ARG A C 12
ATOM 12215 O O . ARG A 1 52 ? 3.440 -7.520 -4.516 1.00 0.52 52 ARG A O 12
ATOM 12236 N N . TYR A 1 53 ? 5.676 -7.566 -4.306 1.00 0.36 53 TYR A N 12
ATOM 12237 C CA . TYR A 1 53 ? 5.653 -7.021 -2.957 1.00 0.27 53 TYR A CA 12
ATOM 12238 C C . TYR A 1 53 ? 6.080 -5.561 -2.954 1.00 0.23 53 TYR A C 12
ATOM 12239 O O . TYR A 1 53 ? 6.792 -5.104 -3.847 1.00 0.27 53 TYR A O 12
ATOM 12257 N N . PHE A 1 54 ? 5.615 -4.837 -1.953 1.00 0.19 54 PHE A N 12
ATOM 12258 C CA . PHE A 1 54 ? 5.822 -3.404 -1.865 1.00 0.17 54 PHE A CA 12
ATOM 12259 C C . PHE A 1 54 ? 6.630 -3.062 -0.622 1.00 0.18 54 PHE A C 12
ATOM 12260 O O . PHE A 1 54 ? 6.563 -3.774 0.381 1.00 0.31 54 PHE A O 12
ATOM 12277 N N . TYR A 1 55 ? 7.390 -1.982 -0.697 1.00 0.14 55 TYR A N 12
ATOM 12278 C CA . TYR A 1 55 ? 8.226 -1.549 0.415 1.00 0.16 55 TYR A CA 12
ATOM 12279 C C . TYR A 1 55 ? 8.056 -0.058 0.661 1.00 0.14 55 TYR A C 12
ATOM 12280 O O . TYR A 1 55 ? 7.760 0.700 -0.262 1.00 0.13 55 TYR A O 12
ATOM 12298 N N . TYR A 1 56 ? 8.236 0.357 1.905 1.00 0.17 56 TYR A N 12
ATOM 12299 C CA . TYR A 1 56 ? 8.163 1.766 2.252 1.00 0.19 56 TYR A CA 12
ATOM 12300 C C . TYR A 1 56 ? 9.499 2.428 1.927 1.00 0.21 56 TYR A C 12
ATOM 12301 O O . TYR A 1 56 ? 10.548 1.990 2.404 1.00 0.29 56 TYR A O 12
ATOM 12319 N N . ILE A 1 57 ? 9.459 3.467 1.104 1.00 0.21 57 ILE A N 12
ATOM 12320 C CA . ILE A 1 57 ? 10.673 4.093 0.601 1.00 0.26 57 ILE A CA 12
ATOM 12321 C C . ILE A 1 57 ? 11.361 4.924 1.677 1.00 0.37 57 ILE A C 12
ATOM 12322 O O . ILE A 1 57 ? 10.716 5.638 2.448 1.00 0.49 57 ILE A O 12
ATOM 12338 N N . LYS A 1 58 ? 12.678 4.781 1.736 1.00 0.50 58 LYS A N 12
ATOM 12339 C CA . LYS A 1 58 ? 13.520 5.594 2.598 1.00 0.66 58 LYS A CA 12
ATOM 12340 C C . LYS A 1 58 ? 13.351 7.075 2.272 1.00 0.94 58 LYS A C 12
ATOM 12341 O O . LYS A 1 58 ? 13.231 7.456 1.108 1.00 1.31 58 LYS A O 12
ATOM 12360 N N . ARG A 1 59 ? 13.329 7.906 3.300 1.00 1.08 59 ARG A N 12
ATOM 12361 C CA . ARG A 1 59 ? 13.215 9.337 3.101 1.00 1.52 59 ARG A CA 12
ATOM 12362 C C . ARG A 1 59 ? 14.600 9.967 3.127 1.00 1.96 59 ARG A C 12
ATOM 12363 O O . ARG A 1 59 ? 15.122 10.211 4.235 1.00 2.35 59 ARG A O 12
ATOM 12385 N N . MET A 1 1 ? -8.150 12.297 5.303 1.00 2.35 1 MET A N 13
ATOM 12386 C CA . MET A 1 1 ? -9.092 11.179 5.059 1.00 1.69 1 MET A CA 13
ATOM 12387 C C . MET A 1 1 ? -9.030 10.763 3.589 1.00 1.24 1 MET A C 13
ATOM 12388 O O . MET A 1 1 ? -9.925 11.068 2.802 1.00 1.79 1 MET A O 13
ATOM 12404 N N . GLU A 1 2 ? -7.965 10.057 3.225 1.00 0.98 2 GLU A N 13
ATOM 12405 C CA . GLU A 1 2 ? -7.709 9.717 1.830 1.00 0.82 2 GLU A CA 13
ATOM 12406 C C . GLU A 1 2 ? -8.190 8.308 1.488 1.00 0.93 2 GLU A C 13
ATOM 12407 O O . GLU A 1 2 ? -7.472 7.546 0.844 1.00 1.98 2 GLU A O 13
ATOM 12419 N N . ASP A 1 3 ? -9.400 7.972 1.933 1.00 0.54 3 ASP A N 13
ATOM 12420 C CA . ASP A 1 3 ? -10.048 6.707 1.577 1.00 0.60 3 ASP A CA 13
ATOM 12421 C C . ASP A 1 3 ? -9.151 5.509 1.879 1.00 0.42 3 ASP A C 13
ATOM 12422 O O . ASP A 1 3 ? -8.574 5.409 2.962 1.00 0.45 3 ASP A O 13
ATOM 12431 N N . VAL A 1 4 ? -9.041 4.612 0.904 1.00 0.29 4 VAL A N 13
ATOM 12432 C CA . VAL A 1 4 ? -8.229 3.403 1.023 1.00 0.20 4 VAL A CA 13
ATOM 12433 C C . VAL A 1 4 ? -6.804 3.711 1.462 1.00 0.18 4 VAL A C 13
ATOM 12434 O O . VAL A 1 4 ? -6.218 2.961 2.245 1.00 0.23 4 VAL A O 13
ATOM 12447 N N . LYS A 1 5 ? -6.259 4.823 0.969 1.00 0.17 5 LYS A N 13
ATOM 12448 C CA . LYS A 1 5 ? -4.855 5.159 1.176 1.00 0.19 5 LYS A CA 13
ATOM 12449 C C . LYS A 1 5 ? -4.505 5.213 2.658 1.00 0.22 5 LYS A C 13
ATOM 12450 O O . LYS A 1 5 ? -3.382 4.897 3.039 1.00 0.27 5 LYS A O 13
ATOM 12469 N N . GLN A 1 6 ? -5.482 5.581 3.484 1.00 0.25 6 GLN A N 13
ATOM 12470 C CA . GLN A 1 6 ? -5.287 5.666 4.931 1.00 0.32 6 GLN A CA 13
ATOM 12471 C C . GLN A 1 6 ? -4.768 4.343 5.485 1.00 0.28 6 GLN A C 13
ATOM 12472 O O . GLN A 1 6 ? -3.864 4.316 6.322 1.00 0.33 6 GLN A O 13
ATOM 12486 N N . SER A 1 7 ? -5.336 3.250 5.003 1.00 0.25 7 SER A N 13
ATOM 12487 C CA . SER A 1 7 ? -4.939 1.930 5.446 1.00 0.26 7 SER A CA 13
ATOM 12488 C C . SER A 1 7 ? -3.796 1.392 4.590 1.00 0.20 7 SER A C 13
ATOM 12489 O O . SER A 1 7 ? -2.879 0.757 5.105 1.00 0.25 7 SER A O 13
ATOM 12497 N N . VAL A 1 8 ? -3.848 1.672 3.286 1.00 0.15 8 VAL A N 13
ATOM 12498 C CA . VAL A 1 8 ? -2.861 1.147 2.341 1.00 0.15 8 VAL A CA 13
ATOM 12499 C C . VAL A 1 8 ? -1.440 1.507 2.754 1.00 0.16 8 VAL A C 13
ATOM 12500 O O . VAL A 1 8 ? -0.594 0.624 2.911 1.00 0.20 8 VAL A O 13
ATOM 12513 N N . GLU A 1 9 ? -1.181 2.797 2.947 1.00 0.15 9 GLU A N 13
ATOM 12514 C CA . GLU A 1 9 ? 0.153 3.247 3.314 1.00 0.20 9 GLU A CA 13
ATOM 12515 C C . GLU A 1 9 ? 0.562 2.657 4.657 1.00 0.20 9 GLU A C 13
ATOM 12516 O O . GLU A 1 9 ? 1.713 2.275 4.848 1.00 0.25 9 GLU A O 13
ATOM 12528 N N . LYS A 1 10 ? -0.400 2.556 5.572 1.00 0.19 10 LYS A N 13
ATOM 12529 C CA . LYS A 1 10 ? -0.137 2.016 6.896 1.00 0.21 10 LYS A CA 13
ATOM 12530 C C . LYS A 1 10 ? 0.339 0.575 6.815 1.00 0.19 10 LYS A C 13
ATOM 12531 O O . LYS A 1 10 ? 1.341 0.228 7.423 1.00 0.20 10 LYS A O 13
ATOM 12550 N N . ILE A 1 11 ? -0.371 -0.254 6.057 1.00 0.19 11 ILE A N 13
ATOM 12551 C CA . ILE A 1 11 ? -0.008 -1.659 5.923 1.00 0.20 11 ILE A CA 13
ATOM 12552 C C . ILE A 1 11 ? 1.426 -1.793 5.419 1.00 0.16 11 ILE A C 13
ATOM 12553 O O . ILE A 1 11 ? 2.194 -2.625 5.909 1.00 0.16 11 ILE A O 13
ATOM 12569 N N . ILE A 1 12 ? 1.787 -0.952 4.457 1.00 0.14 12 ILE A N 13
ATOM 12570 C CA . ILE A 1 12 ? 3.132 -0.957 3.900 1.00 0.14 12 ILE A CA 13
ATOM 12571 C C . ILE A 1 12 ? 4.151 -0.549 4.959 1.00 0.15 12 ILE A C 13
ATOM 12572 O O . ILE A 1 12 ? 5.151 -1.230 5.169 1.00 0.20 12 ILE A O 13
ATOM 12588 N N . LYS A 1 13 ? 3.880 0.565 5.626 1.00 0.18 13 LYS A N 13
ATOM 12589 C CA . LYS A 1 13 ? 4.775 1.096 6.651 1.00 0.23 13 LYS A CA 13
ATOM 12590 C C . LYS A 1 13 ? 4.897 0.128 7.824 1.00 0.25 13 LYS A C 13
ATOM 12591 O O . LYS A 1 13 ? 5.981 -0.072 8.375 1.00 0.35 13 LYS A O 13
ATOM 12610 N N . ASP A 1 14 ? 3.774 -0.476 8.178 1.00 0.22 14 ASP A N 13
ATOM 12611 C CA . ASP A 1 14 ? 3.687 -1.392 9.308 1.00 0.24 14 ASP A CA 13
ATOM 12612 C C . ASP A 1 14 ? 4.480 -2.672 9.059 1.00 0.24 14 ASP A C 13
ATOM 12613 O O . ASP A 1 14 ? 5.206 -3.143 9.935 1.00 0.30 14 ASP A O 13
ATOM 12622 N N . ARG A 1 15 ? 4.351 -3.227 7.862 1.00 0.22 15 ARG A N 13
ATOM 12623 C CA . ARG A 1 15 ? 4.976 -4.511 7.551 1.00 0.26 15 ARG A CA 13
ATOM 12624 C C . ARG A 1 15 ? 6.318 -4.356 6.844 1.00 0.27 15 ARG A C 13
ATOM 12625 O O . ARG A 1 15 ? 7.010 -5.349 6.612 1.00 0.36 15 ARG A O 13
ATOM 12646 N N . GLU A 1 16 ? 6.666 -3.119 6.493 1.00 0.25 16 GLU A N 13
ATOM 12647 C CA . GLU A 1 16 ? 7.881 -2.811 5.724 1.00 0.29 16 GLU A CA 13
ATOM 12648 C C . GLU A 1 16 ? 7.737 -3.240 4.264 1.00 0.26 16 GLU A C 13
ATOM 12649 O O . GLU A 1 16 ? 8.074 -2.482 3.352 1.00 0.39 16 GLU A O 13
ATOM 12661 N N . TRP A 1 17 ? 7.265 -4.460 4.053 1.00 0.23 17 TRP A N 13
ATOM 12662 C CA . TRP A 1 17 ? 6.989 -4.970 2.720 1.00 0.32 17 TRP A CA 13
ATOM 12663 C C . TRP A 1 17 ? 5.764 -5.879 2.764 1.00 0.26 17 TRP A C 13
ATOM 12664 O O . TRP A 1 17 ? 5.620 -6.698 3.673 1.00 0.31 17 TRP A O 13
ATOM 12685 N N . VAL A 1 18 ? 4.863 -5.701 1.807 1.00 0.20 18 VAL A N 13
ATOM 12686 C CA . VAL A 1 18 ? 3.621 -6.460 1.764 1.00 0.16 18 VAL A CA 13
ATOM 12687 C C . VAL A 1 18 ? 3.235 -6.734 0.312 1.00 0.17 18 VAL A C 13
ATOM 12688 O O . VAL A 1 18 ? 3.511 -5.920 -0.571 1.00 0.21 18 VAL A O 13
ATOM 12701 N N . THR A 1 19 ? 2.629 -7.888 0.058 1.00 0.20 19 THR A N 13
ATOM 12702 C CA . THR A 1 19 ? 2.177 -8.222 -1.283 1.00 0.23 19 THR A CA 13
ATOM 12703 C C . THR A 1 19 ? 0.803 -7.616 -1.539 1.00 0.21 19 THR A C 13
ATOM 12704 O O . THR A 1 19 ? 0.108 -7.244 -0.592 1.00 0.21 19 THR A O 13
ATOM 12715 N N . PHE A 1 20 ? 0.396 -7.524 -2.798 1.00 0.24 20 PHE A N 13
ATOM 12716 C CA . PHE A 1 20 ? -0.910 -6.963 -3.113 1.00 0.25 20 PHE A CA 13
ATOM 12717 C C . PHE A 1 20 ? -2.003 -7.825 -2.498 1.00 0.25 20 PHE A C 13
ATOM 12718 O O . PHE A 1 20 ? -3.053 -7.335 -2.080 1.00 0.28 20 PHE A O 13
ATOM 12735 N N . ASN A 1 21 ? -1.719 -9.111 -2.418 1.00 0.29 21 ASN A N 13
ATOM 12736 C CA . ASN A 1 21 ? -2.640 -10.068 -1.840 1.00 0.36 21 ASN A CA 13
ATOM 12737 C C . ASN A 1 21 ? -2.780 -9.831 -0.346 1.00 0.33 21 ASN A C 13
ATOM 12738 O O . ASN A 1 21 ? -3.888 -9.818 0.180 1.00 0.44 21 ASN A O 13
ATOM 12749 N N . ASP A 1 22 ? -1.650 -9.615 0.326 1.00 0.28 22 ASP A N 13
ATOM 12750 C CA . ASP A 1 22 ? -1.639 -9.395 1.770 1.00 0.30 22 ASP A CA 13
ATOM 12751 C C . ASP A 1 22 ? -2.464 -8.166 2.135 1.00 0.26 22 ASP A C 13
ATOM 12752 O O . ASP A 1 22 ? -3.182 -8.162 3.136 1.00 0.32 22 ASP A O 13
ATOM 12761 N N . LEU A 1 23 ? -2.381 -7.136 1.295 1.00 0.21 23 LEU A N 13
ATOM 12762 C CA . LEU A 1 23 ? -3.172 -5.924 1.475 1.00 0.19 23 LEU A CA 13
ATOM 12763 C C . LEU A 1 23 ? -4.658 -6.245 1.573 1.00 0.19 23 LEU A C 13
ATOM 12764 O O . LEU A 1 23 ? -5.365 -5.680 2.396 1.00 0.23 23 LEU A O 13
ATOM 12780 N N . LEU A 1 24 ? -5.115 -7.177 0.747 1.00 0.19 24 LEU A N 13
ATOM 12781 C CA . LEU A 1 24 ? -6.529 -7.516 0.667 1.00 0.20 24 LEU A CA 13
ATOM 12782 C C . LEU A 1 24 ? -6.986 -8.341 1.867 1.00 0.20 24 LEU A C 13
ATOM 12783 O O . LEU A 1 24 ? -8.185 -8.514 2.094 1.00 0.25 24 LEU A O 13
ATOM 12799 N N . LYS A 1 25 ? -6.035 -8.861 2.627 1.00 0.20 25 LYS A N 13
ATOM 12800 C CA . LYS A 1 25 ? -6.357 -9.638 3.819 1.00 0.24 25 LYS A CA 13
ATOM 12801 C C . LYS A 1 25 ? -6.541 -8.727 5.024 1.00 0.23 25 LYS A C 13
ATOM 12802 O O . LYS A 1 25 ? -7.308 -9.036 5.937 1.00 0.32 25 LYS A O 13
ATOM 12821 N N . TYR A 1 26 ? -5.836 -7.605 5.024 1.00 0.20 26 TYR A N 13
ATOM 12822 C CA . TYR A 1 26 ? -5.991 -6.608 6.075 1.00 0.21 26 TYR A CA 13
ATOM 12823 C C . TYR A 1 26 ? -7.040 -5.583 5.672 1.00 0.25 26 TYR A C 13
ATOM 12824 O O . TYR A 1 26 ? -7.897 -5.198 6.470 1.00 0.44 26 TYR A O 13
ATOM 12842 N N . ILE A 1 27 ? -6.962 -5.156 4.425 1.00 0.23 27 ILE A N 13
ATOM 12843 C CA . ILE A 1 27 ? -7.879 -4.176 3.875 1.00 0.25 27 ILE A CA 13
ATOM 12844 C C . ILE A 1 27 ? -9.042 -4.876 3.178 1.00 0.22 27 ILE A C 13
ATOM 12845 O O . ILE A 1 27 ? -8.837 -5.625 2.225 1.00 0.27 27 ILE A O 13
ATOM 12861 N N . PRO A 1 28 ? -10.278 -4.653 3.650 1.00 0.21 28 PRO A N 13
ATOM 12862 C CA . PRO A 1 28 ? -11.470 -5.287 3.079 1.00 0.26 28 PRO A CA 13
ATOM 12863 C C . PRO A 1 28 ? -11.968 -4.581 1.817 1.00 0.28 28 PRO A C 13
ATOM 12864 O O . PRO A 1 28 ? -12.964 -4.983 1.216 1.00 0.43 28 PRO A O 13
ATOM 12875 N N . TYR A 1 29 ? -11.274 -3.522 1.430 1.00 0.18 29 TYR A N 13
ATOM 12876 C CA . TYR A 1 29 ? -11.634 -2.754 0.247 1.00 0.20 29 TYR A CA 13
ATOM 12877 C C . TYR A 1 29 ? -11.174 -3.450 -1.027 1.00 0.20 29 TYR A C 13
ATOM 12878 O O . TYR A 1 29 ? -10.061 -3.978 -1.089 1.00 0.18 29 TYR A O 13
ATOM 12896 N N . PRO A 1 30 ? -12.071 -3.507 -2.028 1.00 0.25 30 PRO A N 13
ATOM 12897 C CA . PRO A 1 30 ? -11.784 -4.024 -3.372 1.00 0.28 30 PRO A CA 13
ATOM 12898 C C . PRO A 1 30 ? -10.398 -3.655 -3.886 1.00 0.25 30 PRO A C 13
ATOM 12899 O O . PRO A 1 30 ? -9.898 -2.557 -3.629 1.00 0.23 30 PRO A O 13
ATOM 12910 N N . ALA A 1 31 ? -9.812 -4.569 -4.651 1.00 0.25 31 ALA A N 13
ATOM 12911 C CA . ALA A 1 31 ? -8.481 -4.382 -5.211 1.00 0.25 31 ALA A CA 13
ATOM 12912 C C . ALA A 1 31 ? -8.341 -3.061 -5.978 1.00 0.20 31 ALA A C 13
ATOM 12913 O O . ALA A 1 31 ? -7.384 -2.330 -5.740 1.00 0.21 31 ALA A O 13
ATOM 12920 N N . PRO A 1 32 ? -9.271 -2.726 -6.908 1.00 0.20 32 PRO A N 13
ATOM 12921 C CA . PRO A 1 32 ? -9.222 -1.460 -7.651 1.00 0.21 32 PRO A CA 13
ATOM 12922 C C . PRO A 1 32 ? -9.025 -0.247 -6.741 1.00 0.18 32 PRO A C 13
ATOM 12923 O O . PRO A 1 32 ? -8.290 0.682 -7.086 1.00 0.25 32 PRO A O 13
ATOM 12934 N N . GLU A 1 33 ? -9.658 -0.274 -5.570 1.00 0.16 33 GLU A N 13
ATOM 12935 C CA . GLU A 1 33 ? -9.577 0.836 -4.628 1.00 0.18 33 GLU A CA 13
ATOM 12936 C C . GLU A 1 33 ? -8.172 0.960 -4.046 1.00 0.14 33 GLU A C 13
ATOM 12937 O O . GLU A 1 33 ? -7.515 1.991 -4.195 1.00 0.17 33 GLU A O 13
ATOM 12949 N N . VAL A 1 34 ? -7.714 -0.102 -3.394 1.00 0.12 34 VAL A N 13
ATOM 12950 C CA . VAL A 1 34 ? -6.400 -0.101 -2.756 1.00 0.11 34 VAL A CA 13
ATOM 12951 C C . VAL A 1 34 ? -5.277 0.018 -3.790 1.00 0.13 34 VAL A C 13
ATOM 12952 O O . VAL A 1 34 ? -4.247 0.637 -3.525 1.00 0.15 34 VAL A O 13
ATOM 12965 N N . TYR A 1 35 ? -5.490 -0.539 -4.977 1.00 0.17 35 TYR A N 13
ATOM 12966 C CA . TYR A 1 35 ? -4.511 -0.440 -6.056 1.00 0.22 35 TYR A CA 13
ATOM 12967 C C . TYR A 1 35 ? -4.316 1.021 -6.461 1.00 0.20 35 TYR A C 13
ATOM 12968 O O . TYR A 1 35 ? -3.191 1.473 -6.694 1.00 0.23 35 TYR A O 13
ATOM 12986 N N . ASP A 1 36 ? -5.417 1.759 -6.533 1.00 0.19 36 ASP A N 13
ATOM 12987 C CA . ASP A 1 36 ? -5.368 3.169 -6.899 1.00 0.21 36 ASP A CA 13
ATOM 12988 C C . ASP A 1 36 ? -4.733 3.975 -5.785 1.00 0.18 36 ASP A C 13
ATOM 12989 O O . ASP A 1 36 ? -3.883 4.835 -6.021 1.00 0.23 36 ASP A O 13
ATOM 12998 N N . ALA A 1 37 ? -5.160 3.681 -4.567 1.00 0.14 37 ALA A N 13
ATOM 12999 C CA . ALA A 1 37 ? -4.589 4.292 -3.379 1.00 0.15 37 ALA A CA 13
ATOM 13000 C C . ALA A 1 37 ? -3.083 4.077 -3.339 1.00 0.12 37 ALA A C 13
ATOM 13001 O O . ALA A 1 37 ? -2.321 5.018 -3.130 1.00 0.15 37 ALA A O 13
ATOM 13008 N N . LEU A 1 38 ? -2.671 2.834 -3.561 1.00 0.11 38 LEU A N 13
ATOM 13009 C CA . LEU A 1 38 ? -1.258 2.469 -3.593 1.00 0.12 38 LEU A CA 13
ATOM 13010 C C . LEU A 1 38 ? -0.491 3.344 -4.572 1.00 0.14 38 LEU A C 13
ATOM 13011 O O . LEU A 1 38 ? 0.594 3.830 -4.257 1.00 0.16 38 LEU A O 13
ATOM 13027 N N . SER A 1 39 ? -1.073 3.543 -5.752 1.00 0.16 39 SER A N 13
ATOM 13028 C CA . SER A 1 39 ? -0.446 4.325 -6.805 1.00 0.21 39 SER A CA 13
ATOM 13029 C C . SER A 1 39 ? -0.056 5.715 -6.300 1.00 0.20 39 SER A C 13
ATOM 13030 O O . SER A 1 39 ? 0.977 6.262 -6.690 1.00 0.24 39 SER A O 13
ATOM 13038 N N . GLN A 1 40 ? -0.875 6.267 -5.411 1.00 0.20 40 GLN A N 13
ATOM 13039 C CA . GLN A 1 40 ? -0.584 7.549 -4.792 1.00 0.23 40 GLN A CA 13
ATOM 13040 C C . GLN A 1 40 ? 0.678 7.471 -3.936 1.00 0.21 40 GLN A C 13
ATOM 13041 O O . GLN A 1 40 ? 1.579 8.290 -4.089 1.00 0.24 40 GLN A O 13
ATOM 13055 N N . LEU A 1 41 ? 0.757 6.471 -3.059 1.00 0.20 41 LEU A N 13
ATOM 13056 C CA . LEU A 1 41 ? 1.917 6.326 -2.176 1.00 0.21 41 LEU A CA 13
ATOM 13057 C C . LEU A 1 41 ? 3.181 6.070 -2.984 1.00 0.17 41 LEU A C 13
ATOM 13058 O O . LEU A 1 41 ? 4.265 6.534 -2.625 1.00 0.20 41 LEU A O 13
ATOM 13074 N N . ILE A 1 42 ? 3.035 5.323 -4.066 1.00 0.15 42 ILE A N 13
ATOM 13075 C CA . ILE A 1 42 ? 4.148 5.031 -4.954 1.00 0.17 42 ILE A CA 13
ATOM 13076 C C . ILE A 1 42 ? 4.645 6.314 -5.610 1.00 0.19 42 ILE A C 13
ATOM 13077 O O . ILE A 1 42 ? 5.849 6.565 -5.689 1.00 0.23 42 ILE A O 13
ATOM 13093 N N . LYS A 1 43 ? 3.700 7.133 -6.046 1.00 0.21 43 LYS A N 13
ATOM 13094 C CA . LYS A 1 43 ? 4.005 8.427 -6.630 1.00 0.28 43 LYS A CA 13
ATOM 13095 C C . LYS A 1 43 ? 4.597 9.370 -5.578 1.00 0.29 43 LYS A C 13
ATOM 13096 O O . LYS A 1 43 ? 5.515 10.138 -5.864 1.00 0.37 43 LYS A O 13
ATOM 13115 N N . GLU A 1 44 ? 4.075 9.294 -4.357 1.00 0.27 44 GLU A N 13
ATOM 13116 C CA . GLU A 1 44 ? 4.550 10.124 -3.251 1.00 0.35 44 GLU A CA 13
ATOM 13117 C C . GLU A 1 44 ? 5.887 9.620 -2.705 1.00 0.35 44 GLU A C 13
ATOM 13118 O O . GLU A 1 44 ? 6.372 10.114 -1.687 1.00 0.43 44 GLU A O 13
ATOM 13130 N N . ASN A 1 45 ? 6.469 8.633 -3.390 1.00 0.31 45 ASN A N 13
ATOM 13131 C CA . ASN A 1 45 ? 7.754 8.050 -3.013 1.00 0.36 45 ASN A CA 13
ATOM 13132 C C . ASN A 1 45 ? 7.719 7.474 -1.601 1.00 0.35 45 ASN A C 13
ATOM 13133 O O . ASN A 1 45 ? 8.743 7.396 -0.925 1.00 0.47 45 ASN A O 13
ATOM 13144 N N . LYS A 1 46 ? 6.538 7.069 -1.160 1.00 0.25 46 LYS A N 13
ATOM 13145 C CA . LYS A 1 46 ? 6.376 6.469 0.155 1.00 0.26 46 LYS A CA 13
ATOM 13146 C C . LYS A 1 46 ? 6.473 4.957 0.052 1.00 0.17 46 LYS A C 13
ATOM 13147 O O . LYS A 1 46 ? 7.007 4.287 0.937 1.00 0.15 46 LYS A O 13
ATOM 13166 N N . VAL A 1 47 ? 5.957 4.430 -1.047 1.00 0.21 47 VAL A N 13
ATOM 13167 C CA . VAL A 1 47 ? 5.939 2.997 -1.277 1.00 0.16 47 VAL A CA 13
ATOM 13168 C C . VAL A 1 47 ? 6.513 2.680 -2.653 1.00 0.16 47 VAL A C 13
ATOM 13169 O O . VAL A 1 47 ? 6.269 3.405 -3.618 1.00 0.21 47 VAL A O 13
ATOM 13182 N N . GLY A 1 48 ? 7.296 1.621 -2.732 1.00 0.16 48 GLY A N 13
ATOM 13183 C CA . GLY A 1 48 ? 7.833 1.198 -4.008 1.00 0.19 48 GLY A CA 13
ATOM 13184 C C . GLY A 1 48 ? 7.379 -0.196 -4.376 1.00 0.19 48 GLY A C 13
ATOM 13185 O O . GLY A 1 48 ? 7.200 -1.043 -3.501 1.00 0.21 48 GLY A O 13
ATOM 13189 N N . ARG A 1 49 ? 7.182 -0.443 -5.662 1.00 0.18 49 ARG A N 13
ATOM 13190 C CA . ARG A 1 49 ? 6.792 -1.768 -6.122 1.00 0.20 49 ARG A CA 13
ATOM 13191 C C . ARG A 1 49 ? 8.027 -2.574 -6.488 1.00 0.25 49 ARG A C 13
ATOM 13192 O O . ARG A 1 49 ? 8.770 -2.209 -7.399 1.00 0.36 49 ARG A O 13
ATOM 13213 N N . ARG A 1 50 ? 8.248 -3.658 -5.777 1.00 0.34 50 ARG A N 13
ATOM 13214 C CA . ARG A 1 50 ? 9.366 -4.531 -6.061 1.00 0.47 50 ARG A CA 13
ATOM 13215 C C . ARG A 1 50 ? 8.858 -5.855 -6.613 1.00 0.50 50 ARG A C 13
ATOM 13216 O O . ARG A 1 50 ? 8.952 -6.894 -5.954 1.00 0.54 50 ARG A O 13
ATOM 13237 N N . GLY A 1 51 ? 8.311 -5.802 -7.820 1.00 0.58 51 GLY A N 13
ATOM 13238 C CA . GLY A 1 51 ? 7.803 -6.994 -8.463 1.00 0.70 51 GLY A CA 13
ATOM 13239 C C . GLY A 1 51 ? 6.627 -7.598 -7.727 1.00 0.65 51 GLY A C 13
ATOM 13240 O O . GLY A 1 51 ? 5.482 -7.175 -7.907 1.00 0.71 51 GLY A O 13
ATOM 13244 N N . ARG A 1 52 ? 6.917 -8.582 -6.889 1.00 0.66 52 ARG A N 13
ATOM 13245 C CA . ARG A 1 52 ? 5.891 -9.325 -6.178 1.00 0.73 52 ARG A CA 13
ATOM 13246 C C . ARG A 1 52 ? 5.198 -8.473 -5.118 1.00 0.49 52 ARG A C 13
ATOM 13247 O O . ARG A 1 52 ? 3.979 -8.542 -4.956 1.00 0.52 52 ARG A O 13
ATOM 13268 N N . TYR A 1 53 ? 5.964 -7.663 -4.402 1.00 0.36 53 TYR A N 13
ATOM 13269 C CA . TYR A 1 53 ? 5.421 -6.953 -3.254 1.00 0.27 53 TYR A CA 13
ATOM 13270 C C . TYR A 1 53 ? 5.811 -5.483 -3.248 1.00 0.23 53 TYR A C 13
ATOM 13271 O O . TYR A 1 53 ? 6.568 -5.018 -4.098 1.00 0.27 53 TYR A O 13
ATOM 13289 N N . PHE A 1 54 ? 5.282 -4.769 -2.267 1.00 0.19 54 PHE A N 13
ATOM 13290 C CA . PHE A 1 54 ? 5.508 -3.344 -2.122 1.00 0.17 54 PHE A CA 13
ATOM 13291 C C . PHE A 1 54 ? 6.326 -3.077 -0.870 1.00 0.18 54 PHE A C 13
ATOM 13292 O O . PHE A 1 54 ? 6.036 -3.631 0.190 1.00 0.31 54 PHE A O 13
ATOM 13309 N N . TYR A 1 55 ? 7.341 -2.239 -0.992 1.00 0.14 55 TYR A N 13
ATOM 13310 C CA . TYR A 1 55 ? 8.216 -1.941 0.132 1.00 0.16 55 TYR A CA 13
ATOM 13311 C C . TYR A 1 55 ? 8.146 -0.464 0.495 1.00 0.14 55 TYR A C 13
ATOM 13312 O O . TYR A 1 55 ? 7.911 0.391 -0.361 1.00 0.13 55 TYR A O 13
ATOM 13330 N N . TYR A 1 56 ? 8.339 -0.183 1.771 1.00 0.17 56 TYR A N 13
ATOM 13331 C CA . TYR A 1 56 ? 8.323 1.180 2.283 1.00 0.19 56 TYR A CA 13
ATOM 13332 C C . TYR A 1 56 ? 9.629 1.893 1.952 1.00 0.21 56 TYR A C 13
ATOM 13333 O O . TYR A 1 56 ? 10.715 1.350 2.162 1.00 0.29 56 TYR A O 13
ATOM 13351 N N . ILE A 1 57 ? 9.516 3.107 1.433 1.00 0.21 57 ILE A N 13
ATOM 13352 C CA . ILE A 1 57 ? 10.684 3.892 1.059 1.00 0.26 57 ILE A CA 13
ATOM 13353 C C . ILE A 1 57 ? 10.979 4.955 2.115 1.00 0.37 57 ILE A C 13
ATOM 13354 O O . ILE A 1 57 ? 10.063 5.506 2.733 1.00 0.49 57 ILE A O 13
ATOM 13370 N N . LYS A 1 58 ? 12.268 5.214 2.321 1.00 0.50 58 LYS A N 13
ATOM 13371 C CA . LYS A 1 58 ? 12.734 6.237 3.252 1.00 0.66 58 LYS A CA 13
ATOM 13372 C C . LYS A 1 58 ? 12.138 7.605 2.921 1.00 0.94 58 LYS A C 13
ATOM 13373 O O . LYS A 1 58 ? 11.847 7.906 1.759 1.00 1.31 58 LYS A O 13
ATOM 13392 N N . ARG A 1 59 ? 11.966 8.432 3.941 1.00 1.08 59 ARG A N 13
ATOM 13393 C CA . ARG A 1 59 ? 11.419 9.768 3.756 1.00 1.52 59 ARG A CA 13
ATOM 13394 C C . ARG A 1 59 ? 12.534 10.745 3.406 1.00 1.96 59 ARG A C 13
ATOM 13395 O O . ARG A 1 59 ? 12.712 11.039 2.206 1.00 2.35 59 ARG A O 13
ATOM 13417 N N . MET A 1 1 ? -10.265 12.295 4.895 1.00 2.35 1 MET A N 14
ATOM 13418 C CA . MET A 1 1 ? -9.247 11.223 4.792 1.00 1.69 1 MET A CA 14
ATOM 13419 C C . MET A 1 1 ? -9.445 10.427 3.507 1.00 1.24 1 MET A C 14
ATOM 13420 O O . MET A 1 1 ? -10.568 10.070 3.153 1.00 1.79 1 MET A O 14
ATOM 13436 N N . GLU A 1 2 ? -8.349 10.151 2.813 1.00 0.98 2 GLU A N 14
ATOM 13437 C CA . GLU A 1 2 ? -8.406 9.556 1.482 1.00 0.82 2 GLU A CA 14
ATOM 13438 C C . GLU A 1 2 ? -8.638 8.043 1.524 1.00 0.93 2 GLU A C 14
ATOM 13439 O O . GLU A 1 2 ? -7.773 7.274 1.111 1.00 1.98 2 GLU A O 14
ATOM 13451 N N . ASP A 1 3 ? -9.797 7.647 2.048 1.00 0.54 3 ASP A N 14
ATOM 13452 C CA . ASP A 1 3 ? -10.303 6.270 1.955 1.00 0.60 3 ASP A CA 14
ATOM 13453 C C . ASP A 1 3 ? -9.222 5.208 2.180 1.00 0.42 3 ASP A C 14
ATOM 13454 O O . ASP A 1 3 ? -8.561 5.184 3.223 1.00 0.45 3 ASP A O 14
ATOM 13463 N N . VAL A 1 4 ? -9.060 4.330 1.190 1.00 0.29 4 VAL A N 14
ATOM 13464 C CA . VAL A 1 4 ? -8.098 3.234 1.254 1.00 0.20 4 VAL A CA 14
ATOM 13465 C C . VAL A 1 4 ? -6.691 3.723 1.546 1.00 0.18 4 VAL A C 14
ATOM 13466 O O . VAL A 1 4 ? -5.988 3.136 2.365 1.00 0.23 4 VAL A O 14
ATOM 13479 N N . LYS A 1 5 ? -6.301 4.809 0.883 1.00 0.17 5 LYS A N 14
ATOM 13480 C CA . LYS A 1 5 ? -4.929 5.305 0.912 1.00 0.19 5 LYS A CA 14
ATOM 13481 C C . LYS A 1 5 ? -4.423 5.501 2.335 1.00 0.22 5 LYS A C 14
ATOM 13482 O O . LYS A 1 5 ? -3.231 5.364 2.597 1.00 0.27 5 LYS A O 14
ATOM 13501 N N . GLN A 1 6 ? -5.336 5.796 3.251 1.00 0.25 6 GLN A N 14
ATOM 13502 C CA . GLN A 1 6 ? -4.978 6.015 4.648 1.00 0.32 6 GLN A CA 14
ATOM 13503 C C . GLN A 1 6 ? -4.458 4.731 5.282 1.00 0.28 6 GLN A C 14
ATOM 13504 O O . GLN A 1 6 ? -3.469 4.739 6.016 1.00 0.33 6 GLN A O 14
ATOM 13518 N N . SER A 1 7 ? -5.130 3.631 4.990 1.00 0.25 7 SER A N 14
ATOM 13519 C CA . SER A 1 7 ? -4.777 2.349 5.569 1.00 0.26 7 SER A CA 14
ATOM 13520 C C . SER A 1 7 ? -3.702 1.662 4.733 1.00 0.20 7 SER A C 14
ATOM 13521 O O . SER A 1 7 ? -2.827 0.992 5.278 1.00 0.25 7 SER A O 14
ATOM 13529 N N . VAL A 1 8 ? -3.761 1.849 3.414 1.00 0.15 8 VAL A N 14
ATOM 13530 C CA . VAL A 1 8 ? -2.800 1.232 2.503 1.00 0.15 8 VAL A CA 14
ATOM 13531 C C . VAL A 1 8 ? -1.370 1.591 2.890 1.00 0.16 8 VAL A C 14
ATOM 13532 O O . VAL A 1 8 ? -0.529 0.706 3.060 1.00 0.20 8 VAL A O 14
ATOM 13545 N N . GLU A 1 9 ? -1.104 2.885 3.056 1.00 0.15 9 GLU A N 14
ATOM 13546 C CA . GLU A 1 9 ? 0.231 3.329 3.427 1.00 0.20 9 GLU A CA 14
ATOM 13547 C C . GLU A 1 9 ? 0.627 2.756 4.782 1.00 0.20 9 GLU A C 14
ATOM 13548 O O . GLU A 1 9 ? 1.770 2.353 4.978 1.00 0.25 9 GLU A O 14
ATOM 13560 N N . LYS A 1 10 ? -0.328 2.696 5.705 1.00 0.19 10 LYS A N 14
ATOM 13561 C CA . LYS A 1 10 ? -0.066 2.157 7.031 1.00 0.21 10 LYS A CA 14
ATOM 13562 C C . LYS A 1 10 ? 0.382 0.707 6.952 1.00 0.19 10 LYS A C 14
ATOM 13563 O O . LYS A 1 10 ? 1.361 0.330 7.591 1.00 0.20 10 LYS A O 14
ATOM 13582 N N . ILE A 1 11 ? -0.325 -0.097 6.164 1.00 0.19 11 ILE A N 14
ATOM 13583 C CA . ILE A 1 11 ? 0.020 -1.503 6.011 1.00 0.20 11 ILE A CA 14
ATOM 13584 C C . ILE A 1 11 ? 1.445 -1.643 5.482 1.00 0.16 11 ILE A C 14
ATOM 13585 O O . ILE A 1 11 ? 2.232 -2.449 5.985 1.00 0.16 11 ILE A O 14
ATOM 13601 N N . ILE A 1 12 ? 1.767 -0.833 4.478 1.00 0.14 12 ILE A N 14
ATOM 13602 C CA . ILE A 1 12 ? 3.092 -0.844 3.870 1.00 0.14 12 ILE A CA 14
ATOM 13603 C C . ILE A 1 12 ? 4.155 -0.417 4.880 1.00 0.15 12 ILE A C 14
ATOM 13604 O O . ILE A 1 12 ? 5.172 -1.087 5.045 1.00 0.20 12 ILE A O 14
ATOM 13620 N N . LYS A 1 13 ? 3.903 0.695 5.561 1.00 0.18 13 LYS A N 14
ATOM 13621 C CA . LYS A 1 13 ? 4.834 1.228 6.552 1.00 0.23 13 LYS A CA 14
ATOM 13622 C C . LYS A 1 13 ? 4.999 0.265 7.721 1.00 0.25 13 LYS A C 14
ATOM 13623 O O . LYS A 1 13 ? 6.075 0.157 8.308 1.00 0.35 13 LYS A O 14
ATOM 13642 N N . ASP A 1 14 ? 3.922 -0.431 8.042 1.00 0.22 14 ASP A N 14
ATOM 13643 C CA . ASP A 1 14 ? 3.899 -1.348 9.174 1.00 0.24 14 ASP A CA 14
ATOM 13644 C C . ASP A 1 14 ? 4.683 -2.624 8.884 1.00 0.24 14 ASP A C 14
ATOM 13645 O O . ASP A 1 14 ? 5.565 -3.004 9.651 1.00 0.30 14 ASP A O 14
ATOM 13654 N N . ARG A 1 15 ? 4.370 -3.279 7.772 1.00 0.22 15 ARG A N 14
ATOM 13655 C CA . ARG A 1 15 ? 4.985 -4.566 7.457 1.00 0.26 15 ARG A CA 14
ATOM 13656 C C . ARG A 1 15 ? 6.308 -4.393 6.726 1.00 0.27 15 ARG A C 14
ATOM 13657 O O . ARG A 1 15 ? 7.054 -5.359 6.552 1.00 0.36 15 ARG A O 14
ATOM 13678 N N . GLU A 1 16 ? 6.570 -3.164 6.284 1.00 0.25 16 GLU A N 14
ATOM 13679 C CA . GLU A 1 16 ? 7.785 -2.811 5.539 1.00 0.29 16 GLU A CA 14
ATOM 13680 C C . GLU A 1 16 ? 7.725 -3.336 4.107 1.00 0.26 16 GLU A C 14
ATOM 13681 O O . GLU A 1 16 ? 7.997 -2.599 3.162 1.00 0.39 16 GLU A O 14
ATOM 13693 N N . TRP A 1 17 ? 7.380 -4.605 3.957 1.00 0.23 17 TRP A N 14
ATOM 13694 C CA . TRP A 1 17 ? 7.153 -5.197 2.647 1.00 0.32 17 TRP A CA 14
ATOM 13695 C C . TRP A 1 17 ? 5.911 -6.083 2.691 1.00 0.26 17 TRP A C 14
ATOM 13696 O O . TRP A 1 17 ? 5.776 -6.939 3.569 1.00 0.31 17 TRP A O 14
ATOM 13717 N N . VAL A 1 18 ? 4.982 -5.843 1.776 1.00 0.20 18 VAL A N 14
ATOM 13718 C CA . VAL A 1 18 ? 3.732 -6.585 1.738 1.00 0.16 18 VAL A CA 14
ATOM 13719 C C . VAL A 1 18 ? 3.308 -6.820 0.289 1.00 0.17 18 VAL A C 14
ATOM 13720 O O . VAL A 1 18 ? 3.538 -5.976 -0.575 1.00 0.21 18 VAL A O 14
ATOM 13733 N N . THR A 1 19 ? 2.720 -7.980 0.017 1.00 0.20 19 THR A N 14
ATOM 13734 C CA . THR A 1 19 ? 2.229 -8.280 -1.321 1.00 0.23 19 THR A CA 14
ATOM 13735 C C . THR A 1 19 ? 0.824 -7.721 -1.513 1.00 0.21 19 THR A C 14
ATOM 13736 O O . THR A 1 19 ? 0.133 -7.446 -0.532 1.00 0.21 19 THR A O 14
ATOM 13747 N N . PHE A 1 20 ? 0.393 -7.553 -2.758 1.00 0.24 20 PHE A N 14
ATOM 13748 C CA . PHE A 1 20 ? -0.950 -7.049 -3.018 1.00 0.25 20 PHE A CA 14
ATOM 13749 C C . PHE A 1 20 ? -1.980 -7.999 -2.417 1.00 0.25 20 PHE A C 14
ATOM 13750 O O . PHE A 1 20 ? -3.019 -7.573 -1.913 1.00 0.28 20 PHE A O 14
ATOM 13767 N N . ASN A 1 21 ? -1.665 -9.290 -2.456 1.00 0.29 21 ASN A N 14
ATOM 13768 C CA . ASN A 1 21 ? -2.509 -10.306 -1.843 1.00 0.36 21 ASN A CA 14
ATOM 13769 C C . ASN A 1 21 ? -2.628 -10.067 -0.346 1.00 0.33 21 ASN A C 14
ATOM 13770 O O . ASN A 1 21 ? -3.725 -10.089 0.203 1.00 0.44 21 ASN A O 14
ATOM 13781 N N . ASP A 1 22 ? -1.496 -9.814 0.305 1.00 0.28 22 ASP A N 14
ATOM 13782 C CA . ASP A 1 22 ? -1.472 -9.596 1.749 1.00 0.30 22 ASP A CA 14
ATOM 13783 C C . ASP A 1 22 ? -2.289 -8.362 2.115 1.00 0.26 22 ASP A C 14
ATOM 13784 O O . ASP A 1 22 ? -2.982 -8.344 3.134 1.00 0.32 22 ASP A O 14
ATOM 13793 N N . LEU A 1 23 ? -2.225 -7.344 1.260 1.00 0.21 23 LEU A N 14
ATOM 13794 C CA . LEU A 1 23 ? -3.019 -6.134 1.442 1.00 0.19 23 LEU A CA 14
ATOM 13795 C C . LEU A 1 23 ? -4.505 -6.454 1.505 1.00 0.19 23 LEU A C 14
ATOM 13796 O O . LEU A 1 23 ? -5.199 -5.993 2.398 1.00 0.23 23 LEU A O 14
ATOM 13812 N N . LEU A 1 24 ? -4.980 -7.269 0.571 1.00 0.19 24 LEU A N 14
ATOM 13813 C CA . LEU A 1 24 ? -6.406 -7.565 0.449 1.00 0.20 24 LEU A CA 14
ATOM 13814 C C . LEU A 1 24 ? -6.939 -8.341 1.649 1.00 0.20 24 LEU A C 14
ATOM 13815 O O . LEU A 1 24 ? -8.149 -8.440 1.848 1.00 0.25 24 LEU A O 14
ATOM 13831 N N . LYS A 1 25 ? -6.041 -8.909 2.435 1.00 0.20 25 LYS A N 14
ATOM 13832 C CA . LYS A 1 25 ? -6.442 -9.637 3.630 1.00 0.24 25 LYS A CA 14
ATOM 13833 C C . LYS A 1 25 ? -6.659 -8.682 4.801 1.00 0.23 25 LYS A C 14
ATOM 13834 O O . LYS A 1 25 ? -7.552 -8.889 5.625 1.00 0.32 25 LYS A O 14
ATOM 13853 N N . TYR A 1 26 ? -5.857 -7.628 4.865 1.00 0.20 26 TYR A N 14
ATOM 13854 C CA . TYR A 1 26 ? -6.017 -6.612 5.903 1.00 0.21 26 TYR A CA 14
ATOM 13855 C C . TYR A 1 26 ? -7.002 -5.544 5.442 1.00 0.25 26 TYR A C 14
ATOM 13856 O O . TYR A 1 26 ? -7.767 -4.993 6.236 1.00 0.44 26 TYR A O 14
ATOM 13874 N N . ILE A 1 27 ? -6.963 -5.264 4.151 1.00 0.23 27 ILE A N 14
ATOM 13875 C CA . ILE A 1 27 ? -7.793 -4.241 3.540 1.00 0.25 27 ILE A CA 14
ATOM 13876 C C . ILE A 1 27 ? -9.053 -4.865 2.938 1.00 0.22 27 ILE A C 14
ATOM 13877 O O . ILE A 1 27 ? -8.981 -5.586 1.944 1.00 0.27 27 ILE A O 14
ATOM 13893 N N . PRO A 1 28 ? -10.227 -4.600 3.534 1.00 0.21 28 PRO A N 14
ATOM 13894 C CA . PRO A 1 28 ? -11.502 -5.147 3.051 1.00 0.26 28 PRO A CA 14
ATOM 13895 C C . PRO A 1 28 ? -11.997 -4.445 1.788 1.00 0.28 28 PRO A C 14
ATOM 13896 O O . PRO A 1 28 ? -12.973 -4.866 1.165 1.00 0.43 28 PRO A O 14
ATOM 13907 N N . TYR A 1 29 ? -11.308 -3.377 1.418 1.00 0.18 29 TYR A N 14
ATOM 13908 C CA . TYR A 1 29 ? -11.657 -2.595 0.241 1.00 0.20 29 TYR A CA 14
ATOM 13909 C C . TYR A 1 29 ? -11.207 -3.314 -1.027 1.00 0.20 29 TYR A C 14
ATOM 13910 O O . TYR A 1 29 ? -10.097 -3.847 -1.081 1.00 0.18 29 TYR A O 14
ATOM 13928 N N . PRO A 1 30 ? -12.101 -3.370 -2.035 1.00 0.25 30 PRO A N 14
ATOM 13929 C CA . PRO A 1 30 ? -11.838 -3.997 -3.342 1.00 0.28 30 PRO A CA 14
ATOM 13930 C C . PRO A 1 30 ? -10.454 -3.698 -3.910 1.00 0.25 30 PRO A C 14
ATOM 13931 O O . PRO A 1 30 ? -9.886 -2.638 -3.636 1.00 0.23 30 PRO A O 14
ATOM 13942 N N . ALA A 1 31 ? -9.929 -4.613 -4.717 1.00 0.25 31 ALA A N 14
ATOM 13943 C CA . ALA A 1 31 ? -8.574 -4.487 -5.245 1.00 0.25 31 ALA A CA 14
ATOM 13944 C C . ALA A 1 31 ? -8.319 -3.121 -5.896 1.00 0.20 31 ALA A C 14
ATOM 13945 O O . ALA A 1 31 ? -7.383 -2.427 -5.498 1.00 0.21 31 ALA A O 14
ATOM 13952 N N . PRO A 1 32 ? -9.142 -2.694 -6.885 1.00 0.20 32 PRO A N 14
ATOM 13953 C CA . PRO A 1 32 ? -8.959 -1.401 -7.562 1.00 0.21 32 PRO A CA 14
ATOM 13954 C C . PRO A 1 32 ? -8.896 -0.227 -6.586 1.00 0.18 32 PRO A C 14
ATOM 13955 O O . PRO A 1 32 ? -8.206 0.761 -6.838 1.00 0.25 32 PRO A O 14
ATOM 13966 N N . GLU A 1 33 ? -9.606 -0.347 -5.468 1.00 0.16 33 GLU A N 14
ATOM 13967 C CA . GLU A 1 33 ? -9.619 0.696 -4.453 1.00 0.18 33 GLU A CA 14
ATOM 13968 C C . GLU A 1 33 ? -8.229 0.883 -3.865 1.00 0.14 33 GLU A C 14
ATOM 13969 O O . GLU A 1 33 ? -7.633 1.958 -3.973 1.00 0.17 33 GLU A O 14
ATOM 13981 N N . VAL A 1 34 ? -7.715 -0.178 -3.258 1.00 0.12 34 VAL A N 14
ATOM 13982 C CA . VAL A 1 34 ? -6.397 -0.152 -2.638 1.00 0.11 34 VAL A CA 14
ATOM 13983 C C . VAL A 1 34 ? -5.295 -0.011 -3.690 1.00 0.13 34 VAL A C 14
ATOM 13984 O O . VAL A 1 34 ? -4.263 0.607 -3.437 1.00 0.15 34 VAL A O 14
ATOM 13997 N N . TYR A 1 35 ? -5.532 -0.557 -4.877 1.00 0.17 35 TYR A N 14
ATOM 13998 C CA . TYR A 1 35 ? -4.570 -0.470 -5.970 1.00 0.22 35 TYR A CA 14
ATOM 13999 C C . TYR A 1 35 ? -4.357 0.987 -6.389 1.00 0.20 35 TYR A C 14
ATOM 14000 O O . TYR A 1 35 ? -3.219 1.446 -6.515 1.00 0.23 35 TYR A O 14
ATOM 14018 N N . ASP A 1 36 ? -5.455 1.710 -6.594 1.00 0.19 36 ASP A N 14
ATOM 14019 C CA . ASP A 1 36 ? -5.388 3.123 -6.971 1.00 0.21 36 ASP A CA 14
ATOM 14020 C C . ASP A 1 36 ? -4.723 3.922 -5.866 1.00 0.18 36 ASP A C 14
ATOM 14021 O O . ASP A 1 36 ? -3.863 4.767 -6.112 1.00 0.23 36 ASP A O 14
ATOM 14030 N N . ALA A 1 37 ? -5.148 3.637 -4.646 1.00 0.14 37 ALA A N 14
ATOM 14031 C CA . ALA A 1 37 ? -4.586 4.261 -3.459 1.00 0.15 37 ALA A CA 14
ATOM 14032 C C . ALA A 1 37 ? -3.082 4.032 -3.384 1.00 0.12 37 ALA A C 14
ATOM 14033 O O . ALA A 1 37 ? -2.313 4.974 -3.202 1.00 0.15 37 ALA A O 14
ATOM 14040 N N . LEU A 1 38 ? -2.678 2.773 -3.537 1.00 0.11 38 LEU A N 14
ATOM 14041 C CA . LEU A 1 38 ? -1.263 2.399 -3.544 1.00 0.12 38 LEU A CA 14
ATOM 14042 C C . LEU A 1 38 ? -0.496 3.227 -4.561 1.00 0.14 38 LEU A C 14
ATOM 14043 O O . LEU A 1 38 ? 0.564 3.772 -4.256 1.00 0.16 38 LEU A O 14
ATOM 14059 N N . SER A 1 39 ? -1.053 3.312 -5.766 1.00 0.16 39 SER A N 14
ATOM 14060 C CA . SER A 1 39 ? -0.444 4.045 -6.869 1.00 0.21 39 SER A CA 14
ATOM 14061 C C . SER A 1 39 ? -0.062 5.460 -6.438 1.00 0.20 39 SER A C 14
ATOM 14062 O O . SER A 1 39 ? 1.001 5.968 -6.805 1.00 0.24 39 SER A O 14
ATOM 14070 N N . GLN A 1 40 ? -0.925 6.078 -5.641 1.00 0.20 40 GLN A N 14
ATOM 14071 C CA . GLN A 1 40 ? -0.674 7.416 -5.133 1.00 0.23 40 GLN A CA 14
ATOM 14072 C C . GLN A 1 40 ? 0.544 7.434 -4.218 1.00 0.21 40 GLN A C 14
ATOM 14073 O O . GLN A 1 40 ? 1.434 8.263 -4.384 1.00 0.24 40 GLN A O 14
ATOM 14087 N N . LEU A 1 41 ? 0.604 6.500 -3.275 1.00 0.20 41 LEU A N 14
ATOM 14088 C CA . LEU A 1 41 ? 1.701 6.474 -2.309 1.00 0.21 41 LEU A CA 14
ATOM 14089 C C . LEU A 1 41 ? 3.014 6.115 -2.987 1.00 0.17 41 LEU A C 14
ATOM 14090 O O . LEU A 1 41 ? 4.079 6.591 -2.588 1.00 0.20 41 LEU A O 14
ATOM 14106 N N . ILE A 1 42 ? 2.935 5.268 -4.003 1.00 0.15 42 ILE A N 14
ATOM 14107 C CA . ILE A 1 42 ? 4.108 4.903 -4.783 1.00 0.17 42 ILE A CA 14
ATOM 14108 C C . ILE A 1 42 ? 4.663 6.140 -5.482 1.00 0.19 42 ILE A C 14
ATOM 14109 O O . ILE A 1 42 ? 5.872 6.381 -5.499 1.00 0.23 42 ILE A O 14
ATOM 14125 N N . LYS A 1 43 ? 3.755 6.933 -6.028 1.00 0.21 43 LYS A N 14
ATOM 14126 C CA . LYS A 1 43 ? 4.096 8.185 -6.680 1.00 0.28 43 LYS A CA 14
ATOM 14127 C C . LYS A 1 43 ? 4.727 9.168 -5.692 1.00 0.29 43 LYS A C 14
ATOM 14128 O O . LYS A 1 43 ? 5.713 9.830 -6.005 1.00 0.37 43 LYS A O 14
ATOM 14147 N N . GLU A 1 44 ? 4.162 9.238 -4.493 1.00 0.27 44 GLU A N 14
ATOM 14148 C CA . GLU A 1 44 ? 4.613 10.179 -3.470 1.00 0.35 44 GLU A CA 14
ATOM 14149 C C . GLU A 1 44 ? 5.882 9.698 -2.761 1.00 0.35 44 GLU A C 14
ATOM 14150 O O . GLU A 1 44 ? 6.267 10.253 -1.730 1.00 0.43 44 GLU A O 14
ATOM 14162 N N . ASN A 1 45 ? 6.503 8.654 -3.309 1.00 0.31 45 ASN A N 14
ATOM 14163 C CA . ASN A 1 45 ? 7.762 8.114 -2.788 1.00 0.36 45 ASN A CA 14
ATOM 14164 C C . ASN A 1 45 ? 7.590 7.602 -1.356 1.00 0.35 45 ASN A C 14
ATOM 14165 O O . ASN A 1 45 ? 8.519 7.626 -0.548 1.00 0.47 45 ASN A O 14
ATOM 14176 N N . LYS A 1 46 ? 6.383 7.149 -1.047 1.00 0.25 46 LYS A N 14
ATOM 14177 C CA . LYS A 1 46 ? 6.114 6.498 0.226 1.00 0.26 46 LYS A CA 14
ATOM 14178 C C . LYS A 1 46 ? 6.312 4.999 0.074 1.00 0.17 46 LYS A C 14
ATOM 14179 O O . LYS A 1 46 ? 6.935 4.345 0.909 1.00 0.15 46 LYS A O 14
ATOM 14198 N N . VAL A 1 47 ? 5.780 4.467 -1.013 1.00 0.21 47 VAL A N 14
ATOM 14199 C CA . VAL A 1 47 ? 5.835 3.042 -1.275 1.00 0.16 47 VAL A CA 14
ATOM 14200 C C . VAL A 1 47 ? 6.574 2.776 -2.578 1.00 0.16 47 VAL A C 14
ATOM 14201 O O . VAL A 1 47 ? 6.460 3.540 -3.535 1.00 0.21 47 VAL A O 14
ATOM 14214 N N . GLY A 1 48 ? 7.351 1.713 -2.601 1.00 0.16 48 GLY A N 14
ATOM 14215 C CA . GLY A 1 48 ? 8.016 1.314 -3.816 1.00 0.19 48 GLY A CA 14
ATOM 14216 C C . GLY A 1 48 ? 7.565 -0.053 -4.263 1.00 0.19 48 GLY A C 14
ATOM 14217 O O . GLY A 1 48 ? 7.453 -0.968 -3.445 1.00 0.21 48 GLY A O 14
ATOM 14221 N N . ARG A 1 49 ? 7.282 -0.199 -5.546 1.00 0.18 49 ARG A N 14
ATOM 14222 C CA . ARG A 1 49 ? 6.893 -1.490 -6.078 1.00 0.20 49 ARG A CA 14
ATOM 14223 C C . ARG A 1 49 ? 8.111 -2.363 -6.280 1.00 0.25 49 ARG A C 14
ATOM 14224 O O . ARG A 1 49 ? 9.138 -1.912 -6.789 1.00 0.36 49 ARG A O 14
ATOM 14245 N N . ARG A 1 50 ? 7.992 -3.602 -5.871 1.00 0.34 50 ARG A N 14
ATOM 14246 C CA . ARG A 1 50 ? 9.010 -4.593 -6.124 1.00 0.47 50 ARG A CA 14
ATOM 14247 C C . ARG A 1 50 ? 8.345 -5.827 -6.706 1.00 0.50 50 ARG A C 14
ATOM 14248 O O . ARG A 1 50 ? 8.229 -6.864 -6.048 1.00 0.54 50 ARG A O 14
ATOM 14269 N N . GLY A 1 51 ? 7.871 -5.689 -7.935 1.00 0.58 51 GLY A N 14
ATOM 14270 C CA . GLY A 1 51 ? 7.176 -6.772 -8.591 1.00 0.70 51 GLY A CA 14
ATOM 14271 C C . GLY A 1 51 ? 5.846 -7.079 -7.935 1.00 0.65 51 GLY A C 14
ATOM 14272 O O . GLY A 1 51 ? 4.876 -6.335 -8.102 1.00 0.71 51 GLY A O 14
ATOM 14276 N N . ARG A 1 52 ? 5.809 -8.159 -7.168 1.00 0.66 52 ARG A N 14
ATOM 14277 C CA . ARG A 1 52 ? 4.570 -8.616 -6.554 1.00 0.73 52 ARG A CA 14
ATOM 14278 C C . ARG A 1 52 ? 4.395 -8.043 -5.149 1.00 0.49 52 ARG A C 14
ATOM 14279 O O . ARG A 1 52 ? 3.282 -8.022 -4.617 1.00 0.52 52 ARG A O 14
ATOM 14300 N N . TYR A 1 53 ? 5.483 -7.576 -4.548 1.00 0.36 53 TYR A N 14
ATOM 14301 C CA . TYR A 1 53 ? 5.413 -7.020 -3.202 1.00 0.27 53 TYR A CA 14
ATOM 14302 C C . TYR A 1 53 ? 5.820 -5.555 -3.188 1.00 0.23 53 TYR A C 14
ATOM 14303 O O . TYR A 1 53 ? 6.522 -5.083 -4.079 1.00 0.27 53 TYR A O 14
ATOM 14321 N N . PHE A 1 54 ? 5.345 -4.841 -2.183 1.00 0.19 54 PHE A N 14
ATOM 14322 C CA . PHE A 1 54 ? 5.575 -3.413 -2.066 1.00 0.17 54 PHE A CA 14
ATOM 14323 C C . PHE A 1 54 ? 6.346 -3.116 -0.795 1.00 0.18 54 PHE A C 14
ATOM 14324 O O . PHE A 1 54 ? 6.058 -3.689 0.255 1.00 0.31 54 PHE A O 14
ATOM 14341 N N . TYR A 1 55 ? 7.322 -2.229 -0.885 1.00 0.14 55 TYR A N 14
ATOM 14342 C CA . TYR A 1 55 ? 8.144 -1.898 0.266 1.00 0.16 55 TYR A CA 14
ATOM 14343 C C . TYR A 1 55 ? 8.012 -0.422 0.628 1.00 0.14 55 TYR A C 14
ATOM 14344 O O . TYR A 1 55 ? 7.822 0.430 -0.239 1.00 0.13 55 TYR A O 14
ATOM 14362 N N . TYR A 1 56 ? 8.096 -0.138 1.920 1.00 0.17 56 TYR A N 14
ATOM 14363 C CA . TYR A 1 56 ? 8.042 1.228 2.417 1.00 0.19 56 TYR A CA 14
ATOM 14364 C C . TYR A 1 56 ? 9.387 1.913 2.218 1.00 0.21 56 TYR A C 14
ATOM 14365 O O . TYR A 1 56 ? 10.416 1.430 2.696 1.00 0.29 56 TYR A O 14
ATOM 14383 N N . ILE A 1 57 ? 9.372 3.034 1.511 1.00 0.21 57 ILE A N 14
ATOM 14384 C CA . ILE A 1 57 ? 10.593 3.761 1.197 1.00 0.26 57 ILE A CA 14
ATOM 14385 C C . ILE A 1 57 ? 11.020 4.636 2.372 1.00 0.37 57 ILE A C 14
ATOM 14386 O O . ILE A 1 57 ? 10.188 5.137 3.130 1.00 0.49 57 ILE A O 14
ATOM 14402 N N . LYS A 1 58 ? 12.331 4.786 2.526 1.00 0.50 58 LYS A N 14
ATOM 14403 C CA . LYS A 1 58 ? 12.906 5.649 3.546 1.00 0.66 58 LYS A CA 14
ATOM 14404 C C . LYS A 1 58 ? 12.524 7.104 3.290 1.00 0.94 58 LYS A C 14
ATOM 14405 O O . LYS A 1 58 ? 12.182 7.479 2.165 1.00 1.31 58 LYS A O 14
ATOM 14424 N N . ARG A 1 59 ? 12.596 7.921 4.326 1.00 1.08 59 ARG A N 14
ATOM 14425 C CA . ARG A 1 59 ? 12.271 9.331 4.200 1.00 1.52 59 ARG A CA 14
ATOM 14426 C C . ARG A 1 59 ? 13.522 10.119 3.830 1.00 1.96 59 ARG A C 14
ATOM 14427 O O . ARG A 1 59 ? 13.719 10.399 2.629 1.00 2.35 59 ARG A O 14
ATOM 14449 N N . MET A 1 1 ? -11.142 12.822 1.821 1.00 2.35 1 MET A N 15
ATOM 14450 C CA . MET A 1 1 ? -10.761 11.590 2.547 1.00 1.69 1 MET A CA 15
ATOM 14451 C C . MET A 1 1 ? -9.971 10.671 1.630 1.00 1.24 1 MET A C 15
ATOM 14452 O O . MET A 1 1 ? -10.381 10.409 0.501 1.00 1.79 1 MET A O 15
ATOM 14468 N N . GLU A 1 2 ? -8.836 10.190 2.117 1.00 0.98 2 GLU A N 15
ATOM 14469 C CA . GLU A 1 2 ? -7.956 9.353 1.314 1.00 0.82 2 GLU A CA 15
ATOM 14470 C C . GLU A 1 2 ? -8.397 7.894 1.356 1.00 0.93 2 GLU A C 15
ATOM 14471 O O . GLU A 1 2 ? -7.974 7.085 0.525 1.00 1.98 2 GLU A O 15
ATOM 14483 N N . ASP A 1 3 ? -9.232 7.570 2.341 1.00 0.54 3 ASP A N 15
ATOM 14484 C CA . ASP A 1 3 ? -9.904 6.272 2.408 1.00 0.60 3 ASP A CA 15
ATOM 14485 C C . ASP A 1 3 ? -8.896 5.123 2.472 1.00 0.42 3 ASP A C 15
ATOM 14486 O O . ASP A 1 3 ? -8.138 5.014 3.439 1.00 0.45 3 ASP A O 15
ATOM 14495 N N . VAL A 1 4 ? -8.891 4.279 1.442 1.00 0.29 4 VAL A N 15
ATOM 14496 C CA . VAL A 1 4 ? -7.964 3.150 1.348 1.00 0.20 4 VAL A CA 15
ATOM 14497 C C . VAL A 1 4 ? -6.528 3.563 1.622 1.00 0.18 4 VAL A C 15
ATOM 14498 O O . VAL A 1 4 ? -5.806 2.857 2.320 1.00 0.23 4 VAL A O 15
ATOM 14511 N N . LYS A 1 5 ? -6.125 4.713 1.083 1.00 0.17 5 LYS A N 15
ATOM 14512 C CA . LYS A 1 5 ? -4.739 5.158 1.161 1.00 0.19 5 LYS A CA 15
ATOM 14513 C C . LYS A 1 5 ? -4.256 5.187 2.601 1.00 0.22 5 LYS A C 15
ATOM 14514 O O . LYS A 1 5 ? -3.128 4.798 2.882 1.00 0.27 5 LYS A O 15
ATOM 14533 N N . GLN A 1 6 ? -5.136 5.601 3.509 1.00 0.25 6 GLN A N 15
ATOM 14534 C CA . GLN A 1 6 ? -4.791 5.717 4.925 1.00 0.32 6 GLN A CA 15
ATOM 14535 C C . GLN A 1 6 ? -4.400 4.360 5.504 1.00 0.28 6 GLN A C 15
ATOM 14536 O O . GLN A 1 6 ? -3.517 4.264 6.359 1.00 0.33 6 GLN A O 15
ATOM 14550 N N . SER A 1 7 ? -5.062 3.319 5.029 1.00 0.25 7 SER A N 15
ATOM 14551 C CA . SER A 1 7 ? -4.760 1.963 5.450 1.00 0.26 7 SER A CA 15
ATOM 14552 C C . SER A 1 7 ? -3.551 1.427 4.686 1.00 0.20 7 SER A C 15
ATOM 14553 O O . SER A 1 7 ? -2.629 0.868 5.277 1.00 0.25 7 SER A O 15
ATOM 14561 N N . VAL A 1 8 ? -3.558 1.639 3.371 1.00 0.15 8 VAL A N 15
ATOM 14562 C CA . VAL A 1 8 ? -2.512 1.130 2.488 1.00 0.15 8 VAL A CA 15
ATOM 14563 C C . VAL A 1 8 ? -1.132 1.611 2.918 1.00 0.16 8 VAL A C 15
ATOM 14564 O O . VAL A 1 8 ? -0.241 0.798 3.169 1.00 0.20 8 VAL A O 15
ATOM 14577 N N . GLU A 1 9 ? -0.968 2.929 3.025 1.00 0.15 9 GLU A N 15
ATOM 14578 C CA . GLU A 1 9 ? 0.328 3.508 3.357 1.00 0.20 9 GLU A CA 15
ATOM 14579 C C . GLU A 1 9 ? 0.835 2.964 4.690 1.00 0.20 9 GLU A C 15
ATOM 14580 O O . GLU A 1 9 ? 2.012 2.640 4.831 1.00 0.25 9 GLU A O 15
ATOM 14592 N N . LYS A 1 10 ? -0.076 2.831 5.648 1.00 0.19 10 LYS A N 15
ATOM 14593 C CA . LYS A 1 10 ? 0.270 2.353 6.977 1.00 0.21 10 LYS A CA 15
ATOM 14594 C C . LYS A 1 10 ? 0.705 0.895 6.948 1.00 0.19 10 LYS A C 15
ATOM 14595 O O . LYS A 1 10 ? 1.725 0.539 7.533 1.00 0.20 10 LYS A O 15
ATOM 14614 N N . ILE A 1 11 ? -0.065 0.056 6.271 1.00 0.19 11 ILE A N 15
ATOM 14615 C CA . ILE A 1 11 ? 0.227 -1.371 6.225 1.00 0.20 11 ILE A CA 15
ATOM 14616 C C . ILE A 1 11 ? 1.580 -1.629 5.563 1.00 0.16 11 ILE A C 15
ATOM 14617 O O . ILE A 1 11 ? 2.321 -2.523 5.975 1.00 0.16 11 ILE A O 15
ATOM 14633 N N . ILE A 1 12 ? 1.915 -0.825 4.557 1.00 0.14 12 ILE A N 15
ATOM 14634 C CA . ILE A 1 12 ? 3.214 -0.930 3.904 1.00 0.14 12 ILE A CA 15
ATOM 14635 C C . ILE A 1 12 ? 4.330 -0.552 4.881 1.00 0.15 12 ILE A C 15
ATOM 14636 O O . ILE A 1 12 ? 5.362 -1.219 4.949 1.00 0.20 12 ILE A O 15
ATOM 14652 N N . LYS A 1 13 ? 4.107 0.518 5.641 1.00 0.18 13 LYS A N 15
ATOM 14653 C CA . LYS A 1 13 ? 5.054 0.951 6.669 1.00 0.23 13 LYS A CA 15
ATOM 14654 C C . LYS A 1 13 ? 5.209 -0.121 7.739 1.00 0.25 13 LYS A C 15
ATOM 14655 O O . LYS A 1 13 ? 6.316 -0.569 8.045 1.00 0.35 13 LYS A O 15
ATOM 14674 N N . ASP A 1 14 ? 4.073 -0.523 8.286 1.00 0.22 14 ASP A N 15
ATOM 14675 C CA . ASP A 1 14 ? 4.014 -1.447 9.409 1.00 0.24 14 ASP A CA 15
ATOM 14676 C C . ASP A 1 14 ? 4.631 -2.800 9.073 1.00 0.24 14 ASP A C 15
ATOM 14677 O O . ASP A 1 14 ? 5.454 -3.323 9.826 1.00 0.30 14 ASP A O 15
ATOM 14686 N N . ARG A 1 15 ? 4.245 -3.362 7.938 1.00 0.22 15 ARG A N 15
ATOM 14687 C CA . ARG A 1 15 ? 4.666 -4.711 7.588 1.00 0.26 15 ARG A CA 15
ATOM 14688 C C . ARG A 1 15 ? 5.958 -4.706 6.787 1.00 0.27 15 ARG A C 15
ATOM 14689 O O . ARG A 1 15 ? 6.534 -5.763 6.528 1.00 0.36 15 ARG A O 15
ATOM 14710 N N . GLU A 1 16 ? 6.392 -3.508 6.401 1.00 0.25 16 GLU A N 15
ATOM 14711 C CA . GLU A 1 16 ? 7.666 -3.291 5.708 1.00 0.29 16 GLU A CA 15
ATOM 14712 C C . GLU A 1 16 ? 7.634 -3.797 4.267 1.00 0.26 16 GLU A C 15
ATOM 14713 O O . GLU A 1 16 ? 7.951 -3.052 3.340 1.00 0.39 16 GLU A O 15
ATOM 14725 N N . TRP A 1 17 ? 7.270 -5.056 4.084 1.00 0.23 17 TRP A N 15
ATOM 14726 C CA . TRP A 1 17 ? 7.109 -5.617 2.755 1.00 0.32 17 TRP A CA 15
ATOM 14727 C C . TRP A 1 17 ? 5.823 -6.434 2.693 1.00 0.26 17 TRP A C 15
ATOM 14728 O O . TRP A 1 17 ? 5.647 -7.411 3.425 1.00 0.31 17 TRP A O 15
ATOM 14749 N N . VAL A 1 18 ? 4.903 -5.995 1.850 1.00 0.20 18 VAL A N 15
ATOM 14750 C CA . VAL A 1 18 ? 3.610 -6.639 1.721 1.00 0.16 18 VAL A CA 15
ATOM 14751 C C . VAL A 1 18 ? 3.242 -6.754 0.249 1.00 0.17 18 VAL A C 15
ATOM 14752 O O . VAL A 1 18 ? 3.577 -5.881 -0.547 1.00 0.21 18 VAL A O 15
ATOM 14765 N N . THR A 1 19 ? 2.590 -7.843 -0.115 1.00 0.20 19 THR A N 15
ATOM 14766 C CA . THR A 1 19 ? 2.154 -8.038 -1.484 1.00 0.23 19 THR A CA 15
ATOM 14767 C C . THR A 1 19 ? 0.761 -7.452 -1.687 1.00 0.21 19 THR A C 15
ATOM 14768 O O . THR A 1 19 ? 0.033 -7.251 -0.711 1.00 0.21 19 THR A O 15
ATOM 14779 N N . PHE A 1 20 ? 0.382 -7.180 -2.929 1.00 0.24 20 PHE A N 15
ATOM 14780 C CA . PHE A 1 20 ? -0.929 -6.602 -3.204 1.00 0.25 20 PHE A CA 15
ATOM 14781 C C . PHE A 1 20 ? -2.025 -7.527 -2.693 1.00 0.25 20 PHE A C 15
ATOM 14782 O O . PHE A 1 20 ? -3.047 -7.080 -2.168 1.00 0.28 20 PHE A O 15
ATOM 14799 N N . ASN A 1 21 ? -1.790 -8.824 -2.828 1.00 0.29 21 ASN A N 15
ATOM 14800 C CA . ASN A 1 21 ? -2.741 -9.825 -2.373 1.00 0.36 21 ASN A CA 15
ATOM 14801 C C . ASN A 1 21 ? -2.819 -9.852 -0.854 1.00 0.33 21 ASN A C 15
ATOM 14802 O O . ASN A 1 21 ? -3.876 -10.126 -0.294 1.00 0.44 21 ASN A O 15
ATOM 14813 N N . ASP A 1 22 ? -1.705 -9.560 -0.186 1.00 0.28 22 ASP A N 15
ATOM 14814 C CA . ASP A 1 22 ? -1.673 -9.565 1.274 1.00 0.30 22 ASP A CA 15
ATOM 14815 C C . ASP A 1 22 ? -2.452 -8.378 1.817 1.00 0.26 22 ASP A C 15
ATOM 14816 O O . ASP A 1 22 ? -3.120 -8.477 2.846 1.00 0.32 22 ASP A O 15
ATOM 14825 N N . LEU A 1 23 ? -2.381 -7.261 1.099 1.00 0.21 23 LEU A N 15
ATOM 14826 C CA . LEU A 1 23 ? -3.137 -6.064 1.448 1.00 0.19 23 LEU A CA 15
ATOM 14827 C C . LEU A 1 23 ? -4.627 -6.368 1.543 1.00 0.19 23 LEU A C 15
ATOM 14828 O O . LEU A 1 23 ? -5.304 -5.895 2.447 1.00 0.23 23 LEU A O 15
ATOM 14844 N N . LEU A 1 24 ? -5.122 -7.185 0.623 1.00 0.19 24 LEU A N 15
ATOM 14845 C CA . LEU A 1 24 ? -6.544 -7.505 0.552 1.00 0.20 24 LEU A CA 15
ATOM 14846 C C . LEU A 1 24 ? -7.029 -8.248 1.797 1.00 0.20 24 LEU A C 15
ATOM 14847 O O . LEU A 1 24 ? -8.219 -8.230 2.117 1.00 0.25 24 LEU A O 15
ATOM 14863 N N . LYS A 1 25 ? -6.111 -8.893 2.503 1.00 0.20 25 LYS A N 15
ATOM 14864 C CA . LYS A 1 25 ? -6.459 -9.628 3.714 1.00 0.24 25 LYS A CA 15
ATOM 14865 C C . LYS A 1 25 ? -6.705 -8.673 4.875 1.00 0.23 25 LYS A C 15
ATOM 14866 O O . LYS A 1 25 ? -7.489 -8.961 5.774 1.00 0.32 25 LYS A O 15
ATOM 14885 N N . TYR A 1 26 ? -6.040 -7.529 4.842 1.00 0.20 26 TYR A N 15
ATOM 14886 C CA . TYR A 1 26 ? -6.134 -6.565 5.929 1.00 0.21 26 TYR A CA 15
ATOM 14887 C C . TYR A 1 26 ? -6.944 -5.347 5.502 1.00 0.25 26 TYR A C 15
ATOM 14888 O O . TYR A 1 26 ? -7.340 -4.522 6.326 1.00 0.44 26 TYR A O 15
ATOM 14906 N N . ILE A 1 27 ? -7.185 -5.250 4.209 1.00 0.23 27 ILE A N 15
ATOM 14907 C CA . ILE A 1 27 ? -7.971 -4.174 3.641 1.00 0.25 27 ILE A CA 15
ATOM 14908 C C . ILE A 1 27 ? -9.241 -4.736 3.002 1.00 0.22 27 ILE A C 15
ATOM 14909 O O . ILE A 1 27 ? -9.176 -5.439 1.997 1.00 0.27 27 ILE A O 15
ATOM 14925 N N . PRO A 1 28 ? -10.412 -4.444 3.592 1.00 0.21 28 PRO A N 15
ATOM 14926 C CA . PRO A 1 28 ? -11.701 -4.950 3.098 1.00 0.26 28 PRO A CA 15
ATOM 14927 C C . PRO A 1 28 ? -12.171 -4.229 1.838 1.00 0.28 28 PRO A C 15
ATOM 14928 O O . PRO A 1 28 ? -13.220 -4.544 1.279 1.00 0.43 28 PRO A O 15
ATOM 14939 N N . TYR A 1 29 ? -11.391 -3.255 1.408 1.00 0.18 29 TYR A N 15
ATOM 14940 C CA . TYR A 1 29 ? -11.695 -2.481 0.216 1.00 0.20 29 TYR A CA 15
ATOM 14941 C C . TYR A 1 29 ? -11.258 -3.234 -1.034 1.00 0.20 29 TYR A C 15
ATOM 14942 O O . TYR A 1 29 ? -10.171 -3.812 -1.066 1.00 0.18 29 TYR A O 15
ATOM 14960 N N . PRO A 1 30 ? -12.132 -3.269 -2.055 1.00 0.25 30 PRO A N 15
ATOM 14961 C CA . PRO A 1 30 ? -11.859 -3.928 -3.343 1.00 0.28 30 PRO A CA 15
ATOM 14962 C C . PRO A 1 30 ? -10.484 -3.604 -3.918 1.00 0.25 30 PRO A C 15
ATOM 14963 O O . PRO A 1 30 ? -9.969 -2.504 -3.705 1.00 0.23 30 PRO A O 15
ATOM 14974 N N . ALA A 1 31 ? -9.911 -4.545 -4.659 1.00 0.25 31 ALA A N 15
ATOM 14975 C CA . ALA A 1 31 ? -8.561 -4.389 -5.200 1.00 0.25 31 ALA A CA 15
ATOM 14976 C C . ALA A 1 31 ? -8.351 -3.039 -5.902 1.00 0.20 31 ALA A C 15
ATOM 14977 O O . ALA A 1 31 ? -7.414 -2.317 -5.559 1.00 0.21 31 ALA A O 15
ATOM 14984 N N . PRO A 1 32 ? -9.212 -2.660 -6.876 1.00 0.20 32 PRO A N 15
ATOM 14985 C CA . PRO A 1 32 ? -9.076 -1.386 -7.594 1.00 0.21 32 PRO A CA 15
ATOM 14986 C C . PRO A 1 32 ? -8.990 -0.177 -6.663 1.00 0.18 32 PRO A C 15
ATOM 14987 O O . PRO A 1 32 ? -8.332 0.813 -6.984 1.00 0.25 32 PRO A O 15
ATOM 14998 N N . GLU A 1 33 ? -9.638 -0.267 -5.507 1.00 0.16 33 GLU A N 15
ATOM 14999 C CA . GLU A 1 33 ? -9.627 0.826 -4.542 1.00 0.18 33 GLU A CA 15
ATOM 15000 C C . GLU A 1 33 ? -8.248 0.960 -3.910 1.00 0.14 33 GLU A C 15
ATOM 15001 O O . GLU A 1 33 ? -7.628 2.022 -3.958 1.00 0.17 33 GLU A O 15
ATOM 15013 N N . VAL A 1 34 ? -7.768 -0.132 -3.329 1.00 0.12 34 VAL A N 15
ATOM 15014 C CA . VAL A 1 34 ? -6.459 -0.145 -2.686 1.00 0.11 34 VAL A CA 15
ATOM 15015 C C . VAL A 1 34 ? -5.340 0.026 -3.715 1.00 0.13 34 VAL A C 15
ATOM 15016 O O . VAL A 1 34 ? -4.299 0.605 -3.415 1.00 0.15 34 VAL A O 15
ATOM 15029 N N . TYR A 1 35 ? -5.571 -0.441 -4.933 1.00 0.17 35 TYR A N 15
ATOM 15030 C CA . TYR A 1 35 ? -4.606 -0.269 -6.011 1.00 0.22 35 TYR A CA 15
ATOM 15031 C C . TYR A 1 35 ? -4.481 1.211 -6.374 1.00 0.20 35 TYR A C 15
ATOM 15032 O O . TYR A 1 35 ? -3.378 1.728 -6.561 1.00 0.23 35 TYR A O 15
ATOM 15050 N N . ASP A 1 36 ? -5.624 1.886 -6.460 1.00 0.19 36 ASP A N 15
ATOM 15051 C CA . ASP A 1 36 ? -5.663 3.319 -6.751 1.00 0.21 36 ASP A CA 15
ATOM 15052 C C . ASP A 1 36 ? -5.003 4.096 -5.629 1.00 0.18 36 ASP A C 15
ATOM 15053 O O . ASP A 1 36 ? -4.288 5.071 -5.850 1.00 0.23 36 ASP A O 15
ATOM 15062 N N . ALA A 1 37 ? -5.292 3.668 -4.421 1.00 0.14 37 ALA A N 15
ATOM 15063 C CA . ALA A 1 37 ? -4.665 4.226 -3.238 1.00 0.15 37 ALA A CA 15
ATOM 15064 C C . ALA A 1 37 ? -3.156 4.008 -3.270 1.00 0.12 37 ALA A C 15
ATOM 15065 O O . ALA A 1 37 ? -2.383 4.941 -3.062 1.00 0.15 37 ALA A O 15
ATOM 15072 N N . LEU A 1 38 ? -2.757 2.769 -3.542 1.00 0.11 38 LEU A N 15
ATOM 15073 C CA . LEU A 1 38 ? -1.344 2.390 -3.585 1.00 0.12 38 LEU A CA 15
ATOM 15074 C C . LEU A 1 38 ? -0.560 3.263 -4.553 1.00 0.14 38 LEU A C 15
ATOM 15075 O O . LEU A 1 38 ? 0.498 3.784 -4.200 1.00 0.16 38 LEU A O 15
ATOM 15091 N N . SER A 1 39 ? -1.082 3.423 -5.767 1.00 0.16 39 SER A N 15
ATOM 15092 C CA . SER A 1 39 ? -0.387 4.178 -6.805 1.00 0.21 39 SER A CA 15
ATOM 15093 C C . SER A 1 39 ? -0.094 5.597 -6.341 1.00 0.20 39 SER A C 15
ATOM 15094 O O . SER A 1 39 ? 0.949 6.160 -6.662 1.00 0.24 39 SER A O 15
ATOM 15102 N N . GLN A 1 40 ? -1.017 6.156 -5.575 1.00 0.20 40 GLN A N 15
ATOM 15103 C CA . GLN A 1 40 ? -0.819 7.460 -4.960 1.00 0.23 40 GLN A CA 15
ATOM 15104 C C . GLN A 1 40 ? 0.419 7.464 -4.064 1.00 0.21 40 GLN A C 15
ATOM 15105 O O . GLN A 1 40 ? 1.272 8.336 -4.196 1.00 0.24 40 GLN A O 15
ATOM 15119 N N . LEU A 1 41 ? 0.536 6.478 -3.174 1.00 0.20 41 LEU A N 15
ATOM 15120 C CA . LEU A 1 41 ? 1.700 6.397 -2.287 1.00 0.21 41 LEU A CA 15
ATOM 15121 C C . LEU A 1 41 ? 2.968 6.147 -3.086 1.00 0.17 41 LEU A C 15
ATOM 15122 O O . LEU A 1 41 ? 4.020 6.709 -2.792 1.00 0.20 41 LEU A O 15
ATOM 15138 N N . ILE A 1 42 ? 2.867 5.292 -4.088 1.00 0.15 42 ILE A N 15
ATOM 15139 C CA . ILE A 1 42 ? 3.994 4.994 -4.958 1.00 0.17 42 ILE A CA 15
ATOM 15140 C C . ILE A 1 42 ? 4.461 6.267 -5.662 1.00 0.19 42 ILE A C 15
ATOM 15141 O O . ILE A 1 42 ? 5.655 6.569 -5.708 1.00 0.23 42 ILE A O 15
ATOM 15157 N N . LYS A 1 43 ? 3.499 7.018 -6.172 1.00 0.21 43 LYS A N 15
ATOM 15158 C CA . LYS A 1 43 ? 3.755 8.299 -6.815 1.00 0.28 43 LYS A CA 15
ATOM 15159 C C . LYS A 1 43 ? 4.320 9.320 -5.818 1.00 0.29 43 LYS A C 15
ATOM 15160 O O . LYS A 1 43 ? 5.139 10.169 -6.178 1.00 0.37 43 LYS A O 15
ATOM 15179 N N . GLU A 1 44 ? 3.890 9.226 -4.564 1.00 0.27 44 GLU A N 15
ATOM 15180 C CA . GLU A 1 44 ? 4.394 10.093 -3.503 1.00 0.35 44 GLU A CA 15
ATOM 15181 C C . GLU A 1 44 ? 5.734 9.599 -2.954 1.00 0.35 44 GLU A C 15
ATOM 15182 O O . GLU A 1 44 ? 6.208 10.090 -1.929 1.00 0.43 44 GLU A O 15
ATOM 15194 N N . ASN A 1 45 ? 6.337 8.633 -3.650 1.00 0.31 45 ASN A N 15
ATOM 15195 C CA . ASN A 1 45 ? 7.609 8.039 -3.249 1.00 0.36 45 ASN A CA 15
ATOM 15196 C C . ASN A 1 45 ? 7.534 7.492 -1.832 1.00 0.35 45 ASN A C 15
ATOM 15197 O O . ASN A 1 45 ? 8.508 7.532 -1.079 1.00 0.47 45 ASN A O 15
ATOM 15208 N N . LYS A 1 46 ? 6.364 6.989 -1.479 1.00 0.25 46 LYS A N 15
ATOM 15209 C CA . LYS A 1 46 ? 6.146 6.389 -0.177 1.00 0.26 46 LYS A CA 15
ATOM 15210 C C . LYS A 1 46 ? 6.293 4.883 -0.272 1.00 0.17 46 LYS A C 15
ATOM 15211 O O . LYS A 1 46 ? 6.926 4.257 0.567 1.00 0.15 46 LYS A O 15
ATOM 15230 N N . VAL A 1 47 ? 5.711 4.305 -1.305 1.00 0.21 47 VAL A N 15
ATOM 15231 C CA . VAL A 1 47 ? 5.776 2.869 -1.496 1.00 0.16 47 VAL A CA 15
ATOM 15232 C C . VAL A 1 47 ? 6.499 2.540 -2.793 1.00 0.16 47 VAL A C 15
ATOM 15233 O O . VAL A 1 47 ? 6.255 3.161 -3.827 1.00 0.21 47 VAL A O 15
ATOM 15246 N N . GLY A 1 48 ? 7.404 1.582 -2.725 1.00 0.16 48 GLY A N 15
ATOM 15247 C CA . GLY A 1 48 ? 8.101 1.137 -3.908 1.00 0.19 48 GLY A CA 15
ATOM 15248 C C . GLY A 1 48 ? 7.712 -0.276 -4.275 1.00 0.19 48 GLY A C 15
ATOM 15249 O O . GLY A 1 48 ? 7.682 -1.158 -3.414 1.00 0.21 48 GLY A O 15
ATOM 15253 N N . ARG A 1 49 ? 7.391 -0.494 -5.539 1.00 0.18 49 ARG A N 15
ATOM 15254 C CA . ARG A 1 49 ? 7.024 -1.821 -6.006 1.00 0.20 49 ARG A CA 15
ATOM 15255 C C . ARG A 1 49 ? 8.279 -2.634 -6.281 1.00 0.25 49 ARG A C 15
ATOM 15256 O O . ARG A 1 49 ? 9.064 -2.305 -7.170 1.00 0.36 49 ARG A O 15
ATOM 15277 N N . ARG A 1 50 ? 8.469 -3.681 -5.508 1.00 0.34 50 ARG A N 15
ATOM 15278 C CA . ARG A 1 50 ? 9.616 -4.557 -5.671 1.00 0.47 50 ARG A CA 15
ATOM 15279 C C . ARG A 1 50 ? 9.136 -5.918 -6.155 1.00 0.50 50 ARG A C 15
ATOM 15280 O O . ARG A 1 50 ? 9.006 -6.858 -5.370 1.00 0.54 50 ARG A O 15
ATOM 15301 N N . GLY A 1 51 ? 8.829 -5.991 -7.443 1.00 0.58 51 GLY A N 15
ATOM 15302 C CA . GLY A 1 51 ? 8.426 -7.242 -8.055 1.00 0.70 51 GLY A CA 15
ATOM 15303 C C . GLY A 1 51 ? 7.152 -7.810 -7.464 1.00 0.65 51 GLY A C 15
ATOM 15304 O O . GLY A 1 51 ? 6.048 -7.399 -7.826 1.00 0.71 51 GLY A O 15
ATOM 15308 N N . ARG A 1 52 ? 7.309 -8.742 -6.540 1.00 0.66 52 ARG A N 15
ATOM 15309 C CA . ARG A 1 52 ? 6.184 -9.437 -5.937 1.00 0.73 52 ARG A CA 15
ATOM 15310 C C . ARG A 1 52 ? 5.513 -8.582 -4.864 1.00 0.49 52 ARG A C 15
ATOM 15311 O O . ARG A 1 52 ? 4.288 -8.551 -4.762 1.00 0.52 52 ARG A O 15
ATOM 15332 N N . TYR A 1 53 ? 6.312 -7.871 -4.080 1.00 0.36 53 TYR A N 15
ATOM 15333 C CA . TYR A 1 53 ? 5.787 -7.145 -2.929 1.00 0.27 53 TYR A CA 15
ATOM 15334 C C . TYR A 1 53 ? 6.150 -5.668 -2.967 1.00 0.23 53 TYR A C 15
ATOM 15335 O O . TYR A 1 53 ? 6.894 -5.215 -3.837 1.00 0.27 53 TYR A O 15
ATOM 15353 N N . PHE A 1 54 ? 5.597 -4.925 -2.022 1.00 0.19 54 PHE A N 15
ATOM 15354 C CA . PHE A 1 54 ? 5.814 -3.493 -1.922 1.00 0.17 54 PHE A CA 15
ATOM 15355 C C . PHE A 1 54 ? 6.551 -3.173 -0.630 1.00 0.18 54 PHE A C 15
ATOM 15356 O O . PHE A 1 54 ? 6.261 -3.762 0.412 1.00 0.31 54 PHE A O 15
ATOM 15373 N N . TYR A 1 55 ? 7.496 -2.249 -0.699 1.00 0.14 55 TYR A N 15
ATOM 15374 C CA . TYR A 1 55 ? 8.233 -1.826 0.484 1.00 0.16 55 TYR A CA 15
ATOM 15375 C C . TYR A 1 55 ? 8.046 -0.331 0.695 1.00 0.14 55 TYR A C 15
ATOM 15376 O O . TYR A 1 55 ? 7.739 0.400 -0.250 1.00 0.13 55 TYR A O 15
ATOM 15394 N N . TYR A 1 56 ? 8.223 0.123 1.926 1.00 0.17 56 TYR A N 15
ATOM 15395 C CA . TYR A 1 56 ? 8.034 1.532 2.238 1.00 0.19 56 TYR A CA 15
ATOM 15396 C C . TYR A 1 56 ? 9.341 2.300 2.096 1.00 0.21 56 TYR A C 15
ATOM 15397 O O . TYR A 1 56 ? 10.359 1.944 2.696 1.00 0.29 56 TYR A O 15
ATOM 15415 N N . ILE A 1 57 ? 9.290 3.353 1.299 1.00 0.21 57 ILE A N 15
ATOM 15416 C CA . ILE A 1 57 ? 10.429 4.225 1.080 1.00 0.26 57 ILE A CA 15
ATOM 15417 C C . ILE A 1 57 ? 10.512 5.243 2.213 1.00 0.37 57 ILE A C 15
ATOM 15418 O O . ILE A 1 57 ? 9.490 5.722 2.703 1.00 0.49 57 ILE A O 15
ATOM 15434 N N . LYS A 1 58 ? 11.736 5.548 2.626 1.00 0.50 58 LYS A N 15
ATOM 15435 C CA . LYS A 1 58 ? 11.992 6.413 3.774 1.00 0.66 58 LYS A CA 15
ATOM 15436 C C . LYS A 1 58 ? 11.292 7.769 3.654 1.00 0.94 58 LYS A C 15
ATOM 15437 O O . LYS A 1 58 ? 11.177 8.327 2.558 1.00 1.31 58 LYS A O 15
ATOM 15456 N N . ARG A 1 59 ? 10.857 8.286 4.809 1.00 1.08 59 ARG A N 15
ATOM 15457 C CA . ARG A 1 59 ? 10.137 9.543 4.915 1.00 1.52 59 ARG A CA 15
ATOM 15458 C C . ARG A 1 59 ? 8.761 9.465 4.257 1.00 1.96 59 ARG A C 15
ATOM 15459 O O . ARG A 1 59 ? 8.614 9.910 3.103 1.00 2.35 59 ARG A O 15
ATOM 15481 N N . MET A 1 1 ? -10.717 11.309 5.445 1.00 2.35 1 MET A N 16
ATOM 15482 C CA . MET A 1 1 ? -9.477 10.511 5.573 1.00 1.69 1 MET A CA 16
ATOM 15483 C C . MET A 1 1 ? -8.987 10.044 4.204 1.00 1.24 1 MET A C 16
ATOM 15484 O O . MET A 1 1 ? -8.664 8.872 4.019 1.00 1.79 1 MET A O 16
ATOM 15500 N N . GLU A 1 2 ? -8.922 10.978 3.254 1.00 0.98 2 GLU A N 16
ATOM 15501 C CA . GLU A 1 2 ? -8.479 10.685 1.890 1.00 0.82 2 GLU A CA 16
ATOM 15502 C C . GLU A 1 2 ? -9.301 9.570 1.246 1.00 0.93 2 GLU A C 16
ATOM 15503 O O . GLU A 1 2 ? -10.417 9.795 0.769 1.00 1.98 2 GLU A O 16
ATOM 15515 N N . ASP A 1 3 ? -8.748 8.368 1.271 1.00 0.54 3 ASP A N 16
ATOM 15516 C CA . ASP A 1 3 ? -9.323 7.213 0.595 1.00 0.60 3 ASP A CA 16
ATOM 15517 C C . ASP A 1 3 ? -8.809 5.947 1.266 1.00 0.42 3 ASP A C 16
ATOM 15518 O O . ASP A 1 3 ? -8.386 5.979 2.423 1.00 0.45 3 ASP A O 16
ATOM 15527 N N . VAL A 1 4 ? -8.831 4.844 0.523 1.00 0.29 4 VAL A N 16
ATOM 15528 C CA . VAL A 1 4 ? -8.156 3.604 0.917 1.00 0.20 4 VAL A CA 16
ATOM 15529 C C . VAL A 1 4 ? -6.725 3.873 1.374 1.00 0.18 4 VAL A C 16
ATOM 15530 O O . VAL A 1 4 ? -6.176 3.151 2.207 1.00 0.23 4 VAL A O 16
ATOM 15543 N N . LYS A 1 5 ? -6.149 4.937 0.815 1.00 0.17 5 LYS A N 16
ATOM 15544 C CA . LYS A 1 5 ? -4.734 5.257 0.949 1.00 0.19 5 LYS A CA 16
ATOM 15545 C C . LYS A 1 5 ? -4.244 5.212 2.395 1.00 0.22 5 LYS A C 16
ATOM 15546 O O . LYS A 1 5 ? -3.132 4.758 2.650 1.00 0.27 5 LYS A O 16
ATOM 15565 N N . GLN A 1 6 ? -5.078 5.652 3.334 1.00 0.25 6 GLN A N 16
ATOM 15566 C CA . GLN A 1 6 ? -4.695 5.685 4.746 1.00 0.32 6 GLN A CA 16
ATOM 15567 C C . GLN A 1 6 ? -4.314 4.297 5.252 1.00 0.28 6 GLN A C 16
ATOM 15568 O O . GLN A 1 6 ? -3.299 4.129 5.929 1.00 0.33 6 GLN A O 16
ATOM 15582 N N . SER A 1 7 ? -5.129 3.306 4.919 1.00 0.25 7 SER A N 16
ATOM 15583 C CA . SER A 1 7 ? -4.878 1.939 5.344 1.00 0.26 7 SER A CA 16
ATOM 15584 C C . SER A 1 7 ? -3.778 1.313 4.493 1.00 0.20 7 SER A C 16
ATOM 15585 O O . SER A 1 7 ? -2.942 0.560 4.992 1.00 0.25 7 SER A O 16
ATOM 15593 N N . VAL A 1 8 ? -3.777 1.657 3.213 1.00 0.15 8 VAL A N 16
ATOM 15594 C CA . VAL A 1 8 ? -2.810 1.114 2.267 1.00 0.15 8 VAL A CA 16
ATOM 15595 C C . VAL A 1 8 ? -1.389 1.454 2.692 1.00 0.16 8 VAL A C 16
ATOM 15596 O O . VAL A 1 8 ? -0.562 0.562 2.883 1.00 0.20 8 VAL A O 16
ATOM 15609 N N . GLU A 1 9 ? -1.122 2.745 2.871 1.00 0.15 9 GLU A N 16
ATOM 15610 C CA . GLU A 1 9 ? 0.209 3.199 3.243 1.00 0.20 9 GLU A CA 16
ATOM 15611 C C . GLU A 1 9 ? 0.606 2.632 4.602 1.00 0.20 9 GLU A C 16
ATOM 15612 O O . GLU A 1 9 ? 1.755 2.252 4.813 1.00 0.25 9 GLU A O 16
ATOM 15624 N N . LYS A 1 10 ? -0.368 2.542 5.502 1.00 0.19 10 LYS A N 16
ATOM 15625 C CA . LYS A 1 10 ? -0.123 2.092 6.863 1.00 0.21 10 LYS A CA 16
ATOM 15626 C C . LYS A 1 10 ? 0.402 0.666 6.888 1.00 0.19 10 LYS A C 16
ATOM 15627 O O . LYS A 1 10 ? 1.398 0.382 7.548 1.00 0.20 10 LYS A O 16
ATOM 15646 N N . ILE A 1 11 ? -0.261 -0.227 6.164 1.00 0.19 11 ILE A N 16
ATOM 15647 C CA . ILE A 1 11 ? 0.139 -1.626 6.145 1.00 0.20 11 ILE A CA 16
ATOM 15648 C C . ILE A 1 11 ? 1.541 -1.771 5.561 1.00 0.16 11 ILE A C 16
ATOM 15649 O O . ILE A 1 11 ? 2.336 -2.589 6.028 1.00 0.16 11 ILE A O 16
ATOM 15665 N N . ILE A 1 12 ? 1.847 -0.957 4.559 1.00 0.14 12 ILE A N 16
ATOM 15666 C CA . ILE A 1 12 ? 3.176 -0.955 3.965 1.00 0.14 12 ILE A CA 16
ATOM 15667 C C . ILE A 1 12 ? 4.213 -0.492 4.989 1.00 0.15 12 ILE A C 16
ATOM 15668 O O . ILE A 1 12 ? 5.308 -1.034 5.066 1.00 0.20 12 ILE A O 16
ATOM 15684 N N . LYS A 1 13 ? 3.850 0.510 5.784 1.00 0.18 13 LYS A N 16
ATOM 15685 C CA . LYS A 1 13 ? 4.733 1.027 6.828 1.00 0.23 13 LYS A CA 16
ATOM 15686 C C . LYS A 1 13 ? 4.884 0.011 7.956 1.00 0.25 13 LYS A C 16
ATOM 15687 O O . LYS A 1 13 ? 5.984 -0.214 8.466 1.00 0.35 13 LYS A O 16
ATOM 15706 N N . ASP A 1 14 ? 3.769 -0.600 8.334 1.00 0.22 14 ASP A N 16
ATOM 15707 C CA . ASP A 1 14 ? 3.737 -1.548 9.441 1.00 0.24 14 ASP A CA 16
ATOM 15708 C C . ASP A 1 14 ? 4.478 -2.836 9.096 1.00 0.24 14 ASP A C 16
ATOM 15709 O O . ASP A 1 14 ? 5.334 -3.289 9.855 1.00 0.30 14 ASP A O 16
ATOM 15718 N N . ARG A 1 15 ? 4.158 -3.420 7.949 1.00 0.22 15 ARG A N 16
ATOM 15719 C CA . ARG A 1 15 ? 4.739 -4.702 7.562 1.00 0.26 15 ARG A CA 16
ATOM 15720 C C . ARG A 1 15 ? 6.053 -4.511 6.817 1.00 0.27 15 ARG A C 16
ATOM 15721 O O . ARG A 1 15 ? 6.779 -5.479 6.577 1.00 0.36 15 ARG A O 16
ATOM 15742 N N . GLU A 1 16 ? 6.331 -3.260 6.443 1.00 0.25 16 GLU A N 16
ATOM 15743 C CA . GLU A 1 16 ? 7.560 -2.873 5.741 1.00 0.29 16 GLU A CA 16
ATOM 15744 C C . GLU A 1 16 ? 7.558 -3.337 4.284 1.00 0.26 16 GLU A C 16
ATOM 15745 O O . GLU A 1 16 ? 7.810 -2.543 3.377 1.00 0.39 16 GLU A O 16
ATOM 15757 N N . TRP A 1 17 ? 7.279 -4.613 4.065 1.00 0.23 17 TRP A N 16
ATOM 15758 C CA . TRP A 1 17 ? 7.150 -5.152 2.721 1.00 0.32 17 TRP A CA 16
ATOM 15759 C C . TRP A 1 17 ? 5.980 -6.135 2.672 1.00 0.26 17 TRP A C 16
ATOM 15760 O O . TRP A 1 17 ? 5.940 -7.118 3.413 1.00 0.31 17 TRP A O 16
ATOM 15781 N N . VAL A 1 18 ? 5.009 -5.838 1.821 1.00 0.20 18 VAL A N 16
ATOM 15782 C CA . VAL A 1 18 ? 3.773 -6.606 1.754 1.00 0.16 18 VAL A CA 16
ATOM 15783 C C . VAL A 1 18 ? 3.369 -6.820 0.300 1.00 0.17 18 VAL A C 16
ATOM 15784 O O . VAL A 1 18 ? 3.605 -5.964 -0.550 1.00 0.21 18 VAL A O 16
ATOM 15797 N N . THR A 1 19 ? 2.794 -7.974 0.014 1.00 0.20 19 THR A N 16
ATOM 15798 C CA . THR A 1 19 ? 2.323 -8.276 -1.324 1.00 0.23 19 THR A CA 16
ATOM 15799 C C . THR A 1 19 ? 0.900 -7.752 -1.519 1.00 0.21 19 THR A C 16
ATOM 15800 O O . THR A 1 19 ? 0.193 -7.525 -0.537 1.00 0.21 19 THR A O 16
ATOM 15811 N N . PHE A 1 20 ? 0.475 -7.553 -2.763 1.00 0.24 20 PHE A N 16
ATOM 15812 C CA . PHE A 1 20 ? -0.838 -6.966 -3.027 1.00 0.25 20 PHE A CA 16
ATOM 15813 C C . PHE A 1 20 ? -1.935 -7.798 -2.380 1.00 0.25 20 PHE A C 16
ATOM 15814 O O . PHE A 1 20 ? -2.877 -7.270 -1.788 1.00 0.28 20 PHE A O 16
ATOM 15831 N N . ASN A 1 21 ? -1.777 -9.103 -2.479 1.00 0.29 21 ASN A N 16
ATOM 15832 C CA . ASN A 1 21 ? -2.725 -10.042 -1.908 1.00 0.36 21 ASN A CA 16
ATOM 15833 C C . ASN A 1 21 ? -2.767 -9.931 -0.390 1.00 0.33 21 ASN A C 16
ATOM 15834 O O . ASN A 1 21 ? -3.830 -10.058 0.212 1.00 0.44 21 ASN A O 16
ATOM 15845 N N . ASP A 1 22 ? -1.613 -9.685 0.222 1.00 0.28 22 ASP A N 16
ATOM 15846 C CA . ASP A 1 22 ? -1.535 -9.550 1.673 1.00 0.30 22 ASP A CA 16
ATOM 15847 C C . ASP A 1 22 ? -2.332 -8.336 2.131 1.00 0.26 22 ASP A C 16
ATOM 15848 O O . ASP A 1 22 ? -3.017 -8.378 3.154 1.00 0.32 22 ASP A O 16
ATOM 15857 N N . LEU A 1 23 ? -2.257 -7.264 1.345 1.00 0.21 23 LEU A N 16
ATOM 15858 C CA . LEU A 1 23 ? -3.047 -6.064 1.593 1.00 0.19 23 LEU A CA 16
ATOM 15859 C C . LEU A 1 23 ? -4.531 -6.396 1.637 1.00 0.19 23 LEU A C 16
ATOM 15860 O O . LEU A 1 23 ? -5.251 -5.937 2.515 1.00 0.23 23 LEU A O 16
ATOM 15876 N N . LEU A 1 24 ? -4.974 -7.218 0.694 1.00 0.19 24 LEU A N 16
ATOM 15877 C CA . LEU A 1 24 ? -6.381 -7.568 0.570 1.00 0.20 24 LEU A CA 16
ATOM 15878 C C . LEU A 1 24 ? -6.868 -8.383 1.763 1.00 0.20 24 LEU A C 16
ATOM 15879 O O . LEU A 1 24 ? -8.060 -8.407 2.060 1.00 0.25 24 LEU A O 16
ATOM 15895 N N . LYS A 1 25 ? -5.951 -9.047 2.446 1.00 0.20 25 LYS A N 16
ATOM 15896 C CA . LYS A 1 25 ? -6.314 -9.859 3.600 1.00 0.24 25 LYS A CA 16
ATOM 15897 C C . LYS A 1 25 ? -6.512 -8.994 4.841 1.00 0.23 25 LYS A C 16
ATOM 15898 O O . LYS A 1 25 ? -7.215 -9.383 5.770 1.00 0.32 25 LYS A O 16
ATOM 15917 N N . TYR A 1 26 ? -5.894 -7.821 4.853 1.00 0.20 26 TYR A N 16
ATOM 15918 C CA . TYR A 1 26 ? -6.053 -6.887 5.964 1.00 0.21 26 TYR A CA 16
ATOM 15919 C C . TYR A 1 26 ? -7.049 -5.787 5.608 1.00 0.25 26 TYR A C 16
ATOM 15920 O O . TYR A 1 26 ? -7.781 -5.289 6.466 1.00 0.44 26 TYR A O 16
ATOM 15938 N N . ILE A 1 27 ? -7.075 -5.419 4.338 1.00 0.23 27 ILE A N 16
ATOM 15939 C CA . ILE A 1 27 ? -7.960 -4.374 3.844 1.00 0.25 27 ILE A CA 16
ATOM 15940 C C . ILE A 1 27 ? -9.250 -4.974 3.281 1.00 0.22 27 ILE A C 16
ATOM 15941 O O . ILE A 1 27 ? -9.214 -5.782 2.355 1.00 0.27 27 ILE A O 16
ATOM 15957 N N . PRO A 1 28 ? -10.412 -4.587 3.840 1.00 0.21 28 PRO A N 16
ATOM 15958 C CA . PRO A 1 28 ? -11.718 -5.079 3.385 1.00 0.26 28 PRO A CA 16
ATOM 15959 C C . PRO A 1 28 ? -12.246 -4.304 2.176 1.00 0.28 28 PRO A C 16
ATOM 15960 O O . PRO A 1 28 ? -13.363 -4.532 1.707 1.00 0.43 28 PRO A O 16
ATOM 15971 N N . TYR A 1 29 ? -11.434 -3.385 1.685 1.00 0.18 29 TYR A N 16
ATOM 15972 C CA . TYR A 1 29 ? -11.795 -2.564 0.542 1.00 0.20 29 TYR A CA 16
ATOM 15973 C C . TYR A 1 29 ? -11.346 -3.237 -0.752 1.00 0.20 29 TYR A C 16
ATOM 15974 O O . TYR A 1 29 ? -10.229 -3.754 -0.826 1.00 0.18 29 TYR A O 16
ATOM 15992 N N . PRO A 1 30 ? -12.243 -3.283 -1.754 1.00 0.25 30 PRO A N 16
ATOM 15993 C CA . PRO A 1 30 ? -11.963 -3.810 -3.100 1.00 0.28 30 PRO A CA 16
ATOM 15994 C C . PRO A 1 30 ? -10.568 -3.477 -3.620 1.00 0.25 30 PRO A C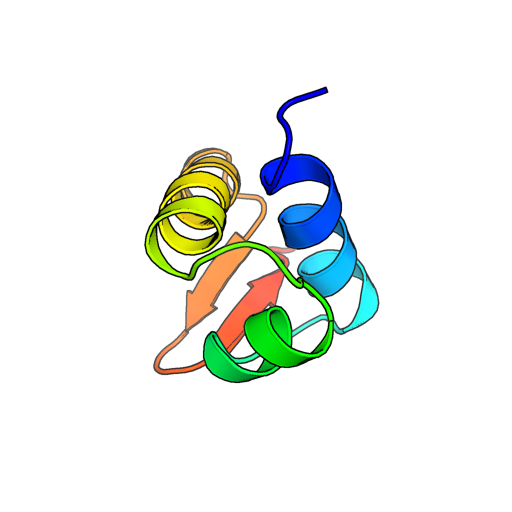 16
ATOM 15995 O O . PRO A 1 30 ? -10.022 -2.398 -3.368 1.00 0.23 30 PRO A O 16
ATOM 16006 N N . ALA A 1 31 ? -10.032 -4.415 -4.397 1.00 0.25 31 ALA A N 16
ATOM 16007 C CA . ALA A 1 31 ? -8.678 -4.329 -4.930 1.00 0.25 31 ALA A CA 16
ATOM 16008 C C . ALA A 1 31 ? -8.436 -3.071 -5.773 1.00 0.20 31 ALA A C 16
ATOM 16009 O O . ALA A 1 31 ? -7.406 -2.429 -5.603 1.00 0.21 31 ALA A O 16
ATOM 16016 N N . PRO A 1 32 ? -9.353 -2.696 -6.700 1.00 0.20 32 PR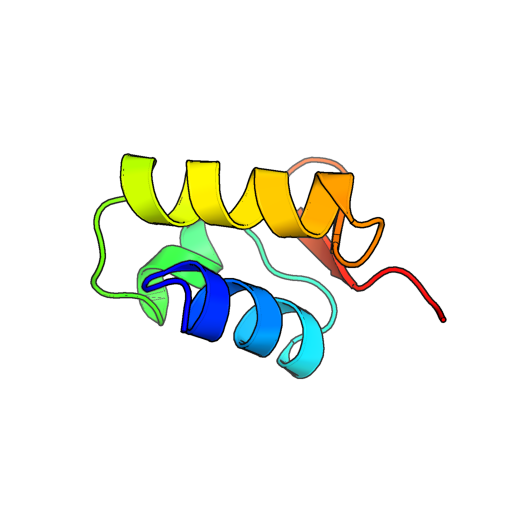O A N 16
ATOM 16017 C CA . PRO A 1 32 ? -9.184 -1.488 -7.520 1.00 0.21 32 PRO A CA 16
ATOM 16018 C C . PRO A 1 32 ? -9.001 -0.229 -6.677 1.00 0.18 32 PRO A C 16
ATOM 16019 O O . PRO A 1 32 ? -8.350 0.724 -7.104 1.00 0.25 32 PRO A O 16
ATOM 16030 N N . GLU A 1 33 ? -9.567 -0.236 -5.475 1.00 0.16 33 GLU A N 16
ATOM 16031 C CA . GLU A 1 33 ? -9.443 0.896 -4.572 1.00 0.18 33 GLU A CA 16
ATOM 16032 C C . GLU A 1 33 ? -8.019 1.002 -4.040 1.00 0.14 33 GLU A C 16
ATOM 16033 O O . GLU A 1 33 ? -7.320 1.984 -4.290 1.00 0.17 33 GLU A O 16
ATOM 16045 N N . VAL A 1 34 ? -7.595 -0.028 -3.317 1.00 0.12 34 VAL A N 16
ATOM 16046 C CA . VAL A 1 34 ? -6.265 -0.052 -2.716 1.00 0.11 34 VAL A CA 16
ATOM 16047 C C . VAL A 1 34 ? -5.172 0.006 -3.785 1.00 0.13 34 VAL A C 16
ATOM 16048 O O . VAL A 1 34 ? -4.122 0.610 -3.570 1.00 0.15 34 VAL A O 16
ATOM 16061 N N . TYR A 1 35 ? -5.435 -0.587 -4.944 1.00 0.17 35 TYR A N 16
ATOM 16062 C CA . TYR A 1 35 ? -4.482 -0.564 -6.049 1.00 0.22 35 TYR A CA 16
ATOM 16063 C C . TYR A 1 35 ? -4.224 0.873 -6.507 1.00 0.20 35 TYR A C 16
ATOM 16064 O O . TYR A 1 35 ? -3.076 1.270 -6.728 1.00 0.23 35 TYR A O 16
ATOM 16082 N N . ASP A 1 36 ? -5.294 1.649 -6.638 1.00 0.19 36 ASP A N 16
ATOM 16083 C CA . ASP A 1 36 ? -5.186 3.041 -7.069 1.00 0.21 36 ASP A CA 16
ATOM 16084 C C . ASP A 1 36 ? -4.520 3.873 -5.993 1.00 0.18 36 ASP A C 16
ATOM 16085 O O . ASP A 1 36 ? -3.616 4.665 -6.260 1.00 0.23 36 ASP A O 16
ATOM 16094 N N . ALA A 1 37 ? -4.985 3.687 -4.771 1.00 0.14 37 ALA A N 16
ATOM 16095 C CA . ALA A 1 37 ? -4.419 4.376 -3.623 1.00 0.15 37 ALA A CA 16
ATOM 16096 C C . ALA A 1 37 ? -2.930 4.084 -3.493 1.00 0.12 37 ALA A C 16
ATOM 16097 O O . ALA A 1 37 ? -2.146 4.964 -3.155 1.00 0.15 37 ALA A O 16
ATOM 16104 N N . LEU A 1 38 ? -2.550 2.844 -3.776 1.00 0.11 38 LEU A N 16
ATOM 16105 C CA . LEU A 1 38 ? -1.154 2.431 -3.725 1.00 0.12 38 LEU A CA 16
ATOM 16106 C C . LEU A 1 38 ? -0.297 3.295 -4.639 1.00 0.14 38 LEU A C 16
ATOM 16107 O O . LEU A 1 38 ? 0.727 3.827 -4.212 1.00 0.16 38 LEU A O 16
ATOM 16123 N N . SER A 1 39 ? -0.726 3.454 -5.890 1.00 0.16 39 SER A N 16
ATOM 16124 C CA . SER A 1 39 ? 0.016 4.255 -6.850 1.00 0.21 39 SER A CA 16
ATOM 16125 C C . SER A 1 39 ? 0.084 5.716 -6.422 1.00 0.20 39 SER A C 16
ATOM 16126 O O . SER A 1 39 ? 0.954 6.460 -6.872 1.00 0.24 39 SER A O 16
ATOM 16134 N N . GLN A 1 40 ? -0.811 6.115 -5.529 1.00 0.20 40 GLN A N 16
ATOM 16135 C CA . GLN A 1 40 ? -0.762 7.448 -4.960 1.00 0.23 40 GLN A CA 16
ATOM 16136 C C . GLN A 1 40 ? 0.418 7.558 -3.997 1.00 0.21 40 GLN A C 16
ATOM 16137 O O . GLN A 1 40 ? 1.152 8.543 -4.022 1.00 0.24 40 GLN A O 16
ATOM 16151 N N . LEU A 1 41 ? 0.618 6.528 -3.174 1.00 0.20 41 LEU A N 16
ATOM 16152 C CA . LEU A 1 41 ? 1.767 6.495 -2.270 1.00 0.21 41 LEU A CA 16
ATOM 16153 C C . LEU A 1 41 ? 3.053 6.322 -3.058 1.00 0.17 41 LEU A C 16
ATOM 16154 O O . LEU A 1 41 ? 4.082 6.893 -2.714 1.00 0.20 41 LEU A O 16
ATOM 16170 N N . ILE A 1 42 ? 2.984 5.515 -4.104 1.00 0.15 42 ILE A N 16
ATOM 16171 C CA . ILE A 1 42 ? 4.120 5.294 -4.988 1.00 0.17 42 ILE A CA 16
ATOM 16172 C C . ILE A 1 42 ? 4.534 6.605 -5.648 1.00 0.19 42 ILE A C 16
ATOM 16173 O O . ILE A 1 42 ? 5.721 6.911 -5.779 1.00 0.23 42 ILE A O 16
ATOM 16189 N N . LYS A 1 43 ? 3.538 7.389 -6.036 1.00 0.21 43 LYS A N 16
ATOM 16190 C CA . LYS A 1 43 ? 3.766 8.716 -6.587 1.00 0.28 43 LYS A CA 16
ATOM 16191 C C . LYS A 1 43 ? 4.401 9.635 -5.538 1.00 0.29 43 LYS A C 16
ATOM 16192 O O . LYS A 1 43 ? 5.278 10.443 -5.852 1.00 0.37 43 LYS A O 16
ATOM 16211 N N . GLU A 1 44 ? 3.972 9.483 -4.287 1.00 0.27 44 GLU A N 16
ATOM 16212 C CA . GLU A 1 44 ? 4.499 10.277 -3.179 1.00 0.35 44 GLU A CA 16
ATOM 16213 C C . GLU A 1 44 ? 5.794 9.678 -2.629 1.00 0.35 44 GLU A C 16
ATOM 16214 O O . GLU A 1 44 ? 6.293 10.104 -1.586 1.00 0.43 44 GLU A O 16
ATOM 16226 N N . ASN A 1 45 ? 6.328 8.689 -3.347 1.00 0.31 45 ASN A N 16
ATOM 16227 C CA . ASN A 1 45 ? 7.557 8.001 -2.968 1.00 0.36 45 ASN A CA 16
ATOM 16228 C C . ASN A 1 45 ? 7.487 7.459 -1.546 1.00 0.35 45 ASN A C 16
ATOM 16229 O O . ASN A 1 45 ? 8.483 7.436 -0.821 1.00 0.47 45 ASN A O 16
ATOM 16240 N N . LYS A 1 46 ? 6.298 7.033 -1.151 1.00 0.25 46 LYS A N 16
ATOM 16241 C CA . LYS A 1 46 ? 6.107 6.373 0.129 1.00 0.26 46 LYS A CA 16
ATOM 16242 C C . LYS A 1 46 ? 6.253 4.872 -0.037 1.00 0.17 46 LYS A C 16
ATOM 16243 O O . LYS A 1 46 ? 6.915 4.210 0.755 1.00 0.15 46 LYS A O 16
ATOM 16262 N N . VAL A 1 47 ? 5.643 4.342 -1.081 1.00 0.21 47 VAL A N 16
ATOM 16263 C CA . VAL A 1 47 ? 5.672 2.913 -1.333 1.00 0.16 47 VAL A CA 16
ATOM 16264 C C . VAL A 1 47 ? 6.303 2.628 -2.687 1.00 0.16 47 VAL A C 16
ATOM 16265 O O . VAL A 1 47 ? 6.051 3.340 -3.656 1.00 0.21 47 VAL A O 16
ATOM 16278 N N . GLY A 1 48 ? 7.139 1.607 -2.740 1.00 0.16 48 GLY A N 16
ATOM 16279 C CA . GLY A 1 48 ? 7.730 1.201 -3.996 1.00 0.19 48 GLY A CA 16
ATOM 16280 C C . GLY A 1 48 ? 7.366 -0.225 -4.342 1.00 0.19 48 GLY A C 16
ATOM 16281 O O . GLY A 1 48 ? 7.339 -1.091 -3.466 1.00 0.21 48 GLY A O 16
ATOM 16285 N N . ARG A 1 49 ? 7.071 -0.480 -5.609 1.00 0.18 49 ARG A N 16
ATOM 16286 C CA . ARG A 1 49 ? 6.726 -1.825 -6.038 1.00 0.20 49 ARG A CA 16
ATOM 16287 C C . ARG A 1 49 ? 7.978 -2.555 -6.488 1.00 0.25 49 ARG A C 16
ATOM 16288 O O . ARG A 1 49 ? 8.609 -2.174 -7.474 1.00 0.36 49 ARG A O 16
ATOM 16309 N N . ARG A 1 50 ? 8.345 -3.589 -5.760 1.00 0.34 50 ARG A N 16
ATOM 16310 C CA . ARG A 1 50 ? 9.495 -4.388 -6.117 1.00 0.47 50 ARG A CA 16
ATOM 16311 C C . ARG A 1 50 ? 9.043 -5.749 -6.630 1.00 0.50 50 ARG A C 16
ATOM 16312 O O . ARG A 1 50 ? 9.234 -6.778 -5.973 1.00 0.54 50 ARG A O 16
ATOM 16333 N N . GLY A 1 51 ? 8.430 -5.743 -7.800 1.00 0.58 51 GLY A N 16
ATOM 16334 C CA . GLY A 1 51 ? 7.956 -6.970 -8.399 1.00 0.70 51 GLY A CA 16
ATOM 16335 C C . GLY A 1 51 ? 6.634 -7.424 -7.816 1.00 0.65 51 GLY A C 16
ATOM 16336 O O . GLY A 1 51 ? 5.580 -6.864 -8.129 1.00 0.71 51 GLY A O 16
ATOM 16340 N N . ARG A 1 52 ? 6.690 -8.426 -6.952 1.00 0.66 52 ARG A N 16
ATOM 16341 C CA . ARG A 1 52 ? 5.486 -9.025 -6.397 1.00 0.73 52 ARG A CA 16
ATOM 16342 C C . ARG A 1 52 ? 5.042 -8.326 -5.114 1.00 0.49 52 ARG A C 16
ATOM 16343 O O . ARG A 1 52 ? 3.875 -8.408 -4.736 1.00 0.52 52 ARG A O 16
ATOM 16364 N N . TYR A 1 53 ? 5.958 -7.634 -4.443 1.00 0.36 53 TYR A N 16
ATOM 16365 C CA . TYR A 1 53 ? 5.626 -7.011 -3.168 1.00 0.27 53 TYR A CA 16
ATOM 16366 C C . TYR A 1 53 ? 5.971 -5.530 -3.146 1.00 0.23 53 TYR A C 16
ATOM 16367 O O . TYR A 1 53 ? 6.734 -5.038 -3.980 1.00 0.27 53 TYR A O 16
ATOM 16385 N N . PHE A 1 54 ? 5.395 -4.839 -2.177 1.00 0.19 54 PHE A N 16
ATOM 16386 C CA . PHE A 1 54 ? 5.565 -3.406 -2.017 1.00 0.17 54 PHE A CA 16
ATOM 16387 C C . PHE A 1 54 ? 6.341 -3.124 -0.744 1.00 0.18 54 PHE A C 16
ATOM 16388 O O . PHE A 1 54 ? 6.052 -3.707 0.299 1.00 0.31 54 PHE A O 16
ATOM 16405 N N . TYR A 1 55 ? 7.316 -2.238 -0.827 1.00 0.14 55 TYR A N 16
ATOM 16406 C CA . TYR A 1 55 ? 8.116 -1.886 0.336 1.00 0.16 55 TYR A CA 16
ATOM 16407 C C . TYR A 1 55 ? 7.981 -0.400 0.640 1.00 0.14 55 TYR A C 16
ATOM 16408 O O . TYR A 1 55 ? 7.791 0.413 -0.269 1.00 0.13 55 TYR A O 16
ATOM 16426 N N . TYR A 1 56 ? 8.062 -0.051 1.916 1.00 0.17 56 TYR A N 16
ATOM 16427 C CA . TYR A 1 56 ? 7.982 1.342 2.325 1.00 0.19 56 TYR A CA 16
ATOM 16428 C C . TYR A 1 56 ? 9.323 2.031 2.110 1.00 0.21 56 TYR A C 16
ATOM 16429 O O . TYR A 1 56 ? 10.363 1.558 2.580 1.00 0.29 56 TYR A O 16
ATOM 16447 N N . ILE A 1 57 ? 9.287 3.146 1.398 1.00 0.21 57 ILE A N 16
ATOM 16448 C CA . ILE A 1 57 ? 10.487 3.890 1.050 1.00 0.26 57 ILE A CA 16
ATOM 16449 C C . ILE A 1 57 ? 10.839 4.887 2.152 1.00 0.37 57 ILE A C 16
ATOM 16450 O O . ILE A 1 57 ? 9.954 5.447 2.806 1.00 0.49 57 ILE A O 16
ATOM 16466 N N . LYS A 1 58 ? 12.137 5.084 2.358 1.00 0.50 58 LYS A N 16
ATOM 16467 C CA . LYS A 1 58 ? 12.641 6.040 3.337 1.00 0.66 58 LYS A CA 16
ATOM 16468 C C . LYS A 1 58 ? 12.228 7.469 2.978 1.00 0.94 58 LYS A C 16
ATOM 16469 O O . LYS A 1 58 ? 11.647 7.712 1.923 1.00 1.31 58 LYS A O 16
ATOM 16488 N N . ARG A 1 59 ? 12.545 8.407 3.857 1.00 1.08 59 ARG A N 16
ATOM 16489 C CA . ARG A 1 59 ? 12.221 9.809 3.631 1.00 1.52 59 ARG A CA 16
ATOM 16490 C C . ARG A 1 59 ? 13.386 10.507 2.941 1.00 1.96 59 ARG A C 16
ATOM 16491 O O . ARG A 1 59 ? 14.382 10.811 3.629 1.00 2.35 59 ARG A O 16
ATOM 16513 N N . MET A 1 1 ? -7.183 12.573 5.372 1.00 2.35 1 MET A N 17
ATOM 16514 C CA . MET A 1 1 ? -8.281 11.600 5.575 1.00 1.69 1 MET A CA 17
ATOM 16515 C C . MET A 1 1 ? -8.800 11.110 4.231 1.00 1.24 1 MET A C 17
ATOM 16516 O O . MET A 1 1 ? -9.908 11.453 3.813 1.00 1.79 1 MET A O 17
ATOM 16532 N N . GLU A 1 2 ? -7.988 10.304 3.560 1.00 0.98 2 GLU A N 17
ATOM 16533 C CA . GLU A 1 2 ? -8.330 9.789 2.242 1.00 0.82 2 GLU A CA 17
ATOM 16534 C C . GLU A 1 2 ? -9.135 8.497 2.373 1.00 0.93 2 GLU A C 17
ATOM 16535 O O . GLU A 1 2 ? -9.632 8.173 3.455 1.00 1.98 2 GLU A O 17
ATOM 16547 N N . ASP A 1 3 ? -9.262 7.762 1.279 1.00 0.54 3 ASP A N 17
ATOM 16548 C CA . ASP A 1 3 ? -9.975 6.489 1.288 1.00 0.60 3 ASP A CA 17
ATOM 16549 C C . ASP A 1 3 ? -9.051 5.355 1.720 1.00 0.42 3 ASP A C 17
ATOM 16550 O O . ASP A 1 3 ? -8.489 5.378 2.817 1.00 0.45 3 ASP A O 17
ATOM 16559 N N . VAL A 1 4 ? -8.897 4.375 0.834 1.00 0.29 4 VAL A N 17
ATOM 16560 C CA . VAL A 1 4 ? -8.042 3.218 1.064 1.00 0.20 4 VAL A CA 17
ATOM 16561 C C . VAL A 1 4 ? -6.631 3.619 1.463 1.00 0.18 4 VAL A C 17
ATOM 16562 O O . VAL A 1 4 ? -6.007 2.947 2.287 1.00 0.23 4 VAL A O 17
ATOM 16575 N N . LYS A 1 5 ? -6.141 4.714 0.876 1.00 0.17 5 LYS A N 17
ATOM 16576 C CA . LYS A 1 5 ? -4.765 5.158 1.073 1.00 0.19 5 LYS A CA 17
ATOM 16577 C C . LYS A 1 5 ? -4.406 5.215 2.552 1.00 0.22 5 LYS A C 17
ATOM 16578 O O . LYS A 1 5 ? -3.288 4.880 2.928 1.00 0.27 5 LYS A O 17
ATOM 16597 N N . GLN A 1 6 ? -5.377 5.602 3.380 1.00 0.25 6 GLN A N 17
ATOM 16598 C CA . GLN A 1 6 ? -5.164 5.722 4.824 1.00 0.32 6 GLN A CA 17
ATOM 16599 C C . GLN A 1 6 ? -4.598 4.434 5.420 1.00 0.28 6 GLN A C 17
ATOM 16600 O O . GLN A 1 6 ? -3.627 4.464 6.181 1.00 0.33 6 GLN A O 17
ATOM 16614 N N . SER A 1 7 ? -5.200 3.307 5.066 1.00 0.25 7 SER A N 17
ATOM 16615 C CA . SER A 1 7 ? -4.749 2.018 5.567 1.00 0.26 7 SER A CA 17
ATOM 16616 C C . SER A 1 7 ? -3.571 1.495 4.751 1.00 0.20 7 SER A C 17
ATOM 16617 O O . SER A 1 7 ? -2.641 0.913 5.305 1.00 0.25 7 SER A O 17
ATOM 16625 N N . VAL A 1 8 ? -3.608 1.723 3.440 1.00 0.15 8 VAL A N 17
ATOM 16626 C CA . VAL A 1 8 ? -2.575 1.215 2.539 1.00 0.15 8 VAL A CA 17
ATOM 16627 C C . VAL A 1 8 ? -1.191 1.692 2.963 1.00 0.16 8 VAL A C 17
ATOM 16628 O O . VAL A 1 8 ? -0.298 0.878 3.201 1.00 0.20 8 VAL A O 17
ATOM 16641 N N . GLU A 1 9 ? -1.027 3.006 3.089 1.00 0.15 9 GLU A N 17
ATOM 16642 C CA . GLU A 1 9 ? 0.267 3.583 3.439 1.00 0.20 9 GLU A CA 17
ATOM 16643 C C . GLU A 1 9 ? 0.756 3.057 4.786 1.00 0.20 9 GLU A C 17
ATOM 16644 O O . GLU A 1 9 ? 1.943 2.778 4.960 1.00 0.25 9 GLU A O 17
ATOM 16656 N N . LYS A 1 10 ? -0.170 2.895 5.726 1.00 0.19 10 LYS A N 17
ATOM 16657 C CA . LYS A 1 10 ? 0.172 2.426 7.058 1.00 0.21 10 LYS A CA 17
ATOM 16658 C C . LYS A 1 10 ? 0.622 0.972 7.026 1.00 0.19 10 LYS A C 17
ATOM 16659 O O . LYS A 1 10 ? 1.610 0.612 7.660 1.00 0.20 10 LYS A O 17
ATOM 16678 N N . ILE A 1 11 ? -0.097 0.142 6.283 1.00 0.19 11 ILE A N 17
ATOM 16679 C CA . ILE A 1 11 ? 0.218 -1.279 6.221 1.00 0.20 11 ILE A CA 17
ATOM 16680 C C . ILE A 1 11 ? 1.564 -1.510 5.544 1.00 0.16 11 ILE A C 17
ATOM 16681 O O . ILE A 1 11 ? 2.334 -2.374 5.964 1.00 0.16 11 ILE A O 17
ATOM 16697 N N . ILE A 1 12 ? 1.859 -0.723 4.514 1.00 0.14 12 ILE A N 17
ATOM 16698 C CA . ILE A 1 12 ? 3.152 -0.814 3.848 1.00 0.14 12 ILE A CA 17
ATOM 16699 C C . ILE A 1 12 ? 4.267 -0.468 4.836 1.00 0.15 12 ILE A C 17
ATOM 16700 O O . ILE A 1 12 ? 5.323 -1.097 4.842 1.00 0.20 12 ILE A O 17
ATOM 16716 N N . LYS A 1 13 ? 4.013 0.524 5.682 1.00 0.18 13 LYS A N 17
ATOM 16717 C CA . LYS A 1 13 ? 4.954 0.899 6.732 1.00 0.23 13 LYS A CA 17
ATOM 16718 C C . LYS A 1 13 ? 5.053 -0.195 7.787 1.00 0.25 13 LYS A C 17
ATOM 16719 O O . LYS A 1 13 ? 6.147 -0.594 8.192 1.00 0.35 13 LYS A O 17
ATOM 16738 N N . ASP A 1 14 ? 3.896 -0.678 8.216 1.00 0.22 14 ASP A N 17
ATOM 16739 C CA . ASP A 1 14 ? 3.805 -1.624 9.320 1.00 0.24 14 ASP A CA 17
ATOM 16740 C C . ASP A 1 14 ? 4.388 -2.986 8.958 1.00 0.24 14 ASP A C 17
ATOM 16741 O O . ASP A 1 14 ? 5.077 -3.605 9.767 1.00 0.30 14 ASP A O 17
ATOM 16750 N N . ARG A 1 15 ? 4.110 -3.454 7.751 1.00 0.22 15 ARG A N 17
ATOM 16751 C CA . ARG A 1 15 ? 4.604 -4.754 7.318 1.00 0.26 15 ARG A CA 17
ATOM 16752 C C . ARG A 1 15 ? 5.954 -4.627 6.621 1.00 0.27 15 ARG A C 17
ATOM 16753 O O . ARG A 1 15 ? 6.620 -5.631 6.363 1.00 0.36 15 ARG A O 17
ATOM 16774 N N . GLU A 1 16 ? 6.336 -3.384 6.316 1.00 0.25 16 GLU A N 17
ATOM 16775 C CA . GLU A 1 16 ? 7.613 -3.062 5.664 1.00 0.29 16 GLU A CA 17
ATOM 16776 C C . GLU A 1 16 ? 7.595 -3.445 4.183 1.00 0.26 16 GLU A C 17
ATOM 16777 O O . GLU A 1 16 ? 7.896 -2.619 3.321 1.00 0.39 16 GLU A O 17
ATOM 16789 N N . TRP A 1 17 ? 7.242 -4.690 3.898 1.00 0.23 17 TRP A N 17
ATOM 16790 C CA . TRP A 1 17 ? 7.089 -5.159 2.530 1.00 0.32 17 TRP A CA 17
ATOM 16791 C C . TRP A 1 17 ? 5.904 -6.119 2.445 1.00 0.26 17 TRP A C 17
ATOM 16792 O O . TRP A 1 17 ? 5.893 -7.177 3.074 1.00 0.31 17 TRP A O 17
ATOM 16813 N N . VAL A 1 18 ? 4.891 -5.721 1.691 1.00 0.20 18 VAL A N 17
ATOM 16814 C CA . VAL A 1 18 ? 3.641 -6.463 1.610 1.00 0.16 18 VAL A CA 17
ATOM 16815 C C . VAL A 1 18 ? 3.235 -6.645 0.155 1.00 0.17 18 VAL A C 17
ATOM 16816 O O . VAL A 1 18 ? 3.432 -5.755 -0.668 1.00 0.21 18 VAL A O 17
ATOM 16829 N N . THR A 1 19 ? 2.690 -7.806 -0.159 1.00 0.20 19 THR A N 17
ATOM 16830 C CA . THR A 1 19 ? 2.239 -8.083 -1.510 1.00 0.23 19 THR A CA 17
ATOM 16831 C C . THR A 1 19 ? 0.845 -7.514 -1.725 1.00 0.21 19 THR A C 17
ATOM 16832 O O . THR A 1 19 ? 0.105 -7.324 -0.758 1.00 0.21 19 THR A O 17
ATOM 16843 N N . PHE A 1 20 ? 0.480 -7.229 -2.969 1.00 0.24 20 PHE A N 17
ATOM 16844 C CA . PHE A 1 20 ? -0.819 -6.624 -3.244 1.00 0.25 20 PHE A CA 17
ATOM 16845 C C . PHE A 1 20 ? -1.943 -7.479 -2.668 1.00 0.25 20 PHE A C 17
ATOM 16846 O O . PHE A 1 20 ? -2.885 -6.970 -2.059 1.00 0.28 20 PHE A O 17
ATOM 16863 N N . ASN A 1 21 ? -1.815 -8.785 -2.837 1.00 0.29 21 ASN A N 17
ATOM 16864 C CA . ASN A 1 21 ? -2.836 -9.715 -2.380 1.00 0.36 21 ASN A CA 17
ATOM 16865 C C . ASN A 1 21 ? -2.829 -9.848 -0.860 1.00 0.33 21 ASN A C 17
ATOM 16866 O O . ASN A 1 21 ? -3.810 -10.299 -0.277 1.00 0.44 21 ASN A O 17
ATOM 16877 N N . ASP A 1 22 ? -1.735 -9.441 -0.216 1.00 0.28 22 ASP A N 17
ATOM 16878 C CA . ASP A 1 22 ? -1.656 -9.475 1.241 1.00 0.30 22 ASP A CA 17
ATOM 16879 C C . ASP A 1 22 ? -2.458 -8.323 1.829 1.00 0.26 22 ASP A C 17
ATOM 16880 O O . ASP A 1 22 ? -3.147 -8.483 2.839 1.00 0.32 22 ASP A O 17
ATOM 16889 N N . LEU A 1 23 ? -2.387 -7.172 1.163 1.00 0.21 23 LEU A N 17
ATOM 16890 C CA . LEU A 1 23 ? -3.149 -5.990 1.556 1.00 0.19 23 LEU A CA 17
ATOM 16891 C C . LEU A 1 23 ? -4.634 -6.306 1.663 1.00 0.19 23 LEU A C 17
ATOM 16892 O O . LEU A 1 23 ? -5.318 -5.820 2.556 1.00 0.23 23 LEU A O 17
ATOM 16908 N N . LEU A 1 24 ? -5.113 -7.149 0.760 1.00 0.19 24 LEU A N 17
ATOM 16909 C CA . LEU A 1 24 ? -6.531 -7.476 0.669 1.00 0.20 24 LEU A CA 17
ATOM 16910 C C . LEU A 1 24 ? -7.031 -8.239 1.896 1.00 0.20 24 LEU A C 17
ATOM 16911 O O . LEU A 1 24 ? -8.235 -8.341 2.123 1.00 0.25 24 LEU A O 17
ATOM 16927 N N . LYS A 1 25 ? -6.115 -8.781 2.680 1.00 0.20 25 LYS A N 17
ATOM 16928 C CA . LYS A 1 25 ? -6.490 -9.492 3.897 1.00 0.24 25 LYS A CA 17
ATOM 16929 C C . LYS A 1 25 ? -6.758 -8.505 5.024 1.00 0.23 25 LYS A C 17
ATOM 16930 O O . LYS A 1 25 ? -7.690 -8.678 5.809 1.00 0.32 25 LYS A O 17
ATOM 16949 N N . TYR A 1 26 ? -5.949 -7.459 5.081 1.00 0.20 26 TYR A N 17
ATOM 16950 C CA . TYR A 1 26 ? -6.083 -6.444 6.117 1.00 0.21 26 TYR A CA 17
ATOM 16951 C C . TYR A 1 26 ? -7.045 -5.349 5.672 1.00 0.25 26 TYR A C 17
ATOM 16952 O O . TYR A 1 26 ? -7.688 -4.691 6.491 1.00 0.44 26 TYR A O 17
ATOM 16970 N N . ILE A 1 27 ? -7.132 -5.161 4.367 1.00 0.23 27 ILE A N 17
ATOM 16971 C CA . ILE A 1 27 ? -7.980 -4.138 3.783 1.00 0.25 27 ILE A CA 17
ATOM 16972 C C . ILE A 1 27 ? -9.207 -4.767 3.126 1.00 0.22 27 ILE A C 17
ATOM 16973 O O . ILE A 1 27 ? -9.087 -5.524 2.163 1.00 0.27 27 ILE A O 17
ATOM 16989 N N . PRO A 1 28 ? -10.407 -4.461 3.648 1.00 0.21 28 PRO A N 17
ATOM 16990 C CA . PRO A 1 28 ? -11.669 -5.002 3.124 1.00 0.26 28 PRO A CA 17
ATOM 16991 C C . PRO A 1 28 ? -12.088 -4.351 1.808 1.00 0.28 28 PRO A C 17
ATOM 16992 O O . PRO A 1 28 ? -13.027 -4.797 1.148 1.00 0.43 28 PRO A O 17
ATOM 17003 N N . TYR A 1 29 ? -11.390 -3.292 1.436 1.00 0.18 29 TYR A N 17
ATOM 17004 C CA . TYR A 1 29 ? -11.664 -2.584 0.196 1.00 0.20 29 TYR A CA 17
ATOM 17005 C C . TYR A 1 29 ? -11.206 -3.408 -1.002 1.00 0.20 29 TYR A C 17
ATOM 17006 O O . TYR A 1 29 ? -10.114 -3.980 -0.990 1.00 0.18 29 TYR A O 17
ATOM 17024 N N . PRO A 1 30 ? -12.069 -3.509 -2.029 1.00 0.25 30 PRO A N 17
ATOM 17025 C CA . PRO A 1 30 ? -11.770 -4.225 -3.276 1.00 0.28 30 PRO A CA 17
ATOM 17026 C C . PRO A 1 30 ? -10.408 -3.884 -3.871 1.00 0.25 30 PRO A C 17
ATOM 17027 O O . PRO A 1 30 ? -9.898 -2.780 -3.661 1.00 0.23 30 PRO A O 17
ATOM 17038 N N . ALA A 1 31 ? -9.842 -4.815 -4.629 1.00 0.25 31 ALA A N 17
ATOM 17039 C CA . ALA A 1 31 ? -8.508 -4.644 -5.203 1.00 0.25 31 ALA A CA 17
ATOM 17040 C C . ALA A 1 31 ? -8.334 -3.294 -5.914 1.00 0.20 31 ALA A C 17
ATOM 17041 O O . ALA A 1 31 ? -7.400 -2.556 -5.594 1.00 0.21 31 ALA A O 17
ATOM 17048 N N . PRO A 1 32 ? -9.231 -2.927 -6.865 1.00 0.20 32 PRO A N 17
ATOM 17049 C CA . PRO A 1 32 ? -9.128 -1.663 -7.613 1.00 0.21 32 PRO A CA 17
ATOM 17050 C C . PRO A 1 32 ? -8.983 -0.445 -6.705 1.00 0.18 32 PRO A C 17
ATOM 17051 O O . PRO A 1 32 ? -8.315 0.528 -7.060 1.00 0.25 32 PRO A O 17
ATOM 17062 N N . GLU A 1 33 ? -9.597 -0.515 -5.530 1.00 0.16 33 GLU A N 17
ATOM 17063 C CA . GLU A 1 33 ? -9.557 0.584 -4.579 1.00 0.18 33 GLU A CA 17
ATOM 17064 C C . GLU A 1 33 ? -8.147 0.750 -4.026 1.00 0.14 33 GLU A C 17
ATOM 17065 O O . GLU A 1 33 ? -7.508 1.787 -4.209 1.00 0.17 33 GLU A O 17
ATOM 17077 N N . VAL A 1 34 ? -7.663 -0.294 -3.366 1.00 0.12 34 VAL A N 17
ATOM 17078 C CA . VAL A 1 34 ? -6.346 -0.273 -2.745 1.00 0.11 34 VAL A CA 17
ATOM 17079 C C . VAL A 1 34 ? -5.233 -0.163 -3.791 1.00 0.13 34 VAL A C 17
ATOM 17080 O O . VAL A 1 34 ? -4.191 0.441 -3.534 1.00 0.15 34 VAL A O 17
ATOM 17093 N N . TYR A 1 35 ? -5.467 -0.713 -4.978 1.00 0.17 35 TYR A N 17
ATOM 17094 C CA . TYR A 1 35 ? -4.489 -0.642 -6.060 1.00 0.22 35 TYR A CA 17
ATOM 17095 C C . TYR A 1 35 ? -4.254 0.810 -6.469 1.00 0.20 35 TYR A C 17
ATOM 17096 O O . TYR A 1 35 ? -3.115 1.237 -6.680 1.00 0.23 35 TYR A O 17
ATOM 17114 N N . ASP A 1 36 ? -5.340 1.565 -6.571 1.00 0.19 36 ASP A N 17
ATOM 17115 C CA . ASP A 1 36 ? -5.265 2.972 -6.942 1.00 0.21 36 ASP A CA 17
ATOM 17116 C C . ASP A 1 36 ? -4.666 3.779 -5.803 1.00 0.18 36 ASP A C 17
ATOM 17117 O O . ASP A 1 36 ? -3.829 4.658 -6.013 1.00 0.23 36 ASP A O 17
ATOM 17126 N N . ALA A 1 37 ? -5.112 3.462 -4.598 1.00 0.14 37 ALA A N 17
ATOM 17127 C CA . ALA A 1 37 ? -4.592 4.083 -3.388 1.00 0.15 37 ALA A CA 17
ATOM 17128 C C . ALA A 1 37 ? -3.084 3.911 -3.296 1.00 0.12 37 ALA A C 17
ATOM 17129 O O . ALA A 1 37 ? -2.357 4.870 -3.047 1.00 0.15 37 ALA A O 17
ATOM 17136 N N . LEU A 1 38 ? -2.631 2.680 -3.507 1.00 0.11 38 LEU A N 17
ATOM 17137 C CA . LEU A 1 38 ? -1.208 2.361 -3.503 1.00 0.12 38 LEU A CA 17
ATOM 17138 C C . LEU A 1 38 ? -0.457 3.256 -4.476 1.00 0.14 38 LEU A C 17
ATOM 17139 O O . LEU A 1 38 ? 0.605 3.790 -4.150 1.00 0.16 38 LEU A O 17
ATOM 17155 N N . SER A 1 39 ? -1.032 3.424 -5.664 1.00 0.16 39 SER A N 17
ATOM 17156 C CA . SER A 1 39 ? -0.420 4.215 -6.723 1.00 0.21 39 SER A CA 17
ATOM 17157 C C . SER A 1 39 ? -0.106 5.627 -6.231 1.00 0.20 39 SER A C 17
ATOM 17158 O O . SER A 1 39 ? 0.913 6.213 -6.606 1.00 0.24 39 SER A O 17
ATOM 17166 N N . GLN A 1 40 ? -0.979 6.158 -5.377 1.00 0.20 40 GLN A N 17
ATOM 17167 C CA . GLN A 1 40 ? -0.766 7.466 -4.777 1.00 0.23 40 GLN A CA 17
ATOM 17168 C C . GLN A 1 40 ? 0.497 7.478 -3.916 1.00 0.21 40 GLN A C 17
ATOM 17169 O O . GLN A 1 40 ? 1.351 8.345 -4.084 1.00 0.24 40 GLN A O 17
ATOM 17183 N N . LEU A 1 41 ? 0.632 6.499 -3.017 1.00 0.20 41 LEU A N 17
ATOM 17184 C CA . LEU A 1 41 ? 1.797 6.438 -2.129 1.00 0.21 41 LEU A CA 17
ATOM 17185 C C . LEU A 1 41 ? 3.068 6.196 -2.924 1.00 0.17 41 LEU A C 17
ATOM 17186 O O . LEU A 1 41 ? 4.127 6.735 -2.601 1.00 0.20 41 LEU A O 17
ATOM 17202 N N . ILE A 1 42 ? 2.963 5.371 -3.954 1.00 0.15 42 ILE A N 17
ATOM 17203 C CA . ILE A 1 42 ? 4.091 5.098 -4.830 1.00 0.17 42 ILE A CA 17
ATOM 17204 C C . ILE A 1 42 ? 4.521 6.380 -5.531 1.00 0.19 42 ILE A C 17
ATOM 17205 O O . ILE A 1 42 ? 5.710 6.683 -5.624 1.00 0.23 42 ILE A O 17
ATOM 17221 N N . LYS A 1 43 ? 3.542 7.150 -5.985 1.00 0.21 43 LYS A N 17
ATOM 17222 C CA . LYS A 1 43 ? 3.795 8.445 -6.596 1.00 0.28 43 LYS A CA 17
ATOM 17223 C C . LYS A 1 43 ? 4.391 9.412 -5.571 1.00 0.29 43 LYS A C 17
ATOM 17224 O O . LYS A 1 43 ? 5.224 10.254 -5.904 1.00 0.37 43 LYS A O 17
ATOM 17243 N N . GLU A 1 44 ? 3.976 9.272 -4.318 1.00 0.27 44 GLU A N 17
ATOM 17244 C CA . GLU A 1 44 ? 4.510 10.088 -3.231 1.00 0.35 44 GLU A CA 17
ATOM 17245 C C . GLU A 1 44 ? 5.905 9.607 -2.822 1.00 0.35 44 GLU A C 17
ATOM 17246 O O . GLU A 1 44 ? 6.493 10.124 -1.870 1.00 0.43 44 GLU A O 17
ATOM 17258 N N . ASN A 1 45 ? 6.417 8.609 -3.548 1.00 0.31 45 ASN A N 17
ATOM 17259 C CA . ASN A 1 45 ? 7.724 8.018 -3.282 1.00 0.36 45 ASN A CA 17
ATOM 17260 C C . ASN A 1 45 ? 7.767 7.415 -1.889 1.00 0.35 45 ASN A C 17
ATOM 17261 O O . ASN A 1 45 ? 8.826 7.305 -1.277 1.00 0.47 45 ASN A O 17
ATOM 17272 N N . LYS A 1 46 ? 6.604 7.024 -1.398 1.00 0.25 46 LYS A N 17
ATOM 17273 C CA . LYS A 1 46 ? 6.491 6.414 -0.086 1.00 0.26 46 LYS A CA 17
ATOM 17274 C C . LYS A 1 46 ? 6.522 4.903 -0.203 1.00 0.17 46 LYS A C 17
ATOM 17275 O O . LYS A 1 46 ? 6.915 4.210 0.725 1.00 0.15 46 LYS A O 17
ATOM 17294 N N . VAL A 1 47 ? 6.104 4.392 -1.348 1.00 0.21 47 VAL A N 17
ATOM 17295 C CA . VAL A 1 47 ? 6.072 2.955 -1.566 1.00 0.16 47 VAL A CA 17
ATOM 17296 C C . VAL A 1 47 ? 6.705 2.608 -2.907 1.00 0.16 47 VAL A C 17
ATOM 17297 O O . VAL A 1 47 ? 6.545 3.339 -3.886 1.00 0.21 47 VAL A O 17
ATOM 17310 N N . GLY A 1 48 ? 7.443 1.511 -2.938 1.00 0.16 48 GLY A N 17
ATOM 17311 C CA . GLY A 1 48 ? 8.034 1.051 -4.177 1.00 0.19 48 GLY A CA 17
ATOM 17312 C C . GLY A 1 48 ? 7.543 -0.328 -4.558 1.00 0.19 48 GLY A C 17
ATOM 17313 O O . GLY A 1 48 ? 7.400 -1.199 -3.697 1.00 0.21 48 GLY A O 17
ATOM 17317 N N . ARG A 1 49 ? 7.273 -0.532 -5.840 1.00 0.18 49 ARG A N 17
ATOM 17318 C CA . ARG A 1 49 ? 6.801 -1.818 -6.321 1.00 0.20 49 ARG A CA 17
ATOM 17319 C C . ARG A 1 49 ? 7.987 -2.738 -6.594 1.00 0.25 49 ARG A C 17
ATOM 17320 O O . ARG A 1 49 ? 8.611 -2.653 -7.651 1.00 0.36 49 ARG A O 17
ATOM 17341 N N . ARG A 1 50 ? 8.296 -3.614 -5.653 1.00 0.34 50 ARG A N 17
ATOM 17342 C CA . ARG A 1 50 ? 9.399 -4.542 -5.819 1.00 0.47 50 ARG A CA 17
ATOM 17343 C C . ARG A 1 50 ? 8.876 -5.926 -6.185 1.00 0.50 50 ARG A C 17
ATOM 17344 O O . ARG A 1 50 ? 8.676 -6.783 -5.322 1.00 0.54 50 ARG A O 17
ATOM 17365 N N . GLY A 1 51 ? 8.633 -6.131 -7.472 1.00 0.58 51 GLY A N 17
ATOM 17366 C CA . GLY A 1 51 ? 8.117 -7.401 -7.938 1.00 0.70 51 GLY A CA 17
ATOM 17367 C C . GLY A 1 51 ? 6.660 -7.592 -7.571 1.00 0.65 51 GLY A C 17
ATOM 17368 O O . GLY A 1 51 ? 5.776 -6.970 -8.165 1.00 0.71 51 GLY A O 17
ATOM 17372 N N . ARG A 1 52 ? 6.408 -8.445 -6.588 1.00 0.66 52 ARG A N 17
ATOM 17373 C CA . ARG A 1 52 ? 5.045 -8.695 -6.133 1.00 0.73 52 ARG A CA 17
ATOM 17374 C C . ARG A 1 52 ? 4.778 -8.012 -4.795 1.00 0.49 52 ARG A C 17
ATOM 17375 O O . ARG A 1 52 ? 3.628 -7.887 -4.374 1.00 0.52 52 ARG A O 17
ATOM 17396 N N . TYR A 1 53 ? 5.837 -7.571 -4.128 1.00 0.36 53 TYR A N 17
ATOM 17397 C CA . TYR A 1 53 ? 5.691 -6.949 -2.821 1.00 0.27 53 TYR A CA 17
ATOM 17398 C C . TYR A 1 53 ? 6.104 -5.488 -2.849 1.00 0.23 53 TYR A C 17
ATOM 17399 O O . TYR A 1 53 ? 7.021 -5.090 -3.564 1.00 0.27 53 TYR A O 17
ATOM 17417 N N . PHE A 1 54 ? 5.393 -4.695 -2.076 1.00 0.19 54 PHE A N 17
ATOM 17418 C CA . PHE A 1 54 ? 5.610 -3.269 -2.019 1.00 0.17 54 PHE A CA 17
ATOM 17419 C C . PHE A 1 54 ? 6.278 -2.905 -0.707 1.00 0.18 54 PHE A C 17
ATOM 17420 O O . PHE A 1 54 ? 5.799 -3.275 0.366 1.00 0.31 54 PHE A O 17
ATOM 17437 N N . TYR A 1 55 ? 7.388 -2.199 -0.800 1.00 0.14 55 TYR A N 17
ATOM 17438 C CA . TYR A 1 55 ? 8.150 -1.820 0.376 1.00 0.16 55 TYR A CA 17
ATOM 17439 C C . TYR A 1 55 ? 8.050 -0.320 0.592 1.00 0.14 55 TYR A C 17
ATOM 17440 O O . TYR A 1 55 ? 7.934 0.447 -0.369 1.00 0.13 55 TYR A O 17
ATOM 17458 N N . TYR A 1 56 ? 8.083 0.095 1.846 1.00 0.17 56 TYR A N 17
ATOM 17459 C CA . TYR A 1 56 ? 7.993 1.507 2.170 1.00 0.19 56 TYR A CA 17
ATOM 17460 C C . TYR A 1 56 ? 9.345 2.185 1.978 1.00 0.21 56 TYR A C 17
ATOM 17461 O O . TYR A 1 56 ? 10.378 1.680 2.424 1.00 0.29 56 TYR A O 17
ATOM 17479 N N . ILE A 1 57 ? 9.327 3.326 1.308 1.00 0.21 57 ILE A N 17
ATOM 17480 C CA . ILE A 1 57 ? 10.539 4.065 1.007 1.00 0.26 57 ILE A CA 17
ATOM 17481 C C . ILE A 1 57 ? 10.700 5.258 1.941 1.00 0.37 57 ILE A C 17
ATOM 17482 O O . ILE A 1 57 ? 9.977 6.243 1.817 1.00 0.49 57 ILE A O 17
ATOM 17498 N N . LYS A 1 58 ? 11.672 5.141 2.849 1.00 0.50 58 LYS A N 17
ATOM 17499 C CA . LYS A 1 58 ? 12.074 6.185 3.790 1.00 0.66 58 LYS A CA 17
ATOM 17500 C C . LYS A 1 58 ? 10.929 6.883 4.530 1.00 0.94 58 LYS A C 17
ATOM 17501 O O . LYS A 1 58 ? 10.065 7.534 3.944 1.00 1.31 58 LYS A O 17
ATOM 17520 N N . ARG A 1 59 ? 10.976 6.789 5.843 1.00 1.08 59 ARG A N 17
ATOM 17521 C CA . ARG A 1 59 ? 10.007 7.462 6.690 1.00 1.52 59 ARG A CA 17
ATOM 17522 C C . ARG A 1 59 ? 10.539 8.830 7.083 1.00 1.96 59 ARG A C 17
ATOM 17523 O O . ARG A 1 59 ? 9.867 9.833 6.785 1.00 2.35 59 ARG A O 17
ATOM 17545 N N . MET A 1 1 ? -10.405 12.481 2.117 1.00 2.35 1 MET A N 18
ATOM 17546 C CA . MET A 1 1 ? -10.182 11.545 3.246 1.00 1.69 1 MET A CA 18
ATOM 17547 C C . MET A 1 1 ? -9.074 10.553 2.923 1.00 1.24 1 MET A C 18
ATOM 17548 O O . MET A 1 1 ? -8.533 9.909 3.827 1.00 1.79 1 MET A O 18
ATOM 17564 N N . GLU A 1 2 ? -8.765 10.415 1.628 1.00 0.98 2 GLU A N 18
ATOM 17565 C CA . GLU A 1 2 ? -7.720 9.510 1.133 1.00 0.82 2 GLU A CA 18
ATOM 17566 C C . GLU A 1 2 ? -8.154 8.046 1.205 1.00 0.93 2 GLU A C 18
ATOM 17567 O O . GLU A 1 2 ? -7.732 7.230 0.384 1.00 1.98 2 GLU A O 18
ATOM 17579 N N . ASP A 1 3 ? -8.984 7.727 2.196 1.00 0.54 3 ASP A N 18
ATOM 17580 C CA . ASP A 1 3 ? -9.678 6.444 2.259 1.00 0.60 3 ASP A CA 18
ATOM 17581 C C . ASP A 1 3 ? -8.701 5.274 2.336 1.00 0.42 3 ASP A C 18
ATOM 17582 O O . ASP A 1 3 ? -8.023 5.090 3.351 1.00 0.45 3 ASP A O 18
ATOM 17591 N N . VAL A 1 4 ? -8.634 4.495 1.264 1.00 0.29 4 VAL A N 18
ATOM 17592 C CA . VAL A 1 4 ? -7.701 3.380 1.170 1.00 0.20 4 VAL A CA 18
ATOM 17593 C C . VAL A 1 4 ? -6.272 3.850 1.379 1.00 0.18 4 VAL A C 18
ATOM 17594 O O . VAL A 1 4 ? -5.497 3.177 2.045 1.00 0.23 4 VAL A O 18
ATOM 17607 N N . LYS A 1 5 ? -5.943 5.021 0.835 1.00 0.17 5 LYS A N 18
ATOM 17608 C CA . LYS A 1 5 ? -4.579 5.544 0.886 1.00 0.19 5 LYS A CA 18
ATOM 17609 C C . LYS A 1 5 ? -4.023 5.521 2.300 1.00 0.22 5 LYS A C 18
ATOM 17610 O O . LYS A 1 5 ? -2.924 5.022 2.528 1.00 0.27 5 LYS A O 18
ATOM 17629 N N . GLN A 1 6 ? -4.801 6.030 3.248 1.00 0.25 6 GLN A N 18
ATOM 17630 C CA . GLN A 1 6 ? -4.353 6.114 4.635 1.00 0.32 6 GLN A CA 18
ATOM 17631 C C . GLN A 1 6 ? -4.155 4.730 5.249 1.00 0.28 6 GLN A C 18
ATOM 17632 O O . GLN A 1 6 ? -3.255 4.525 6.066 1.00 0.33 6 GLN A O 18
ATOM 17646 N N . SER A 1 7 ? -4.988 3.781 4.848 1.00 0.25 7 SER A N 18
ATOM 17647 C CA . SER A 1 7 ? -4.901 2.424 5.364 1.00 0.26 7 SER A CA 18
ATOM 17648 C C . SER A 1 7 ? -3.752 1.663 4.699 1.00 0.20 7 SER A C 18
ATOM 17649 O O . SER A 1 7 ? -2.977 0.981 5.368 1.00 0.25 7 SER A O 18
ATOM 17657 N N . VAL A 1 8 ? -3.636 1.811 3.382 1.00 0.15 8 VAL A N 18
ATOM 17658 C CA . VAL A 1 8 ? -2.647 1.077 2.601 1.00 0.15 8 VAL A CA 18
ATOM 17659 C C . VAL A 1 8 ? -1.223 1.433 3.020 1.00 0.16 8 VAL A C 18
ATOM 17660 O O . VAL A 1 8 ? -0.429 0.543 3.326 1.00 0.20 8 VAL A O 18
ATOM 17673 N N . GLU A 1 9 ? -0.905 2.729 3.056 1.00 0.15 9 GLU A N 18
ATOM 17674 C CA . GLU A 1 9 ? 0.448 3.161 3.399 1.00 0.20 9 GLU A CA 18
ATOM 17675 C C . GLU A 1 9 ? 0.824 2.700 4.802 1.00 0.20 9 GLU A C 18
ATOM 17676 O O . GLU A 1 9 ? 1.967 2.323 5.051 1.00 0.25 9 GLU A O 18
ATOM 17688 N N . LYS A 1 10 ? -0.148 2.716 5.711 1.00 0.19 10 LYS A N 18
ATOM 17689 C CA . LYS A 1 10 ? 0.067 2.227 7.065 1.00 0.21 10 LYS A CA 18
ATOM 17690 C C . LYS A 1 10 ? 0.460 0.764 7.067 1.00 0.19 10 LYS A C 18
ATOM 17691 O O . LYS A 1 10 ? 1.439 0.381 7.710 1.00 0.20 10 LYS A O 18
ATOM 17710 N N . ILE A 1 11 ? -0.291 -0.047 6.343 1.00 0.19 11 ILE A N 18
ATOM 17711 C CA . ILE A 1 11 ? -0.029 -1.470 6.315 1.00 0.20 11 ILE A CA 18
ATOM 17712 C C . ILE A 1 11 ? 1.352 -1.739 5.723 1.00 0.16 11 ILE A C 18
ATOM 17713 O O . ILE A 1 11 ? 2.091 -2.605 6.201 1.00 0.16 11 ILE A O 18
ATOM 17729 N N . ILE A 1 12 ? 1.701 -0.973 4.694 1.00 0.14 12 ILE A N 18
ATOM 17730 C CA . ILE A 1 12 ? 3.013 -1.074 4.071 1.00 0.14 12 ILE A CA 18
ATOM 17731 C C . ILE A 1 12 ? 4.110 -0.735 5.082 1.00 0.15 12 ILE A C 18
ATOM 17732 O O . ILE A 1 12 ? 5.123 -1.421 5.162 1.00 0.20 12 ILE A O 18
ATOM 17748 N N . LYS A 1 13 ? 3.889 0.320 5.857 1.00 0.18 13 LYS A N 18
ATOM 17749 C CA . LYS A 1 13 ? 4.842 0.739 6.882 1.00 0.23 13 LYS A CA 18
ATOM 17750 C C . LYS A 1 13 ? 5.009 -0.335 7.948 1.00 0.25 13 LYS A C 18
ATOM 17751 O O . LYS A 1 13 ? 6.128 -0.697 8.313 1.00 0.35 13 LYS A O 18
ATOM 17770 N N . ASP A 1 14 ? 3.884 -0.842 8.431 1.00 0.22 14 ASP A N 18
ATOM 17771 C CA . ASP A 1 14 ? 3.869 -1.794 9.536 1.00 0.24 14 ASP A CA 18
ATOM 17772 C C . ASP A 1 14 ? 4.523 -3.116 9.147 1.00 0.24 14 ASP A C 18
ATOM 17773 O O . ASP A 1 14 ? 5.290 -3.691 9.917 1.00 0.30 14 ASP A O 18
ATOM 17782 N N . ARG A 1 15 ? 4.231 -3.586 7.942 1.00 0.22 15 ARG A N 18
ATOM 17783 C CA . ARG A 1 15 ? 4.699 -4.896 7.498 1.00 0.26 15 ARG A CA 18
ATOM 17784 C C . ARG A 1 15 ? 5.982 -4.787 6.678 1.00 0.27 15 ARG A C 18
ATOM 17785 O O . ARG A 1 15 ? 6.576 -5.805 6.310 1.00 0.36 15 ARG A O 18
ATOM 17806 N N . GLU A 1 16 ? 6.385 -3.548 6.397 1.00 0.25 16 GLU A N 18
ATOM 17807 C CA . GLU A 1 16 ? 7.620 -3.234 5.663 1.00 0.29 16 GLU A CA 18
ATOM 17808 C C . GLU A 1 16 ? 7.511 -3.615 4.189 1.00 0.26 16 GLU A C 18
ATOM 17809 O O . GLU A 1 16 ? 7.519 -2.749 3.314 1.00 0.39 16 GLU A O 18
ATOM 17821 N N . TRP A 1 17 ? 7.418 -4.907 3.925 1.00 0.23 17 TRP A N 18
ATOM 17822 C CA . TRP A 1 17 ? 7.243 -5.407 2.574 1.00 0.32 17 TRP A CA 18
ATOM 17823 C C . TRP A 1 17 ? 6.015 -6.310 2.521 1.00 0.26 17 TRP A C 18
ATOM 17824 O O . TRP A 1 17 ? 5.947 -7.338 3.201 1.00 0.31 17 TRP A O 18
ATOM 17845 N N . VAL A 1 18 ? 5.025 -5.903 1.746 1.00 0.20 18 VAL A N 18
ATOM 17846 C CA . VAL A 1 18 ? 3.768 -6.626 1.676 1.00 0.16 18 VAL A CA 18
ATOM 17847 C C . VAL A 1 18 ? 3.330 -6.782 0.224 1.00 0.17 18 VAL A C 18
ATOM 17848 O O . VAL A 1 18 ? 3.510 -5.875 -0.582 1.00 0.21 18 VAL A O 18
ATOM 17861 N N . THR A 1 19 ? 2.791 -7.943 -0.114 1.00 0.20 19 THR A N 18
ATOM 17862 C CA . THR A 1 19 ? 2.300 -8.185 -1.462 1.00 0.23 19 THR A CA 18
ATOM 17863 C C . THR A 1 19 ? 0.882 -7.640 -1.613 1.00 0.21 19 THR A C 18
ATOM 17864 O O . THR A 1 19 ? 0.234 -7.340 -0.610 1.00 0.21 19 THR A O 18
ATOM 17875 N N . PHE A 1 20 ? 0.395 -7.498 -2.837 1.00 0.24 20 PHE A N 18
ATOM 17876 C CA . PHE A 1 20 ? -0.931 -6.929 -3.045 1.00 0.25 20 PHE A CA 18
ATOM 17877 C C . PHE A 1 20 ? -1.990 -7.776 -2.351 1.00 0.25 20 PHE A C 18
ATOM 17878 O O . PHE A 1 20 ? -2.923 -7.253 -1.738 1.00 0.28 20 PHE A O 18
ATOM 17895 N N . ASN A 1 21 ? -1.825 -9.089 -2.427 1.00 0.29 21 ASN A N 18
ATOM 17896 C CA . ASN A 1 21 ? -2.744 -10.007 -1.773 1.00 0.36 21 ASN A CA 18
ATOM 17897 C C . ASN A 1 21 ? -2.603 -9.898 -0.260 1.00 0.33 21 ASN A C 18
ATOM 17898 O O . ASN A 1 21 ? -3.587 -9.972 0.469 1.00 0.44 21 ASN A O 18
ATOM 17909 N N . ASP A 1 22 ? -1.372 -9.685 0.194 1.00 0.28 22 ASP A N 18
ATOM 17910 C CA . ASP A 1 22 ? -1.084 -9.516 1.618 1.00 0.30 22 ASP A CA 18
ATOM 17911 C C . ASP A 1 22 ? -1.829 -8.292 2.153 1.00 0.26 22 ASP A C 18
ATOM 17912 O O . ASP A 1 22 ? -2.299 -8.286 3.293 1.00 0.32 22 ASP A O 18
ATOM 17921 N N . LEU A 1 23 ? -1.949 -7.269 1.303 1.00 0.21 23 LEU A N 18
ATOM 17922 C CA . LEU A 1 23 ? -2.763 -6.094 1.607 1.00 0.19 23 LEU A CA 18
ATOM 17923 C C . LEU A 1 23 ? -4.234 -6.470 1.720 1.00 0.19 23 LEU A C 18
ATOM 17924 O O . LEU A 1 23 ? -4.887 -6.146 2.707 1.00 0.23 23 LEU A O 18
ATOM 17940 N N . LEU A 1 24 ? -4.737 -7.167 0.702 1.00 0.19 24 LEU A N 18
ATOM 17941 C CA . LEU A 1 24 ? -6.153 -7.520 0.610 1.00 0.20 24 LEU A CA 18
ATOM 17942 C C . LEU A 1 24 ? -6.648 -8.233 1.864 1.00 0.20 24 LEU A C 18
ATOM 17943 O O . LEU A 1 24 ? -7.802 -8.080 2.257 1.00 0.25 24 LEU A O 18
ATOM 17959 N N . LYS A 1 25 ? -5.774 -9.002 2.496 1.00 0.20 25 LYS A N 18
ATOM 17960 C CA . LYS A 1 25 ? -6.137 -9.743 3.700 1.00 0.24 25 LYS A CA 18
ATOM 17961 C C . LYS A 1 25 ? -6.466 -8.807 4.862 1.00 0.23 25 LYS A C 18
ATOM 17962 O O . LYS A 1 25 ? -7.194 -9.181 5.782 1.00 0.32 25 LYS A O 18
ATOM 17981 N N . TYR A 1 26 ? -5.940 -7.591 4.816 1.00 0.20 26 TYR A N 18
ATOM 17982 C CA . TYR A 1 26 ? -6.228 -6.594 5.841 1.00 0.21 26 TYR A CA 18
ATOM 17983 C C . TYR A 1 26 ? -7.098 -5.477 5.277 1.00 0.25 26 TYR A C 18
ATOM 17984 O O . TYR A 1 26 ? -7.559 -4.603 6.010 1.00 0.44 26 TYR A O 18
ATOM 18002 N N . ILE A 1 27 ? -7.324 -5.516 3.976 1.00 0.23 27 ILE A N 18
ATOM 18003 C CA . ILE A 1 27 ? -8.074 -4.474 3.296 1.00 0.25 27 ILE A CA 18
ATOM 18004 C C . ILE A 1 27 ? -9.439 -4.992 2.836 1.00 0.22 27 ILE A C 18
ATOM 18005 O O . ILE A 1 27 ? -9.531 -5.799 1.911 1.00 0.27 27 ILE A O 18
ATOM 18021 N N . PRO A 1 28 ? -10.521 -4.529 3.485 1.00 0.21 28 PRO A N 18
ATOM 18022 C CA . PRO A 1 28 ? -11.889 -4.890 3.108 1.00 0.26 28 PRO A CA 18
ATOM 18023 C C . PRO A 1 28 ? -12.395 -4.042 1.942 1.00 0.28 28 PRO A C 18
ATOM 18024 O O . PRO A 1 28 ? -13.554 -4.127 1.535 1.00 0.43 28 PRO A O 18
ATOM 18035 N N . TYR A 1 29 ? -11.499 -3.222 1.425 1.00 0.18 29 TYR A N 18
ATOM 18036 C CA . TYR A 1 29 ? -11.781 -2.344 0.305 1.00 0.20 29 TYR A CA 18
ATOM 18037 C C . TYR A 1 29 ? -11.407 -3.033 -1.000 1.00 0.20 29 TYR A C 18
ATOM 18038 O O . TYR A 1 29 ? -10.380 -3.710 -1.074 1.00 0.18 29 TYR A O 18
ATOM 18056 N N . PRO A 1 30 ? -12.282 -2.925 -2.014 1.00 0.25 30 PRO A N 18
ATOM 18057 C CA . PRO A 1 30 ? -12.034 -3.436 -3.366 1.00 0.28 30 PRO A CA 18
ATOM 18058 C C . PRO A 1 30 ? -10.591 -3.241 -3.816 1.00 0.25 30 PRO A C 18
ATOM 18059 O O . PRO A 1 30 ? -9.989 -2.189 -3.587 1.00 0.23 30 PRO A O 18
ATOM 18070 N N . ALA A 1 31 ? -10.055 -4.262 -4.476 1.00 0.25 31 ALA A N 18
ATOM 18071 C CA . ALA A 1 31 ? -8.685 -4.235 -4.979 1.00 0.25 31 ALA A CA 18
ATOM 18072 C C . ALA A 1 31 ? -8.409 -3.017 -5.873 1.00 0.20 31 ALA A C 18
ATOM 18073 O O . ALA A 1 31 ? -7.367 -2.382 -5.726 1.00 0.21 31 ALA A O 18
ATOM 18080 N N . PRO A 1 32 ? -9.315 -2.670 -6.818 1.00 0.20 32 PRO A N 18
ATOM 18081 C CA . PRO A 1 32 ? -9.162 -1.468 -7.652 1.00 0.21 32 PRO A CA 18
ATOM 18082 C C . PRO A 1 32 ? -9.030 -0.184 -6.831 1.00 0.18 32 PRO A C 18
ATOM 18083 O O . PRO A 1 32 ? -8.505 0.817 -7.318 1.00 0.25 32 PRO A O 18
ATOM 18094 N N . GLU A 1 33 ? -9.503 -0.214 -5.589 1.00 0.16 33 GLU A N 18
ATOM 18095 C CA . GLU A 1 33 ? -9.408 0.941 -4.702 1.00 0.18 33 GLU A CA 18
ATOM 18096 C C . GLU A 1 33 ? -8.043 1.003 -4.032 1.00 0.14 33 GLU A C 18
ATOM 18097 O O . GLU A 1 33 ? -7.353 2.018 -4.107 1.00 0.17 33 GLU A O 18
ATOM 18109 N N . VAL A 1 34 ? -7.658 -0.090 -3.385 1.00 0.12 34 VAL A N 18
ATOM 18110 C CA . VAL A 1 34 ? -6.384 -0.149 -2.674 1.00 0.11 34 VAL A CA 18
ATOM 18111 C C . VAL A 1 34 ? -5.202 -0.063 -3.640 1.00 0.13 34 VAL A C 18
ATOM 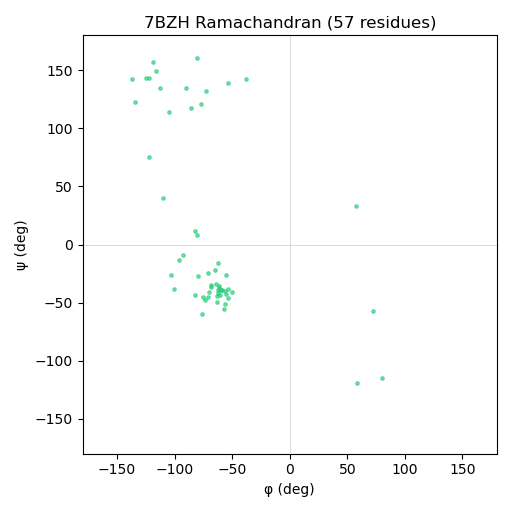18112 O O . VAL A 1 34 ? -4.204 0.589 -3.339 1.00 0.15 34 VAL A O 18
ATOM 18125 N N . TYR A 1 35 ? -5.323 -0.684 -4.810 1.00 0.17 35 TYR A N 18
ATOM 18126 C CA . TYR A 1 35 ? -4.259 -0.613 -5.805 1.00 0.22 35 TYR A CA 18
ATOM 18127 C C . TYR A 1 35 ? -4.142 0.816 -6.330 1.00 0.20 35 TYR A C 18
ATOM 18128 O O . TYR A 1 35 ? -3.042 1.321 -6.563 1.00 0.23 35 TYR A O 18
ATOM 18146 N N . ASP A 1 36 ? -5.287 1.466 -6.493 1.00 0.19 36 ASP A N 18
ATOM 18147 C CA . ASP A 1 36 ? -5.329 2.857 -6.930 1.00 0.21 36 ASP A CA 18
ATOM 18148 C C . ASP A 1 36 ? -4.675 3.743 -5.886 1.00 0.18 36 ASP A C 18
ATOM 18149 O O . ASP A 1 36 ? -3.849 4.596 -6.198 1.00 0.23 36 ASP A O 18
ATOM 18158 N N . ALA A 1 37 ? -5.047 3.514 -4.639 1.00 0.14 37 ALA A N 18
ATOM 18159 C CA . ALA A 1 37 ? -4.448 4.221 -3.518 1.00 0.15 37 ALA A CA 18
ATOM 18160 C C . ALA A 1 37 ? -2.943 3.995 -3.486 1.00 0.12 37 ALA A C 18
ATOM 18161 O O . ALA A 1 37 ? -2.167 4.938 -3.335 1.00 0.15 37 ALA A O 18
ATOM 18168 N N . LEU A 1 38 ? -2.544 2.736 -3.644 1.00 0.11 38 LEU A N 18
ATOM 18169 C CA . LEU A 1 38 ? -1.135 2.360 -3.694 1.00 0.12 38 LEU A CA 18
ATOM 18170 C C . LEU A 1 38 ? -0.394 3.172 -4.745 1.00 0.14 38 LEU A C 18
ATOM 18171 O O . LEU A 1 38 ? 0.667 3.718 -4.474 1.00 0.16 38 LEU A O 18
ATOM 18187 N N . SER A 1 39 ? -0.972 3.266 -5.936 1.00 0.16 39 SER A N 18
ATOM 18188 C CA . SER A 1 39 ? -0.317 3.953 -7.047 1.00 0.21 39 SER A CA 18
ATOM 18189 C C . SER A 1 39 ? -0.119 5.433 -6.728 1.00 0.20 39 SER A C 18
ATOM 18190 O O . SER A 1 39 ? 0.857 6.049 -7.167 1.00 0.24 39 SER A O 18
ATOM 18198 N N . GLN A 1 40 ? -1.039 5.992 -5.950 1.00 0.20 40 GLN A N 18
ATOM 18199 C CA . GLN A 1 40 ? -0.905 7.361 -5.473 1.00 0.23 40 GLN A CA 18
ATOM 18200 C C . GLN A 1 40 ? 0.229 7.440 -4.458 1.00 0.21 40 GLN A C 18
ATOM 18201 O O . GLN A 1 40 ? 1.085 8.313 -4.537 1.00 0.24 40 GLN A O 18
ATOM 18215 N N . LEU A 1 41 ? 0.233 6.495 -3.523 1.00 0.20 41 LEU A N 18
ATOM 18216 C CA . LEU A 1 41 ? 1.252 6.424 -2.478 1.00 0.21 41 LEU A CA 18
ATOM 18217 C C . LEU A 1 41 ? 2.643 6.251 -3.077 1.00 0.17 41 LEU A C 18
ATOM 18218 O O . LEU A 1 41 ? 3.616 6.843 -2.608 1.00 0.20 41 LEU A O 18
ATOM 18234 N N . ILE A 1 42 ? 2.724 5.421 -4.104 1.00 0.15 42 ILE A N 18
ATOM 18235 C CA . ILE A 1 42 ? 3.963 5.205 -4.835 1.00 0.17 42 ILE A CA 18
ATOM 18236 C C . ILE A 1 42 ? 4.428 6.513 -5.471 1.00 0.19 42 ILE A C 18
ATOM 18237 O O . ILE A 1 42 ? 5.604 6.872 -5.403 1.00 0.23 42 ILE A O 18
ATOM 18253 N N . LYS A 1 43 ? 3.481 7.233 -6.055 1.00 0.21 43 LYS A N 18
ATOM 18254 C CA . LYS A 1 43 ? 3.744 8.545 -6.634 1.00 0.28 43 LYS A CA 18
ATOM 18255 C C . LYS A 1 43 ? 4.192 9.545 -5.559 1.00 0.29 43 LYS A C 18
ATOM 18256 O O . LYS A 1 43 ? 5.015 10.426 -5.821 1.00 0.37 43 LYS A O 18
ATOM 18275 N N . GLU A 1 44 ? 3.667 9.386 -4.347 1.00 0.27 44 GLU A N 18
ATOM 18276 C CA . GLU A 1 44 ? 3.991 10.281 -3.236 1.00 0.35 44 GLU A CA 18
ATOM 18277 C C . GLU A 1 44 ? 5.296 9.873 -2.552 1.00 0.35 44 GLU A C 18
ATOM 18278 O O . GLU A 1 44 ? 5.595 10.338 -1.449 1.00 0.43 44 GLU A O 18
ATOM 18290 N N . ASN A 1 45 ? 6.058 8.996 -3.209 1.00 0.31 45 ASN A N 18
ATOM 18291 C CA . ASN A 1 45 ? 7.343 8.527 -2.701 1.00 0.36 45 ASN A CA 18
ATOM 18292 C C . ASN A 1 45 ? 7.196 7.862 -1.336 1.00 0.35 45 ASN A C 18
ATOM 18293 O O . ASN A 1 45 ? 8.104 7.909 -0.500 1.00 0.47 45 ASN A O 18
ATOM 18304 N N . LYS A 1 46 ? 6.046 7.247 -1.113 1.00 0.25 46 LYS A N 18
ATOM 18305 C CA . LYS A 1 46 ? 5.789 6.530 0.125 1.00 0.26 46 LYS A CA 18
ATOM 18306 C C . LYS A 1 46 ? 6.121 5.058 -0.045 1.00 0.17 46 LYS A C 18
ATOM 18307 O O . LYS A 1 46 ? 6.944 4.505 0.679 1.00 0.15 46 LYS A O 18
ATOM 18326 N N . VAL A 1 47 ? 5.482 4.433 -1.020 1.00 0.21 47 VAL A N 18
ATOM 18327 C CA . VAL A 1 47 ? 5.638 3.007 -1.244 1.00 0.16 47 VAL A CA 18
ATOM 18328 C C . VAL A 1 47 ? 6.293 2.752 -2.595 1.00 0.16 47 VAL A C 18
ATOM 18329 O O . VAL A 1 47 ? 6.095 3.513 -3.538 1.00 0.21 47 VAL A O 18
ATOM 18342 N N . GLY A 1 48 ? 7.091 1.700 -2.674 1.00 0.16 48 GLY A N 18
ATOM 18343 C CA . GLY A 1 48 ? 7.703 1.323 -3.928 1.00 0.19 48 GLY A CA 18
ATOM 18344 C C . GLY A 1 48 ? 7.382 -0.108 -4.294 1.00 0.19 48 GLY A C 18
ATOM 18345 O O . GLY A 1 48 ? 7.316 -0.974 -3.418 1.00 0.21 48 GLY A O 18
ATOM 18349 N N . ARG A 1 49 ? 7.168 -0.363 -5.577 1.00 0.18 49 ARG A N 18
ATOM 18350 C CA . ARG A 1 49 ? 6.859 -1.709 -6.037 1.00 0.20 49 ARG A CA 18
ATOM 18351 C C . ARG A 1 49 ? 8.140 -2.490 -6.282 1.00 0.25 49 ARG A C 18
ATOM 18352 O O . ARG A 1 49 ? 9.056 -2.005 -6.940 1.00 0.36 49 ARG A O 18
ATOM 18373 N N . ARG A 1 50 ? 8.206 -3.687 -5.735 1.00 0.34 50 ARG A N 18
ATOM 18374 C CA . ARG A 1 50 ? 9.354 -4.551 -5.936 1.00 0.47 50 ARG A CA 18
ATOM 18375 C C . ARG A 1 50 ? 8.891 -5.913 -6.432 1.00 0.50 50 ARG A C 18
ATOM 18376 O O . ARG A 1 50 ? 8.817 -6.879 -5.667 1.00 0.54 50 ARG A O 18
ATOM 18397 N N . GLY A 1 51 ? 8.553 -5.978 -7.709 1.00 0.58 51 GLY A N 18
ATOM 18398 C CA . GLY A 1 51 ? 8.090 -7.219 -8.286 1.00 0.70 51 GLY A CA 18
ATOM 18399 C C . GLY A 1 51 ? 6.693 -7.570 -7.825 1.00 0.65 51 GLY A C 18
ATOM 18400 O O . GLY A 1 51 ? 5.709 -7.102 -8.394 1.00 0.71 51 GLY A O 18
ATOM 18404 N N . ARG A 1 52 ? 6.604 -8.398 -6.796 1.00 0.66 52 ARG A N 18
ATOM 18405 C CA . ARG A 1 52 ? 5.312 -8.814 -6.268 1.00 0.73 52 ARG A CA 18
ATOM 18406 C C . ARG A 1 52 ? 5.010 -8.146 -4.928 1.00 0.49 52 ARG A C 18
ATOM 18407 O O . ARG A 1 52 ? 3.851 -8.041 -4.531 1.00 0.52 52 ARG A O 18
ATOM 18428 N N . TYR A 1 53 ? 6.042 -7.689 -4.232 1.00 0.36 53 TYR A N 18
ATOM 18429 C CA . TYR A 1 53 ? 5.848 -7.098 -2.915 1.00 0.27 53 TYR A CA 18
ATOM 18430 C C . TYR A 1 53 ? 6.140 -5.606 -2.926 1.00 0.23 53 TYR A C 18
ATOM 18431 O O . TYR A 1 53 ? 6.962 -5.122 -3.702 1.00 0.27 53 TYR A O 18
ATOM 18449 N N . PHE A 1 54 ? 5.436 -4.890 -2.069 1.00 0.19 54 PHE A N 18
ATOM 18450 C CA . PHE A 1 54 ? 5.571 -3.451 -1.948 1.00 0.17 54 PHE A CA 18
ATOM 18451 C C . PHE A 1 54 ? 6.326 -3.113 -0.675 1.00 0.18 54 PHE A C 18
ATOM 18452 O O . PHE A 1 54 ? 6.012 -3.637 0.392 1.00 0.31 54 PHE A O 18
ATOM 18469 N N . TYR A 1 55 ? 7.314 -2.248 -0.787 1.00 0.14 55 TYR A N 18
ATOM 18470 C CA . TYR A 1 55 ? 8.108 -1.853 0.364 1.00 0.16 55 TYR A CA 18
ATOM 18471 C C . TYR A 1 55 ? 7.944 -0.364 0.619 1.00 0.14 55 TYR A C 18
ATOM 18472 O O . TYR A 1 55 ? 7.766 0.418 -0.317 1.00 0.13 55 TYR A O 18
ATOM 18490 N N . TYR A 1 56 ? 7.986 0.029 1.880 1.00 0.17 56 TYR A N 18
ATOM 18491 C CA . TYR A 1 56 ? 7.882 1.433 2.223 1.00 0.19 56 TYR A CA 18
ATOM 18492 C C . TYR A 1 56 ? 9.222 2.115 1.999 1.00 0.21 56 TYR A C 18
ATOM 18493 O O . TYR A 1 56 ? 10.225 1.766 2.627 1.00 0.29 56 TYR A O 18
ATOM 18511 N N . ILE A 1 57 ? 9.232 3.078 1.093 1.00 0.21 57 ILE A N 18
ATOM 18512 C CA . ILE A 1 57 ? 10.445 3.790 0.734 1.00 0.26 57 ILE A CA 18
ATOM 18513 C C . ILE A 1 57 ? 10.903 4.672 1.887 1.00 0.37 57 ILE A C 18
ATOM 18514 O O . ILE A 1 57 ? 10.083 5.184 2.654 1.00 0.49 57 ILE A O 18
ATOM 18530 N N . LYS A 1 58 ? 12.216 4.814 2.015 1.00 0.50 58 LYS A N 18
ATOM 18531 C CA . LYS A 1 58 ? 12.808 5.664 3.034 1.00 0.66 58 LYS A CA 18
ATOM 18532 C C . LYS A 1 58 ? 12.254 7.085 2.955 1.00 0.94 58 LYS A C 18
ATOM 18533 O O . LYS A 1 58 ? 11.967 7.597 1.869 1.00 1.31 58 LYS A O 18
ATOM 18552 N N . ARG A 1 59 ? 12.091 7.705 4.109 1.00 1.08 59 ARG A N 18
ATOM 18553 C CA . ARG A 1 59 ? 11.510 9.034 4.182 1.00 1.52 59 ARG A CA 18
ATOM 18554 C C . ARG A 1 59 ? 12.574 10.102 3.949 1.00 1.96 59 ARG A C 18
ATOM 18555 O O . ARG A 1 59 ? 13.524 10.199 4.757 1.00 2.35 59 ARG A O 18
ATOM 18577 N N . MET A 1 1 ? -10.097 9.081 7.501 1.00 2.35 1 MET A N 19
ATOM 18578 C CA . MET A 1 1 ? -9.437 10.387 7.263 1.00 1.69 1 MET A CA 19
ATOM 18579 C C . MET A 1 1 ? -9.377 10.714 5.772 1.00 1.24 1 MET A C 19
ATOM 18580 O O . MET A 1 1 ? -9.612 11.853 5.373 1.00 1.79 1 MET A O 19
ATOM 18596 N N . GLU A 1 2 ? -9.062 9.720 4.949 1.00 0.98 2 GLU A N 19
ATOM 18597 C CA . GLU A 1 2 ? -8.923 9.951 3.517 1.00 0.82 2 GLU A CA 19
ATOM 18598 C C . GLU A 1 2 ? -9.772 8.966 2.724 1.00 0.93 2 GLU A C 19
ATOM 18599 O O . GLU A 1 2 ? -10.818 9.324 2.188 1.00 1.98 2 GLU A O 19
ATOM 18611 N N . ASP A 1 3 ? -9.318 7.718 2.695 1.00 0.54 3 ASP A N 19
ATOM 18612 C CA . ASP A 1 3 ? -9.920 6.670 1.880 1.00 0.60 3 ASP A CA 19
ATOM 18613 C C . ASP A 1 3 ? -9.045 5.429 2.015 1.00 0.42 3 ASP A C 19
ATOM 18614 O O . ASP A 1 3 ? -8.418 5.240 3.061 1.00 0.45 3 ASP A O 19
ATOM 18623 N N . VAL A 1 4 ? -8.973 4.605 0.968 1.00 0.29 4 VAL A N 19
ATOM 18624 C CA . VAL A 1 4 ? -8.108 3.423 0.974 1.00 0.20 4 VAL A CA 19
ATOM 18625 C C . VAL A 1 4 ? -6.678 3.763 1.384 1.00 0.18 4 VAL A C 19
ATOM 18626 O O . VAL A 1 4 ? -6.014 2.950 2.028 1.00 0.23 4 VAL A O 19
ATOM 18639 N N . LYS A 1 5 ? -6.211 4.964 1.014 1.00 0.17 5 LYS A N 19
ATOM 18640 C CA . LYS A 1 5 ? -4.827 5.367 1.272 1.00 0.19 5 LYS A CA 19
ATOM 18641 C C . LYS A 1 5 ? -4.444 5.128 2.720 1.00 0.22 5 LYS A C 19
ATOM 18642 O O . LYS A 1 5 ? -3.437 4.495 2.987 1.00 0.27 5 LYS A O 19
ATOM 18661 N N . GLN A 1 6 ? -5.274 5.614 3.642 1.00 0.25 6 GLN A N 19
ATOM 18662 C CA . GLN A 1 6 ? -4.985 5.536 5.073 1.00 0.32 6 GLN A CA 19
ATOM 18663 C C . GLN A 1 6 ? -4.638 4.122 5.510 1.00 0.28 6 GLN A C 19
ATOM 18664 O O . GLN A 1 6 ? -3.699 3.916 6.281 1.00 0.33 6 GLN A O 19
ATOM 18678 N N . SER A 1 7 ? -5.391 3.157 5.014 1.00 0.25 7 SER A N 19
ATOM 18679 C CA . SER A 1 7 ? -5.124 1.768 5.310 1.00 0.26 7 SER A CA 19
ATOM 18680 C C . SER A 1 7 ? -3.861 1.312 4.584 1.00 0.20 7 SER A C 19
ATOM 18681 O O . SER A 1 7 ? -2.950 0.760 5.194 1.00 0.25 7 SER A O 19
ATOM 18689 N N . VAL A 1 8 ? -3.799 1.596 3.286 1.00 0.15 8 VAL A N 19
ATOM 18690 C CA . VAL A 1 8 ? -2.684 1.169 2.446 1.00 0.15 8 VAL A CA 19
ATOM 18691 C C . VAL A 1 8 ? -1.347 1.715 2.953 1.00 0.16 8 VAL A C 19
ATOM 18692 O O . VAL A 1 8 ? -0.416 0.949 3.211 1.00 0.20 8 VAL A O 19
ATOM 18705 N N . GLU A 1 9 ? -1.268 3.035 3.110 1.00 0.15 9 GLU A N 19
ATOM 18706 C CA . GLU A 1 9 ? -0.027 3.694 3.502 1.00 0.20 9 GLU A CA 19
ATOM 18707 C C . GLU A 1 9 ? 0.443 3.198 4.866 1.00 0.20 9 GLU A C 19
ATOM 18708 O O . GLU A 1 9 ? 1.641 3.070 5.109 1.00 0.25 9 GLU A O 19
ATOM 18720 N N . LYS A 1 10 ? -0.506 2.887 5.738 1.00 0.19 10 LYS A N 19
ATOM 18721 C CA . LYS A 1 10 ? -0.188 2.412 7.076 1.00 0.21 10 LYS A CA 19
ATOM 18722 C C . LYS A 1 10 ? 0.295 0.969 7.044 1.00 0.19 10 LYS A C 19
ATOM 18723 O O . LYS A 1 10 ? 1.285 0.626 7.691 1.00 0.20 10 LYS A O 19
ATOM 18742 N N . ILE A 1 11 ? -0.404 0.129 6.290 1.00 0.19 11 ILE A N 19
ATOM 18743 C CA . ILE A 1 11 ? -0.064 -1.285 6.197 1.00 0.20 11 ILE A CA 19
ATOM 18744 C C . ILE A 1 11 ? 1.333 -1.475 5.614 1.00 0.16 11 ILE A C 19
ATOM 18745 O O . ILE A 1 11 ? 2.103 -2.307 6.095 1.00 0.16 11 ILE A O 19
ATOM 18761 N N . ILE A 1 12 ? 1.665 -0.688 4.597 1.00 0.14 12 ILE A N 19
ATOM 18762 C CA . ILE A 1 12 ? 2.987 -0.756 3.986 1.00 0.14 12 ILE A CA 19
ATOM 18763 C C . ILE A 1 12 ? 4.064 -0.355 4.998 1.00 0.15 12 ILE A C 19
ATOM 18764 O O . ILE A 1 12 ? 5.148 -0.927 5.020 1.00 0.20 12 ILE A O 19
ATOM 18780 N N . LYS A 1 13 ? 3.748 0.616 5.847 1.00 0.18 13 LYS A N 19
ATOM 18781 C CA . LYS A 1 13 ? 4.663 1.036 6.906 1.00 0.23 13 LYS A CA 19
ATOM 18782 C C . LYS A 1 13 ? 4.753 -0.031 7.994 1.00 0.25 13 LYS A C 19
ATOM 18783 O O . LYS A 1 13 ? 5.836 -0.357 8.483 1.00 0.35 13 LYS A O 19
ATOM 18802 N N . ASP A 1 14 ? 3.599 -0.574 8.352 1.00 0.22 14 ASP A N 19
ATOM 18803 C CA . ASP A 1 14 ? 3.484 -1.548 9.434 1.00 0.24 14 ASP A CA 19
ATOM 18804 C C . ASP A 1 14 ? 4.163 -2.867 9.081 1.00 0.24 14 ASP A C 19
ATOM 18805 O O . ASP A 1 14 ? 4.929 -3.413 9.874 1.00 0.30 14 ASP A O 19
ATOM 18814 N N . ARG A 1 15 ? 3.896 -3.367 7.886 1.00 0.22 15 ARG A N 19
ATOM 18815 C CA . ARG A 1 15 ? 4.410 -4.670 7.471 1.00 0.26 15 ARG A CA 19
ATOM 18816 C C . ARG A 1 15 ? 5.723 -4.528 6.710 1.00 0.27 15 ARG A C 19
ATOM 18817 O O . ARG A 1 15 ? 6.428 -5.517 6.486 1.00 0.36 15 ARG A O 19
ATOM 18838 N N . GLU A 1 16 ? 6.027 -3.289 6.321 1.00 0.25 16 GLU A N 19
ATOM 18839 C CA . GLU A 1 16 ? 7.269 -2.930 5.623 1.00 0.29 16 GLU A CA 19
ATOM 18840 C C . GLU A 1 16 ? 7.287 -3.463 4.191 1.00 0.26 16 GLU A C 19
ATOM 18841 O O . GLU A 1 16 ? 7.365 -2.690 3.238 1.00 0.39 16 GLU A O 19
ATOM 18853 N N . TRP A 1 17 ? 7.223 -4.776 4.050 1.00 0.23 17 TRP A N 19
ATOM 18854 C CA . TRP A 1 17 ? 7.139 -5.409 2.744 1.00 0.32 17 TRP A CA 19
ATOM 18855 C C . TRP A 1 17 ? 5.876 -6.260 2.674 1.00 0.26 17 TRP A C 19
ATOM 18856 O O . TRP A 1 17 ? 5.647 -7.128 3.517 1.00 0.31 17 TRP A O 19
ATOM 18877 N N . VAL A 1 18 ? 5.031 -5.977 1.695 1.00 0.20 18 VAL A N 19
ATOM 18878 C CA . VAL A 1 18 ? 3.751 -6.667 1.570 1.00 0.16 18 VAL A CA 19
ATOM 18879 C C . VAL A 1 18 ? 3.437 -6.930 0.099 1.00 0.17 18 VAL A C 19
ATOM 18880 O O . VAL A 1 18 ? 3.779 -6.126 -0.764 1.00 0.21 18 VAL A O 19
ATOM 18893 N N . THR A 1 19 ? 2.821 -8.068 -0.193 1.00 0.20 19 THR A N 19
ATOM 18894 C CA . THR A 1 19 ? 2.360 -8.343 -1.545 1.00 0.23 19 THR A CA 19
ATOM 18895 C C . THR A 1 19 ? 0.972 -7.746 -1.750 1.00 0.21 19 THR A C 19
ATOM 18896 O O . THR A 1 19 ? 0.313 -7.382 -0.776 1.00 0.21 19 THR A O 19
ATOM 18907 N N . PHE A 1 20 ? 0.518 -7.641 -2.988 1.00 0.24 20 PHE A N 19
ATOM 18908 C CA . PHE A 1 20 ? -0.767 -7.005 -3.253 1.00 0.25 20 PHE A CA 19
ATOM 18909 C C . PHE A 1 20 ? -1.898 -7.765 -2.562 1.00 0.25 20 PHE A C 19
ATOM 18910 O O . PHE A 1 20 ? -2.808 -7.167 -1.988 1.00 0.28 20 PHE A O 19
ATOM 18927 N N . ASN A 1 21 ? -1.818 -9.088 -2.596 1.00 0.29 21 ASN A N 19
ATOM 18928 C CA . ASN A 1 21 ? -2.825 -9.927 -1.957 1.00 0.36 21 ASN A CA 19
ATOM 18929 C C . ASN A 1 21 ? -2.720 -9.849 -0.440 1.00 0.33 21 ASN A C 19
ATOM 18930 O O . ASN A 1 21 ? -3.708 -10.040 0.262 1.00 0.44 21 ASN A O 19
ATOM 18941 N N . ASP A 1 22 ? -1.524 -9.553 0.057 1.00 0.28 22 ASP A N 19
ATOM 18942 C CA . ASP A 1 22 ? -1.289 -9.422 1.496 1.00 0.30 22 ASP A CA 19
ATOM 18943 C C . ASP A 1 22 ? -2.061 -8.223 2.045 1.00 0.26 22 ASP A C 19
ATOM 18944 O O . ASP A 1 22 ? -2.565 -8.250 3.167 1.00 0.32 22 ASP A O 19
ATOM 18953 N N . LEU A 1 23 ? -2.175 -7.185 1.221 1.00 0.21 23 LEU A N 19
ATOM 18954 C CA . LEU A 1 23 ? -2.967 -6.007 1.557 1.00 0.19 23 LEU A CA 19
ATOM 18955 C C . LEU A 1 23 ? -4.439 -6.371 1.729 1.00 0.19 23 LEU A C 19
ATOM 18956 O O . LEU A 1 23 ? -5.113 -5.860 2.621 1.00 0.23 23 LEU A O 19
ATOM 18972 N N . LEU A 1 24 ? -4.921 -7.271 0.880 1.00 0.19 24 LEU A N 19
ATOM 18973 C CA . LEU A 1 24 ? -6.333 -7.637 0.845 1.00 0.20 24 LEU A CA 19
ATOM 18974 C C . LEU A 1 24 ? -6.780 -8.317 2.141 1.00 0.20 24 LEU A C 19
ATOM 18975 O O . LEU A 1 24 ? -7.966 -8.332 2.466 1.00 0.25 24 LEU A O 19
ATOM 18991 N N . LYS A 1 25 ? -5.827 -8.875 2.878 1.00 0.20 25 LYS A N 19
ATOM 18992 C CA . LYS A 1 25 ? -6.130 -9.536 4.146 1.00 0.24 25 LYS A CA 19
ATOM 18993 C C . LYS A 1 25 ? -6.471 -8.514 5.225 1.00 0.23 25 LYS A C 19
ATOM 18994 O O . LYS A 1 25 ? -7.209 -8.807 6.168 1.00 0.32 25 LYS A O 19
ATOM 19013 N N . TYR A 1 26 ? -5.934 -7.314 5.079 1.00 0.20 26 TYR A N 19
ATOM 19014 C CA . TYR A 1 26 ? -6.147 -6.261 6.059 1.00 0.21 26 TYR A CA 19
ATOM 19015 C C . TYR A 1 26 ? -7.045 -5.165 5.499 1.00 0.25 26 TYR A C 19
ATOM 19016 O O . TYR A 1 26 ? -7.541 -4.316 6.236 1.00 0.44 26 TYR A O 19
ATOM 19034 N N . ILE A 1 27 ? -7.251 -5.190 4.191 1.00 0.23 27 ILE A N 19
ATOM 19035 C CA . ILE A 1 27 ? -8.093 -4.212 3.526 1.00 0.25 27 ILE A CA 19
ATOM 19036 C C . ILE A 1 27 ? -9.317 -4.886 2.907 1.00 0.22 27 ILE A C 19
ATOM 19037 O O . ILE A 1 27 ? -9.205 -5.596 1.911 1.00 0.27 27 ILE A O 19
ATOM 19053 N N . PRO A 1 28 ? -10.501 -4.684 3.510 1.00 0.21 28 PRO A N 19
ATOM 19054 C CA . PRO A 1 28 ? -11.766 -5.220 2.991 1.00 0.26 28 PRO A CA 19
ATOM 19055 C C . PRO A 1 28 ? -12.269 -4.441 1.775 1.00 0.28 28 PRO A C 19
ATOM 19056 O O . PRO A 1 28 ? -13.317 -4.752 1.209 1.00 0.43 28 PRO A O 19
ATOM 19067 N N . TYR A 1 29 ? -11.517 -3.423 1.393 1.00 0.18 29 TYR A N 19
ATOM 19068 C CA . TYR A 1 29 ? -11.849 -2.604 0.238 1.00 0.20 29 TYR A CA 19
ATOM 19069 C C . TYR A 1 29 ? -11.366 -3.277 -1.039 1.00 0.20 29 TYR A C 19
ATOM 19070 O O . TYR A 1 29 ? -10.256 -3.812 -1.078 1.00 0.18 29 TYR A O 19
ATOM 19088 N N . PRO A 1 30 ? -12.232 -3.307 -2.067 1.00 0.25 30 PRO A N 19
ATOM 19089 C CA . PRO A 1 30 ? -11.912 -3.840 -3.396 1.00 0.28 30 PRO A CA 19
ATOM 19090 C C . PRO A 1 30 ? -10.493 -3.522 -3.848 1.00 0.25 30 PRO A C 19
ATOM 19091 O O . PRO A 1 30 ? -9.987 -2.414 -3.653 1.00 0.23 30 PRO A O 19
ATOM 19102 N N . ALA A 1 31 ? -9.886 -4.512 -4.490 1.00 0.25 31 ALA A N 19
ATOM 19103 C CA . ALA A 1 31 ? -8.509 -4.432 -4.957 1.00 0.25 31 ALA A CA 19
ATOM 19104 C C . ALA A 1 31 ? -8.225 -3.200 -5.826 1.00 0.20 31 ALA A C 19
ATOM 19105 O O . ALA A 1 31 ? -7.198 -2.556 -5.635 1.00 0.21 31 ALA A O 19
ATOM 19112 N N . PRO A 1 32 ? -9.098 -2.851 -6.803 1.00 0.20 32 PRO A N 19
ATOM 19113 C CA . PRO A 1 32 ? -8.913 -1.644 -7.623 1.00 0.21 32 PRO A CA 19
ATOM 19114 C C . PRO A 1 32 ? -8.767 -0.375 -6.783 1.00 0.18 32 PRO A C 19
ATOM 19115 O O . PRO A 1 32 ? -8.037 0.546 -7.159 1.00 0.25 32 PRO A O 19
ATOM 19126 N N . GLU A 1 33 ? -9.449 -0.338 -5.641 1.00 0.16 33 GLU A N 19
ATOM 19127 C CA . GLU A 1 33 ? -9.390 0.816 -4.752 1.00 0.18 33 GLU A CA 19
ATOM 19128 C C . GLU A 1 33 ? -8.017 0.923 -4.104 1.00 0.14 33 GLU A C 19
ATOM 19129 O O . GLU A 1 33 ? -7.345 1.950 -4.217 1.00 0.17 33 GLU A O 19
ATOM 19141 N N . VAL A 1 34 ? -7.600 -0.146 -3.437 1.00 0.12 34 VAL A N 19
ATOM 19142 C CA . VAL A 1 34 ? -6.304 -0.171 -2.766 1.00 0.11 34 VAL A CA 19
ATOM 19143 C C . VAL A 1 34 ? -5.157 -0.068 -3.774 1.00 0.13 34 VAL A C 19
ATOM 19144 O O . VAL A 1 34 ? -4.116 0.512 -3.473 1.00 0.15 34 VAL A O 19
ATOM 19157 N N . TYR A 1 35 ? -5.362 -0.598 -4.976 1.00 0.17 35 TYR A N 19
ATOM 19158 C CA . TYR A 1 35 ? -4.375 -0.475 -6.046 1.00 0.22 35 TYR A CA 19
ATOM 19159 C C . TYR A 1 35 ? -4.148 0.991 -6.384 1.00 0.20 35 TYR A C 19
ATOM 19160 O O . TYR A 1 35 ? -3.017 1.481 -6.388 1.00 0.23 35 TYR A O 19
ATOM 19178 N N . ASP A 1 36 ? -5.244 1.674 -6.674 1.00 0.19 36 ASP A N 19
ATOM 19179 C CA . ASP A 1 36 ? -5.218 3.104 -6.977 1.00 0.21 36 ASP A CA 19
ATOM 19180 C C . ASP A 1 36 ? -4.592 3.885 -5.836 1.00 0.18 36 ASP A C 19
ATOM 19181 O O . ASP A 1 36 ? -3.699 4.707 -6.041 1.00 0.23 36 ASP A O 19
ATOM 19190 N N . ALA A 1 37 ? -5.079 3.618 -4.636 1.00 0.14 37 ALA A N 19
ATOM 19191 C CA . ALA A 1 37 ? -4.544 4.234 -3.430 1.00 0.15 37 ALA A CA 19
ATOM 19192 C C . ALA A 1 37 ? -3.045 3.998 -3.316 1.00 0.12 37 ALA A C 19
ATOM 19193 O O . ALA A 1 37 ? -2.285 4.929 -3.064 1.00 0.15 37 ALA A O 19
ATOM 19200 N N . LEU A 1 38 ? -2.636 2.749 -3.512 1.00 0.11 38 LEU A N 19
ATOM 19201 C CA . LEU A 1 38 ? -1.226 2.375 -3.482 1.00 0.12 38 LEU A CA 19
ATOM 19202 C C . LEU A 1 38 ? -0.430 3.229 -4.453 1.00 0.14 38 LEU A C 19
ATOM 19203 O O . LEU A 1 38 ? 0.619 3.764 -4.103 1.00 0.16 38 LEU A O 19
ATOM 19219 N N . SER A 1 39 ? -0.954 3.364 -5.668 1.00 0.16 39 SER A N 19
ATOM 19220 C CA . SER A 1 39 ? -0.294 4.129 -6.717 1.00 0.21 39 SER A CA 19
ATOM 19221 C C . SER A 1 39 ? -0.019 5.559 -6.257 1.00 0.20 39 SER A C 19
ATOM 19222 O O . SER A 1 39 ? 0.983 6.159 -6.638 1.00 0.24 39 SER A O 19
ATOM 19230 N N . GLN A 1 40 ? -0.902 6.087 -5.418 1.00 0.20 40 GLN A N 19
ATOM 19231 C CA . GLN A 1 40 ? -0.734 7.423 -4.860 1.00 0.23 40 GLN A CA 19
ATOM 19232 C C . GLN A 1 40 ? 0.501 7.478 -3.960 1.00 0.21 40 GLN A C 19
ATOM 19233 O O . GLN A 1 40 ? 1.331 8.376 -4.087 1.00 0.24 40 GLN A O 19
ATOM 19247 N N . LEU A 1 41 ? 0.637 6.495 -3.068 1.00 0.20 41 LEU A N 19
ATOM 19248 C CA . LEU A 1 41 ? 1.788 6.443 -2.167 1.00 0.21 41 LEU A CA 19
ATOM 19249 C C . LEU A 1 41 ? 3.061 6.152 -2.954 1.00 0.17 41 LEU A C 19
ATOM 19250 O O . LEU A 1 41 ? 4.128 6.687 -2.655 1.00 0.20 41 LEU A O 19
ATOM 19266 N N . ILE A 1 42 ? 2.939 5.294 -3.957 1.00 0.15 42 ILE A N 19
ATOM 19267 C CA . ILE A 1 42 ? 4.056 4.960 -4.831 1.00 0.17 42 ILE A CA 19
ATOM 19268 C C . ILE A 1 42 ? 4.525 6.195 -5.591 1.00 0.19 42 ILE A C 19
ATOM 19269 O O . ILE A 1 42 ? 5.726 6.457 -5.704 1.00 0.23 42 ILE A O 19
ATOM 19285 N N . LYS A 1 43 ? 3.562 6.952 -6.097 1.00 0.21 43 LYS A N 19
ATOM 19286 C CA . LYS A 1 43 ? 3.836 8.192 -6.809 1.00 0.28 43 LYS A CA 19
ATOM 19287 C C . LYS A 1 43 ? 4.537 9.208 -5.906 1.00 0.29 43 LYS A C 19
ATOM 19288 O O . LYS A 1 43 ? 5.401 9.957 -6.360 1.00 0.37 43 LYS A O 19
ATOM 19307 N N . GLU A 1 44 ? 4.180 9.222 -4.625 1.00 0.27 44 GLU A N 19
ATOM 19308 C CA . GLU A 1 44 ? 4.807 10.132 -3.668 1.00 0.35 44 GLU A CA 19
ATOM 19309 C C . GLU A 1 44 ? 6.119 9.554 -3.137 1.00 0.35 44 GLU A C 19
ATOM 19310 O O . GLU A 1 44 ? 6.694 10.076 -2.178 1.00 0.43 44 GLU A O 19
ATOM 19322 N N . ASN A 1 45 ? 6.581 8.473 -3.766 1.00 0.31 45 ASN A N 19
ATOM 19323 C CA . ASN A 1 45 ? 7.819 7.798 -3.392 1.00 0.36 45 ASN A CA 19
ATOM 19324 C C . ASN A 1 45 ? 7.796 7.358 -1.934 1.00 0.35 45 ASN A C 19
ATOM 19325 O O . ASN A 1 45 ? 8.832 7.294 -1.274 1.00 0.47 45 ASN A O 19
ATOM 19336 N N . LYS A 1 46 ? 6.606 7.055 -1.438 1.00 0.25 46 LYS A N 19
ATOM 19337 C CA . LYS A 1 46 ? 6.448 6.544 -0.086 1.00 0.26 46 LYS A CA 19
ATOM 19338 C C . LYS A 1 46 ? 6.506 5.025 -0.114 1.00 0.17 46 LYS A C 19
ATOM 19339 O O . LYS A 1 46 ? 6.975 4.387 0.823 1.00 0.15 46 LYS A O 19
ATOM 19358 N N . VAL A 1 47 ? 6.037 4.455 -1.214 1.00 0.21 47 VAL A N 19
ATOM 19359 C CA . VAL A 1 47 ? 6.049 3.014 -1.400 1.00 0.16 47 VAL A CA 19
ATOM 19360 C C . VAL A 1 47 ? 6.683 2.670 -2.742 1.00 0.16 47 VAL A C 19
ATOM 19361 O O . VAL A 1 47 ? 6.471 3.369 -3.735 1.00 0.21 47 VAL A O 19
ATOM 19374 N N . GLY A 1 48 ? 7.481 1.617 -2.766 1.00 0.16 48 GLY A N 19
ATOM 19375 C CA . GLY A 1 48 ? 8.091 1.179 -4.000 1.00 0.19 48 GLY A CA 19
ATOM 19376 C C . GLY A 1 48 ? 7.640 -0.209 -4.387 1.00 0.19 48 GLY A C 19
ATOM 19377 O O . GLY A 1 48 ? 7.503 -1.082 -3.529 1.00 0.21 48 GLY A O 19
ATOM 19381 N N . ARG A 1 49 ? 7.387 -0.417 -5.671 1.00 0.18 49 ARG A N 19
ATOM 19382 C CA . ARG A 1 49 ? 6.989 -1.722 -6.161 1.00 0.20 49 ARG A CA 19
ATOM 19383 C C . ARG A 1 49 ? 8.218 -2.542 -6.521 1.00 0.25 49 ARG A C 19
ATOM 19384 O O . ARG A 1 49 ? 9.039 -2.113 -7.334 1.00 0.36 49 ARG A O 19
ATOM 19405 N N . ARG A 1 50 ? 8.355 -3.703 -5.908 1.00 0.34 50 ARG A N 19
ATOM 19406 C CA . ARG A 1 50 ? 9.422 -4.622 -6.252 1.00 0.47 50 ARG A CA 19
ATOM 19407 C C . ARG A 1 50 ? 8.825 -5.904 -6.818 1.00 0.50 50 ARG A C 19
ATOM 19408 O O . ARG A 1 50 ? 8.617 -6.883 -6.097 1.00 0.54 50 ARG A O 19
ATOM 19429 N N . GLY A 1 51 ? 8.516 -5.879 -8.106 1.00 0.58 51 GLY A N 19
ATOM 19430 C CA . GLY A 1 51 ? 7.941 -7.040 -8.748 1.00 0.70 51 GLY A CA 19
ATOM 19431 C C . GLY A 1 51 ? 6.503 -7.273 -8.332 1.00 0.65 51 GLY A C 19
ATOM 19432 O O . GLY A 1 51 ? 5.579 -6.683 -8.893 1.00 0.71 51 GLY A O 19
ATOM 19436 N N . ARG A 1 52 ? 6.315 -8.134 -7.343 1.00 0.66 52 ARG A N 19
ATOM 19437 C CA . ARG A 1 52 ? 4.981 -8.498 -6.882 1.00 0.73 52 ARG A CA 19
ATOM 19438 C C . ARG A 1 52 ? 4.716 -8.016 -5.456 1.00 0.49 52 ARG A C 19
ATOM 19439 O O . ARG A 1 52 ? 3.586 -8.088 -4.970 1.00 0.52 52 ARG A O 19
ATOM 19460 N N . TYR A 1 53 ? 5.749 -7.518 -4.793 1.00 0.36 53 TYR A N 19
ATOM 19461 C CA . TYR A 1 53 ? 5.607 -7.026 -3.430 1.00 0.27 53 TYR A CA 19
ATOM 19462 C C . TYR A 1 53 ? 6.033 -5.570 -3.323 1.00 0.23 53 TYR A C 19
ATOM 19463 O O . TYR A 1 53 ? 6.782 -5.064 -4.157 1.00 0.27 53 TYR A O 19
ATOM 19481 N N . PHE A 1 54 ? 5.529 -4.906 -2.300 1.00 0.19 54 PHE A N 19
ATOM 19482 C CA . PHE A 1 54 ? 5.751 -3.486 -2.104 1.00 0.17 54 PHE A CA 19
ATOM 19483 C C . PHE A 1 54 ? 6.531 -3.245 -0.823 1.00 0.18 54 PHE A C 19
ATOM 19484 O O . PHE A 1 54 ? 6.336 -3.952 0.165 1.00 0.31 54 PHE A O 19
ATOM 19501 N N . TYR A 1 55 ? 7.409 -2.259 -0.846 1.00 0.14 55 TYR A N 19
ATOM 19502 C CA . TYR A 1 55 ? 8.191 -1.911 0.327 1.00 0.16 55 TYR A CA 19
ATOM 19503 C C . TYR A 1 55 ? 8.099 -0.415 0.594 1.00 0.14 55 TYR A C 19
ATOM 19504 O O . TYR A 1 55 ? 7.970 0.385 -0.337 1.00 0.13 55 TYR A O 19
ATOM 19522 N N . TYR A 1 56 ? 8.145 -0.047 1.865 1.00 0.17 56 TYR A N 19
ATOM 19523 C CA . TYR A 1 56 ? 8.074 1.351 2.259 1.00 0.19 56 TYR A CA 19
ATOM 19524 C C . TYR A 1 56 ? 9.412 2.040 2.020 1.00 0.21 56 TYR A C 19
ATOM 19525 O O . TYR A 1 56 ? 10.457 1.554 2.456 1.00 0.29 56 TYR A O 19
ATOM 19543 N N . ILE A 1 57 ? 9.376 3.171 1.329 1.00 0.21 57 ILE A N 19
ATOM 19544 C CA . ILE A 1 57 ? 10.585 3.920 1.032 1.00 0.26 57 ILE A CA 19
ATOM 19545 C C . ILE A 1 57 ? 10.777 5.036 2.048 1.00 0.37 57 ILE A C 19
ATOM 19546 O O . ILE A 1 57 ? 9.839 5.764 2.377 1.00 0.49 57 ILE A O 19
ATOM 19562 N N . LYS A 1 58 ? 11.999 5.139 2.548 1.00 0.50 58 LYS A N 19
ATOM 19563 C CA . LYS A 1 58 ? 12.385 6.191 3.473 1.00 0.66 58 LYS A CA 19
ATOM 19564 C C . LYS A 1 58 ? 12.093 7.574 2.898 1.00 0.94 58 LYS A C 19
ATOM 19565 O O . LYS A 1 58 ? 12.303 7.827 1.710 1.00 1.31 58 LYS A O 19
ATOM 19584 N N . ARG A 1 59 ? 11.600 8.458 3.750 1.00 1.08 59 ARG A N 19
ATOM 19585 C CA . ARG A 1 59 ? 11.308 9.826 3.362 1.00 1.52 59 ARG A CA 19
ATOM 19586 C C . ARG A 1 59 ? 12.538 10.702 3.546 1.00 1.96 59 ARG A C 19
ATOM 19587 O O . ARG A 1 59 ? 13.018 10.816 4.694 1.00 2.35 59 ARG A O 19
ATOM 19609 N N . MET A 1 1 ? -7.313 12.503 5.863 1.00 2.35 1 MET A N 20
ATOM 19610 C CA . MET A 1 1 ? -7.887 11.143 5.783 1.00 1.69 1 MET A CA 20
ATOM 19611 C C . MET A 1 1 ? -8.785 11.022 4.559 1.00 1.24 1 MET A C 20
ATOM 19612 O O . MET A 1 1 ? -9.918 11.497 4.562 1.00 1.79 1 MET A O 20
ATOM 19628 N N . GLU A 1 2 ? -8.272 10.397 3.508 1.00 0.98 2 GLU A N 20
ATOM 19629 C CA . GLU A 1 2 ? -9.032 10.242 2.277 1.00 0.82 2 GLU A CA 20
ATOM 19630 C C . GLU A 1 2 ? -9.863 8.960 2.297 1.00 0.93 2 GLU A C 20
ATOM 19631 O O . GLU A 1 2 ? -11.058 8.996 2.605 1.00 1.98 2 GLU A O 20
ATOM 19643 N N . ASP A 1 3 ? -9.237 7.831 1.987 1.00 0.54 3 ASP A N 20
ATOM 19644 C CA . ASP A 1 3 ? -9.941 6.551 1.965 1.00 0.60 3 ASP A CA 20
ATOM 19645 C C . ASP A 1 3 ? -8.956 5.389 2.108 1.00 0.42 3 ASP A C 20
ATOM 19646 O O . ASP A 1 3 ? -8.235 5.306 3.106 1.00 0.45 3 ASP A O 20
ATOM 19655 N N . VAL A 1 4 ? -8.924 4.507 1.107 1.00 0.29 4 VAL A N 20
ATOM 19656 C CA . VAL A 1 4 ? -8.032 3.347 1.105 1.00 0.20 4 VAL A CA 20
ATOM 19657 C C . VAL A 1 4 ? -6.599 3.730 1.409 1.00 0.18 4 VAL A C 20
ATOM 19658 O O . VAL A 1 4 ? -5.912 3.007 2.125 1.00 0.23 4 VAL A O 20
ATOM 19671 N N . LYS A 1 5 ? -6.153 4.866 0.878 1.00 0.17 5 LYS A N 20
ATOM 19672 C CA . LYS A 1 5 ? -4.769 5.289 1.024 1.00 0.19 5 LYS A CA 20
ATOM 19673 C C . LYS A 1 5 ? -4.320 5.209 2.473 1.00 0.22 5 LYS A C 20
ATOM 19674 O O . LYS A 1 5 ? -3.235 4.717 2.759 1.00 0.27 5 LYS A O 20
ATOM 19693 N N . GLN A 1 6 ? -5.190 5.643 3.379 1.00 0.25 6 GLN A N 20
ATOM 19694 C CA . GLN A 1 6 ? -4.865 5.689 4.803 1.00 0.32 6 GLN A CA 20
ATOM 19695 C C . GLN A 1 6 ? -4.602 4.299 5.373 1.00 0.28 6 GLN A C 20
ATOM 19696 O O . GLN A 1 6 ? -3.743 4.127 6.239 1.00 0.33 6 GLN A O 20
ATOM 19710 N N . SER A 1 7 ? -5.342 3.314 4.895 1.00 0.25 7 SER A N 20
ATOM 19711 C CA . SER A 1 7 ? -5.154 1.944 5.345 1.00 0.26 7 SER A CA 20
ATOM 19712 C C . SER A 1 7 ? -3.956 1.316 4.640 1.00 0.20 7 SER A C 20
ATOM 19713 O O . SER A 1 7 ? -3.154 0.613 5.254 1.00 0.25 7 SER A O 20
ATOM 19721 N N . VAL A 1 8 ? -3.845 1.610 3.354 1.00 0.15 8 VAL A N 20
ATOM 19722 C CA . VAL A 1 8 ? -2.760 1.096 2.519 1.00 0.15 8 VAL A CA 20
ATOM 19723 C C . VAL A 1 8 ? -1.397 1.547 3.037 1.00 0.16 8 VAL A C 20
ATOM 19724 O O . VAL A 1 8 ? -0.539 0.717 3.342 1.00 0.20 8 VAL A O 20
ATOM 19737 N N . GLU A 1 9 ? -1.214 2.862 3.146 1.00 0.15 9 GLU A N 20
ATOM 19738 C CA . GLU A 1 9 ? 0.067 3.429 3.557 1.00 0.20 9 GLU A CA 20
ATOM 19739 C C . GLU A 1 9 ? 0.489 2.888 4.917 1.00 0.20 9 GLU A C 20
ATOM 19740 O O . GLU A 1 9 ? 1.666 2.632 5.157 1.00 0.25 9 GLU A O 20
ATOM 19752 N N . LYS A 1 10 ? -0.489 2.683 5.790 1.00 0.19 10 LYS A N 20
ATOM 19753 C CA . LYS A 1 10 ? -0.234 2.156 7.116 1.00 0.21 10 LYS A CA 20
ATOM 19754 C C . LYS A 1 10 ? 0.340 0.755 7.060 1.00 0.19 10 LYS A C 20
ATOM 19755 O O . LYS A 1 10 ? 1.353 0.473 7.689 1.00 0.20 10 LYS A O 20
ATOM 19774 N N . ILE A 1 11 ? -0.298 -0.118 6.304 1.00 0.19 11 ILE A N 20
ATOM 19775 C CA . ILE A 1 11 ? 0.110 -1.506 6.277 1.00 0.20 11 ILE A CA 20
ATOM 19776 C C . ILE A 1 11 ? 1.497 -1.645 5.649 1.00 0.16 11 ILE A C 20
ATOM 19777 O O . ILE A 1 11 ? 2.318 -2.453 6.093 1.00 0.16 11 ILE A O 20
ATOM 19793 N N . ILE A 1 12 ? 1.754 -0.834 4.627 1.00 0.14 12 ILE A N 20
ATOM 19794 C CA . ILE A 1 12 ? 3.062 -0.803 3.982 1.00 0.14 12 ILE A CA 20
ATOM 19795 C C . ILE A 1 12 ? 4.127 -0.348 4.978 1.00 0.15 12 ILE A C 20
ATOM 19796 O O . ILE A 1 12 ? 5.232 -0.879 5.009 1.00 0.20 12 ILE A O 20
ATOM 19812 N N . LYS A 1 13 ? 3.776 0.628 5.803 1.00 0.18 13 LYS A N 20
ATOM 19813 C CA . LYS A 1 13 ? 4.693 1.149 6.811 1.00 0.23 13 LYS A CA 20
ATOM 19814 C C . LYS A 1 13 ? 4.848 0.169 7.967 1.00 0.25 13 LYS A C 20
ATOM 19815 O O . LYS A 1 13 ? 5.919 0.053 8.563 1.00 0.35 13 LYS A O 20
ATOM 19834 N N . ASP A 1 14 ? 3.775 -0.538 8.270 1.00 0.22 14 ASP A N 20
ATOM 19835 C CA . ASP A 1 14 ? 3.758 -1.496 9.371 1.00 0.24 14 ASP A CA 20
ATOM 19836 C C . ASP A 1 14 ? 4.613 -2.723 9.063 1.00 0.24 14 ASP A C 20
ATOM 19837 O O . ASP A 1 14 ? 5.444 -3.131 9.876 1.00 0.30 14 ASP A O 20
ATOM 19846 N N . ARG A 1 15 ? 4.417 -3.301 7.885 1.00 0.22 15 ARG A N 20
ATOM 19847 C CA . ARG A 1 15 ? 5.089 -4.546 7.522 1.00 0.26 15 ARG A CA 20
ATOM 19848 C C . ARG A 1 15 ? 6.364 -4.295 6.726 1.00 0.27 15 ARG A C 20
ATOM 19849 O O . ARG A 1 15 ? 7.237 -5.167 6.653 1.00 0.36 15 ARG A O 20
ATOM 19870 N N . GLU A 1 16 ? 6.450 -3.109 6.125 1.00 0.25 16 GLU A N 20
ATOM 19871 C CA . GLU A 1 16 ? 7.575 -2.714 5.272 1.00 0.29 16 GLU A CA 20
ATOM 19872 C C . GLU A 1 16 ? 7.553 -3.444 3.926 1.00 0.26 16 GLU A C 20
ATOM 19873 O O . GLU A 1 16 ? 7.675 -2.814 2.883 1.00 0.39 16 GLU A O 20
ATOM 19885 N N . TRP A 1 17 ? 7.398 -4.762 3.957 1.00 0.23 17 TRP A N 20
ATOM 19886 C CA . TRP A 1 17 ? 7.302 -5.557 2.735 1.00 0.32 17 TRP A CA 20
ATOM 19887 C C . TRP A 1 17 ? 6.013 -6.372 2.738 1.00 0.26 17 TRP A C 20
ATOM 19888 O O . TRP A 1 17 ? 5.865 -7.312 3.521 1.00 0.31 17 TRP A O 20
ATOM 19909 N N . VAL A 1 18 ? 5.076 -6.001 1.875 1.00 0.20 18 VAL A N 20
ATOM 19910 C CA . VAL A 1 18 ? 3.778 -6.661 1.806 1.00 0.16 18 VAL A CA 20
ATOM 19911 C C . VAL A 1 18 ? 3.370 -6.870 0.354 1.00 0.17 18 VAL A C 20
ATOM 19912 O O . VAL A 1 18 ? 3.626 -6.024 -0.499 1.00 0.21 18 VAL A O 20
ATOM 19925 N N . THR A 1 19 ? 2.760 -8.009 0.075 1.00 0.20 19 THR A N 20
ATOM 19926 C CA . THR A 1 19 ? 2.267 -8.297 -1.259 1.00 0.23 19 THR A CA 20
ATOM 19927 C C . THR A 1 19 ? 0.857 -7.745 -1.420 1.00 0.21 19 THR A C 20
ATOM 19928 O O . THR A 1 19 ? 0.122 -7.628 -0.436 1.00 0.21 19 THR A O 20
ATOM 19939 N N . PHE A 1 20 ? 0.470 -7.401 -2.645 1.00 0.24 20 PHE A N 20
ATOM 19940 C CA . PHE A 1 20 ? -0.871 -6.877 -2.885 1.00 0.25 20 PHE A CA 20
ATOM 19941 C C . PHE A 1 20 ? -1.911 -7.905 -2.469 1.00 0.25 20 PHE A C 20
ATOM 19942 O O . PHE A 1 20 ? -2.979 -7.564 -1.956 1.00 0.28 20 PHE A O 20
ATOM 19959 N N . ASN A 1 21 ? -1.577 -9.171 -2.670 1.00 0.29 21 ASN A N 20
ATOM 19960 C CA . ASN A 1 21 ? -2.468 -10.258 -2.311 1.00 0.36 21 ASN A CA 20
ATOM 19961 C C . ASN A 1 21 ? -2.618 -10.372 -0.798 1.00 0.33 21 ASN A C 20
ATOM 19962 O O . ASN A 1 21 ? -3.637 -10.855 -0.313 1.00 0.44 21 ASN A O 20
ATOM 19973 N N . ASP A 1 22 ? -1.617 -9.917 -0.045 1.00 0.28 22 ASP A N 20
ATOM 19974 C CA . ASP A 1 22 ? -1.702 -9.968 1.407 1.00 0.30 22 ASP A CA 20
ATOM 19975 C C . ASP A 1 22 ? -2.415 -8.731 1.938 1.00 0.26 22 ASP A C 20
ATOM 19976 O O . ASP A 1 22 ? -3.030 -8.769 3.004 1.00 0.32 22 ASP A O 20
ATOM 19985 N N . LEU A 1 23 ? -2.338 -7.639 1.181 1.00 0.21 23 LEU A N 20
ATOM 19986 C CA . LEU A 1 23 ? -3.068 -6.420 1.514 1.00 0.19 23 LEU A CA 20
ATOM 19987 C C . LEU A 1 23 ? -4.559 -6.701 1.616 1.00 0.19 23 LEU A C 20
ATOM 19988 O O . LEU A 1 23 ? -5.222 -6.231 2.531 1.00 0.23 23 LEU A O 20
ATOM 20004 N N . LEU A 1 24 ? -5.066 -7.506 0.689 1.00 0.19 24 LEU A N 20
ATOM 20005 C CA . LEU A 1 24 ? -6.493 -7.808 0.607 1.00 0.20 24 LEU A CA 20
ATOM 20006 C C . LEU A 1 24 ? -7.023 -8.477 1.876 1.00 0.20 24 LEU A C 20
ATOM 20007 O O . LEU A 1 24 ? -8.225 -8.464 2.135 1.00 0.25 24 LEU A O 20
ATOM 20023 N N . LYS A 1 25 ? -6.130 -9.062 2.666 1.00 0.20 25 LYS A N 20
ATOM 20024 C CA . LYS A 1 25 ? -6.527 -9.701 3.916 1.00 0.24 25 LYS A CA 20
ATOM 20025 C C . LYS A 1 25 ? -6.806 -8.658 4.993 1.00 0.23 25 LYS A C 20
ATOM 20026 O O . LYS A 1 25 ? -7.613 -8.878 5.895 1.00 0.32 25 LYS A O 20
ATOM 20045 N N . TYR A 1 26 ? -6.139 -7.522 4.889 1.00 0.20 26 TYR A N 20
ATOM 20046 C CA . TYR A 1 26 ? -6.288 -6.456 5.869 1.00 0.21 26 TYR A CA 20
ATOM 20047 C C . TYR A 1 26 ? -7.116 -5.314 5.291 1.00 0.25 26 TYR A C 20
ATOM 20048 O O . TYR A 1 26 ? -7.606 -4.449 6.019 1.00 0.44 26 TYR A O 20
ATOM 20066 N N . ILE A 1 27 ? -7.259 -5.324 3.975 1.00 0.23 27 ILE A N 20
ATOM 20067 C CA . ILE A 1 27 ? -8.032 -4.318 3.269 1.00 0.25 27 ILE A CA 20
ATOM 20068 C C . ILE A 1 27 ? -9.337 -4.917 2.750 1.00 0.22 27 ILE A C 20
ATOM 20069 O O . ILE A 1 27 ? -9.333 -5.709 1.807 1.00 0.27 27 ILE A O 20
ATOM 20085 N N . PRO A 1 28 ? -10.472 -4.554 3.366 1.00 0.21 28 PRO A N 20
ATOM 20086 C CA . PRO A 1 28 ? -11.792 -5.019 2.935 1.00 0.26 28 PRO A CA 20
ATOM 20087 C C . PRO A 1 28 ? -12.311 -4.222 1.742 1.00 0.28 28 PRO A C 20
ATOM 20088 O O . PRO A 1 28 ? -13.420 -4.447 1.252 1.00 0.43 28 PRO A O 20
ATOM 20099 N N . TYR A 1 29 ? -11.498 -3.284 1.296 1.00 0.18 29 TYR A N 20
ATOM 20100 C CA . TYR A 1 29 ? -11.816 -2.438 0.162 1.00 0.20 29 TYR A CA 20
ATOM 20101 C C . TYR A 1 29 ? -11.394 -3.113 -1.133 1.00 0.20 29 TYR A C 20
ATOM 20102 O O . TYR A 1 29 ? -10.330 -3.732 -1.192 1.00 0.18 29 TYR A O 20
ATOM 20120 N N . PRO A 1 30 ? -12.266 -3.051 -2.154 1.00 0.25 30 PRO A N 20
ATOM 20121 C CA . PRO A 1 30 ? -11.996 -3.572 -3.497 1.00 0.28 30 PRO A CA 20
ATOM 20122 C C . PRO A 1 30 ? -10.546 -3.389 -3.931 1.00 0.25 30 PRO A C 20
ATOM 20123 O O . PRO A 1 30 ? -9.942 -2.336 -3.717 1.00 0.23 30 PRO A O 20
ATOM 20134 N N . ALA A 1 31 ? -10.016 -4.430 -4.565 1.00 0.25 31 ALA A N 20
ATOM 20135 C CA . ALA A 1 31 ? -8.639 -4.447 -5.043 1.00 0.25 31 ALA A CA 20
ATOM 20136 C C . ALA A 1 31 ? -8.285 -3.230 -5.910 1.00 0.20 31 ALA A C 20
ATOM 20137 O O . ALA A 1 31 ? -7.217 -2.653 -5.730 1.00 0.21 31 ALA A O 20
ATOM 20144 N N . PRO A 1 32 ? -9.142 -2.826 -6.878 1.00 0.20 32 PRO A N 20
ATOM 20145 C CA . PRO A 1 32 ? -8.902 -1.617 -7.678 1.00 0.21 32 PRO A CA 20
ATOM 20146 C C . PRO A 1 32 ? -8.715 -0.370 -6.813 1.00 0.18 32 PRO A C 20
ATOM 20147 O O . PRO A 1 32 ? -7.919 0.510 -7.140 1.00 0.25 32 PRO A O 20
ATOM 20158 N N . GLU A 1 33 ? -9.433 -0.317 -5.696 1.00 0.16 33 GLU A N 20
ATOM 20159 C CA . GLU A 1 33 ? -9.368 0.823 -4.789 1.00 0.18 33 GLU A CA 20
ATOM 20160 C C . GLU A 1 33 ? -8.005 0.912 -4.118 1.00 0.14 33 GLU A C 20
ATOM 20161 O O . GLU A 1 33 ? -7.317 1.925 -4.225 1.00 0.17 33 GLU A O 20
ATOM 20173 N N . VAL A 1 34 ? -7.619 -0.156 -3.435 1.00 0.12 34 VAL A N 20
ATOM 20174 C CA . VAL A 1 34 ? -6.341 -0.192 -2.734 1.00 0.11 34 VAL A CA 20
ATOM 20175 C C . VAL A 1 34 ? -5.170 -0.133 -3.719 1.00 0.13 34 VAL A C 20
ATOM 20176 O O . VAL A 1 34 ? -4.118 0.413 -3.401 1.00 0.15 34 VAL A O 20
ATOM 20189 N N . TYR A 1 35 ? -5.370 -0.655 -4.923 1.00 0.17 35 TYR A N 20
ATOM 20190 C CA . TYR A 1 35 ? -4.340 -0.598 -5.958 1.00 0.22 35 TYR A CA 20
ATOM 20191 C C . TYR A 1 35 ? -4.072 0.850 -6.350 1.00 0.20 35 TYR A C 20
ATOM 20192 O O . TYR A 1 35 ? -2.925 1.301 -6.393 1.00 0.23 35 TYR A O 20
ATOM 20210 N N . ASP A 1 36 ? -5.148 1.566 -6.639 1.00 0.19 36 ASP A N 20
ATOM 20211 C CA . ASP A 1 36 ? -5.065 2.980 -6.996 1.00 0.21 36 ASP A CA 20
ATOM 20212 C C . ASP A 1 36 ? -4.511 3.791 -5.837 1.00 0.18 36 ASP A C 20
ATOM 20213 O O . ASP A 1 36 ? -3.646 4.649 -6.015 1.00 0.23 36 ASP A O 20
ATOM 20222 N N . ALA A 1 37 ? -5.033 3.511 -4.654 1.00 0.14 37 ALA A N 20
ATOM 20223 C CA . ALA A 1 37 ? -4.566 4.147 -3.430 1.00 0.15 37 ALA A CA 20
ATOM 20224 C C . ALA A 1 37 ? -3.076 3.918 -3.227 1.00 0.12 37 ALA A C 20
ATOM 20225 O O . ALA A 1 37 ? -2.344 4.842 -2.886 1.00 0.15 37 ALA A O 20
ATOM 20232 N N . LEU A 1 38 ? -2.644 2.680 -3.436 1.00 0.11 38 LEU A N 20
ATOM 20233 C CA . LEU A 1 38 ? -1.229 2.330 -3.373 1.00 0.12 38 LEU A CA 20
ATOM 20234 C C . LEU A 1 38 ? -0.424 3.240 -4.291 1.00 0.14 38 LEU A C 20
ATOM 20235 O O . LEU A 1 38 ? 0.601 3.790 -3.891 1.00 0.16 38 LEU A O 20
ATOM 20251 N N . SER A 1 39 ? -0.920 3.407 -5.515 1.00 0.16 39 SER A N 20
ATOM 20252 C CA . SER A 1 39 ? -0.261 4.233 -6.518 1.00 0.21 39 SER A CA 20
ATOM 20253 C C . SER A 1 39 ? -0.069 5.661 -6.012 1.00 0.20 39 SER A C 20
ATOM 20254 O O . SER A 1 39 ? 0.922 6.313 -6.342 1.00 0.24 39 SER A O 20
ATOM 20262 N N . GLN A 1 40 ? -1.008 6.133 -5.200 1.00 0.20 40 GLN A N 20
ATOM 20263 C CA . GLN A 1 40 ? -0.917 7.462 -4.614 1.00 0.23 40 GLN A CA 20
ATOM 20264 C C . GLN A 1 40 ? 0.313 7.587 -3.719 1.00 0.21 40 GLN A C 20
ATOM 20265 O O . GLN A 1 40 ? 1.028 8.580 -3.781 1.00 0.24 40 GLN A O 20
ATOM 20279 N N . LEU A 1 41 ? 0.573 6.575 -2.902 1.00 0.20 41 LEU A N 20
ATOM 20280 C CA . LEU A 1 41 ? 1.746 6.605 -2.034 1.00 0.21 41 LEU A CA 20
ATOM 20281 C C . LEU A 1 41 ? 3.010 6.339 -2.844 1.00 0.17 41 LEU A C 20
ATOM 20282 O O . LEU A 1 41 ? 4.087 6.846 -2.526 1.00 0.20 41 LEU A O 20
ATOM 20298 N N . ILE A 1 42 ? 2.871 5.540 -3.892 1.00 0.15 42 ILE A N 20
ATOM 20299 C CA . ILE A 1 42 ? 3.987 5.225 -4.768 1.00 0.17 42 ILE A CA 20
ATOM 20300 C C . ILE A 1 42 ? 4.486 6.473 -5.491 1.00 0.19 42 ILE A C 20
ATOM 20301 O O . ILE A 1 42 ? 5.683 6.756 -5.492 1.00 0.23 42 ILE A O 20
ATOM 20317 N N . LYS A 1 43 ? 3.568 7.228 -6.086 1.00 0.21 43 LYS A N 20
ATOM 20318 C CA . LYS A 1 43 ? 3.945 8.443 -6.809 1.00 0.28 43 LYS A CA 20
ATOM 20319 C C . LYS A 1 43 ? 4.524 9.502 -5.866 1.00 0.29 43 LYS A C 20
ATOM 20320 O O . LYS A 1 43 ? 5.266 10.385 -6.296 1.00 0.37 43 LYS A O 20
ATOM 20339 N N . GLU A 1 44 ? 4.197 9.403 -4.576 1.00 0.27 44 GLU A N 20
ATOM 20340 C CA . GLU A 1 44 ? 4.732 10.327 -3.579 1.00 0.35 44 GLU A CA 20
ATOM 20341 C C . GLU A 1 44 ? 6.059 9.810 -3.021 1.00 0.35 44 GLU A C 20
ATOM 20342 O O . GLU A 1 44 ? 6.561 10.323 -2.020 1.00 0.43 44 GLU A O 20
ATOM 20354 N N . ASN A 1 45 ? 6.611 8.786 -3.679 1.00 0.31 45 ASN A N 20
ATOM 20355 C CA . ASN A 1 45 ? 7.896 8.198 -3.309 1.00 0.36 45 ASN A CA 20
ATOM 20356 C C . ASN A 1 45 ? 7.873 7.648 -1.887 1.00 0.35 45 ASN A C 20
ATOM 20357 O O . ASN A 1 45 ? 8.895 7.631 -1.198 1.00 0.47 45 ASN A O 20
ATOM 20368 N N . LYS A 1 46 ? 6.706 7.201 -1.454 1.00 0.25 46 LYS A N 20
ATOM 20369 C CA . LYS A 1 46 ? 6.558 6.628 -0.126 1.00 0.26 46 LYS A CA 20
ATOM 20370 C C . LYS A 1 46 ? 6.579 5.110 -0.199 1.00 0.17 46 LYS A C 20
ATOM 20371 O O . LYS A 1 46 ? 7.061 4.442 0.710 1.00 0.15 46 LYS A O 20
ATOM 20390 N N . VAL A 1 47 ? 6.058 4.569 -1.291 1.00 0.21 47 VAL A N 20
ATOM 20391 C CA . VAL A 1 47 ? 6.020 3.127 -1.483 1.00 0.16 47 VAL A CA 20
ATOM 20392 C C . VAL A 1 47 ? 6.591 2.760 -2.849 1.00 0.16 47 VAL A C 20
ATOM 20393 O O . VAL A 1 47 ? 6.328 3.436 -3.843 1.00 0.21 47 VAL A O 20
ATOM 20406 N N . GLY A 1 48 ? 7.391 1.709 -2.883 1.00 0.16 48 GLY A N 20
ATOM 20407 C CA . GLY A 1 48 ? 7.942 1.233 -4.134 1.00 0.19 48 GLY A CA 20
ATOM 20408 C C . GLY A 1 48 ? 7.484 -0.175 -4.443 1.00 0.19 48 GLY A C 20
ATOM 20409 O O . GLY A 1 48 ? 7.366 -1.005 -3.539 1.00 0.21 48 GLY A O 20
ATOM 20413 N N . ARG A 1 49 ? 7.212 -0.447 -5.710 1.00 0.18 49 ARG A N 20
ATOM 20414 C CA . ARG A 1 49 ? 6.756 -1.762 -6.122 1.00 0.20 49 ARG A CA 20
ATOM 20415 C C . ARG A 1 49 ? 7.946 -2.643 -6.470 1.00 0.25 49 ARG A C 20
ATOM 20416 O O . ARG A 1 49 ? 8.747 -2.300 -7.341 1.00 0.36 49 ARG A O 20
ATOM 20437 N N . ARG A 1 50 ? 8.073 -3.765 -5.785 1.00 0.34 50 ARG A N 20
ATOM 20438 C CA . ARG A 1 50 ? 9.124 -4.720 -6.088 1.00 0.47 50 ARG A CA 20
ATOM 20439 C C . ARG A 1 50 ? 8.493 -6.030 -6.549 1.00 0.50 50 ARG A C 20
ATOM 20440 O O . ARG A 1 50 ? 8.526 -7.041 -5.845 1.00 0.54 50 ARG A O 20
ATOM 20461 N N . GLY A 1 51 ? 7.896 -5.997 -7.730 1.00 0.58 51 GLY A N 20
ATOM 20462 C CA . GLY A 1 51 ? 7.241 -7.168 -8.265 1.00 0.70 51 GLY A CA 20
ATOM 20463 C C . GLY A 1 51 ? 5.872 -7.384 -7.654 1.00 0.65 51 GLY A C 20
ATOM 20464 O O . GLY A 1 51 ? 4.915 -6.687 -7.992 1.00 0.71 51 GLY A O 20
ATOM 20468 N N . ARG A 1 52 ? 5.778 -8.344 -6.746 1.00 0.66 52 ARG A N 20
ATOM 20469 C CA . ARG A 1 52 ? 4.512 -8.656 -6.097 1.00 0.73 52 ARG A CA 20
ATOM 20470 C C . ARG A 1 52 ? 4.455 -8.052 -4.699 1.00 0.49 52 ARG A C 20
ATOM 20471 O O . ARG A 1 52 ? 3.378 -7.891 -4.127 1.00 0.52 52 ARG A O 20
ATOM 20492 N N . TYR A 1 53 ? 5.616 -7.713 -4.156 1.00 0.36 53 TYR A N 20
ATOM 20493 C CA . TYR A 1 53 ? 5.683 -7.134 -2.824 1.00 0.27 53 TYR A CA 20
ATOM 20494 C C . TYR A 1 53 ? 6.082 -5.668 -2.890 1.00 0.23 53 TYR A C 20
ATOM 20495 O O . TYR A 1 53 ? 6.906 -5.266 -3.710 1.00 0.27 53 TYR A O 20
ATOM 20513 N N . PHE A 1 54 ? 5.462 -4.878 -2.038 1.00 0.19 54 PHE A N 20
ATOM 20514 C CA . PHE A 1 54 ? 5.677 -3.447 -2.004 1.00 0.17 54 PHE A CA 20
ATOM 20515 C C . PHE A 1 54 ? 6.443 -3.076 -0.751 1.00 0.18 54 PHE A C 20
ATOM 20516 O O . PHE A 1 54 ? 6.207 -3.646 0.316 1.00 0.31 54 PHE A O 20
ATOM 20533 N N . TYR A 1 55 ? 7.363 -2.137 -0.884 1.00 0.14 55 TYR A N 20
ATOM 20534 C CA . TYR A 1 55 ? 8.193 -1.738 0.235 1.00 0.16 55 TYR A CA 20
ATOM 20535 C C . TYR A 1 55 ? 8.087 -0.243 0.484 1.00 0.14 55 TYR A C 20
ATOM 20536 O O . TYR A 1 55 ? 7.881 0.544 -0.443 1.00 0.13 55 TYR A O 20
ATOM 20554 N N . TYR A 1 56 ? 8.218 0.134 1.744 1.00 0.17 56 TYR A N 20
ATOM 20555 C CA . TYR A 1 56 ? 8.197 1.531 2.135 1.00 0.19 56 TYR A CA 20
ATOM 20556 C C . TYR A 1 56 ? 9.537 2.182 1.810 1.00 0.21 56 TYR A C 20
ATOM 20557 O O . TYR A 1 56 ? 10.597 1.646 2.146 1.00 0.29 56 TYR A O 20
ATOM 20575 N N . ILE A 1 57 ? 9.486 3.325 1.144 1.00 0.21 57 ILE A N 20
ATOM 20576 C CA . ILE A 1 57 ? 10.691 4.040 0.770 1.00 0.26 57 ILE A CA 20
ATOM 20577 C C . ILE A 1 57 ? 11.030 5.089 1.817 1.00 0.37 57 ILE A C 20
ATOM 20578 O O . ILE A 1 57 ? 10.154 5.801 2.312 1.00 0.49 57 ILE A O 20
ATOM 20594 N N . LYS A 1 58 ? 12.306 5.148 2.158 1.00 0.50 58 LYS A N 20
ATOM 20595 C CA . LYS A 1 58 ? 12.828 6.142 3.081 1.00 0.66 58 LYS A CA 20
ATOM 20596 C C . LYS A 1 58 ? 12.459 7.558 2.636 1.00 0.94 58 LYS A C 20
ATOM 20597 O O . LYS A 1 58 ? 12.675 7.936 1.482 1.00 1.31 58 LYS A O 20
ATOM 20616 N N . ARG A 1 59 ? 11.889 8.328 3.549 1.00 1.08 59 ARG A N 20
ATOM 20617 C CA . ARG A 1 59 ? 11.490 9.694 3.259 1.00 1.52 59 ARG A CA 20
ATOM 20618 C C . ARG A 1 59 ? 12.434 10.674 3.944 1.00 1.96 59 ARG A C 20
ATOM 20619 O O . ARG A 1 59 ? 12.130 11.108 5.074 1.00 2.35 59 ARG A O 20
#

Secondary structure (DSSP, 8-state):
--THHHHHHHHHHHHSEEEHHHHHHH--S-HHHHHHHHHHHHHTTSEEEETTEEEEPP-

Solvent-accessible surface area: 4309 Å² total; per-residue (Å²): 209,84,88,10,17,78,34,0,41,131,15,0,109,106,101,121,149,1,34,40,87,27,0,57,157,135,3,120,98,82,33,98,79,0,106,81,1,1,50,68,0,41,156,71,109,77,0,6,122,144,71,186,67,3,76,54,42,191,243

Foldseek 3Di:
DDPLLVVLLVVQVVVQKAFLVRSVVVDVDDSVVNVVSQVVCVVVVQWDDDDRIIGGGDD

B-factor: mean 0.88, std 0.88, range [0.11, 5.25]

Sequence (59 aa):
MEDVKQSVEKIIKDREWVTFNDLLKYIPYPAPEVYDALSQLIKENKVGRRGRYFYYIKRMEDVKQSVEKIIKDREWVTFNDLLKYIPYPAPEVYDALSQLIKENKVGRRGRYFYYIKRMEDVKQSVEKIIKDREWVTFNDLLKYIPYPAPEVYDALSQLIKENKVGRRGRYFYYIKRMEDVKQSVEKIIKDREWVTFNDLLKYIPYPAPEVYDALSQLIKENKVGRRGRYFYYIKRMEDVKQSVEKIIKDREWVTFNDLLKYIPYPAPEVYDALSQLIKENKVGRRGRYFYYIKRMEDVKQSVEKIIKDREWVTFNDLLKYIPYPAPEVYDALSQLIKENKVGRRGRYFYYIKRMEDVKQSVEKIIKDREWVTFNDLLKYIPYPAPEVYDALSQLIKENKVGRRGRYFYYIKRMEDVKQSVEKIIKDREWVTFNDLLKYIPYPAPEVYDALSQLIKENKVGRRGRYFYYIKRMEDVKQSVEKIIKDREWVTFNDLLKYIPYPAPEVYDALSQLIKENKVGRRGRYFYYIKRMEDVKQSVEKIIKDREWVTFNDLLKYIPYPAPEVYDALSQLIKENKVGRRGRYFYYIKRMEDVKQSVEKIIKDREWVTFNDLLKYIPYPAPEVYDALSQLIKENKVGRRGRYFYYIKRMEDVKQSVEKIIKDREWVTFNDLLKYIPYPAPEVYDALSQLIKENKVGRRGRYFYYIKRMEDVKQSVEKIIKDREWVTFNDLLKYIPYPAPEVYDALSQLIKENKVGRRGRYFYYIKRMEDVKQSVEKIIKDREWVTFNDLLKYIPYPAPEVYDALSQLIKENKVGRRGRYFYYIKRMEDVKQSVEKIIKDREWVTFNDLLKYIPYPAPEVYDALSQLIKENKVGRRGRYFYYIKRMEDVKQSVEKIIKDREWVTFNDLLKYIPYPAPEVYDALSQLIKENKVGRRGRYFYYIKRMEDVKQSVEKIIKDREWVTFNDLLKYIPYPAPEVYDALSQLIKENKVGRRGRYFYYIKRMEDVKQSVEKIIKDREWVTFNDLLKYIPYPAPEVYDALSQLIKENKVGRRGRYFYYIKRMEDVKQSVEKIIKDREWVTFNDLLKYIPYPAPEVYDALSQLIKENKVGRRGRYFYYIKRMEDVKQSVEKIIKDREWVTFNDLLKYIPYPAPEVYDALSQLIKENKVGRRGRYFYYIKR

Radius of gyration: 9.85 Å; Cα contacts (8 Å, |Δi|>4): 79; chains: 1; bounding box: 25×21×17 Å

Organism: Saccharolobus islandicus (strain L.D.8.5 / Lassen #2) (NCBI:txid425944)

Nearest PDB structures (foldseek):
  7bzh-assembly1_A  TM=9.940E-01  e=8.302E-10  Saccharolobus islandicus
  3vb2-assembly1_B  TM=8.720E-01  e=4.666E-02  Escherichia coli K-12
  8tau-assembly1_N  TM=7.907E-01  e=7.544E-02  Homo sapiens
  7clf-assembly1_A  TM=7.250E-01  e=9.269E-02  Serratia marcescens
  4qvg-assembly1_A  TM=8.214E-01  e=6.333E-01  Streptosporangium sibiricum